Protein AF-A0A139ASV2-F1 (afdb_monomer_lite)

Secondary structure (DSSP, 8-state):
-------PPPEEEEEEEEEEEETTTTEEEEEEE-SSTTTTSEE-B--B--SS--HHHHHHHHHHHHHS-B-S--EEEEEEEEEETT-SEEEEEEEEEES--BS-----SSEEEEEEEGGG--GGGS-TTHHHHHHHHHTT-EEEEEEEESSSS-EEEEEEEEESS--SS----PPP------------GGGHHHHHHHHHHHHHHHHHHHHHHHHHHHHHHHHHHHHHHHHHHHHHHHHHHHHHHHHHHHHHHHHHHHHHHHHHHHHHHHHHHHHHHHHHHHHHHHHHHHHHHHHHHHHHHHHHHHHHHHHHHHHHHHHHHHHHHHHHHHHHHHHHHHHHHHHHHHHHHHHHHHHHHHHHHHHHHHHHHHHHHHHHHHHHHHHHHHHHHHHHHHHHHHHHHHHHHHHHHHHHHHHHHHHHHHHHHHHHHHHHHHHHHHHHHHHHHHHHHHHHTTTGGG-------------------------------------SSSTTTTTTHHHHHHHHHHHHHHHHHHHHHHHHHHHHHHHHHHHHHHHHHHHHHHHHHHHHHHHHHHHHHHHHHHHHHHHHHHHHHHHHHHHHHHHHHHHHHHHHHHHHHHHHHHHHHHHHHHHHHHHHHHHHHHHHHHHHHHHHHHHHHHHHTS--S---HHHHHHHHHHHHHHHHHHHHHHHHHHHHHHHHHHHHHHHHHHHHHHHHHHHHHHHHHHHHHHHHHHHHHHHHHHHHHHHHHHHHHHHHHHHHHHHHHHHHHHHHHHHHHHHHHHHHHHHHHHHHHHHHHHHHHHHHHHHHHHHHHHHHHHHHHHHHHHHHHHHHHHHHHHHHHHHHHHHHHHHHHHHHHHHHHHHHHHHHHHHHHHHHHHHHHHTT-SS------------------------------------------------SHHHHHHHHHHHHHHHHHHHHHHHHHHHHHHHHHHHHHHHHHHHHHHHHHHHHHHHHHHHHHHHHHHHHHHHHHHHHHHHHHHHHHHH-TT-----S---------TTHHHHHHHTS-----------------------------

Organism: Gonapodya prolifera (strain JEL478) (NCBI:txid1344416)

InterPro domains:
  IPR000086 NUDIX hydrolase domain [PF00293] (16-132)
  IPR000086 NUDIX hydrolase domain [PS51462] (11-141)
  IPR003563 Oxidized purine nucleoside triphosphate [PR01403] (31-47)
  IPR003563 Oxidized purine nucleoside triphosphate [PR01403] (92-111)
  IPR003563 Oxidized purine nucleoside triphosphate [PR01403] (112-130)
  IPR003563 Oxidized purine nucleoside triphosphate [PR01403] (131-149)
  IPR003563 Oxidized purine nucleoside triphosphate [PR01403] (149-164)
  IPR015797 NUDIX hydrolase-like domain superfamily [SSF55811] (12-143)
  IPR020084 NUDIX hydrolase, conserved site [PS00893] (47-68)

Sequence (1069 aa):
MLSTSETASIVKRVLTLVFVLNESSNEVLLGLKKRGFGASYHNGFGGKVERGETILEGAHRELKEECGLSSSHLQKVGINYFTFQNSRVHLEVHVFLTTHWEGDIIETEEMKPKWCKVEEIPYESMWVDDHLWFPHLFNRQKWVARFDFGDLTTVLDYHIELASYVPDRFSGFLRSSLLDSGLSPAEIDNHVVMVQQSLMAAVDRQVAAIEGKFRDTQYELVRTREDKKDLGVALYRTGKEVEKLNDVLANMHSRLQREQTEKKLLQNQSDSIGREVETINEENKALQGSLESLRHLLNTTSTKLHQMTIVTTAYNSEVKIQKRIGAKLVREAEAAAERQQQAELEAEGLKTRIGKMLAETKNMEQLLETQKHETIIAQGAIRNMDSEISQLTATKAVLSKRWDDAVAAMSRRDATLQLVSDNHERDRTRLAEAEMELRQYKVQHAKLERKAREKEIENEDLQFKLQSTVTLLTTTSTNYRDLERLVQTLQTTGTTAEHELERTKHARDRAQEEALQKQQTVSEMRRKLEMAREEIDEKCKQAAMLGAAQREDEIRAEAQQQAEATNRELETFNVALRHGKAEAELKVRELLTEKASLKKENGILRRSNELLQSQLNELGEEHRRVDYAYQRRDHDLNLLRSKYEEVMHSLDATGSYKNEIQRLKKELADGRAEIARCQQVWQEYQKESIKAKQTIDKLTQDNAYLKTQLSITDTVQQRTGAEIEEARKEVLEQRLEASKWYMEVKKYKQLVTELKERNISLEAQLVDARLKTEEATATADTSVSMLKTEIRSLYSERKETKRKRMKEVRSNEVIDRKYLLTKEMLEKVTGSRAELERENFRLQSELLECERRCQHMKNEYVRFTEMSLANVQSTLVARNSSANIERSAMPAGSDPGKRGYPLGSTGASTGNPGNTPDLFTLDAESIRLKVESLTAEREFSRNENQLLKRKFDELSNEAQSLRSSLRKFQTKLQAAERELKDHNQFVRLKQMRYSRAEKVAAFLEYKLKEAKPNIRIDYSQISTEIECSTQLLAALHDVAGVIPTTAAFPLKPVIRISKTSSQPDTLTT

Radius of gyration: 101.35 Å; chains: 1; bounding box: 217×138×334 Å

Structure (mmCIF, N/CA/C/O backbone):
data_AF-A0A139ASV2-F1
#
_entry.id   AF-A0A139ASV2-F1
#
loop_
_atom_site.group_PDB
_atom_site.id
_atom_site.type_symbol
_atom_site.label_atom_id
_atom_site.label_alt_id
_atom_site.label_comp_id
_atom_site.label_asym_id
_atom_site.label_entity_id
_atom_site.label_seq_id
_atom_site.pdbx_PDB_ins_code
_atom_site.Cartn_x
_atom_site.Cartn_y
_atom_site.Cartn_z
_atom_site.occupancy
_atom_site.B_iso_or_equiv
_atom_site.auth_seq_id
_atom_site.auth_comp_id
_atom_site.auth_asym_id
_atom_site.auth_atom_id
_atom_site.pdbx_PDB_model_num
ATOM 1 N N . MET A 1 1 ? -42.023 -66.619 64.572 1.00 42.31 1 MET A N 1
ATOM 2 C CA . MET A 1 1 ? -42.660 -65.748 63.563 1.00 42.31 1 MET A CA 1
ATOM 3 C C . MET A 1 1 ? -44.119 -65.587 63.942 1.00 42.31 1 MET A C 1
ATOM 5 O O . MET A 1 1 ? -44.778 -66.606 64.085 1.00 42.31 1 MET A O 1
ATOM 9 N N . LEU A 1 2 ? -44.608 -64.361 64.112 1.00 33.28 2 LEU A N 1
ATOM 10 C CA . LEU A 1 2 ? -46.038 -64.041 64.122 1.00 33.28 2 LEU A CA 1
ATOM 11 C C . LEU A 1 2 ? -46.223 -62.630 63.552 1.00 33.28 2 LEU A C 1
ATOM 13 O O . LEU A 1 2 ? -45.309 -61.812 63.628 1.00 33.28 2 LEU A O 1
ATOM 17 N N . SER A 1 3 ? -47.384 -62.388 62.949 1.00 37.50 3 SER A N 1
ATOM 18 C CA . SER A 1 3 ? -47.751 -61.101 62.356 1.00 37.50 3 SER A CA 1
ATOM 19 C C . SER A 1 3 ? -48.350 -60.169 63.409 1.00 37.50 3 SER A C 1
ATOM 21 O O . SER A 1 3 ? -49.246 -60.579 64.146 1.00 37.50 3 SER A O 1
ATOM 23 N N . THR A 1 4 ? -47.922 -58.907 63.420 1.00 35.19 4 THR A N 1
ATOM 24 C CA . THR A 1 4 ? -48.666 -57.798 64.031 1.00 35.19 4 THR A CA 1
ATOM 25 C C . THR A 1 4 ? -48.735 -56.648 63.034 1.00 35.19 4 THR A C 1
ATOM 27 O O . THR A 1 4 ? -47.729 -56.014 62.728 1.00 35.19 4 THR A O 1
ATOM 30 N N . SER A 1 5 ? -49.936 -56.415 62.507 1.00 33.62 5 SER A N 1
ATOM 31 C CA . SER A 1 5 ? -50.251 -55.377 61.523 1.00 33.62 5 SER A CA 1
ATOM 32 C C . SER A 1 5 ? -50.053 -53.964 62.088 1.00 33.62 5 SER A C 1
ATOM 34 O O . SER A 1 5 ? -50.868 -53.511 62.892 1.00 33.62 5 SER A O 1
ATOM 36 N N . GLU A 1 6 ? -49.057 -53.223 61.599 1.00 37.50 6 GLU A N 1
ATOM 37 C CA . GLU A 1 6 ? -48.995 -51.768 61.785 1.00 37.50 6 GLU A CA 1
ATOM 38 C C . GLU A 1 6 ? -49.922 -51.052 60.791 1.00 37.50 6 GLU A C 1
ATOM 40 O O . GLU A 1 6 ? -49.668 -51.006 59.584 1.00 37.50 6 GLU A O 1
ATOM 45 N N . THR A 1 7 ? -50.993 -50.440 61.297 1.00 40.03 7 THR A N 1
ATOM 46 C CA . THR A 1 7 ? -51.912 -49.609 60.506 1.00 40.03 7 THR A CA 1
ATOM 47 C C . THR A 1 7 ? -51.302 -48.232 60.222 1.00 40.03 7 THR A C 1
ATOM 49 O O . THR A 1 7 ? -51.652 -47.235 60.858 1.00 40.03 7 THR A O 1
ATOM 52 N N . ALA A 1 8 ? -50.365 -48.170 59.275 1.00 42.31 8 ALA A N 1
ATOM 53 C CA . ALA A 1 8 ? -49.768 -46.916 58.816 1.00 42.31 8 ALA A CA 1
ATOM 54 C C . ALA A 1 8 ? -50.812 -46.009 58.130 1.00 42.31 8 ALA A C 1
ATOM 56 O O . ALA A 1 8 ? -51.591 -46.467 57.294 1.00 42.31 8 ALA A O 1
ATOM 57 N N . SER A 1 9 ? -50.827 -44.717 58.471 1.00 48.25 9 SER A N 1
ATOM 58 C CA . SER A 1 9 ? -51.886 -43.785 58.063 1.00 48.25 9 SER A CA 1
ATOM 59 C C . SER A 1 9 ? -51.789 -43.303 56.606 1.00 48.25 9 SER A C 1
ATOM 61 O O . SER A 1 9 ? -50.713 -43.201 56.013 1.00 48.25 9 SER A O 1
ATOM 63 N N . ILE A 1 10 ? -52.955 -42.977 56.035 1.00 68.31 10 ILE A N 1
ATOM 64 C CA . ILE A 1 10 ? -53.112 -42.388 54.697 1.00 68.31 10 ILE A CA 1
ATOM 65 C C . ILE A 1 10 ? -52.833 -40.880 54.762 1.00 68.31 10 ILE A C 1
ATOM 67 O O . ILE A 1 10 ? -53.321 -40.189 55.659 1.00 68.31 10 ILE A O 1
ATOM 71 N N . VAL A 1 11 ? -52.084 -40.345 53.793 1.00 77.69 11 VAL A N 1
ATOM 72 C CA . VAL A 1 11 ? -51.698 -38.926 53.744 1.00 77.69 11 VAL A CA 1
ATOM 73 C C . VAL A 1 11 ? -52.547 -38.180 52.715 1.00 77.69 11 VAL A C 1
ATOM 75 O O . VAL A 1 11 ? -52.272 -38.196 51.516 1.00 77.69 11 VAL A O 1
ATOM 78 N N . LYS A 1 12 ? -53.581 -37.485 53.194 1.00 83.38 12 LYS A N 1
ATOM 79 C CA . LYS A 1 12 ? -54.450 -36.626 52.379 1.00 83.38 12 LYS A CA 1
ATOM 80 C C . LYS A 1 12 ? -53.792 -35.260 52.134 1.00 83.38 12 LYS A C 1
ATOM 82 O O . LYS A 1 12 ? -53.427 -34.574 53.088 1.00 83.38 12 LYS A O 1
ATOM 87 N N . ARG A 1 13 ? -53.654 -34.853 50.870 1.00 89.19 13 ARG A N 1
ATOM 88 C CA . ARG A 1 13 ? -53.232 -33.502 50.452 1.00 89.19 13 ARG A CA 1
ATOM 89 C C . ARG A 1 13 ? -54.430 -32.746 49.887 1.00 89.19 13 ARG A C 1
ATOM 91 O O . ARG A 1 13 ? -55.268 -33.349 49.227 1.00 89.19 13 ARG A O 1
ATOM 98 N N . VAL A 1 14 ? -54.491 -31.442 50.141 1.00 91.56 14 VAL A N 1
ATOM 99 C CA . VAL A 1 14 ? -55.554 -30.557 49.645 1.00 91.56 14 VAL A CA 1
ATOM 100 C C . VAL A 1 14 ? -54.950 -29.556 48.667 1.00 91.56 14 VAL A C 1
ATOM 102 O O . VAL A 1 14 ? -53.902 -28.970 48.953 1.00 91.56 14 VAL A O 1
ATOM 105 N N . LEU A 1 15 ? -55.598 -29.397 47.518 1.00 93.75 15 LEU A N 1
ATOM 106 C CA . LEU A 1 15 ? -55.174 -28.549 46.413 1.00 93.75 15 LEU A CA 1
ATOM 107 C C . LEU A 1 15 ? -56.344 -27.709 45.891 1.00 93.75 15 LEU A C 1
ATOM 109 O O . LEU A 1 15 ? -57.515 -28.020 46.124 1.00 93.75 15 LEU A O 1
ATOM 113 N N . THR A 1 16 ? -56.009 -26.653 45.166 1.00 94.50 16 THR A N 1
ATOM 114 C CA . THR A 1 16 ? -56.942 -25.760 44.476 1.00 94.50 16 THR A CA 1
ATOM 115 C C . THR A 1 16 ? -56.728 -25.849 42.972 1.00 94.50 16 THR A C 1
ATOM 117 O O . THR A 1 16 ? -55.648 -26.221 42.516 1.00 94.50 16 THR A O 1
ATOM 120 N N . LEU A 1 17 ? -57.760 -25.520 42.199 1.00 94.56 17 LEU A N 1
ATOM 121 C CA . LEU A 1 17 ? -57.666 -25.361 40.753 1.00 94.56 17 LEU A CA 1
ATOM 122 C C . LEU A 1 17 ? -58.691 -24.325 40.290 1.00 94.56 17 LEU A C 1
ATOM 124 O O . LEU A 1 17 ? -59.869 -24.452 40.613 1.00 94.56 17 LEU A O 1
ATOM 128 N N . VAL A 1 18 ? -58.255 -23.293 39.573 1.00 95.94 18 VAL A N 1
ATOM 129 C CA . VAL A 1 18 ? -59.073 -22.143 39.173 1.00 95.94 18 VAL A CA 1
ATOM 130 C C . VAL A 1 18 ? -59.076 -22.009 37.657 1.00 95.94 18 VAL A C 1
ATOM 132 O O . VAL A 1 18 ? -58.023 -21.904 37.028 1.00 95.94 18 VAL A O 1
ATOM 135 N N . PHE A 1 19 ? -60.273 -21.951 37.079 1.00 95.44 19 PHE A N 1
ATOM 136 C CA . PHE A 1 19 ? -60.481 -21.639 35.669 1.00 95.44 19 PHE A CA 1
ATOM 137 C C . PHE A 1 19 ? -61.114 -20.257 35.519 1.00 95.44 19 PHE A C 1
ATOM 139 O O . PHE A 1 19 ? -62.079 -19.923 36.212 1.00 95.44 19 PHE A O 1
ATOM 146 N N . VAL A 1 20 ? -60.575 -19.466 34.592 1.00 94.50 20 VAL A N 1
ATOM 147 C CA . VAL A 1 20 ? -61.124 -18.164 34.201 1.00 94.50 20 VAL A CA 1
ATOM 148 C C . VAL A 1 20 ? -61.818 -18.339 32.854 1.00 94.50 20 VAL A C 1
ATOM 150 O O . VAL A 1 20 ? -61.179 -18.758 31.891 1.00 94.50 20 VAL A O 1
ATOM 153 N N . LEU A 1 21 ? -63.118 -18.059 32.792 1.00 93.38 21 LEU A N 1
ATOM 154 C CA . LEU A 1 21 ? -63.958 -18.228 31.605 1.00 93.38 21 LEU A CA 1
ATOM 155 C C . LEU A 1 21 ? -64.414 -16.860 31.088 1.00 93.38 21 LEU A C 1
ATOM 157 O O . LEU A 1 21 ? -65.159 -16.145 31.760 1.00 93.38 21 LEU A O 1
ATOM 161 N N . ASN A 1 22 ? -64.003 -16.514 29.872 1.00 92.38 22 ASN A N 1
ATOM 162 C CA . ASN A 1 22 ? -64.490 -15.348 29.156 1.00 92.38 22 ASN A CA 1
ATOM 163 C C . ASN A 1 22 ? -65.815 -15.680 28.454 1.00 92.38 22 ASN A C 1
ATOM 165 O O . ASN A 1 22 ? -65.842 -16.192 27.334 1.00 92.38 22 ASN A O 1
ATOM 169 N N . GLU A 1 23 ? -66.928 -15.343 29.107 1.00 87.94 23 GLU A N 1
ATOM 170 C CA . GLU A 1 23 ? -68.282 -15.547 28.572 1.00 87.94 23 GLU A CA 1
ATOM 171 C C . GLU A 1 23 ? -68.547 -14.780 27.263 1.00 87.94 23 GLU A C 1
ATOM 173 O O . GLU A 1 23 ? -69.459 -15.144 26.526 1.00 87.94 23 GLU A O 1
ATOM 178 N N . SER A 1 24 ? -67.763 -13.737 26.953 1.00 87.44 24 SER A N 1
ATOM 179 C CA . SER A 1 24 ? -67.954 -12.914 25.747 1.00 87.44 24 SER A CA 1
ATOM 180 C C . SER A 1 24 ? -67.298 -13.481 24.482 1.00 87.44 24 SER A C 1
ATOM 182 O O . SER A 1 24 ? -67.748 -13.163 23.382 1.00 87.44 24 SER A O 1
ATOM 184 N N . SER A 1 25 ? -66.271 -14.329 24.621 1.00 87.81 25 SER A N 1
ATOM 185 C CA . SER A 1 25 ? -65.583 -14.996 23.499 1.00 87.81 25 SER A CA 1
ATOM 186 C C . SER A 1 25 ? -65.732 -16.524 23.487 1.00 87.81 25 SER A C 1
ATOM 188 O O . SER A 1 25 ? -65.294 -17.163 22.534 1.00 87.81 25 SER A O 1
ATOM 190 N N . ASN A 1 26 ? -66.368 -17.101 24.513 1.00 91.12 26 ASN A N 1
ATOM 191 C CA . ASN A 1 26 ? -66.424 -18.542 24.786 1.00 91.12 26 ASN A CA 1
ATOM 192 C C . ASN A 1 26 ? -65.029 -19.188 24.908 1.00 91.12 26 ASN A C 1
ATOM 194 O O . ASN A 1 26 ? -64.754 -20.253 24.353 1.00 91.12 26 ASN A O 1
ATOM 198 N N . GLU A 1 27 ? -64.133 -18.528 25.646 1.00 93.81 27 GLU A N 1
ATOM 199 C CA . GLU A 1 27 ? -62.757 -18.981 25.875 1.00 93.81 27 GLU A CA 1
ATOM 200 C C . GLU A 1 27 ? -62.477 -19.221 27.360 1.00 93.81 27 GLU A C 1
ATOM 202 O O . GLU A 1 27 ? -62.882 -18.441 28.220 1.00 93.81 27 GLU A O 1
ATOM 207 N N . VAL A 1 28 ? -61.723 -20.274 27.664 1.00 94.31 28 VAL A N 1
ATOM 208 C CA . VAL A 1 28 ? -61.159 -20.552 28.987 1.00 94.31 28 VAL A CA 1
ATOM 209 C C . VAL A 1 28 ? -59.659 -20.264 28.984 1.00 94.31 28 VAL A C 1
ATOM 211 O O . VAL A 1 28 ? -58.949 -20.577 28.025 1.00 94.31 28 VAL A O 1
ATOM 214 N N . LEU A 1 29 ? -59.161 -19.648 30.054 1.00 94.69 29 LEU A N 1
ATOM 215 C CA . LEU A 1 29 ? -57.734 -19.431 30.250 1.00 94.69 29 LEU A CA 1
ATOM 216 C C . LEU A 1 29 ? -57.109 -20.712 30.816 1.00 94.69 29 LEU A C 1
ATOM 218 O O . LEU A 1 29 ? -57.449 -21.130 31.923 1.00 94.69 29 LEU A O 1
ATOM 222 N N . LEU A 1 30 ? -56.190 -21.314 30.060 1.00 94.44 30 LEU A N 1
ATOM 223 C CA . LEU A 1 30 ? -55.417 -22.490 30.465 1.00 94.44 30 LEU A CA 1
ATOM 224 C C . LEU A 1 30 ? -53.938 -22.128 30.590 1.00 94.44 30 LEU A C 1
ATOM 226 O O . LEU A 1 30 ? -53.406 -21.356 29.794 1.00 94.44 30 LEU A O 1
ATOM 230 N N . GLY A 1 31 ? -53.257 -22.699 31.575 1.00 92.44 31 GLY A N 1
ATOM 231 C CA . GLY A 1 31 ? -51.814 -22.603 31.739 1.00 92.44 31 GLY A CA 1
ATOM 232 C C . GLY A 1 31 ? -51.112 -23.852 31.216 1.00 92.44 31 GLY A C 1
ATOM 233 O O . GLY A 1 31 ? -51.376 -24.944 31.708 1.00 92.44 31 GLY A O 1
ATOM 234 N N . LEU A 1 32 ? -50.189 -23.706 30.261 1.00 92.50 32 LEU A N 1
ATOM 235 C CA . LEU A 1 32 ? -49.214 -24.758 29.958 1.00 92.50 32 LEU A CA 1
ATOM 236 C C . LEU A 1 32 ? -48.142 -24.758 31.053 1.00 92.50 32 LEU A C 1
ATOM 238 O O . LEU A 1 32 ? -47.430 -23.760 31.224 1.00 92.50 32 LEU A O 1
ATOM 242 N N . LYS A 1 33 ? -48.019 -25.861 31.794 1.00 89.69 33 LYS A N 1
ATOM 243 C CA . LYS A 1 33 ? -47.154 -25.931 32.974 1.00 89.69 33 LYS A CA 1
ATOM 244 C C . LYS A 1 33 ? -45.694 -26.172 32.591 1.00 89.69 33 LYS A C 1
ATOM 246 O O . LYS A 1 33 ? -45.353 -27.169 31.958 1.00 89.69 33 LYS A O 1
ATOM 251 N N . LYS A 1 34 ? -44.815 -25.245 32.978 1.00 88.25 34 LYS A N 1
ATOM 252 C CA . LYS A 1 34 ? -43.396 -25.199 32.577 1.00 88.25 34 LYS A CA 1
ATOM 253 C C . LYS A 1 34 ? -42.483 -25.989 33.515 1.00 88.25 34 LYS A C 1
ATOM 255 O O . LYS A 1 34 ? -41.420 -26.433 33.087 1.00 88.25 34 LYS A O 1
ATOM 260 N N . ARG A 1 35 ? -42.876 -26.169 34.782 1.00 78.81 35 ARG A N 1
ATOM 261 C CA . ARG A 1 35 ? -42.125 -26.948 35.782 1.00 78.81 35 ARG A CA 1
ATOM 262 C C . ARG A 1 35 ? -43.033 -27.601 36.827 1.00 78.81 35 ARG A C 1
ATOM 264 O O . ARG A 1 35 ? -44.200 -27.253 36.963 1.00 78.81 35 ARG A O 1
ATOM 271 N N . GLY A 1 36 ? -42.471 -28.542 37.585 1.00 77.88 36 GLY A N 1
ATOM 272 C CA . GLY A 1 36 ? -43.165 -29.232 38.675 1.00 77.88 36 GLY A CA 1
ATOM 273 C C . GLY A 1 36 ? -43.999 -30.439 38.227 1.00 77.88 36 GLY A C 1
ATOM 274 O O . GLY A 1 36 ? -43.804 -30.995 37.148 1.00 77.88 36 GLY A O 1
ATOM 275 N N . PHE A 1 37 ? -44.905 -30.883 39.099 1.00 74.06 37 PHE A N 1
ATOM 276 C CA . PHE A 1 37 ? -45.812 -31.998 38.813 1.00 74.06 37 PHE A CA 1
ATOM 277 C C . PHE A 1 37 ? -46.850 -31.570 37.764 1.00 74.06 37 PHE A C 1
ATOM 279 O O . PHE A 1 37 ? -47.486 -30.530 37.927 1.00 74.06 37 PHE A O 1
ATOM 286 N N . GLY A 1 38 ? -46.997 -32.355 36.693 1.00 71.94 38 GLY A N 1
ATOM 287 C CA . GLY A 1 38 ? -47.814 -31.988 35.530 1.00 71.94 38 GLY A CA 1
ATOM 288 C C . GLY A 1 38 ? -47.123 -31.073 34.512 1.00 71.94 38 GLY A C 1
ATOM 289 O O . GLY A 1 38 ? -47.810 -30.474 33.693 1.00 71.94 38 GLY A O 1
ATOM 290 N N . ALA A 1 39 ? -45.791 -30.933 34.539 1.00 83.56 39 ALA A N 1
ATOM 291 C CA . ALA A 1 39 ? -45.071 -30.210 33.487 1.00 83.56 39 ALA A CA 1
ATOM 292 C C . ALA A 1 39 ? -45.386 -30.770 32.081 1.00 83.56 39 ALA A C 1
ATOM 294 O O . ALA A 1 39 ? -45.571 -31.975 31.914 1.00 83.56 39 ALA A O 1
ATOM 295 N N . SER A 1 40 ? -45.430 -29.879 31.088 1.00 85.69 40 SER A N 1
ATOM 296 C CA . SER A 1 40 ? -45.879 -30.108 29.702 1.00 85.69 40 SER A CA 1
ATOM 297 C C . SER A 1 40 ? -47.377 -30.382 29.497 1.00 85.69 40 SER A C 1
ATOM 299 O O . SER A 1 40 ? -47.796 -30.456 28.344 1.00 85.69 40 SER A O 1
ATOM 301 N N . TYR A 1 41 ? -48.193 -30.456 30.555 1.00 89.00 41 TYR A N 1
ATOM 302 C CA . TYR A 1 41 ? -49.656 -30.478 30.438 1.00 89.00 41 TYR A CA 1
ATOM 303 C C . TYR A 1 41 ? -50.256 -29.065 30.535 1.00 89.00 41 TYR A C 1
ATOM 305 O O . TYR A 1 41 ? -49.716 -28.183 31.213 1.00 89.00 41 TYR A O 1
ATOM 313 N N . HIS A 1 42 ? -51.392 -28.855 29.869 1.00 90.38 42 HIS A N 1
ATOM 314 C CA . HIS A 1 42 ? -52.278 -27.714 30.089 1.00 90.38 42 HIS A CA 1
ATOM 315 C C . HIS A 1 42 ? -53.184 -27.984 31.297 1.00 90.38 42 HIS A C 1
ATOM 317 O O . HIS A 1 42 ? -53.701 -29.088 31.449 1.00 90.38 42 HIS A O 1
ATOM 323 N N . ASN A 1 43 ? -53.396 -26.982 32.151 1.00 91.56 43 ASN A N 1
ATOM 324 C CA . ASN A 1 43 ? -54.280 -27.084 33.313 1.00 91.56 43 ASN A CA 1
ATOM 325 C C . ASN A 1 43 ? -54.888 -25.714 33.682 1.00 91.56 43 ASN A C 1
ATOM 327 O O . ASN A 1 43 ? -54.514 -24.686 33.115 1.00 91.56 43 ASN A O 1
ATOM 331 N N . GLY A 1 44 ? -55.809 -25.685 34.646 1.00 90.88 44 GLY A N 1
ATOM 332 C CA . GLY A 1 44 ? -56.175 -24.462 35.368 1.00 90.88 44 GLY A CA 1
ATOM 333 C C . GLY A 1 44 ? -55.052 -23.979 36.296 1.00 90.88 44 GLY A C 1
ATOM 334 O O . GLY A 1 44 ? -54.030 -24.649 36.458 1.00 90.88 44 GLY A O 1
ATOM 335 N N . PHE A 1 45 ? -55.252 -22.822 36.927 1.00 94.19 45 PHE A N 1
ATOM 336 C CA . PHE A 1 45 ? -54.272 -22.205 37.829 1.00 94.19 45 PHE A CA 1
ATOM 337 C C . PHE A 1 45 ? -54.523 -22.650 39.266 1.00 94.19 45 PHE A C 1
ATOM 339 O O . PHE A 1 45 ? -55.634 -22.495 39.774 1.00 94.19 45 PHE A O 1
ATOM 346 N N . GLY A 1 46 ? -53.538 -23.242 39.929 1.00 90.69 46 GLY A N 1
ATOM 347 C CA . GLY A 1 46 ? -53.775 -23.877 41.218 1.00 90.69 46 GLY A CA 1
ATOM 348 C C . GLY A 1 46 ? -52.645 -24.757 41.728 1.00 90.69 46 GLY A C 1
ATOM 349 O O . GLY A 1 46 ? -51.929 -25.427 40.979 1.00 90.69 46 GLY A O 1
ATOM 350 N N . GLY A 1 47 ? -52.534 -24.787 43.052 1.00 89.25 47 GLY A N 1
ATOM 351 C CA . GLY A 1 47 ? -51.465 -25.469 43.761 1.00 89.25 47 GLY A CA 1
ATOM 352 C C . GLY A 1 47 ? -51.948 -26.070 45.070 1.00 89.25 47 GLY A C 1
ATOM 353 O O . GLY A 1 47 ? -53.045 -26.623 45.163 1.00 89.25 47 GLY A O 1
ATOM 354 N N . LYS A 1 48 ? -51.095 -26.041 46.090 1.00 91.31 48 LYS A N 1
ATOM 355 C CA . LYS A 1 48 ? -51.313 -26.765 47.346 1.00 91.31 48 LYS A CA 1
ATOM 356 C C . LYS A 1 48 ? -51.684 -25.777 48.445 1.00 91.31 48 LYS A C 1
ATOM 358 O O . LYS A 1 48 ? -50.923 -24.859 48.716 1.00 91.31 48 LYS A O 1
ATOM 363 N N . VAL A 1 49 ? -52.770 -26.063 49.163 1.00 91.00 49 VAL A N 1
ATOM 364 C CA . VAL A 1 49 ? -53.185 -25.259 50.321 1.00 91.00 49 VAL A CA 1
ATOM 365 C C . VAL A 1 49 ? -52.092 -25.287 51.407 1.00 91.00 49 VAL A C 1
ATOM 367 O O . VAL A 1 49 ? -51.669 -26.355 51.876 1.00 91.00 49 VAL A O 1
ATOM 370 N N . GLU A 1 50 ? -51.602 -24.104 51.770 1.00 88.88 50 GLU A N 1
ATOM 371 C CA . GLU A 1 50 ? -50.552 -23.865 52.766 1.00 88.88 50 GLU A CA 1
ATOM 372 C C . GLU A 1 50 ? -51.062 -24.021 54.215 1.00 88.88 50 GLU A C 1
ATOM 374 O O . GLU A 1 50 ? -52.253 -24.176 54.496 1.00 88.88 50 GLU A O 1
ATOM 379 N N . ARG A 1 51 ? -50.146 -24.005 55.196 1.00 83.25 51 ARG A N 1
ATOM 380 C CA . ARG A 1 51 ? -50.506 -24.151 56.617 1.00 83.25 51 ARG A CA 1
ATOM 381 C C . ARG A 1 51 ? -50.927 -22.808 57.224 1.00 83.25 51 ARG A C 1
ATOM 383 O O . ARG A 1 51 ? -50.138 -22.171 57.918 1.00 83.25 51 ARG A O 1
ATOM 390 N N . GLY A 1 52 ? -52.191 -22.444 57.041 1.00 84.56 52 GLY A N 1
ATOM 391 C CA . GLY A 1 52 ? -52.810 -21.295 57.714 1.00 84.56 52 GLY A CA 1
ATOM 392 C C . GLY A 1 52 ? -53.840 -20.560 56.864 1.00 84.56 52 GLY A C 1
ATOM 393 O O . GLY A 1 52 ? -54.699 -19.892 57.426 1.00 84.56 52 GLY A O 1
ATOM 394 N N . GLU A 1 53 ? -53.782 -20.729 55.543 1.00 88.25 53 GLU A N 1
ATOM 395 C CA . GLU A 1 53 ? -54.799 -20.249 54.607 1.00 88.25 53 GLU A CA 1
ATOM 396 C C . GLU A 1 53 ? -55.998 -21.211 54.531 1.00 88.25 53 GLU A C 1
ATOM 398 O O . GLU A 1 53 ? -55.887 -22.424 54.749 1.00 88.25 53 GLU A O 1
ATOM 403 N N . THR A 1 54 ? -57.167 -20.667 54.205 1.00 91.19 54 THR A N 1
ATOM 404 C CA . THR A 1 54 ? -58.323 -21.444 53.755 1.00 91.19 54 THR A CA 1
ATOM 405 C C . THR A 1 54 ? -58.140 -21.910 52.307 1.00 91.19 54 THR A C 1
ATOM 407 O O . THR A 1 54 ? -57.321 -21.392 51.550 1.00 91.19 54 THR A O 1
ATOM 410 N N . ILE A 1 55 ? -58.964 -22.875 51.886 1.00 92.44 55 ILE A N 1
ATOM 411 C CA . ILE A 1 55 ? -58.994 -23.372 50.500 1.00 92.44 55 ILE A CA 1
ATOM 412 C C . ILE A 1 55 ? -59.279 -22.229 49.504 1.00 92.44 55 ILE A C 1
ATOM 414 O O . ILE A 1 55 ? -58.737 -22.226 48.403 1.00 92.44 55 ILE A O 1
ATOM 418 N N . LEU A 1 56 ? -60.111 -21.253 49.885 1.00 92.56 56 LEU A N 1
ATOM 419 C CA . LEU A 1 56 ? -60.448 -20.112 49.032 1.00 92.56 56 LEU A CA 1
ATOM 420 C C . LEU A 1 56 ? -59.285 -19.112 48.934 1.00 92.56 56 LEU A C 1
ATOM 422 O O . LEU A 1 56 ? -58.949 -18.681 47.836 1.00 92.56 56 LEU A O 1
ATOM 426 N N . GLU A 1 57 ? -58.630 -18.784 50.050 1.00 92.50 57 GLU A N 1
ATOM 427 C CA . GLU A 1 57 ? -57.448 -17.905 50.054 1.00 92.50 57 GLU A CA 1
ATOM 428 C C . GLU A 1 57 ? -56.301 -18.496 49.226 1.00 92.50 57 GLU A C 1
ATOM 430 O O . GLU A 1 57 ? -55.731 -17.787 48.397 1.00 92.50 57 GLU A O 1
ATOM 435 N N . GLY A 1 58 ? -56.044 -19.804 49.352 1.00 92.06 58 GLY A N 1
ATOM 436 C CA . GLY A 1 58 ? -55.092 -20.509 48.491 1.00 92.06 58 GLY A CA 1
ATOM 437 C C . GLY A 1 58 ? -55.466 -20.424 47.007 1.00 92.06 58 GLY A C 1
ATOM 438 O O . GLY A 1 58 ? -54.604 -20.194 46.169 1.00 92.06 58 GLY A O 1
ATOM 439 N N . ALA A 1 59 ? -56.752 -20.521 46.651 1.00 93.56 59 ALA A N 1
ATOM 440 C CA . ALA A 1 59 ? -57.199 -20.368 45.262 1.00 93.56 59 ALA A CA 1
ATOM 441 C C . ALA A 1 59 ? -56.961 -18.943 44.715 1.00 93.56 59 ALA A C 1
ATOM 443 O O . ALA A 1 59 ? -56.508 -18.791 43.581 1.00 93.56 59 ALA A O 1
ATOM 444 N N . HIS A 1 60 ? -57.200 -17.898 45.519 1.00 94.44 60 HIS A N 1
ATOM 445 C CA . HIS A 1 60 ? -56.883 -16.514 45.138 1.00 94.44 60 HIS A CA 1
ATOM 446 C C . HIS A 1 60 ? -55.369 -16.253 45.040 1.00 94.44 60 HIS A C 1
ATOM 448 O O . HIS A 1 60 ? -54.945 -15.483 44.176 1.00 94.44 60 HIS A O 1
ATOM 454 N N . ARG A 1 61 ? -54.559 -16.877 45.907 1.00 94.62 61 ARG A N 1
ATOM 455 C CA . ARG A 1 61 ? -53.094 -16.771 45.890 1.00 94.62 61 ARG A CA 1
ATOM 456 C C . ARG A 1 61 ? -52.506 -17.413 44.631 1.00 94.62 61 ARG A C 1
ATOM 458 O O . ARG A 1 61 ? -51.837 -16.724 43.869 1.00 94.62 61 ARG A O 1
ATOM 465 N N . GLU A 1 62 ? -52.804 -18.689 44.384 1.00 94.44 62 GLU A N 1
ATOM 466 C CA . GLU A 1 62 ? -52.243 -19.459 43.260 1.00 94.44 62 GLU A CA 1
ATOM 467 C C . GLU A 1 62 ? -52.618 -18.838 41.900 1.00 94.44 62 GLU A C 1
ATOM 469 O O . GLU A 1 62 ? -51.756 -18.698 41.035 1.00 94.44 62 GLU A O 1
ATOM 474 N N . LEU A 1 63 ? -53.862 -18.358 41.724 1.00 94.50 63 LEU A N 1
ATOM 475 C CA . LEU A 1 63 ? -54.279 -17.638 40.508 1.00 94.50 63 LEU A CA 1
ATOM 476 C C . LEU A 1 63 ? -53.363 -16.435 40.217 1.00 94.50 63 LEU A C 1
ATOM 478 O O . LEU A 1 63 ? -52.925 -16.231 39.082 1.00 94.50 63 LEU A O 1
ATOM 482 N N . LYS A 1 64 ? -53.038 -15.661 41.255 1.00 93.00 64 LYS A N 1
ATOM 483 C CA . LYS A 1 64 ? -52.197 -14.467 41.149 1.00 93.00 64 LYS A CA 1
ATOM 484 C C . L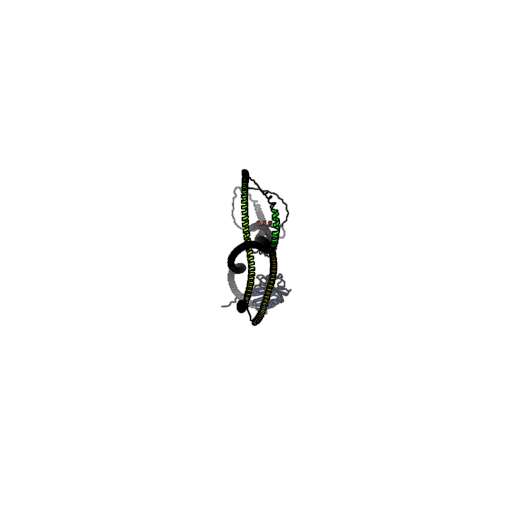YS A 1 64 ? -50.720 -14.796 40.953 1.00 93.00 64 LYS A C 1
ATOM 486 O O . LYS A 1 64 ? -50.037 -14.082 40.222 1.00 93.00 64 LYS A O 1
ATOM 491 N N . GLU A 1 65 ? -50.236 -15.858 41.589 1.00 92.81 65 GLU A N 1
ATOM 492 C CA . GLU A 1 65 ? -48.841 -16.300 41.516 1.00 92.81 65 GLU A CA 1
ATOM 493 C C . GLU A 1 65 ? -48.516 -17.011 40.189 1.00 92.81 65 GLU A C 1
ATOM 495 O O . GLU A 1 65 ? -47.430 -16.797 39.652 1.00 92.81 65 GLU A O 1
ATOM 500 N N . GLU A 1 66 ? -49.445 -17.785 39.609 1.00 93.25 66 GLU A N 1
ATOM 501 C CA . GLU A 1 66 ? -49.211 -18.513 38.351 1.00 93.25 66 GLU A CA 1
ATOM 502 C C . GLU A 1 66 ? -49.524 -17.702 37.075 1.00 93.25 66 GLU A C 1
ATOM 504 O O . GLU A 1 66 ? -48.849 -17.929 36.067 1.00 93.25 66 GLU A O 1
ATOM 509 N N . CYS A 1 67 ? -50.493 -16.768 37.075 1.00 92.50 67 CYS A N 1
ATOM 510 C CA . CYS A 1 67 ? -50.881 -16.017 35.859 1.00 92.50 67 CYS A CA 1
ATOM 511 C C . CYS A 1 67 ? -51.015 -14.487 35.995 1.00 92.50 67 CYS A C 1
ATOM 513 O O . CYS A 1 67 ? -51.305 -13.814 35.004 1.00 92.50 67 CYS A O 1
ATOM 515 N N . GLY A 1 68 ? -50.809 -13.922 37.190 1.00 91.12 68 GLY A N 1
ATOM 516 C CA . GLY A 1 68 ? -50.901 -12.478 37.460 1.00 91.12 68 GLY A CA 1
ATOM 517 C C . GLY A 1 68 ? -52.314 -11.947 37.748 1.00 91.12 68 GLY A C 1
ATOM 518 O O . GLY A 1 68 ? -52.448 -10.889 38.368 1.00 91.12 68 GLY A O 1
ATOM 519 N N . LEU A 1 69 ? -53.361 -12.686 37.368 1.00 93.56 69 LEU A N 1
ATOM 520 C CA . LEU A 1 69 ? -54.752 -12.265 37.545 1.00 93.56 69 LEU A CA 1
ATOM 521 C C . LEU A 1 69 ? -55.201 -12.277 39.011 1.00 93.56 69 LEU A C 1
ATOM 523 O O . LEU A 1 69 ? -54.735 -13.047 39.845 1.00 93.56 69 LEU A O 1
ATOM 527 N N . SER A 1 70 ? -56.169 -11.427 39.333 1.00 92.25 70 SER A N 1
ATOM 528 C CA . SER A 1 70 ? -56.923 -11.466 40.588 1.00 92.25 70 SER A CA 1
ATOM 529 C C . SER A 1 70 ? -58.420 -11.534 40.278 1.00 92.25 70 SER A C 1
ATOM 531 O O . SER A 1 70 ? -58.865 -11.069 39.235 1.00 92.25 70 SER A O 1
ATOM 533 N N . SER A 1 71 ? -59.217 -12.117 41.171 1.00 92.12 71 SER A N 1
ATOM 534 C CA . SER A 1 71 ? -60.680 -12.148 41.046 1.00 92.12 71 SER A CA 1
ATOM 535 C C . SER A 1 71 ? -61.319 -11.819 42.387 1.00 92.12 71 SER A C 1
ATOM 537 O O . SER A 1 71 ? -60.841 -12.271 43.428 1.00 92.12 71 SER A O 1
ATOM 539 N N . SER A 1 72 ? -62.408 -11.055 42.349 1.00 86.81 72 SER A N 1
ATOM 540 C CA . SER A 1 72 ? -63.259 -10.743 43.500 1.00 86.81 72 SER A CA 1
ATOM 541 C C . SER A 1 72 ? -64.308 -11.828 43.786 1.00 86.81 72 SER A C 1
ATOM 543 O O . SER A 1 72 ? -64.944 -11.791 44.839 1.00 86.81 72 SER A O 1
ATOM 545 N N . HIS A 1 73 ? -64.486 -12.809 42.890 1.00 90.69 73 HIS A N 1
ATOM 546 C CA . HIS A 1 73 ? -65.467 -13.882 43.050 1.00 90.69 73 HIS A CA 1
ATOM 547 C C . HIS A 1 73 ? -65.002 -15.198 42.404 1.00 90.69 73 HIS A C 1
ATOM 549 O O . HIS A 1 73 ? -65.062 -15.356 41.184 1.00 90.69 73 HIS A O 1
ATOM 555 N N . LEU A 1 74 ? -64.583 -16.167 43.226 1.00 93.62 74 LEU A N 1
ATOM 556 C CA . LEU A 1 74 ? -64.310 -17.545 42.803 1.00 93.62 74 LEU A CA 1
ATOM 557 C C . LEU A 1 74 ? -65.462 -18.463 43.243 1.00 93.62 74 LEU A C 1
ATOM 559 O O . LEU A 1 74 ? -65.645 -18.718 44.434 1.00 93.62 74 LEU A O 1
ATOM 563 N N . GLN A 1 75 ? -66.227 -18.996 42.290 1.00 92.88 75 GLN A N 1
ATOM 564 C CA . GLN A 1 75 ? -67.302 -19.947 42.566 1.00 92.88 75 GLN A CA 1
ATOM 565 C C . GLN A 1 75 ? -66.737 -21.371 42.638 1.00 92.88 75 GLN A C 1
ATOM 567 O O . GLN A 1 75 ? -66.199 -21.876 41.656 1.00 92.88 75 GLN A O 1
ATOM 572 N N . LYS A 1 76 ? -66.915 -22.071 43.765 1.00 93.50 76 LYS A N 1
ATOM 573 C CA . LYS A 1 76 ? -66.592 -23.505 43.867 1.00 93.50 76 LYS A CA 1
ATOM 574 C C . LYS A 1 76 ? -67.564 -24.318 42.998 1.00 93.50 76 LYS A C 1
ATOM 576 O O . LYS A 1 76 ? -68.777 -24.265 43.220 1.00 93.50 76 LYS A O 1
ATOM 581 N N . VAL A 1 77 ? -67.041 -25.055 42.018 1.00 93.69 77 VAL A N 1
ATOM 582 C CA . VAL A 1 77 ? -67.830 -25.846 41.052 1.00 93.69 77 VAL A CA 1
ATOM 583 C C . VAL A 1 77 ? -67.628 -27.352 41.187 1.00 93.69 77 VAL A C 1
ATOM 585 O O . VAL A 1 77 ? -68.571 -28.094 40.934 1.00 93.69 77 VAL A O 1
ATOM 588 N N . GLY A 1 78 ? -66.479 -27.819 41.683 1.00 92.94 78 GLY A N 1
ATOM 589 C CA . GLY A 1 78 ? -66.243 -29.256 41.819 1.00 92.94 78 GLY A CA 1
ATOM 590 C C . GLY A 1 78 ? -65.276 -29.664 42.923 1.00 92.94 78 GLY A C 1
ATOM 591 O O . GLY A 1 78 ? -64.542 -28.844 43.484 1.00 92.94 78 GLY A O 1
ATOM 592 N N . ILE A 1 79 ? -65.270 -30.963 43.219 1.00 93.69 79 ILE A N 1
ATOM 593 C CA . ILE A 1 79 ? -64.189 -31.644 43.939 1.00 93.69 79 ILE A CA 1
ATOM 594 C C . ILE A 1 79 ? -63.803 -32.893 43.159 1.00 93.69 79 ILE A C 1
ATOM 596 O O . ILE A 1 79 ? -64.666 -33.729 42.901 1.00 93.69 79 ILE A O 1
ATOM 600 N N . ASN A 1 80 ? -62.510 -33.050 42.885 1.00 93.06 80 ASN A N 1
ATOM 601 C CA . ASN A 1 80 ? -61.937 -34.289 42.369 1.00 93.06 80 ASN A CA 1
ATOM 602 C C . ASN A 1 80 ? -61.086 -34.938 43.466 1.00 93.06 80 ASN A C 1
ATOM 604 O O . ASN A 1 80 ? -60.212 -34.293 44.053 1.00 93.06 80 ASN A O 1
ATOM 608 N N . TYR A 1 81 ? -61.354 -36.207 43.759 1.00 91.62 81 TYR A N 1
ATOM 609 C CA . TYR A 1 81 ? -60.653 -36.986 44.772 1.00 91.62 81 TYR A CA 1
ATOM 610 C C . TYR A 1 81 ? -59.849 -38.114 44.121 1.00 91.62 81 TYR A C 1
ATOM 612 O O . TYR A 1 81 ? -60.412 -39.088 43.622 1.00 91.62 81 TYR A O 1
ATOM 620 N N . PHE A 1 82 ? -58.527 -37.979 44.136 1.00 90.31 82 PHE A N 1
ATOM 621 C CA . PHE A 1 82 ? -57.605 -38.877 43.450 1.00 90.31 82 PHE A CA 1
ATOM 622 C C . PHE A 1 82 ? -56.953 -39.865 44.411 1.00 90.31 82 PHE A C 1
ATOM 624 O O . PHE A 1 82 ? -56.368 -39.468 45.429 1.00 90.31 82 PHE A O 1
ATOM 631 N N . THR A 1 83 ? -56.990 -41.144 44.046 1.00 88.50 83 THR A N 1
ATOM 632 C CA . THR A 1 83 ? -56.189 -42.202 44.672 1.00 88.50 83 THR A CA 1
ATOM 633 C C . THR A 1 83 ? -55.278 -42.847 43.625 1.00 88.50 83 THR A C 1
ATOM 635 O O . THR A 1 83 ? -55.555 -42.768 42.431 1.00 88.50 83 THR A O 1
ATOM 638 N N . PHE A 1 84 ? -54.169 -43.455 44.053 1.00 85.44 84 PHE A N 1
ATOM 639 C CA . PHE A 1 84 ? -53.233 -44.133 43.151 1.00 85.44 84 PHE A CA 1
ATOM 640 C C . PHE A 1 84 ? -52.854 -45.489 43.744 1.00 85.44 84 PHE A C 1
ATOM 642 O O . PHE A 1 84 ? -52.432 -45.548 44.900 1.00 85.44 84 PHE A O 1
ATOM 649 N N . GLN A 1 85 ? -52.951 -46.562 42.959 1.00 78.94 85 GLN A N 1
ATOM 650 C CA . GLN A 1 85 ? -52.875 -47.955 43.425 1.00 78.94 85 GLN A CA 1
ATOM 651 C C . GLN A 1 85 ? -51.622 -48.279 44.264 1.00 78.94 85 GLN A C 1
ATOM 653 O O . GLN A 1 85 ? -51.685 -49.091 45.185 1.00 78.94 85 GLN A O 1
ATOM 658 N N . ASN A 1 86 ? -50.496 -47.617 43.976 1.00 75.81 86 ASN A N 1
ATOM 659 C CA . ASN A 1 86 ? -49.210 -47.811 44.656 1.00 75.81 86 ASN A CA 1
ATOM 660 C C . ASN A 1 86 ? -48.779 -46.621 45.548 1.00 75.81 86 ASN A C 1
ATOM 662 O O . ASN A 1 86 ? -47.621 -46.550 45.960 1.00 75.81 86 ASN A O 1
ATOM 666 N N . SER A 1 87 ? -49.678 -45.679 45.866 1.00 75.44 87 SER A N 1
ATOM 667 C CA . SER A 1 87 ? -49.375 -44.495 46.688 1.00 75.44 87 SER A CA 1
ATOM 668 C C . SER A 1 87 ? -50.251 -44.400 47.933 1.00 75.44 87 SER A C 1
ATOM 670 O O . SER A 1 87 ? -51.465 -44.552 47.877 1.00 75.44 87 SER A O 1
ATOM 672 N N . ARG A 1 88 ? -49.647 -44.024 49.067 1.00 78.38 88 ARG A N 1
ATOM 673 C CA . ARG A 1 88 ? -50.379 -43.643 50.294 1.00 78.38 88 ARG A CA 1
ATOM 674 C C . ARG A 1 88 ? -50.782 -42.161 50.314 1.00 78.38 88 ARG A C 1
ATOM 676 O O . ARG A 1 88 ? -51.269 -41.672 51.334 1.00 78.38 88 ARG A O 1
ATOM 683 N N . VAL A 1 89 ? -50.533 -41.434 49.221 1.00 81.12 89 VAL A N 1
ATOM 684 C CA . VAL A 1 89 ? -50.886 -40.020 49.056 1.00 81.12 89 VAL A CA 1
ATOM 685 C C . VAL A 1 89 ? -52.173 -39.913 48.248 1.00 81.12 89 VAL A C 1
ATOM 687 O O . VAL A 1 89 ? -52.195 -40.277 47.077 1.00 81.12 89 VAL A O 1
ATOM 690 N N . HIS A 1 90 ? -53.220 -39.383 48.875 1.00 87.69 90 HIS A N 1
ATOM 691 C CA . HIS A 1 90 ? -54.502 -39.090 48.231 1.00 87.69 90 HIS A CA 1
ATOM 692 C C . HIS A 1 90 ? -54.601 -37.578 48.002 1.00 87.69 90 HIS A C 1
ATOM 694 O O . HIS A 1 90 ? -54.206 -36.805 48.884 1.00 87.69 90 HIS A O 1
ATOM 700 N N . LEU A 1 91 ? -55.130 -37.145 46.858 1.00 90.75 91 LEU A N 1
ATOM 701 C CA . LEU A 1 91 ? -55.272 -35.723 46.523 1.00 90.75 91 LEU A CA 1
ATOM 702 C C . LEU A 1 91 ? -56.752 -35.330 46.526 1.00 90.75 91 LEU A C 1
ATOM 704 O O . LEU A 1 91 ? -57.562 -35.973 45.873 1.00 90.75 91 LEU A O 1
ATOM 708 N N . GLU A 1 92 ? -57.101 -34.265 47.238 1.00 92.69 92 GLU A N 1
ATOM 709 C CA . GLU A 1 92 ? -58.403 -33.603 47.139 1.00 92.69 92 GLU A CA 1
ATOM 710 C C . GLU A 1 92 ? -58.202 -32.259 46.441 1.00 92.69 92 GLU A C 1
ATOM 712 O O . GLU A 1 92 ? -57.598 -31.352 47.014 1.00 92.69 92 GLU A O 1
ATOM 717 N N . VAL A 1 93 ? -58.664 -32.155 45.195 1.00 94.00 93 VAL A N 1
ATOM 718 C CA . VAL A 1 93 ? -58.562 -30.947 44.371 1.00 94.00 93 VAL A CA 1
ATOM 719 C C . VAL A 1 93 ? -59.914 -30.246 44.372 1.00 94.00 93 VAL A C 1
ATOM 721 O O . VAL A 1 93 ? -60.918 -30.813 43.938 1.00 94.00 93 VAL A O 1
ATOM 724 N N . HIS A 1 94 ? -59.952 -29.011 44.864 1.00 94.62 94 HIS A N 1
ATOM 725 C CA . HIS A 1 94 ? -61.143 -28.167 44.835 1.00 94.62 94 HIS A CA 1
ATOM 726 C C . HIS A 1 94 ? -61.131 -27.298 43.577 1.00 94.62 94 HIS A C 1
ATOM 728 O O . HIS A 1 94 ? -60.254 -26.446 43.426 1.00 94.62 94 HIS A O 1
ATOM 734 N N . VAL A 1 95 ? -62.112 -27.504 42.698 1.00 94.62 95 VAL A N 1
ATOM 735 C CA . VAL A 1 95 ? -62.218 -26.800 41.417 1.00 94.62 95 VAL A CA 1
ATOM 736 C C . VAL A 1 95 ? -63.110 -25.570 41.564 1.00 94.62 95 VAL A C 1
ATOM 738 O O . VAL A 1 95 ? -64.250 -25.655 42.035 1.00 94.62 95 VAL A O 1
ATOM 741 N N . PHE A 1 96 ? -62.587 -24.428 41.133 1.00 94.94 96 PHE A N 1
ATOM 742 C CA . PHE A 1 96 ? -63.226 -23.122 41.128 1.00 94.94 96 PHE A CA 1
ATOM 743 C C . PHE A 1 96 ? -63.337 -22.577 39.701 1.00 94.94 96 PHE A C 1
ATOM 745 O O . PHE A 1 96 ? -62.470 -22.797 38.856 1.00 94.94 96 PHE A O 1
ATOM 752 N N . LEU A 1 97 ? -64.400 -21.818 39.463 1.00 94.12 97 LEU A N 1
ATOM 753 C CA . LEU A 1 97 ? -64.674 -21.101 38.227 1.00 94.12 97 LEU A CA 1
ATOM 754 C C . LEU A 1 97 ? -64.845 -19.614 38.541 1.00 94.12 97 LEU A C 1
ATOM 756 O O . LEU A 1 97 ? -65.459 -19.252 39.547 1.00 94.12 97 LEU A O 1
ATOM 760 N N . THR A 1 98 ? -64.353 -18.749 37.663 1.00 94.00 98 THR A N 1
ATOM 761 C CA . THR A 1 98 ? -64.724 -17.334 37.656 1.00 94.00 98 THR A CA 1
ATOM 762 C C . THR A 1 98 ? -64.886 -16.809 36.239 1.00 94.00 98 THR A C 1
ATOM 764 O O . THR A 1 98 ? -64.236 -17.276 35.308 1.00 94.00 98 THR A O 1
ATOM 767 N N . THR A 1 99 ? -65.761 -15.821 36.091 1.00 92.38 99 THR A N 1
ATOM 768 C CA . THR A 1 99 ? -65.990 -15.073 34.847 1.00 92.38 99 THR A CA 1
ATOM 769 C C . THR A 1 99 ? -65.680 -13.586 35.028 1.00 92.38 99 THR A C 1
ATOM 771 O O . THR A 1 99 ? -66.002 -12.774 34.170 1.00 92.38 99 THR A O 1
ATOM 774 N N . HIS A 1 100 ? -65.102 -13.209 36.175 1.00 90.06 100 HIS A N 1
ATOM 775 C CA . HIS A 1 100 ? -64.811 -11.831 36.571 1.00 90.06 100 HIS A CA 1
ATOM 776 C C . HIS A 1 100 ? -63.365 -11.769 37.084 1.00 90.06 100 HIS A C 1
ATOM 778 O O . HIS A 1 100 ? -63.046 -12.369 38.114 1.00 90.06 100 HIS A O 1
ATOM 784 N N . TRP A 1 101 ? -62.482 -11.059 36.382 1.00 93.25 101 TRP A N 1
ATOM 785 C CA . TRP A 1 101 ? -61.063 -10.950 36.735 1.00 93.25 101 TRP A CA 1
ATOM 786 C C . TRP A 1 101 ? -60.518 -9.534 36.511 1.00 93.25 101 TRP A C 1
ATOM 788 O O . TRP A 1 101 ? -61.057 -8.750 35.734 1.00 93.25 101 TRP A O 1
ATOM 798 N N . GLU A 1 102 ? -59.427 -9.230 37.207 1.00 90.12 102 GLU A N 1
ATOM 799 C CA . GLU A 1 102 ? -58.698 -7.965 37.185 1.00 90.12 102 GLU A CA 1
ATOM 800 C C . GLU A 1 102 ? -57.194 -8.235 37.018 1.00 90.12 102 GLU A C 1
ATOM 802 O O . GLU A 1 102 ? -56.669 -9.231 37.529 1.00 90.12 102 GLU A O 1
ATOM 807 N N . GLY A 1 103 ? -56.493 -7.319 36.346 1.00 89.25 103 GLY A N 1
ATOM 808 C CA . GLY A 1 103 ? -55.063 -7.426 36.040 1.00 89.25 103 GLY A CA 1
ATOM 809 C C . GLY A 1 103 ? -54.766 -7.975 34.641 1.00 89.25 103 GLY A C 1
ATOM 810 O O . GLY A 1 103 ? -55.650 -8.474 33.945 1.00 89.25 103 GLY A O 1
ATOM 811 N N . ASP A 1 104 ? -53.502 -7.856 34.237 1.00 89.75 104 ASP A N 1
ATOM 812 C CA . ASP A 1 104 ? -52.990 -8.360 32.962 1.00 89.75 104 ASP A CA 1
ATOM 813 C C . ASP A 1 104 ? -52.512 -9.814 33.088 1.00 89.75 104 ASP A C 1
ATOM 815 O O . ASP A 1 104 ? -52.000 -10.233 34.128 1.00 89.75 104 ASP A O 1
ATOM 819 N N . ILE A 1 105 ? -52.640 -10.579 32.002 1.00 92.31 105 ILE A N 1
ATOM 820 C CA . ILE A 1 105 ? -52.184 -11.973 31.927 1.00 92.31 105 ILE A CA 1
ATOM 821 C C . ILE A 1 105 ? -50.667 -12.001 31.713 1.00 92.31 105 ILE A C 1
ATOM 823 O O . ILE A 1 105 ? -50.165 -11.461 30.725 1.00 92.31 105 ILE A O 1
ATOM 827 N N . ILE A 1 106 ? -49.938 -12.665 32.612 1.00 91.00 106 ILE A N 1
ATOM 828 C CA . ILE A 1 106 ? -48.469 -12.702 32.620 1.00 91.00 106 ILE A CA 1
ATOM 829 C C . ILE A 1 106 ? -47.975 -14.155 32.551 1.00 91.00 106 ILE A C 1
ATOM 831 O O . ILE A 1 106 ? -48.427 -15.013 33.305 1.00 91.00 106 ILE A O 1
ATOM 835 N N . GLU A 1 107 ? -47.012 -14.437 31.666 1.00 93.75 107 GLU A N 1
ATOM 836 C CA . GLU A 1 107 ? -46.261 -15.700 31.692 1.00 93.75 107 GLU A CA 1
ATOM 837 C C . GLU A 1 107 ? -45.244 -15.687 32.840 1.00 93.75 107 GLU A C 1
ATOM 839 O O . GLU A 1 107 ? -44.421 -14.777 32.949 1.00 93.75 107 GLU A O 1
ATOM 844 N N . THR A 1 108 ? -45.278 -16.723 33.676 1.00 90.31 108 THR A N 1
ATOM 845 C CA . THR A 1 108 ? -44.463 -16.842 34.891 1.00 90.31 108 THR A CA 1
ATOM 846 C C . THR A 1 108 ? -43.360 -17.890 34.719 1.00 90.31 108 THR A C 1
ATOM 848 O O . THR A 1 108 ? -43.196 -18.488 33.651 1.00 90.31 108 THR A O 1
ATOM 851 N N . GLU A 1 109 ? -42.550 -18.129 35.755 1.00 87.19 109 GLU A N 1
ATOM 852 C CA . GLU A 1 109 ? -41.610 -19.259 35.747 1.00 87.19 109 GLU A CA 1
ATOM 853 C C . GLU A 1 109 ? -42.327 -20.622 35.821 1.00 87.19 109 GLU A C 1
ATOM 855 O O . GLU A 1 109 ? -41.826 -21.604 35.273 1.00 87.19 109 GLU A O 1
ATOM 860 N N . GLU A 1 110 ? -43.489 -20.672 36.485 1.00 85.62 110 GLU A N 1
ATOM 861 C CA . GLU A 1 110 ? -44.306 -21.877 36.690 1.00 85.62 110 GLU A CA 1
ATOM 862 C C . GLU A 1 110 ? -45.132 -22.235 35.447 1.00 85.62 110 GLU A C 1
ATOM 864 O O . GLU A 1 110 ? -45.207 -23.402 35.057 1.00 85.62 110 GLU A O 1
ATOM 869 N N . MET A 1 111 ? -45.755 -21.229 34.823 1.00 90.44 111 MET A N 1
ATOM 870 C CA . MET A 1 111 ? -46.923 -21.418 33.963 1.00 90.44 111 MET A CA 1
ATOM 871 C C . MET A 1 111 ? -46.918 -20.452 32.767 1.00 90.44 111 MET A C 1
ATOM 873 O O . MET A 1 111 ? -46.491 -19.301 32.878 1.00 90.44 111 MET A O 1
ATOM 877 N N . LYS A 1 112 ? -47.421 -20.904 31.613 1.00 92.75 112 LYS A N 1
ATOM 878 C CA . LYS A 1 112 ? -47.663 -20.076 30.419 1.00 92.75 112 LYS A CA 1
ATOM 879 C C . LYS A 1 112 ? -49.166 -20.005 30.124 1.00 92.75 112 LYS A C 1
ATOM 881 O O . LYS A 1 112 ? -49.688 -20.934 29.507 1.00 92.75 112 LYS A O 1
ATOM 886 N N . PRO A 1 113 ? -49.868 -18.944 30.557 1.00 93.31 113 PRO A N 1
ATOM 887 C CA . PRO A 1 113 ? -51.287 -18.767 30.267 1.00 93.31 113 PRO A CA 1
ATOM 888 C C . PRO A 1 113 ? -51.561 -18.575 28.769 1.00 93.31 113 PRO A C 1
ATOM 890 O O . PRO A 1 113 ? -50.801 -17.905 28.066 1.00 93.31 113 PRO A O 1
ATOM 893 N N . LYS A 1 114 ? -52.679 -19.124 28.292 1.00 93.50 114 LYS A N 1
ATOM 894 C CA . LYS A 1 114 ? -53.200 -18.974 26.930 1.00 93.50 114 LYS A CA 1
ATOM 895 C C . LYS A 1 114 ? -54.727 -19.121 26.948 1.00 93.50 114 LYS A C 1
ATOM 897 O O . LYS A 1 114 ? -55.247 -20.053 27.558 1.00 93.50 114 LYS A O 1
ATOM 902 N N . TRP A 1 115 ? -55.446 -18.242 26.252 1.00 94.44 115 TRP A N 1
ATOM 903 C CA . TRP A 1 115 ? -56.870 -18.451 25.976 1.00 94.44 115 TRP A CA 1
ATOM 904 C C . TRP A 1 115 ? -57.056 -19.609 24.984 1.00 94.44 115 TRP A C 1
ATOM 906 O O . TRP A 1 115 ? -56.351 -19.699 23.974 1.00 94.44 115 TRP A O 1
ATOM 916 N N . CYS A 1 116 ? -57.988 -20.507 25.292 1.00 91.50 116 CYS A N 1
ATOM 917 C CA . CYS A 1 116 ? -58.434 -21.592 24.422 1.00 91.50 116 CYS A CA 1
ATOM 918 C C . CYS A 1 116 ? -59.961 -21.547 24.334 1.00 91.50 116 CYS A C 1
ATOM 920 O O . CYS A 1 116 ? -60.625 -21.453 25.366 1.00 91.50 116 CYS A O 1
ATOM 922 N N . LYS A 1 117 ? -60.527 -21.629 23.127 1.00 92.19 117 LYS A N 1
ATOM 923 C CA . LYS A 1 117 ? -61.983 -21.751 22.963 1.00 92.19 117 LYS A CA 1
ATOM 924 C C . LYS A 1 117 ? -62.472 -23.066 23.560 1.00 92.19 117 LYS A C 1
ATOM 926 O O . LYS A 1 117 ? -61.736 -24.053 23.539 1.00 92.19 117 LYS A O 1
ATOM 931 N N . VAL A 1 118 ? -63.712 -23.098 24.039 1.00 88.06 118 VAL A N 1
ATOM 932 C CA . VAL A 1 118 ? -64.316 -24.310 24.625 1.00 88.06 118 VAL A CA 1
ATOM 933 C C . VAL A 1 118 ? -64.393 -25.465 23.609 1.00 88.06 118 VAL A C 1
ATOM 935 O O . VAL A 1 118 ? -64.303 -26.631 23.985 1.00 88.06 118 VAL A O 1
ATOM 938 N N . GLU A 1 119 ? -64.480 -25.158 22.315 1.00 87.38 119 GLU A N 1
ATOM 939 C CA . GLU A 1 119 ? -64.491 -26.128 21.214 1.00 87.38 119 GLU A CA 1
ATOM 940 C C . GLU A 1 119 ? -63.082 -26.589 20.780 1.00 87.38 119 GLU A C 1
ATOM 942 O O . GLU A 1 119 ? -62.955 -27.572 20.054 1.00 87.38 119 GLU A O 1
ATOM 947 N N . GLU A 1 120 ? -62.022 -25.894 21.213 1.00 89.75 120 GLU A N 1
ATOM 948 C CA . GLU A 1 120 ? -60.618 -26.110 20.810 1.00 89.75 120 GLU A CA 1
ATOM 949 C C . GLU A 1 120 ? -59.724 -26.511 22.007 1.00 89.75 120 GLU A C 1
ATOM 951 O O . GLU A 1 120 ? -58.512 -26.273 22.012 1.00 89.75 120 GLU A O 1
ATOM 956 N N . ILE A 1 121 ? -60.315 -27.102 23.053 1.00 90.31 121 ILE A N 1
ATOM 957 C CA . ILE A 1 121 ? -59.601 -27.551 24.259 1.00 90.31 121 ILE A CA 1
ATOM 958 C C . ILE A 1 121 ? -58.617 -28.683 23.895 1.00 90.31 121 ILE A C 1
ATOM 960 O O . ILE A 1 121 ? -59.038 -29.706 23.347 1.00 90.31 121 ILE A O 1
ATOM 964 N N . PRO A 1 122 ? -57.314 -28.559 24.218 1.00 90.56 122 PRO A N 1
ATOM 965 C CA . PRO A 1 122 ? -56.288 -29.495 23.765 1.00 90.56 122 PRO A CA 1
ATOM 966 C C . PRO A 1 122 ? -56.181 -30.715 24.700 1.00 90.56 122 PRO A C 1
ATOM 968 O O . PRO A 1 122 ? -55.126 -30.951 25.292 1.00 90.56 122 PRO A O 1
ATOM 971 N N . TYR A 1 123 ? -57.272 -31.478 24.837 1.00 89.50 123 TYR A N 1
ATOM 972 C CA . TYR A 1 123 ? -57.423 -32.594 25.786 1.00 89.50 123 TYR A CA 1
ATOM 973 C C . TYR A 1 123 ? -56.301 -33.652 25.717 1.00 89.50 123 TYR A C 1
ATOM 975 O O . TYR A 1 123 ? -55.898 -34.177 26.750 1.00 89.50 123 TYR A O 1
ATOM 983 N N . GLU A 1 124 ? -55.723 -33.906 24.536 1.00 86.81 124 GLU A N 1
ATOM 984 C CA . GLU A 1 124 ? -54.551 -34.791 24.341 1.00 86.81 124 GLU A CA 1
ATOM 985 C C . GLU A 1 124 ? -53.294 -34.340 25.119 1.00 86.81 124 GLU A C 1
ATOM 987 O O . GLU A 1 124 ? -52.353 -35.107 25.303 1.00 86.81 124 GLU A O 1
ATOM 992 N N . SER A 1 125 ? -53.279 -33.083 25.570 1.00 86.50 125 SER A N 1
ATOM 993 C CA . SER A 1 125 ? -52.236 -32.457 26.391 1.00 86.50 125 SER A CA 1
ATOM 994 C C . SER A 1 125 ? -52.763 -31.987 27.755 1.00 86.50 125 SER A C 1
ATOM 996 O O . SER A 1 125 ? -52.180 -31.099 28.375 1.00 86.50 125 SER A O 1
ATOM 998 N N . MET A 1 126 ? -53.870 -32.568 28.218 1.00 90.94 126 MET A N 1
ATOM 999 C CA . MET A 1 126 ? -54.445 -32.412 29.560 1.00 90.94 126 MET A CA 1
ATOM 1000 C C . MET A 1 126 ? -54.409 -33.766 30.295 1.00 90.94 126 MET A C 1
ATOM 1002 O O . MET A 1 126 ? -53.929 -34.755 29.735 1.00 90.94 126 MET A O 1
ATOM 1006 N N . TRP A 1 127 ? -54.856 -33.840 31.551 1.00 88.75 127 TRP A N 1
ATOM 1007 C CA . TRP A 1 127 ? -54.893 -35.122 32.259 1.00 88.75 127 TRP A CA 1
ATOM 1008 C C . TRP A 1 127 ? -55.987 -36.038 31.691 1.00 88.75 127 TRP A C 1
ATOM 1010 O O . TRP A 1 127 ? -56.979 -35.605 31.098 1.00 88.75 127 TRP A O 1
ATOM 1020 N N . VAL A 1 128 ? -55.810 -37.348 31.861 1.00 89.19 128 VAL A N 1
ATOM 1021 C CA . VAL A 1 128 ? -56.712 -38.350 31.271 1.00 89.19 128 VAL A CA 1
ATOM 1022 C C . VAL A 1 128 ? -58.109 -38.300 31.906 1.00 89.19 128 VAL A C 1
ATOM 1024 O O . VAL A 1 128 ? -59.099 -38.548 31.222 1.00 89.19 128 VAL A O 1
ATOM 1027 N N . ASP A 1 129 ? -58.220 -37.893 33.173 1.00 89.69 129 ASP A N 1
ATOM 1028 C CA . ASP A 1 129 ? -59.500 -37.639 33.839 1.00 89.69 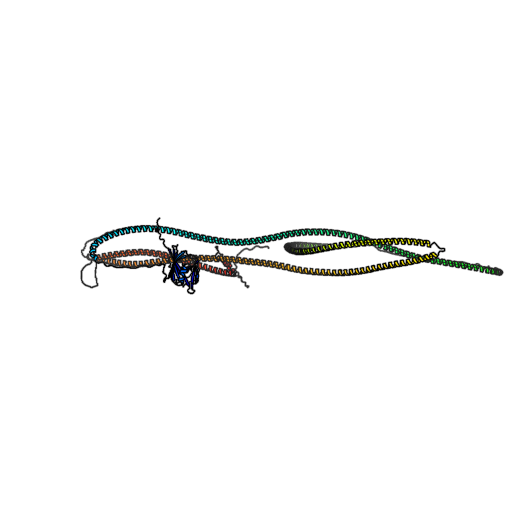129 ASP A CA 1
ATOM 1029 C C . ASP A 1 129 ? -60.167 -36.316 33.423 1.00 89.69 129 ASP A C 1
ATOM 1031 O O . ASP A 1 129 ? -61.392 -36.219 33.515 1.00 89.69 129 ASP A O 1
ATOM 1035 N N . ASP A 1 130 ? -59.424 -35.329 32.903 1.00 89.94 130 ASP A N 1
ATOM 1036 C CA . ASP A 1 130 ? -59.994 -34.041 32.472 1.00 89.94 130 ASP A CA 1
ATOM 1037 C C . ASP A 1 130 ? -61.036 -34.245 31.359 1.00 89.94 130 ASP A C 1
ATOM 1039 O O . ASP A 1 130 ? -62.075 -33.588 31.348 1.00 89.94 130 ASP A O 1
ATOM 1043 N N . HIS A 1 131 ? -60.842 -35.244 30.490 1.00 88.50 131 HIS A N 1
ATOM 1044 C CA . HIS A 1 131 ? -61.833 -35.680 29.496 1.00 88.50 131 HIS A CA 1
ATOM 1045 C C . HIS A 1 131 ? -63.199 -36.053 30.112 1.00 88.50 131 HIS A C 1
ATOM 1047 O O . HIS A 1 131 ? -64.226 -35.964 29.438 1.00 88.50 131 HIS A O 1
ATOM 1053 N N . LEU A 1 132 ? -63.216 -36.502 31.372 1.00 89.25 132 LEU A N 1
ATOM 1054 C CA . LEU A 1 132 ? -64.391 -37.036 32.064 1.00 89.25 132 LEU A CA 1
ATOM 1055 C C . LEU A 1 132 ? -65.112 -35.971 32.900 1.00 89.25 132 LEU A C 1
ATOM 1057 O O . LEU A 1 132 ? -66.340 -35.977 32.940 1.00 89.25 132 LEU A O 1
ATOM 1061 N N . TRP A 1 133 ? -64.385 -35.062 33.566 1.00 91.38 133 TRP A N 1
ATOM 1062 C CA . TRP A 1 133 ? -65.002 -34.045 34.434 1.00 91.38 133 TRP A CA 1
ATOM 1063 C C . TRP A 1 133 ? -65.024 -32.627 33.849 1.00 91.38 133 TRP A C 1
ATOM 1065 O O . TRP A 1 133 ? -65.955 -31.874 34.142 1.00 91.38 133 TRP A O 1
ATOM 1075 N N . PHE A 1 134 ? -64.056 -32.241 33.013 1.00 91.00 134 PHE A N 1
ATOM 1076 C CA . PHE A 1 134 ? -63.945 -30.869 32.505 1.00 91.00 134 PHE A CA 1
ATOM 1077 C C . PHE A 1 134 ? -65.158 -30.426 31.654 1.00 91.00 134 PHE A C 1
ATOM 1079 O O . PHE A 1 134 ? -65.595 -29.283 31.817 1.00 91.00 134 PHE A O 1
ATOM 1086 N N . PRO A 1 135 ? -65.828 -31.297 30.865 1.00 90.31 135 PRO A N 1
ATOM 1087 C CA . PRO A 1 135 ? -67.090 -30.949 30.205 1.00 90.31 135 PRO A CA 1
ATOM 1088 C C . PRO A 1 135 ? -68.210 -30.475 31.152 1.00 90.31 135 PRO A C 1
ATOM 1090 O O . PRO A 1 135 ? -69.056 -29.675 30.745 1.00 90.31 135 PRO A O 1
ATOM 1093 N N . HIS A 1 136 ? -68.237 -30.909 32.418 1.00 89.44 136 HIS A N 1
ATOM 1094 C CA . HIS A 1 136 ? -69.260 -30.471 33.379 1.00 89.44 136 HIS A CA 1
ATOM 1095 C C . HIS A 1 136 ? -69.085 -29.003 33.808 1.00 89.44 136 HIS A C 1
ATOM 1097 O O . HIS A 1 136 ? -70.083 -28.330 34.080 1.00 89.44 136 HIS A O 1
ATOM 1103 N N . LEU A 1 137 ? -67.851 -28.480 33.782 1.00 88.88 137 LEU A N 1
ATOM 1104 C CA . LEU A 1 137 ? -67.532 -27.082 34.093 1.00 88.88 137 LEU A CA 1
ATOM 1105 C C . LEU A 1 137 ? -68.206 -26.118 33.105 1.00 88.88 137 LEU A C 1
ATOM 1107 O O . LEU A 1 137 ? -68.863 -25.166 33.527 1.00 88.88 137 LEU A O 1
ATOM 1111 N N . PHE A 1 138 ? -68.119 -26.396 31.802 1.00 87.75 138 PHE A N 1
ATOM 1112 C CA . PHE A 1 138 ? -68.739 -25.569 30.755 1.00 87.75 138 PHE A CA 1
ATOM 1113 C C . PHE A 1 138 ? -70.266 -25.674 30.751 1.00 87.75 138 PHE A C 1
ATOM 1115 O O . PHE A 1 138 ? -70.960 -24.674 30.579 1.00 87.75 138 PHE A O 1
ATOM 1122 N N . ASN A 1 139 ? -70.796 -26.861 31.062 1.00 86.75 139 ASN A N 1
ATOM 1123 C CA . ASN A 1 139 ? -72.227 -27.077 31.288 1.00 86.75 139 ASN A CA 1
ATOM 1124 C C . ASN A 1 139 ? -72.749 -26.448 32.603 1.00 86.75 139 ASN A C 1
ATOM 1126 O O . ASN A 1 139 ? -73.931 -26.589 32.919 1.00 86.75 139 ASN A O 1
ATOM 1130 N N . ARG A 1 140 ? -71.888 -25.768 33.382 1.00 86.06 140 ARG A N 1
ATOM 1131 C CA . ARG A 1 140 ? -72.171 -25.151 34.698 1.00 86.06 140 ARG A CA 1
ATOM 1132 C C . ARG A 1 140 ? -72.780 -26.113 35.721 1.00 86.06 140 ARG A C 1
ATOM 1134 O O . ARG A 1 140 ? -73.429 -25.693 36.682 1.00 86.06 140 ARG A O 1
ATOM 1141 N N . GLN A 1 141 ? -72.553 -27.406 35.526 1.00 89.94 141 GLN A N 1
ATOM 1142 C CA . GLN A 1 141 ? -72.921 -28.440 36.476 1.00 89.94 141 GLN A CA 1
ATOM 1143 C C . GLN A 1 141 ? -71.902 -28.435 37.618 1.00 89.94 141 GLN A C 1
ATOM 1145 O O . GLN A 1 141 ? -70.737 -28.089 37.425 1.00 89.94 141 GLN A O 1
ATOM 1150 N N . LYS A 1 142 ? -72.342 -28.801 38.823 1.00 91.81 142 LYS A N 1
ATOM 1151 C CA . LYS A 1 142 ? -71.445 -29.022 39.961 1.00 91.81 142 LYS A CA 1
ATOM 1152 C C . LYS A 1 142 ? -71.273 -30.516 40.170 1.00 91.81 142 LYS A C 1
ATOM 1154 O O . LYS A 1 142 ? -72.232 -31.265 39.988 1.00 91.81 142 LYS A O 1
ATOM 1159 N N . TRP A 1 143 ? -70.089 -30.945 40.589 1.00 94.44 143 TRP A N 1
ATOM 1160 C CA . TRP A 1 143 ? -69.794 -32.371 40.731 1.00 94.44 143 TRP A CA 1
ATOM 1161 C C . TRP A 1 143 ? -68.937 -32.702 41.954 1.00 94.44 143 TRP A C 1
ATOM 1163 O O . TRP A 1 143 ? -68.189 -31.874 42.482 1.00 94.44 143 TRP A O 1
ATOM 1173 N N . VAL A 1 144 ? -69.027 -33.959 42.375 1.00 91.94 144 VAL A N 1
ATOM 1174 C CA . VAL A 1 144 ? -68.074 -34.607 43.273 1.00 91.94 144 VAL A CA 1
ATOM 1175 C C . VAL A 1 144 ? -67.593 -35.877 42.581 1.00 91.94 144 VAL A C 1
ATOM 1177 O O . VAL A 1 144 ? -68.363 -36.814 42.376 1.00 91.94 144 VAL A O 1
ATOM 1180 N N . ALA A 1 145 ? -66.320 -35.895 42.200 1.00 90.50 145 ALA A N 1
ATOM 1181 C CA . ALA A 1 145 ? -65.692 -36.986 41.473 1.00 90.50 145 ALA A CA 1
ATOM 1182 C C . ALA A 1 145 ? -64.656 -37.724 42.328 1.00 90.50 145 ALA A C 1
ATOM 1184 O O . ALA A 1 145 ? -63.936 -37.119 43.125 1.00 90.50 145 ALA A O 1
ATOM 1185 N N . ARG A 1 146 ? -64.537 -39.032 42.105 1.00 91.25 146 ARG A N 1
ATOM 1186 C CA . ARG A 1 146 ? -63.399 -39.861 42.508 1.00 91.25 146 ARG A CA 1
ATOM 1187 C C . ARG A 1 146 ? -62.782 -40.492 41.265 1.00 91.25 146 ARG A C 1
ATOM 1189 O O . ARG A 1 146 ? -63.524 -41.014 40.437 1.00 91.25 146 ARG A O 1
ATOM 1196 N N . PHE A 1 147 ? -61.455 -40.498 41.196 1.00 90.94 147 PHE A N 1
ATOM 1197 C CA . PHE A 1 147 ? -60.680 -41.200 40.175 1.00 90.94 147 PHE A CA 1
ATOM 1198 C C . PHE A 1 147 ? -59.589 -42.029 40.859 1.00 90.94 147 PHE A C 1
ATOM 1200 O O . PHE A 1 147 ? -58.785 -41.497 41.629 1.00 90.94 147 PHE A O 1
ATOM 1207 N N . ASP A 1 148 ? -59.564 -43.327 40.576 1.00 88.81 148 ASP A N 1
ATOM 1208 C CA . ASP A 1 148 ? -58.560 -44.254 41.088 1.00 88.81 148 ASP A CA 1
ATOM 1209 C C . ASP A 1 148 ? -57.601 -44.620 39.952 1.00 88.81 148 ASP A C 1
ATOM 1211 O O . ASP A 1 148 ? -57.978 -45.275 38.982 1.00 88.81 148 ASP A O 1
ATOM 1215 N N . PHE A 1 149 ? -56.352 -44.176 40.061 1.00 86.00 149 PHE A N 1
ATOM 1216 C CA . PHE A 1 149 ? -55.323 -44.323 39.033 1.00 86.00 149 PHE A CA 1
ATOM 1217 C C . PHE A 1 149 ? -54.403 -45.528 39.290 1.00 86.00 149 PHE A C 1
ATOM 1219 O O . PHE A 1 149 ? -54.039 -45.825 40.431 1.00 86.00 149 PHE A O 1
ATOM 1226 N N . GLY A 1 150 ? -53.966 -46.200 38.223 1.00 82.44 150 GLY A N 1
ATOM 1227 C CA . GLY A 1 150 ? -52.926 -47.237 38.281 1.00 82.44 150 GLY A CA 1
ATOM 1228 C C . GLY A 1 150 ? -51.522 -46.638 38.179 1.00 82.44 150 GLY A C 1
ATOM 1229 O O . GLY A 1 150 ? -50.665 -46.867 39.035 1.00 82.44 150 GLY A O 1
ATOM 1230 N N . ASP A 1 151 ? -51.336 -45.801 37.161 1.00 78.31 151 ASP A N 1
ATOM 1231 C CA . ASP A 1 151 ? -50.181 -44.931 36.926 1.00 78.31 151 ASP A CA 1
ATOM 1232 C C . ASP A 1 151 ? -50.667 -43.502 36.604 1.00 78.31 151 ASP A C 1
ATOM 1234 O O . ASP A 1 151 ? -51.846 -43.206 36.757 1.00 78.31 151 ASP A O 1
ATOM 1238 N N . LEU A 1 152 ? -49.786 -42.587 36.186 1.00 73.44 152 LEU A N 1
ATOM 1239 C CA . LEU A 1 152 ? -50.161 -41.191 35.885 1.00 73.44 152 LEU A CA 1
ATOM 1240 C C . LEU A 1 152 ? -50.924 -41.003 34.555 1.00 73.44 152 LEU A C 1
ATOM 1242 O O . LEU A 1 152 ? -51.247 -39.875 34.196 1.00 73.44 152 LEU A O 1
ATOM 1246 N N . THR A 1 153 ? -51.190 -42.087 33.828 1.00 78.62 153 THR A N 1
ATOM 1247 C CA . THR A 1 153 ? -51.801 -42.107 32.487 1.00 78.62 153 THR A CA 1
ATOM 1248 C C . THR A 1 153 ? -53.026 -43.022 32.390 1.00 78.62 153 THR A C 1
ATOM 1250 O O . THR A 1 153 ? -53.743 -42.972 31.395 1.00 78.62 153 THR A O 1
ATOM 1253 N N . THR A 1 154 ? -53.302 -43.831 33.416 1.00 83.44 154 THR A N 1
ATOM 1254 C CA . THR A 1 154 ? -54.331 -44.879 33.382 1.00 83.44 154 THR A CA 1
ATOM 1255 C C . THR A 1 154 ? -55.283 -44.768 34.572 1.00 83.44 154 THR A C 1
ATOM 1257 O O . THR A 1 154 ? -54.935 -45.144 35.696 1.00 83.44 154 THR A O 1
ATOM 1260 N N . VAL A 1 155 ? -56.508 -44.298 34.320 1.00 86.94 155 VAL A N 1
ATOM 1261 C CA . VAL A 1 155 ? -57.637 -44.405 35.262 1.00 86.94 155 VAL A CA 1
ATOM 1262 C C . VAL A 1 155 ? -58.116 -45.862 35.283 1.00 86.94 155 VAL A C 1
ATOM 1264 O O . VAL A 1 155 ? -58.382 -46.435 34.229 1.00 86.94 155 VAL A O 1
ATOM 1267 N N . LEU A 1 156 ? -58.211 -46.468 36.469 1.00 87.50 156 LEU A N 1
ATOM 1268 C CA . LEU A 1 156 ? -58.690 -47.843 36.670 1.00 87.50 156 LEU A CA 1
ATOM 1269 C C . LEU A 1 156 ? -60.188 -47.898 36.994 1.00 87.50 156 LEU A C 1
ATOM 1271 O O . LEU A 1 156 ? -60.882 -48.794 36.524 1.00 87.50 156 LEU A O 1
ATOM 1275 N N . ASP A 1 157 ? -60.667 -46.955 37.807 1.00 88.00 157 ASP A N 1
ATOM 1276 C CA . ASP A 1 157 ? -62.072 -46.806 38.198 1.00 88.00 157 ASP A CA 1
ATOM 1277 C C . ASP A 1 157 ? -62.387 -45.322 38.444 1.00 88.00 157 ASP A C 1
ATOM 1279 O O . ASP A 1 157 ? -61.504 -44.545 38.829 1.00 88.00 157 ASP A O 1
ATOM 1283 N N . TYR A 1 158 ? -63.635 -44.911 38.218 1.00 89.56 158 TYR A N 1
ATOM 1284 C CA . TYR A 1 158 ? -64.079 -43.546 38.486 1.00 89.56 158 TYR A CA 1
ATOM 1285 C C . TYR A 1 158 ? -65.573 -43.446 38.804 1.00 89.56 158 TYR A C 1
ATOM 1287 O O . TYR A 1 158 ? -66.407 -44.191 38.296 1.00 89.56 158 TYR A O 1
ATOM 1295 N N . HIS A 1 159 ? -65.922 -42.463 39.633 1.00 89.44 159 HIS A N 1
ATOM 1296 C CA . HIS A 1 159 ? -67.299 -42.176 40.028 1.00 89.44 159 HIS A CA 1
ATOM 1297 C C . HIS A 1 159 ? -67.518 -40.665 40.089 1.00 89.44 159 HIS A C 1
ATOM 1299 O O . HIS A 1 159 ? -66.930 -39.996 40.939 1.00 89.44 159 HIS A O 1
ATOM 1305 N N . ILE A 1 160 ? -68.374 -40.133 39.214 1.00 89.88 160 ILE A N 1
ATOM 1306 C CA . ILE A 1 160 ? -68.748 -38.713 39.169 1.00 89.88 160 ILE A CA 1
ATOM 1307 C C . ILE A 1 160 ? -70.216 -38.593 39.580 1.00 89.88 160 ILE A C 1
ATOM 1309 O O . ILE A 1 160 ? -71.097 -39.105 38.893 1.00 89.88 160 ILE A O 1
ATOM 1313 N N . GLU A 1 161 ? -70.484 -37.901 40.686 1.00 89.12 161 GLU A N 1
ATOM 1314 C CA . GLU A 1 161 ? -71.840 -37.539 41.105 1.00 89.12 161 GLU A CA 1
ATOM 1315 C C . GLU A 1 161 ? -72.100 -36.062 40.787 1.00 89.12 161 GLU A C 1
ATOM 1317 O O . GLU A 1 161 ? -71.344 -35.188 41.220 1.00 89.12 161 GLU A O 1
ATOM 1322 N N . LEU A 1 162 ? -73.167 -35.770 40.036 1.00 88.56 162 LEU A N 1
ATOM 1323 C CA . LEU A 1 162 ? -73.619 -34.396 39.804 1.00 88.56 162 LEU A CA 1
ATOM 1324 C C . LEU A 1 162 ? -74.459 -33.923 40.993 1.00 88.56 162 LEU A C 1
ATOM 1326 O O . LEU A 1 162 ? -75.486 -34.516 41.315 1.00 88.56 162 LEU A O 1
ATOM 1330 N N . ALA A 1 163 ? -74.033 -32.833 41.626 1.00 80.31 163 ALA A N 1
ATOM 1331 C CA . ALA A 1 163 ? -74.599 -32.334 42.874 1.00 80.31 163 ALA A CA 1
ATOM 1332 C C . ALA A 1 163 ? -75.240 -30.948 42.698 1.00 80.31 163 ALA A C 1
ATOM 1334 O O . ALA A 1 163 ? -74.835 -30.151 41.858 1.00 80.31 163 ALA A O 1
ATOM 1335 N N . SER A 1 164 ? -76.213 -30.597 43.541 1.00 80.38 164 SER A N 1
ATOM 1336 C CA . SER A 1 164 ? -76.751 -29.224 43.608 1.00 80.38 164 SER A CA 1
ATOM 1337 C C . SER A 1 164 ? -75.817 -28.258 44.362 1.00 80.38 164 SER A C 1
ATOM 1339 O O . SER A 1 164 ? -75.807 -27.042 44.120 1.00 80.38 164 SER A O 1
ATOM 1341 N N . TYR A 1 165 ? -74.986 -28.803 45.252 1.00 81.56 165 TYR A N 1
ATOM 1342 C CA . TYR A 1 165 ? -74.044 -28.099 46.117 1.00 81.56 165 TYR A CA 1
ATOM 1343 C C . TYR A 1 165 ? -72.736 -28.896 46.237 1.00 81.56 165 TYR A C 1
ATOM 1345 O O . TYR A 1 165 ? -72.763 -30.119 46.333 1.00 81.56 165 TYR A O 1
ATOM 1353 N N . VAL A 1 166 ? -71.596 -28.200 46.240 1.00 84.25 166 VAL A N 1
ATOM 1354 C CA . VAL A 1 166 ? -70.270 -28.814 46.413 1.00 84.25 166 VAL A CA 1
ATOM 1355 C C . VAL A 1 166 ? -69.903 -28.743 47.898 1.00 84.25 166 VAL A C 1
ATOM 1357 O O . VAL A 1 166 ? -69.779 -27.627 48.407 1.00 84.25 166 VAL A O 1
ATOM 1360 N N . PRO A 1 167 ? -69.706 -29.873 48.603 1.00 82.00 167 PRO A N 1
ATOM 1361 C CA . PRO A 1 167 ? -69.364 -29.863 50.024 1.00 82.00 167 PRO A CA 1
ATOM 1362 C C . PRO A 1 167 ? -67.999 -29.210 50.276 1.00 82.00 167 PRO A C 1
ATOM 1364 O O . PRO A 1 167 ? -67.164 -29.094 49.375 1.00 82.00 167 PRO A O 1
ATOM 1367 N N . ASP A 1 168 ? -67.725 -28.796 51.515 1.00 77.81 168 ASP A N 1
ATOM 1368 C CA . ASP A 1 168 ? -66.444 -28.160 51.843 1.00 77.81 168 ASP A CA 1
ATOM 1369 C C . ASP A 1 168 ? -65.245 -29.098 51.658 1.00 77.81 168 ASP A C 1
ATOM 1371 O O . ASP A 1 168 ? -64.215 -28.669 51.132 1.00 77.81 168 ASP A O 1
ATOM 1375 N N . ARG A 1 169 ? -65.407 -30.380 52.007 1.00 76.81 169 ARG A N 1
ATOM 1376 C CA . ARG A 1 169 ? -64.407 -31.449 51.862 1.00 76.81 169 ARG A CA 1
ATOM 1377 C C . ARG A 1 169 ? -65.049 -32.736 51.345 1.00 76.81 169 ARG A C 1
ATOM 1379 O O . ARG A 1 169 ? -66.242 -32.944 51.556 1.00 76.81 169 ARG A O 1
ATOM 1386 N N . PHE A 1 170 ? -64.264 -33.637 50.751 1.00 74.81 170 PHE A N 1
ATOM 1387 C CA . PHE A 1 170 ? -64.751 -34.978 50.399 1.00 74.81 170 PHE A CA 1
ATOM 1388 C C . PHE A 1 170 ? -64.956 -35.831 51.662 1.00 74.81 170 PHE A C 1
ATOM 1390 O O . PHE A 1 170 ? -63.999 -36.105 52.398 1.00 74.81 170 PHE A O 1
ATOM 1397 N N . SER A 1 171 ? -66.203 -36.256 51.893 1.00 64.00 171 SER A N 1
ATOM 1398 C CA . SER A 1 171 ? -66.640 -37.095 53.022 1.00 64.00 171 SER A CA 1
ATOM 1399 C C . SER A 1 171 ? -66.836 -38.577 52.671 1.00 64.00 171 SER A C 1
ATOM 1401 O O . SER A 1 171 ? -67.077 -39.380 53.568 1.00 64.00 171 SER A O 1
ATOM 1403 N N . GLY A 1 172 ? -66.727 -38.943 51.389 1.00 62.81 172 GLY A N 1
ATOM 1404 C CA . GLY A 1 172 ? -67.055 -40.278 50.882 1.00 62.81 172 GLY A CA 1
ATOM 1405 C C . GLY A 1 172 ? -68.553 -40.491 50.628 1.00 62.81 172 GLY A C 1
ATOM 1406 O O . GLY A 1 172 ? -69.404 -39.806 51.195 1.00 62.81 172 GLY A O 1
ATOM 1407 N N . PHE A 1 173 ? -68.861 -41.458 49.760 1.00 51.19 173 PHE A N 1
ATOM 1408 C CA . PHE A 1 173 ? -70.224 -41.845 49.387 1.00 51.19 173 PHE A CA 1
ATOM 1409 C C . PHE A 1 173 ? -70.749 -42.914 50.365 1.00 51.19 173 PHE A C 1
ATOM 1411 O O . PHE A 1 173 ? -70.209 -44.021 50.424 1.00 51.19 173 PHE A O 1
ATOM 1418 N N . LEU A 1 174 ? -71.781 -42.593 51.153 1.00 39.41 174 LEU A N 1
ATOM 1419 C CA . LEU A 1 174 ? -72.343 -43.485 52.179 1.00 39.41 174 LEU A CA 1
ATOM 1420 C C . LEU A 1 174 ? -73.639 -44.161 51.705 1.00 39.41 174 LEU A C 1
ATOM 1422 O O . LEU A 1 174 ? -74.562 -43.496 51.242 1.00 39.41 174 LEU A O 1
ATOM 1426 N N . ARG A 1 175 ? -73.736 -45.485 51.888 1.00 31.16 175 ARG A N 1
ATOM 1427 C CA . ARG A 1 175 ? -74.992 -46.243 51.737 1.00 31.16 175 ARG A CA 1
ATOM 1428 C C . ARG A 1 175 ? -75.803 -46.192 53.036 1.00 31.16 175 ARG A C 1
ATOM 1430 O O . ARG A 1 175 ? -75.231 -46.315 54.116 1.00 31.16 175 ARG A O 1
ATOM 1437 N N . SER A 1 176 ? -77.124 -46.074 52.930 1.00 26.86 176 SER A N 1
ATOM 1438 C CA . SER A 1 176 ? -78.059 -46.123 54.062 1.00 26.86 176 SER A CA 1
ATOM 1439 C C . SER A 1 176 ? -78.550 -47.547 54.358 1.00 26.86 176 SER A C 1
ATOM 1441 O O . SER A 1 176 ? -78.654 -48.374 53.452 1.00 26.86 176 SER A O 1
ATOM 1443 N N . SER A 1 177 ? -78.877 -47.829 55.626 1.00 26.89 177 SER A N 1
ATOM 1444 C CA . SER A 1 177 ? -79.731 -48.955 56.042 1.00 26.89 177 SER A CA 1
ATOM 1445 C C . SER A 1 177 ? -80.176 -48.823 57.512 1.00 26.89 177 SER A C 1
ATOM 1447 O O . SER A 1 177 ? -79.512 -48.138 58.287 1.00 26.89 177 SER A O 1
ATOM 1449 N N . LEU A 1 178 ? -81.230 -49.574 57.867 1.00 26.25 178 LEU A N 1
ATOM 1450 C CA . LEU A 1 178 ? -81.757 -49.918 59.205 1.00 26.25 178 LEU A CA 1
ATOM 1451 C C . LEU A 1 178 ? -82.599 -48.896 60.002 1.00 26.25 178 LEU A C 1
ATOM 1453 O O . LEU A 1 178 ? -82.152 -47.811 60.363 1.00 26.25 178 LEU A O 1
ATOM 1457 N N . LEU A 1 179 ? -83.796 -49.366 60.382 1.00 28.67 179 LEU A N 1
ATOM 1458 C CA . LEU A 1 179 ? -84.654 -48.919 61.487 1.00 28.67 179 LEU A CA 1
ATOM 1459 C C . LEU A 1 179 ? -85.629 -50.060 61.879 1.00 28.67 179 LEU A C 1
ATOM 1461 O O . LEU A 1 179 ? -86.047 -50.807 60.995 1.00 28.67 179 LEU A O 1
ATOM 1465 N N . ASP A 1 180 ? -86.005 -50.114 63.170 1.00 29.61 180 ASP A N 1
ATOM 1466 C CA . ASP A 1 180 ? -87.381 -50.288 63.720 1.00 29.61 180 ASP A CA 1
ATOM 1467 C C . ASP A 1 180 ? -87.637 -51.378 64.816 1.00 29.61 180 ASP A C 1
ATOM 1469 O O . ASP A 1 180 ? -86.990 -52.423 64.853 1.00 29.61 180 ASP A O 1
ATOM 1473 N N . SER A 1 181 ? -88.651 -51.119 65.671 1.00 28.62 181 SER A N 1
ATOM 1474 C CA . SER A 1 181 ? -89.305 -51.932 66.742 1.00 28.62 181 SER A CA 1
ATOM 1475 C C . SER A 1 181 ? -88.554 -52.212 68.076 1.00 28.62 181 SER A C 1
ATOM 1477 O O . SER A 1 181 ? -87.341 -52.386 68.082 1.00 28.62 181 SER A O 1
ATOM 1479 N N . GLY A 1 182 ? -89.195 -52.303 69.269 1.00 32.59 182 GLY A N 1
ATOM 1480 C CA . GLY A 1 182 ? -90.540 -51.841 69.704 1.00 32.59 182 GLY A CA 1
ATOM 1481 C C . GLY A 1 182 ? -91.149 -52.526 70.974 1.00 32.59 182 GLY A C 1
ATOM 1482 O O . GLY A 1 182 ? -91.176 -53.748 71.019 1.00 32.59 182 GLY A O 1
ATOM 1483 N N . LEU A 1 183 ? -91.756 -51.743 71.906 1.00 29.33 183 LEU A N 1
ATOM 1484 C CA . LEU A 1 183 ? -92.778 -52.122 72.951 1.00 29.33 183 LEU A CA 1
ATOM 1485 C C . LEU A 1 183 ? -92.341 -53.031 74.154 1.00 29.33 183 LEU A C 1
ATOM 1487 O O . LEU A 1 183 ? -91.321 -53.696 74.056 1.00 29.33 183 LEU A O 1
ATOM 1491 N N . SER A 1 184 ? -93.037 -53.178 75.313 1.00 29.72 184 SER A N 1
ATOM 1492 C CA . SER A 1 184 ? -93.998 -52.364 76.134 1.00 29.72 184 SER A CA 1
ATOM 1493 C C . SER A 1 184 ? -94.233 -53.037 77.542 1.00 29.72 184 SER A C 1
ATOM 1495 O O . SER A 1 184 ? -94.038 -54.249 77.616 1.00 29.72 184 SER A O 1
ATOM 1497 N N . PRO A 1 185 ? -94.629 -52.351 78.656 1.00 45.53 185 PRO A N 1
ATOM 1498 C CA . PRO A 1 185 ? -94.649 -52.918 80.036 1.00 45.53 185 PRO A CA 1
ATOM 1499 C C . PRO A 1 185 ? -96.041 -53.096 80.719 1.00 45.53 185 PRO A C 1
ATOM 1501 O O . PRO A 1 185 ? -96.958 -52.334 80.420 1.00 45.53 185 PRO A O 1
ATOM 1504 N N . ALA A 1 186 ? -96.195 -54.032 81.691 1.00 34.97 186 ALA A N 1
ATOM 1505 C CA . ALA A 1 186 ? -97.497 -54.276 82.373 1.00 34.97 186 ALA A CA 1
ATOM 1506 C C . ALA A 1 186 ? -97.554 -54.935 83.801 1.00 34.97 186 ALA A C 1
ATOM 1508 O O . ALA A 1 186 ? -98.661 -55.208 84.257 1.00 34.97 186 ALA A O 1
ATOM 1509 N N . GLU A 1 187 ? -96.460 -55.217 84.536 1.00 39.03 187 GLU A N 1
ATOM 1510 C CA . GLU A 1 187 ? -96.491 -56.205 85.665 1.00 39.03 187 GLU A CA 1
ATOM 1511 C C . GLU A 1 187 ? -96.118 -55.705 87.094 1.00 39.03 187 GLU A C 1
ATOM 1513 O O . GLU A 1 187 ? -95.613 -56.471 87.917 1.00 39.03 187 GLU A O 1
ATOM 1518 N N . ILE A 1 188 ? -96.323 -54.427 87.433 1.00 44.94 188 ILE A N 1
ATOM 1519 C CA . ILE A 1 188 ? -95.646 -53.808 88.601 1.00 44.94 188 ILE A CA 1
ATOM 1520 C C . ILE A 1 188 ? -96.280 -54.095 89.987 1.00 44.94 188 ILE A C 1
ATOM 1522 O O . ILE A 1 188 ? -95.549 -54.389 90.937 1.00 44.94 188 ILE A O 1
ATOM 1526 N N . ASP A 1 189 ? -97.605 -54.031 90.150 1.00 40.00 189 ASP A N 1
ATOM 1527 C CA . ASP A 1 189 ? -98.190 -53.785 91.489 1.00 40.00 189 ASP A CA 1
ATOM 1528 C C . ASP A 1 189 ? -98.228 -54.983 92.463 1.00 40.00 189 ASP A C 1
ATOM 1530 O O . ASP A 1 189 ? -98.241 -54.789 93.680 1.00 40.00 189 ASP A O 1
ATOM 1534 N N . ASN A 1 190 ? -98.172 -56.232 91.985 1.00 46.16 190 ASN A N 1
ATOM 1535 C CA . ASN A 1 190 ? -98.245 -57.416 92.865 1.00 46.16 190 ASN A CA 1
ATOM 1536 C C . ASN A 1 190 ? -96.941 -57.727 93.634 1.00 46.16 190 ASN A C 1
ATOM 1538 O O . ASN A 1 190 ? -96.924 -58.619 94.483 1.00 46.16 190 ASN A O 1
ATOM 1542 N N . HIS A 1 191 ? -95.837 -57.020 93.370 1.00 47.72 191 HIS A N 1
ATOM 1543 C CA . HIS A 1 191 ? -94.536 -57.330 93.981 1.00 47.72 191 HIS A CA 1
ATOM 1544 C C . HIS A 1 191 ? -94.358 -56.803 95.420 1.00 47.72 191 HIS A C 1
ATOM 1546 O O . HIS A 1 191 ? -93.577 -57.370 96.186 1.00 47.72 191 HIS A O 1
ATOM 1552 N N . VAL A 1 192 ? -95.058 -55.731 95.808 1.00 49.66 192 VAL A N 1
ATOM 1553 C CA . VAL A 1 192 ? -94.655 -54.842 96.923 1.00 49.66 192 VAL A CA 1
ATOM 1554 C C . VAL A 1 192 ? -94.519 -55.538 98.291 1.00 49.66 192 VAL A C 1
ATOM 1556 O O . VAL A 1 192 ? -93.627 -55.191 99.067 1.00 49.66 192 VAL A O 1
ATOM 1559 N N . VAL A 1 193 ? -95.343 -56.547 98.594 1.00 51.53 193 VAL A N 1
ATOM 1560 C CA . VAL A 1 193 ? -95.339 -57.205 99.919 1.00 51.53 193 VAL A CA 1
ATOM 1561 C C . VAL A 1 193 ? -94.281 -58.312 100.029 1.00 51.53 193 VAL A C 1
ATOM 1563 O O . VAL A 1 193 ? -93.593 -58.383 101.046 1.00 51.53 193 VAL A O 1
ATOM 1566 N N . MET A 1 194 ? -94.052 -59.117 98.979 1.00 48.31 194 MET A N 1
ATOM 1567 C CA . MET A 1 194 ? -92.878 -60.012 98.946 1.00 48.31 194 MET A CA 1
ATOM 1568 C C . MET A 1 194 ? -91.569 -59.221 98.868 1.00 48.31 194 MET A C 1
ATOM 1570 O O . MET A 1 194 ? -90.553 -59.655 99.418 1.00 48.31 194 MET A O 1
ATOM 1574 N N . VAL A 1 195 ? -91.593 -58.048 98.221 1.00 52.31 195 VAL A N 1
ATOM 1575 C CA . VAL A 1 195 ? -90.434 -57.159 98.150 1.00 52.31 195 VAL A CA 1
ATOM 1576 C C . VAL A 1 195 ? -89.914 -56.838 99.544 1.00 52.31 195 VAL A C 1
ATOM 1578 O O . VAL A 1 195 ? -88.724 -57.000 99.726 1.00 52.31 195 VAL A O 1
ATOM 1581 N N . GLN A 1 196 ? -90.718 -56.489 100.554 1.00 50.47 196 GLN A N 1
ATOM 1582 C CA . GLN A 1 196 ? -90.159 -56.037 101.845 1.00 50.47 196 GLN A CA 1
ATOM 1583 C C . GLN A 1 196 ? -89.247 -57.059 102.557 1.00 50.47 196 GLN A C 1
ATOM 1585 O O . GLN A 1 196 ? -88.190 -56.673 103.058 1.00 50.47 196 GLN A O 1
ATOM 1590 N N . GLN A 1 197 ? -89.589 -58.352 102.565 1.00 50.53 197 GLN A N 1
ATOM 1591 C CA . GLN A 1 197 ? -88.729 -59.386 103.171 1.00 50.53 197 GLN A CA 1
ATOM 1592 C C . GLN A 1 197 ? -87.598 -59.838 102.235 1.00 50.53 197 GLN A C 1
ATOM 1594 O O . GLN A 1 197 ? -86.486 -60.102 102.693 1.00 50.53 197 GLN A O 1
ATOM 1599 N N . SER A 1 198 ? -87.838 -59.844 100.919 1.00 55.84 198 SER A N 1
ATOM 1600 C CA . SER A 1 198 ? -86.772 -60.025 99.927 1.00 55.84 198 SER A CA 1
ATOM 1601 C C . SER A 1 198 ? -85.752 -58.877 99.975 1.00 55.84 198 SER A C 1
ATOM 1603 O O . SER A 1 198 ? -84.563 -59.103 99.781 1.00 55.84 198 SER A O 1
ATOM 1605 N N . LEU A 1 199 ? -86.193 -57.654 100.295 1.00 52.91 199 LEU A N 1
ATOM 1606 C CA . LEU A 1 199 ? -85.426 -56.416 100.200 1.00 52.91 199 LEU A CA 1
ATOM 1607 C C . LEU A 1 199 ? -84.334 -56.326 101.256 1.00 52.91 199 LEU A C 1
ATOM 1609 O O . LEU A 1 199 ? -83.248 -55.912 100.892 1.00 52.91 199 LEU A O 1
ATOM 1613 N N . MET A 1 200 ? -84.535 -56.759 102.506 1.00 57.38 200 MET A N 1
ATOM 1614 C CA . MET A 1 200 ? -83.411 -56.827 103.461 1.00 57.38 200 MET A CA 1
ATOM 1615 C C . MET A 1 200 ? -82.353 -57.838 102.998 1.00 57.38 200 MET A C 1
ATOM 1617 O O . MET A 1 200 ? -81.191 -57.481 102.824 1.00 57.38 200 MET A O 1
ATOM 1621 N N . ALA A 1 201 ? -82.768 -59.059 102.648 1.00 58.81 201 ALA A N 1
ATOM 1622 C CA . ALA A 1 201 ? -81.855 -60.076 102.124 1.00 58.81 201 ALA A CA 1
ATOM 1623 C C . ALA A 1 201 ? -81.252 -59.715 100.747 1.00 58.81 201 ALA A C 1
ATOM 1625 O O . ALA A 1 201 ? -80.270 -60.329 100.325 1.00 58.81 201 ALA A O 1
ATOM 1626 N N . ALA A 1 202 ? -81.837 -58.769 100.009 1.00 60.50 202 ALA A N 1
ATOM 1627 C CA . ALA A 1 202 ? -81.288 -58.205 98.780 1.00 60.50 202 ALA A CA 1
ATOM 1628 C C . ALA A 1 202 ? -80.373 -57.009 99.064 1.00 60.50 202 ALA A C 1
ATOM 1630 O O . ALA A 1 202 ? -79.359 -56.893 98.391 1.00 60.50 202 ALA A O 1
ATOM 1631 N N . VAL A 1 203 ? -80.671 -56.175 100.063 1.00 71.12 203 VAL A N 1
ATOM 1632 C CA . VAL A 1 203 ? -79.832 -55.060 100.521 1.00 71.12 203 VAL A CA 1
ATOM 1633 C C . VAL A 1 203 ? -78.525 -55.593 101.085 1.00 71.12 203 VAL A C 1
ATOM 1635 O O . VAL A 1 203 ? -77.485 -55.140 100.633 1.00 71.12 203 VAL A O 1
ATOM 1638 N N . ASP A 1 204 ? -78.527 -56.618 101.940 1.00 69.19 204 ASP A N 1
ATOM 1639 C CA . ASP A 1 204 ? -77.276 -57.201 102.454 1.00 69.19 204 ASP A CA 1
ATOM 1640 C C . ASP A 1 204 ? -76.421 -57.807 101.325 1.00 69.19 204 ASP A C 1
ATOM 1642 O O . ASP A 1 204 ? -75.204 -57.616 101.270 1.00 69.19 204 ASP A O 1
ATOM 1646 N N . ARG A 1 205 ? -77.059 -58.472 100.348 1.00 71.62 205 ARG A N 1
ATOM 1647 C CA . ARG A 1 205 ? -76.376 -58.974 99.141 1.00 71.62 205 ARG A CA 1
ATOM 1648 C C . ARG A 1 205 ? -75.915 -57.851 98.207 1.00 71.62 205 ARG A C 1
ATOM 1650 O O . ARG A 1 205 ? -74.873 -57.998 97.573 1.00 71.62 205 ARG A O 1
ATOM 1657 N N . GLN A 1 206 ? -76.638 -56.735 98.126 1.00 72.25 206 GLN A N 1
ATOM 1658 C CA . GLN A 1 206 ? -76.232 -55.550 97.370 1.00 72.25 206 GLN A CA 1
ATOM 1659 C C . GLN A 1 206 ? -75.089 -54.813 98.065 1.00 72.25 206 GLN A C 1
ATOM 1661 O O . GLN A 1 206 ? -74.158 -54.429 97.375 1.00 72.25 206 GLN A O 1
ATOM 1666 N N . VAL A 1 207 ? -75.092 -54.681 99.393 1.00 75.38 207 VAL A N 1
ATOM 1667 C CA . VAL A 1 207 ? -73.983 -54.120 100.178 1.00 75.38 207 VAL A CA 1
ATOM 1668 C C . VAL A 1 207 ? -72.739 -54.982 99.992 1.00 75.38 207 VAL A C 1
ATOM 1670 O O . VAL A 1 207 ? -71.719 -54.455 99.565 1.00 75.38 207 VAL A O 1
ATOM 1673 N N . ALA A 1 208 ? -72.827 -56.306 100.154 1.00 75.12 208 ALA A N 1
ATOM 1674 C CA . ALA A 1 208 ? -71.702 -57.206 99.886 1.00 75.12 208 ALA A CA 1
ATOM 1675 C C . ALA A 1 208 ? -71.197 -57.115 98.428 1.00 75.12 208 ALA A C 1
ATOM 1677 O O . ALA A 1 208 ? -69.989 -57.093 98.187 1.00 75.12 208 ALA A O 1
ATOM 1678 N N . ALA A 1 209 ? -72.098 -56.998 97.444 1.00 76.00 209 ALA A N 1
ATOM 1679 C CA . ALA A 1 209 ? -71.731 -56.801 96.039 1.00 76.00 209 ALA A CA 1
ATOM 1680 C C . ALA A 1 209 ? -71.158 -55.399 95.745 1.00 76.00 209 ALA A C 1
ATOM 1682 O O . ALA A 1 209 ? -70.327 -55.257 94.849 1.00 76.00 209 ALA A O 1
ATOM 1683 N N . ILE A 1 210 ? -71.572 -54.368 96.486 1.00 77.62 210 ILE A N 1
ATOM 1684 C CA . ILE A 1 210 ? -71.035 -53.004 96.417 1.00 77.62 210 ILE A CA 1
ATOM 1685 C C . ILE A 1 210 ? -69.654 -52.957 97.068 1.00 77.62 210 ILE A C 1
ATOM 1687 O O . ILE A 1 210 ? -68.754 -52.375 96.482 1.00 77.62 210 ILE A O 1
ATOM 1691 N N . GLU A 1 211 ? -69.429 -53.621 98.203 1.00 76.19 211 GLU A N 1
ATOM 1692 C CA . GLU A 1 211 ? -68.095 -53.747 98.797 1.00 76.19 211 GLU A CA 1
ATOM 1693 C C . GLU A 1 211 ? -67.148 -54.611 97.952 1.00 76.19 211 GLU A C 1
ATOM 1695 O O . GLU A 1 211 ? -65.936 -54.397 97.973 1.00 76.19 211 GLU A O 1
ATOM 1700 N N . GLY A 1 212 ? -67.670 -55.612 97.234 1.00 81.19 212 GLY A N 1
ATOM 1701 C CA . GLY A 1 212 ? -66.927 -56.333 96.197 1.00 81.19 212 GLY A CA 1
ATOM 1702 C C . GLY A 1 212 ? -66.468 -55.358 95.116 1.00 81.19 212 GLY A C 1
ATOM 1703 O O . GLY A 1 212 ? -65.282 -55.057 95.021 1.00 81.19 212 GLY A O 1
ATOM 1704 N N . LYS A 1 213 ? -67.426 -54.725 94.427 1.00 80.69 213 LYS A N 1
ATOM 1705 C CA . LYS A 1 213 ? -67.163 -53.714 93.389 1.00 80.69 213 LYS A CA 1
ATOM 1706 C C . LYS A 1 213 ? -66.309 -52.538 93.869 1.00 80.69 213 LYS A C 1
ATOM 1708 O O . LYS A 1 213 ? -65.573 -51.969 93.073 1.00 80.69 213 LYS A O 1
ATOM 1713 N N . PHE A 1 214 ? -66.383 -52.145 95.139 1.00 80.56 214 PHE A N 1
ATOM 1714 C CA . PHE A 1 214 ? -65.554 -51.081 95.707 1.00 80.56 214 PHE A CA 1
ATOM 1715 C C . PHE A 1 214 ? -64.107 -51.540 95.910 1.00 80.56 214 PHE A C 1
ATOM 1717 O O . PHE A 1 214 ? -63.189 -50.771 95.646 1.00 80.56 214 PHE A O 1
ATOM 1724 N N . ARG A 1 215 ? -63.881 -52.800 96.308 1.00 81.06 215 ARG A N 1
ATOM 1725 C CA . ARG A 1 215 ? -62.537 -53.401 96.338 1.00 81.06 215 ARG A CA 1
ATOM 1726 C C . ARG A 1 215 ? -61.976 -53.574 94.927 1.00 81.06 215 ARG A C 1
ATOM 1728 O O . ARG A 1 215 ? -60.837 -53.179 94.695 1.00 81.06 215 ARG A O 1
ATOM 1735 N N . ASP A 1 216 ? -62.787 -54.056 93.987 1.00 82.50 216 ASP A N 1
ATOM 1736 C CA . ASP A 1 216 ? -62.395 -54.218 92.583 1.00 82.50 216 ASP A CA 1
ATOM 1737 C C . ASP A 1 216 ? -62.037 -52.862 91.949 1.00 82.50 216 ASP A C 1
ATOM 1739 O O . ASP A 1 216 ? -60.943 -52.692 91.415 1.00 82.50 216 ASP A O 1
ATOM 1743 N N . THR A 1 217 ? -62.895 -51.845 92.099 1.00 82.75 217 THR A N 1
ATOM 1744 C CA . THR A 1 217 ? -62.627 -50.496 91.568 1.00 82.75 217 THR A CA 1
ATOM 1745 C C . THR A 1 217 ? -61.521 -49.757 92.320 1.00 82.75 217 THR A C 1
ATOM 1747 O O . THR A 1 217 ? -60.827 -48.953 91.702 1.00 82.75 217 THR A O 1
ATOM 1750 N N . GLN A 1 218 ? -61.270 -50.028 93.610 1.00 81.44 218 GLN A N 1
ATOM 1751 C CA . GLN A 1 218 ? -60.057 -49.537 94.279 1.00 81.44 218 GLN A CA 1
ATOM 1752 C C . GLN A 1 218 ? -58.790 -50.201 93.732 1.00 81.44 218 GLN A C 1
ATOM 1754 O O . GLN A 1 218 ? -57.794 -49.509 93.528 1.00 81.44 218 GLN A O 1
ATOM 1759 N N . TYR A 1 219 ? -58.820 -51.505 93.452 1.00 86.12 219 TYR A N 1
ATOM 1760 C CA . TYR A 1 219 ? -57.702 -52.211 92.827 1.00 86.12 219 TYR A CA 1
ATOM 1761 C C . TYR A 1 219 ? -57.432 -51.683 91.407 1.00 86.12 219 TYR A C 1
ATOM 1763 O O . TYR A 1 219 ? -56.289 -51.364 91.078 1.00 86.12 219 TYR A O 1
ATOM 1771 N N . GLU A 1 220 ? -58.476 -51.470 90.600 1.00 85.38 220 GLU A N 1
ATOM 1772 C CA . GLU A 1 220 ? -58.366 -50.810 89.293 1.00 85.38 220 GLU A CA 1
ATOM 1773 C C . GLU A 1 220 ? -57.894 -49.350 89.403 1.00 85.38 220 GLU A C 1
ATOM 1775 O O . GLU A 1 220 ? -57.087 -48.914 88.585 1.00 85.38 220 GLU A O 1
ATOM 1780 N N . LEU A 1 221 ? -58.314 -48.587 90.419 1.00 85.25 221 LEU A N 1
ATOM 1781 C CA . LEU A 1 221 ? -57.839 -47.214 90.654 1.00 85.25 221 LEU A CA 1
ATOM 1782 C C . LEU A 1 221 ? -56.368 -47.151 91.080 1.00 85.25 221 LEU A C 1
ATOM 1784 O O . LEU A 1 221 ? -55.674 -46.208 90.703 1.00 85.25 221 LEU A O 1
ATOM 1788 N N . VAL A 1 222 ? -55.877 -48.122 91.853 1.00 88.00 222 VAL A N 1
ATOM 1789 C CA . VAL A 1 222 ? -54.446 -48.233 92.176 1.00 88.00 222 VAL A CA 1
ATOM 1790 C C . VAL A 1 222 ? -53.670 -48.609 90.917 1.00 88.00 222 VAL A C 1
ATOM 1792 O O . VAL A 1 222 ? -52.769 -47.869 90.522 1.00 88.00 222 VAL A O 1
ATOM 1795 N N . ARG A 1 223 ? -54.092 -49.670 90.220 1.00 88.25 223 ARG A N 1
ATOM 1796 C CA . ARG A 1 223 ? -53.459 -50.140 88.985 1.00 88.25 223 ARG A CA 1
ATOM 1797 C C . ARG A 1 223 ? -53.402 -49.054 87.910 1.00 88.25 223 ARG A C 1
ATOM 1799 O O . ARG A 1 223 ? -52.324 -48.739 87.429 1.00 88.25 223 ARG A O 1
ATOM 1806 N N . THR A 1 224 ? -54.519 -48.399 87.593 1.00 85.88 224 THR A N 1
ATOM 1807 C CA . THR A 1 224 ? -54.553 -47.316 86.588 1.00 85.88 224 THR A CA 1
ATOM 1808 C C . THR A 1 224 ? -53.763 -46.076 87.014 1.00 85.88 224 THR A C 1
ATOM 1810 O O . THR A 1 224 ? -53.297 -45.319 86.160 1.00 85.88 224 THR A O 1
ATOM 1813 N N . ARG A 1 225 ? -53.558 -45.851 88.319 1.00 86.12 225 ARG A N 1
ATOM 1814 C CA . ARG A 1 225 ? -52.675 -44.794 88.837 1.00 86.12 225 ARG A CA 1
ATOM 1815 C C . ARG A 1 225 ? -51.196 -45.152 88.685 1.00 86.12 225 ARG A C 1
ATOM 1817 O O . ARG A 1 225 ? -50.390 -44.244 88.479 1.00 86.12 225 ARG A O 1
ATOM 1824 N N . GLU A 1 226 ? -50.850 -46.434 88.744 1.00 87.38 226 GLU A N 1
ATOM 1825 C CA . GLU A 1 226 ? -49.510 -46.950 88.452 1.00 87.38 226 GLU A CA 1
ATOM 1826 C C . GLU A 1 226 ? -49.254 -47.003 86.937 1.00 87.38 226 GLU A C 1
ATOM 1828 O O . GLU A 1 226 ? -48.288 -46.394 86.486 1.00 87.38 226 GLU A O 1
ATOM 1833 N N . ASP A 1 227 ? -50.186 -47.526 86.132 1.00 86.38 227 ASP A N 1
ATOM 1834 C CA . ASP A 1 227 ? -50.151 -47.454 84.661 1.00 86.38 227 ASP A CA 1
ATOM 1835 C C . ASP A 1 227 ? -49.994 -45.995 84.179 1.00 86.38 227 ASP A C 1
ATOM 1837 O O . ASP A 1 227 ? -49.192 -45.699 83.295 1.00 86.38 227 ASP A O 1
ATOM 1841 N N . LYS A 1 228 ? -50.703 -45.037 84.800 1.00 86.19 228 LYS A N 1
ATOM 1842 C CA . LYS A 1 228 ? -50.572 -43.595 84.509 1.00 86.19 228 LYS A CA 1
ATOM 1843 C C . LYS A 1 228 ? -49.217 -43.015 84.925 1.00 86.19 228 LYS A C 1
ATOM 1845 O O . LYS A 1 228 ? -48.724 -42.096 84.269 1.00 86.19 228 LYS A O 1
ATOM 1850 N N . LYS A 1 229 ? -48.621 -43.505 86.013 1.00 88.56 229 LYS A N 1
ATOM 1851 C CA . LYS A 1 229 ? -47.288 -43.092 86.478 1.00 88.56 229 LYS A CA 1
ATOM 1852 C C . LYS A 1 229 ? -46.215 -43.602 85.517 1.00 88.56 229 LYS A C 1
ATOM 1854 O O . LYS A 1 229 ? -45.358 -42.819 85.111 1.00 88.56 229 LYS A O 1
ATOM 1859 N N . ASP A 1 230 ? -46.311 -44.857 85.096 1.00 87.75 230 ASP A N 1
ATOM 1860 C CA . ASP A 1 230 ? -45.364 -45.479 84.172 1.00 87.75 230 ASP A CA 1
ATOM 1861 C C . ASP A 1 230 ? -45.521 -44.934 82.747 1.00 87.75 230 ASP A C 1
ATOM 1863 O O . ASP A 1 230 ? -44.516 -44.630 82.103 1.00 87.75 230 ASP A O 1
ATOM 1867 N N . LEU A 1 231 ? -46.750 -44.649 82.298 1.00 88.00 231 LEU A N 1
ATOM 1868 C CA . LEU A 1 231 ? -47.008 -43.865 81.086 1.00 88.00 231 LEU A CA 1
ATOM 1869 C C . LEU A 1 231 ? -46.415 -42.450 81.191 1.00 88.00 231 LEU A C 1
ATOM 1871 O O . LEU A 1 231 ? -45.833 -41.961 80.228 1.00 88.00 231 LEU A O 1
ATOM 1875 N N . GLY A 1 232 ? -46.499 -41.798 82.354 1.00 88.62 232 GLY A N 1
ATOM 1876 C CA . GLY A 1 232 ? -45.853 -40.504 82.601 1.00 88.62 232 GLY A CA 1
ATOM 1877 C C . GLY A 1 232 ? -44.323 -40.568 82.502 1.00 88.62 232 GLY A C 1
ATOM 1878 O O . GLY A 1 232 ? -43.704 -39.695 81.893 1.00 88.62 232 GLY A O 1
ATOM 1879 N N . VAL A 1 233 ? -43.706 -41.628 83.036 1.00 90.06 233 VAL A N 1
ATOM 1880 C CA . VAL A 1 233 ? -42.260 -41.886 82.912 1.00 90.06 233 VAL A CA 1
ATOM 1881 C C . VAL A 1 233 ? -41.874 -42.216 81.466 1.00 90.06 233 VAL A C 1
ATOM 1883 O O . VAL A 1 233 ? -40.847 -41.732 80.990 1.00 90.06 233 VAL A O 1
ATOM 1886 N N . ALA A 1 234 ? -42.691 -42.988 80.746 1.00 86.44 234 ALA A N 1
ATOM 1887 C CA . ALA A 1 234 ? -42.490 -43.289 79.332 1.00 86.44 234 ALA A CA 1
ATOM 1888 C C . ALA A 1 234 ? -42.568 -42.017 78.474 1.00 86.44 234 ALA A C 1
ATOM 1890 O O . ALA A 1 234 ? -41.625 -41.730 77.742 1.00 86.44 234 ALA A O 1
ATOM 1891 N N . LEU A 1 235 ? -43.617 -41.204 78.643 1.00 87.00 235 LEU A N 1
ATOM 1892 C CA . LEU A 1 235 ? -43.793 -39.922 77.950 1.00 87.00 235 LEU A CA 1
ATOM 1893 C C . LEU A 1 235 ? -42.657 -38.933 78.251 1.00 87.00 235 LEU A C 1
ATOM 1895 O O . LEU A 1 235 ? -42.228 -38.203 77.358 1.00 87.00 235 LEU A O 1
ATOM 1899 N N . TYR A 1 236 ? -42.122 -38.929 79.476 1.00 89.31 236 TYR A N 1
ATOM 1900 C CA . TYR A 1 236 ? -40.941 -38.131 79.818 1.00 89.31 236 TYR A CA 1
ATOM 1901 C C . TYR A 1 236 ? -39.675 -38.623 79.096 1.00 89.31 236 TYR A C 1
ATOM 1903 O O . TYR A 1 236 ? -38.912 -37.808 78.572 1.00 89.31 236 TYR A O 1
ATOM 1911 N N . ARG A 1 237 ? -39.459 -39.946 79.013 1.00 89.56 237 ARG A N 1
ATOM 1912 C CA . ARG A 1 237 ? -38.338 -40.536 78.255 1.00 89.56 237 ARG A CA 1
ATOM 1913 C C . ARG A 1 237 ? -38.446 -40.219 76.765 1.00 89.56 237 ARG A C 1
ATOM 1915 O O . ARG A 1 237 ? -37.500 -39.660 76.216 1.00 89.56 237 ARG A O 1
ATOM 1922 N N . THR A 1 238 ? -39.601 -40.466 76.143 1.00 88.19 238 THR A N 1
ATOM 1923 C CA . THR A 1 238 ? -39.820 -40.143 74.724 1.00 88.19 238 THR A CA 1
ATOM 1924 C C . THR A 1 238 ? -39.735 -38.639 74.470 1.00 88.19 238 THR A C 1
ATOM 1926 O O . THR A 1 238 ? -39.210 -38.228 73.444 1.00 88.19 238 THR A O 1
ATOM 1929 N N . GLY A 1 239 ? -40.169 -37.797 75.415 1.00 90.94 239 GLY A N 1
ATOM 1930 C CA . GLY A 1 239 ? -39.976 -36.345 75.353 1.00 90.94 239 GLY A CA 1
ATOM 1931 C C . GLY A 1 239 ? -38.494 -35.956 75.309 1.00 90.94 239 GLY A C 1
ATOM 1932 O O . GLY A 1 239 ? -38.088 -35.196 74.433 1.00 90.94 239 GLY A O 1
ATOM 1933 N N . LYS A 1 240 ? -37.664 -36.544 76.182 1.00 90.56 240 LYS A N 1
ATOM 1934 C CA . LYS A 1 240 ? -36.202 -36.350 76.176 1.00 90.56 240 LYS A CA 1
ATOM 1935 C C . LYS A 1 240 ? -35.500 -36.965 74.960 1.00 90.56 240 LYS A C 1
ATOM 1937 O O . LYS A 1 240 ? -34.408 -36.522 74.611 1.00 90.56 240 LYS A O 1
ATOM 1942 N N . GLU A 1 241 ? -36.084 -37.967 74.312 1.00 90.62 241 GLU A N 1
ATOM 1943 C CA . GLU A 1 241 ? -35.586 -38.513 73.042 1.00 90.62 241 GLU A CA 1
ATOM 1944 C C . GLU A 1 241 ? -35.961 -37.623 71.853 1.00 90.62 241 GLU A C 1
ATOM 1946 O O . GLU A 1 241 ? -35.099 -37.334 71.027 1.00 90.62 241 GLU A O 1
ATOM 1951 N N . VAL A 1 242 ? -37.188 -37.095 71.812 1.00 89.00 242 VAL A N 1
ATOM 1952 C CA . VAL A 1 242 ? -37.620 -36.085 70.832 1.00 89.00 242 VAL A CA 1
ATOM 1953 C C . VAL A 1 242 ? -36.782 -34.810 70.947 1.00 89.00 242 VAL A C 1
ATOM 1955 O O . VAL A 1 242 ? -36.370 -34.272 69.927 1.00 89.00 242 VAL A O 1
ATOM 1958 N N . GLU A 1 243 ? -36.458 -34.359 72.161 1.00 89.25 243 GLU A N 1
ATOM 1959 C CA . GLU A 1 243 ? -35.568 -33.215 72.406 1.00 89.25 243 GLU A CA 1
ATOM 1960 C C . GLU A 1 243 ? -34.168 -33.449 71.804 1.00 89.25 243 GLU A C 1
ATOM 1962 O O . GLU A 1 243 ? -33.718 -32.657 70.978 1.00 89.25 243 GLU A O 1
ATOM 1967 N N . LYS A 1 244 ? -33.538 -34.601 72.090 1.00 91.69 244 LYS A N 1
ATOM 1968 C CA . LYS A 1 244 ? -32.252 -35.001 71.480 1.00 91.69 244 LYS A CA 1
ATOM 1969 C C . LYS A 1 244 ? -32.325 -35.108 69.953 1.00 91.69 244 LYS A C 1
ATOM 1971 O O . LYS A 1 244 ? -31.392 -34.702 69.264 1.00 91.69 244 LYS A O 1
ATOM 1976 N N . LEU A 1 245 ? -33.405 -35.674 69.411 1.00 91.50 245 LEU A N 1
ATOM 1977 C CA . LEU A 1 245 ? -33.614 -35.780 67.964 1.00 91.50 245 LEU A CA 1
ATOM 1978 C C . LEU A 1 245 ? -33.784 -34.398 67.321 1.00 91.50 245 LEU A C 1
ATOM 1980 O O . LEU A 1 245 ? -33.301 -34.185 66.210 1.00 91.50 245 LEU A O 1
ATOM 1984 N N . ASN A 1 246 ? -34.411 -33.453 68.023 1.00 91.19 246 ASN A N 1
ATOM 1985 C CA . ASN A 1 246 ? -34.579 -32.077 67.572 1.00 91.19 246 ASN A CA 1
ATOM 1986 C C . ASN A 1 246 ? -33.249 -31.299 67.601 1.00 91.19 246 ASN A C 1
ATOM 1988 O O . ASN A 1 246 ? -32.953 -30.584 66.647 1.00 91.19 246 ASN A O 1
ATOM 1992 N N . ASP A 1 247 ? -32.400 -31.507 68.614 1.00 90.88 247 ASP A N 1
ATOM 1993 C CA . ASP A 1 247 ? -31.027 -30.973 68.652 1.00 90.88 247 ASP A CA 1
ATOM 1994 C C . ASP A 1 247 ? -30.170 -31.524 67.497 1.00 90.88 247 ASP A C 1
ATOM 1996 O O . ASP A 1 247 ? -29.465 -30.777 66.809 1.00 90.88 247 ASP A O 1
ATOM 2000 N N . VAL A 1 248 ? -30.262 -32.833 67.230 1.00 92.50 248 VAL A N 1
ATOM 2001 C CA . VAL A 1 248 ? -29.596 -33.472 66.083 1.00 92.50 248 VAL A CA 1
ATOM 2002 C C . VAL A 1 248 ? -30.128 -32.910 64.761 1.00 92.50 248 VAL A C 1
ATOM 2004 O O . VAL A 1 248 ? -29.327 -32.602 63.879 1.00 92.50 248 VAL A O 1
ATOM 2007 N N . LEU A 1 249 ? -31.442 -32.701 64.624 1.00 90.81 249 LEU A N 1
ATOM 2008 C CA . LEU A 1 249 ? -32.053 -32.067 63.450 1.00 90.81 249 LEU A CA 1
ATOM 2009 C C . LEU A 1 249 ? -31.597 -30.617 63.262 1.00 90.81 249 LEU A C 1
ATOM 2011 O O . LEU A 1 249 ? -31.257 -30.239 62.144 1.00 90.81 249 LEU A O 1
ATOM 2015 N N . ALA A 1 250 ? -31.524 -29.817 64.327 1.00 89.56 250 ALA A N 1
ATOM 2016 C CA . ALA A 1 250 ? -31.033 -28.441 64.269 1.00 89.56 250 ALA A CA 1
ATOM 2017 C C . ALA A 1 250 ? -29.556 -28.383 63.839 1.00 89.56 250 ALA A C 1
ATOM 2019 O O . ALA A 1 250 ? -29.167 -27.539 63.024 1.00 89.56 250 ALA A O 1
ATOM 2020 N N . ASN A 1 251 ? -28.732 -29.319 64.320 1.00 92.50 251 ASN A N 1
ATOM 2021 C CA . ASN A 1 251 ? -27.326 -29.427 63.936 1.00 92.50 251 ASN A CA 1
ATOM 2022 C C . ASN A 1 251 ? -27.167 -29.935 62.485 1.00 92.50 251 ASN A C 1
ATOM 2024 O O . ASN A 1 251 ? -26.389 -29.372 61.715 1.00 92.50 251 ASN A O 1
ATOM 2028 N N . MET A 1 252 ? -27.971 -30.916 62.057 1.00 89.12 252 MET A N 1
ATOM 2029 C CA . MET A 1 252 ? -28.034 -31.373 60.660 1.00 89.12 252 MET A CA 1
ATOM 2030 C C . MET A 1 252 ? -28.511 -30.267 59.711 1.00 89.12 252 MET A C 1
ATOM 2032 O O . MET A 1 252 ? -27.915 -30.082 58.654 1.00 89.12 252 MET A O 1
ATOM 2036 N N . HIS A 1 253 ? -29.517 -29.477 60.091 1.00 91.19 253 HIS A N 1
ATOM 2037 C CA . HIS A 1 253 ? -29.974 -28.324 59.314 1.00 91.19 253 HIS A CA 1
ATOM 2038 C C . HIS A 1 253 ? -28.887 -27.239 59.232 1.00 91.19 253 HIS A C 1
ATOM 2040 O O . HIS A 1 253 ? -28.644 -26.681 58.165 1.00 91.19 253 HIS A O 1
ATOM 2046 N N . SER A 1 254 ? -28.161 -27.002 60.330 1.00 90.00 254 SER A N 1
ATOM 2047 C CA . SER A 1 254 ? -27.009 -26.088 60.361 1.00 90.00 254 SER A CA 1
ATOM 2048 C C . SER A 1 254 ? -25.854 -26.564 59.472 1.00 90.00 254 SER A C 1
ATOM 2050 O O . SER A 1 254 ? -25.170 -25.743 58.864 1.00 90.00 254 SER A O 1
ATOM 2052 N N . ARG A 1 255 ? -25.628 -27.882 59.358 1.00 92.81 255 ARG A N 1
ATOM 2053 C CA . ARG A 1 255 ? -24.692 -28.457 58.376 1.00 92.81 255 ARG A CA 1
ATOM 2054 C C . ARG A 1 255 ? -25.216 -28.283 56.953 1.00 92.81 255 ARG A C 1
ATOM 2056 O O . ARG A 1 255 ? -24.494 -27.740 56.130 1.00 92.81 255 ARG A O 1
ATOM 2063 N N . LEU A 1 256 ? -26.473 -28.635 56.685 1.00 91.88 256 LEU A N 1
ATOM 2064 C CA . LEU A 1 256 ? -27.094 -28.500 55.365 1.00 91.88 256 LEU A CA 1
ATOM 2065 C C . LEU A 1 256 ? -27.057 -27.055 54.842 1.00 91.88 256 LEU A 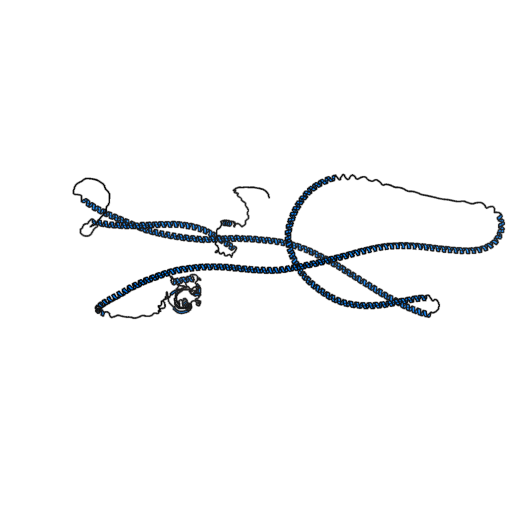C 1
ATOM 2067 O O . LEU A 1 256 ? -26.790 -26.850 53.662 1.00 91.88 256 LEU A O 1
ATOM 2071 N N . GLN A 1 257 ? -27.258 -26.048 55.699 1.00 91.12 257 GLN A N 1
ATOM 2072 C CA . GLN A 1 257 ? -27.096 -24.646 55.297 1.00 91.12 257 GLN A CA 1
ATOM 2073 C C . GLN A 1 257 ? -25.643 -24.298 54.937 1.00 91.12 257 GLN A C 1
ATOM 2075 O O . GLN A 1 257 ? -25.435 -23.597 53.948 1.00 91.12 257 GLN A O 1
ATOM 2080 N N . ARG A 1 258 ? -24.639 -24.812 55.669 1.00 91.31 258 ARG A N 1
ATOM 2081 C CA . ARG A 1 258 ? -23.216 -24.625 55.315 1.00 91.31 258 ARG A CA 1
ATOM 2082 C C . ARG A 1 258 ? -22.902 -25.246 53.954 1.00 91.31 258 ARG A C 1
ATOM 2084 O O . ARG A 1 258 ? -22.440 -24.527 53.075 1.00 91.31 258 ARG A O 1
ATOM 2091 N N . GLU A 1 259 ? -23.270 -26.511 53.752 1.00 90.50 259 GLU A N 1
ATOM 2092 C CA . GLU A 1 259 ? -23.135 -27.237 52.477 1.00 90.50 259 GLU A CA 1
ATOM 2093 C C . GLU A 1 259 ? -23.824 -26.482 51.320 1.00 90.50 259 GLU A C 1
ATOM 2095 O O . GLU A 1 259 ? -23.281 -26.362 50.225 1.00 90.50 259 GLU A O 1
ATOM 2100 N N . GLN A 1 260 ? -25.004 -25.893 51.555 1.00 90.25 260 GLN A N 1
ATOM 2101 C CA . GLN A 1 260 ? -25.697 -25.063 50.562 1.00 90.25 260 GLN A CA 1
ATOM 2102 C C . GLN A 1 260 ? -24.990 -23.728 50.281 1.00 90.25 260 GLN A C 1
ATOM 2104 O O . GLN A 1 260 ? -24.998 -23.275 49.134 1.00 90.25 260 GLN A O 1
ATOM 2109 N N . THR A 1 261 ? -24.381 -23.081 51.281 1.00 91.81 261 THR A N 1
ATOM 2110 C CA . THR A 1 261 ? -23.565 -21.873 51.054 1.00 91.81 261 THR A CA 1
ATOM 2111 C C . THR A 1 261 ? -22.247 -22.185 50.351 1.00 91.81 261 THR A C 1
ATOM 2113 O O . THR A 1 261 ? -21.842 -21.426 49.475 1.00 91.81 261 THR A O 1
ATOM 2116 N N . GLU A 1 262 ? -21.624 -23.320 50.661 1.00 92.69 262 GLU A N 1
ATOM 2117 C CA . GLU A 1 262 ? -20.388 -23.788 50.036 1.00 92.69 262 GLU A CA 1
ATOM 2118 C C . GLU A 1 262 ? -20.636 -24.216 48.587 1.00 92.69 262 GLU A C 1
ATOM 2120 O O . GLU A 1 262 ? -19.950 -23.740 47.687 1.00 92.69 262 GLU A O 1
ATOM 2125 N N . LYS A 1 263 ? -21.717 -24.960 48.312 1.00 92.44 263 LYS A N 1
ATOM 2126 C CA . LYS A 1 263 ? -22.162 -25.244 46.939 1.00 92.44 263 LYS A CA 1
ATOM 2127 C C . LYS A 1 263 ? -22.434 -23.965 46.139 1.00 92.44 263 LYS A C 1
ATOM 2129 O O . LYS A 1 263 ? -22.092 -23.913 44.963 1.00 92.44 263 LYS A O 1
ATOM 2134 N N . LYS A 1 264 ? -23.021 -22.924 46.745 1.00 91.38 264 LYS A N 1
ATOM 2135 C CA . LYS A 1 264 ? -23.210 -21.619 46.078 1.00 91.38 264 LYS A CA 1
ATOM 2136 C C . LYS A 1 264 ? -21.887 -20.892 45.825 1.00 91.38 264 LYS A C 1
ATOM 2138 O O . LYS A 1 264 ? -21.754 -20.253 44.788 1.00 91.38 264 LYS A O 1
ATOM 2143 N N . LEU A 1 265 ? -20.911 -20.994 46.728 1.00 92.38 265 LEU A N 1
ATOM 2144 C CA . LEU A 1 265 ? -19.572 -20.438 46.520 1.00 92.38 265 LEU A CA 1
ATOM 2145 C C . LEU A 1 265 ? -18.840 -21.156 45.377 1.00 92.38 265 LEU A C 1
ATOM 2147 O O . LEU A 1 265 ? -18.332 -20.490 44.480 1.00 92.38 265 LEU A O 1
ATOM 2151 N N . LEU A 1 266 ? -18.863 -22.491 45.372 1.00 91.44 266 LEU A N 1
ATOM 2152 C CA . LEU A 1 266 ? -18.286 -23.330 44.318 1.00 91.44 266 LEU A CA 1
ATOM 2153 C C . LEU A 1 266 ? -18.969 -23.100 42.962 1.00 91.44 266 LEU A C 1
ATOM 2155 O O . LEU A 1 266 ? -18.283 -23.028 41.948 1.00 91.44 266 LEU A O 1
ATOM 2159 N N . GLN A 1 267 ? -20.295 -22.910 42.937 1.00 91.44 267 GLN A N 1
ATOM 2160 C CA . GLN A 1 267 ? -21.017 -22.517 41.723 1.00 91.44 267 GLN A CA 1
ATOM 2161 C C . GLN A 1 267 ? -20.530 -21.152 41.222 1.00 91.44 267 GLN A C 1
ATOM 2163 O O . GLN A 1 267 ? -20.069 -21.060 40.094 1.00 91.44 267 GLN A O 1
ATOM 2168 N N . ASN A 1 268 ? -20.507 -20.120 42.075 1.00 91.38 268 ASN A N 1
ATOM 2169 C CA . ASN A 1 268 ? -20.014 -18.789 41.696 1.00 91.38 268 ASN A CA 1
ATOM 2170 C C . ASN A 1 268 ? -18.550 -18.808 41.200 1.00 91.38 268 ASN A C 1
ATOM 2172 O O . ASN A 1 268 ? -18.186 -18.008 40.339 1.00 91.38 268 ASN A O 1
ATOM 2176 N N . GLN A 1 269 ? -17.708 -19.697 41.741 1.00 93.19 269 GLN A N 1
ATOM 2177 C CA . GLN A 1 269 ? -16.335 -19.915 41.273 1.00 93.19 269 GLN A CA 1
ATOM 2178 C C . GLN A 1 269 ? -16.307 -20.615 39.908 1.00 93.19 269 GLN A C 1
ATOM 2180 O O . GLN A 1 269 ? -15.621 -20.137 39.009 1.00 93.19 269 GLN A O 1
ATOM 2185 N N . SER A 1 270 ? -17.096 -21.676 39.715 1.00 90.94 270 SER A N 1
ATOM 2186 C CA . SER A 1 270 ? -17.275 -22.342 38.416 1.00 90.94 270 SER A CA 1
ATOM 2187 C C . SER A 1 270 ? -17.790 -21.373 37.347 1.00 90.94 270 SER A C 1
ATOM 2189 O O . SER A 1 270 ? -17.306 -21.385 36.220 1.00 90.94 270 SER A O 1
ATOM 2191 N N . ASP A 1 271 ? -18.714 -20.485 37.711 1.00 91.06 271 ASP A N 1
ATOM 2192 C CA . ASP A 1 271 ? -19.285 -19.462 36.833 1.00 91.06 271 ASP A CA 1
ATOM 2193 C C . ASP A 1 271 ? -18.306 -18.292 36.589 1.00 91.06 271 ASP A C 1
ATOM 2195 O O . ASP A 1 271 ? -18.509 -17.500 35.671 1.00 91.06 271 ASP A O 1
ATOM 2199 N N . SER A 1 272 ? -17.252 -18.124 37.402 1.00 92.50 272 SER A N 1
ATOM 2200 C CA . SER A 1 272 ? -16.129 -17.206 37.119 1.00 92.50 272 SER A CA 1
ATOM 2201 C C . SER A 1 272 ? -15.141 -17.854 36.156 1.00 92.50 272 SER A C 1
ATOM 2203 O O . SER A 1 272 ? -14.886 -17.309 35.085 1.00 92.50 272 SER A O 1
ATOM 2205 N N . ILE A 1 273 ? -14.693 -19.070 36.484 1.00 93.44 273 ILE A N 1
ATOM 2206 C CA . ILE A 1 273 ? -13.773 -19.871 35.669 1.00 93.44 273 ILE A CA 1
ATOM 2207 C C . ILE A 1 273 ? -14.361 -20.113 34.273 1.00 93.44 273 ILE A C 1
ATOM 2209 O O . ILE A 1 273 ? -13.637 -20.021 33.290 1.00 93.44 273 ILE A O 1
ATOM 2213 N N . GLY A 1 274 ? -15.673 -20.344 34.154 1.00 91.75 274 GLY A N 1
ATOM 2214 C CA . GLY A 1 274 ? -16.356 -20.461 32.864 1.00 91.75 274 GLY A CA 1
ATOM 2215 C C . GLY A 1 274 ? -16.186 -19.220 31.981 1.00 91.75 274 GLY A C 1
ATOM 2216 O O . GLY A 1 274 ? -15.810 -19.352 30.822 1.00 91.75 274 GLY A O 1
ATOM 2217 N N . ARG A 1 275 ? -16.360 -18.014 32.542 1.00 91.50 275 ARG A N 1
ATOM 2218 C CA . ARG A 1 275 ? -16.176 -16.742 31.816 1.00 91.50 275 ARG A CA 1
ATOM 2219 C C . ARG A 1 275 ? -14.708 -16.432 31.521 1.00 91.50 275 ARG A C 1
ATOM 2221 O O . ARG A 1 275 ? -14.404 -15.864 30.476 1.00 91.50 275 ARG A O 1
ATOM 2228 N N . GLU A 1 276 ? -13.791 -16.820 32.404 1.00 92.50 276 GLU A N 1
ATOM 2229 C CA . GLU A 1 276 ? -12.346 -16.747 32.147 1.00 92.50 276 GLU A CA 1
ATOM 2230 C C . GLU A 1 276 ? -11.952 -17.681 30.988 1.00 92.50 276 GLU A C 1
ATOM 2232 O O . GLU A 1 276 ? -11.239 -17.264 30.078 1.00 92.50 276 GLU A O 1
ATOM 2237 N N . VAL A 1 277 ? -12.493 -18.904 30.948 1.00 92.06 277 VAL A N 1
ATOM 2238 C CA . VAL A 1 277 ? -12.308 -19.862 29.845 1.00 92.06 277 VAL A CA 1
ATOM 2239 C C . VAL A 1 277 ? -12.943 -19.363 28.543 1.00 92.06 277 VAL A C 1
ATOM 2241 O O . VAL A 1 277 ? -12.312 -19.488 27.498 1.00 92.06 277 VAL A O 1
ATOM 2244 N N . GLU A 1 278 ? -14.138 -18.764 28.574 1.00 92.56 278 GLU A N 1
ATOM 2245 C CA . GLU A 1 278 ? -14.744 -18.120 27.397 1.00 92.56 278 GLU A CA 1
ATOM 2246 C C . GLU A 1 278 ? -13.858 -16.986 26.863 1.00 92.56 278 GLU A C 1
ATOM 2248 O O . GLU A 1 278 ? -13.545 -16.975 25.674 1.00 92.56 278 GLU A O 1
ATOM 2253 N N . THR A 1 279 ? -13.366 -16.105 27.741 1.00 93.44 279 THR A N 1
ATOM 2254 C CA . THR A 1 279 ? -12.461 -14.998 27.374 1.00 93.44 279 THR A CA 1
ATOM 2255 C C . THR A 1 279 ? -11.175 -15.525 26.730 1.00 93.44 279 THR A C 1
ATOM 2257 O O . THR A 1 279 ? -10.803 -15.101 25.637 1.00 93.44 279 THR A O 1
ATOM 2260 N N . ILE A 1 280 ? -10.536 -16.525 27.348 1.00 92.81 280 ILE A N 1
ATOM 2261 C CA . ILE A 1 280 ? -9.337 -17.190 26.812 1.00 92.81 280 ILE A CA 1
ATOM 2262 C C . ILE A 1 280 ? -9.634 -17.876 25.466 1.00 92.81 280 ILE A C 1
ATOM 2264 O O . ILE A 1 280 ? -8.768 -17.936 24.594 1.00 92.81 280 ILE A O 1
ATOM 2268 N N . ASN A 1 281 ? -10.843 -18.397 25.253 1.00 92.50 281 ASN A N 1
ATOM 2269 C CA . ASN A 1 281 ? -11.232 -19.029 23.991 1.00 92.50 281 ASN A CA 1
ATOM 2270 C C . ASN A 1 281 ? -11.467 -17.991 22.874 1.00 92.50 281 ASN A C 1
ATOM 2272 O O . ASN A 1 281 ? -11.096 -18.229 21.723 1.00 92.50 281 ASN A O 1
ATOM 2276 N N . GLU A 1 282 ? -12.008 -16.812 23.201 1.00 92.06 282 GLU A N 1
ATOM 2277 C CA . GLU A 1 282 ? -12.092 -15.675 22.274 1.00 92.06 282 GLU A CA 1
ATOM 2278 C C . GLU A 1 282 ? -10.703 -15.126 21.911 1.00 92.06 282 GLU A C 1
ATOM 2280 O O . GLU A 1 282 ? -10.419 -14.919 20.727 1.00 92.06 282 GLU A O 1
ATOM 2285 N N . GLU A 1 283 ? -9.799 -14.984 22.886 1.00 93.62 283 GLU A N 1
ATOM 2286 C CA . GLU A 1 283 ? -8.398 -14.609 22.650 1.00 93.62 283 GLU A CA 1
ATOM 2287 C C . GLU A 1 283 ? -7.679 -15.628 21.754 1.00 93.62 283 GLU A C 1
ATOM 2289 O O . GLU A 1 283 ? -7.064 -15.249 20.756 1.00 93.62 283 GLU A O 1
ATOM 2294 N N . ASN A 1 284 ? -7.809 -16.930 22.033 1.00 91.06 284 ASN A N 1
ATOM 2295 C CA . ASN A 1 284 ? -7.238 -17.988 21.192 1.00 91.06 284 ASN A CA 1
ATOM 2296 C C . ASN A 1 284 ? -7.797 -17.962 19.762 1.00 91.06 284 ASN A C 1
ATOM 2298 O O . ASN A 1 284 ? -7.049 -18.167 18.806 1.00 91.06 284 ASN A O 1
ATOM 2302 N N . LYS A 1 285 ? -9.086 -17.654 19.585 1.00 93.12 285 LYS A N 1
ATOM 2303 C CA . LYS A 1 285 ? -9.717 -17.507 18.266 1.00 93.12 285 LYS A CA 1
ATOM 2304 C C . LYS A 1 285 ? -9.189 -16.282 17.504 1.00 93.12 285 LYS A C 1
ATOM 2306 O O . LYS A 1 285 ? -8.940 -16.372 16.300 1.00 93.12 285 LYS A O 1
ATOM 2311 N N . ALA A 1 286 ? -8.954 -15.163 18.191 1.00 90.19 286 ALA A N 1
ATOM 2312 C CA . ALA A 1 286 ? -8.323 -13.974 17.613 1.00 90.19 286 ALA A CA 1
ATOM 2313 C C . ALA A 1 286 ? -6.844 -14.219 17.249 1.00 90.19 286 ALA A C 1
ATOM 2315 O O . ALA A 1 286 ? -6.388 -13.824 16.169 1.00 90.19 286 ALA A O 1
ATOM 2316 N N . LEU A 1 287 ? -6.104 -14.936 18.101 1.00 92.62 287 LEU A N 1
ATOM 2317 C CA . LEU A 1 287 ? -4.738 -15.385 17.828 1.00 92.62 287 LEU A CA 1
ATOM 2318 C C . LEU A 1 287 ? -4.689 -16.358 16.644 1.00 92.62 287 LEU A C 1
ATOM 2320 O O . LEU A 1 287 ? -3.813 -16.218 15.792 1.00 92.62 287 LEU A O 1
ATOM 2324 N N . GLN A 1 288 ? -5.645 -17.285 16.522 1.00 93.00 288 GLN A N 1
ATOM 2325 C CA . GLN A 1 288 ? -5.734 -18.195 15.378 1.00 93.00 288 GLN A CA 1
ATOM 2326 C C . GLN A 1 288 ? -5.959 -17.428 14.067 1.00 93.00 288 GLN A C 1
ATOM 2328 O O . GLN A 1 288 ? -5.203 -17.636 13.119 1.00 93.00 288 GLN A O 1
ATOM 2333 N N . GLY A 1 289 ? -6.916 -16.494 14.016 1.00 92.38 289 GLY A N 1
ATOM 2334 C CA . GLY A 1 289 ? -7.139 -15.657 12.826 1.00 92.38 289 GLY A CA 1
ATOM 2335 C C . GLY A 1 289 ? -5.925 -14.783 12.470 1.00 92.38 289 GLY A C 1
ATOM 2336 O O . GLY A 1 289 ? -5.590 -14.606 11.294 1.00 92.38 289 GLY A O 1
ATOM 2337 N N . SER A 1 290 ? -5.198 -14.304 13.482 1.00 92.25 290 SER A N 1
ATOM 2338 C CA . SER A 1 290 ? -3.929 -13.582 13.303 1.00 92.25 290 SER A CA 1
ATOM 2339 C C . SER A 1 290 ? -2.832 -14.491 12.732 1.00 92.25 290 SER A C 1
ATOM 2341 O O . SER A 1 290 ? -2.104 -14.101 11.821 1.00 92.25 290 SER A O 1
ATOM 2343 N N . LEU A 1 291 ? -2.739 -15.731 13.213 1.00 93.69 291 LEU A N 1
ATOM 2344 C CA . LEU A 1 291 ? -1.762 -16.729 12.778 1.00 93.69 291 LEU A CA 1
ATOM 2345 C C . LEU A 1 291 ? -2.070 -17.259 11.366 1.00 93.69 291 LEU A C 1
ATOM 2347 O O . LEU A 1 291 ? -1.153 -17.486 10.579 1.00 93.69 291 LEU A O 1
ATOM 2351 N N . GLU A 1 292 ? -3.344 -17.391 10.999 1.00 92.56 292 GLU A N 1
ATOM 2352 C CA . GLU A 1 292 ? -3.790 -17.679 9.629 1.00 92.56 292 GLU A CA 1
ATOM 2353 C C . GLU A 1 292 ? -3.473 -16.517 8.675 1.00 92.56 292 GLU A C 1
ATOM 2355 O O . GLU A 1 292 ? -2.946 -16.747 7.583 1.00 92.56 292 GLU A O 1
ATOM 2360 N N . SER A 1 293 ? -3.660 -15.270 9.118 1.00 92.81 293 SER A N 1
ATOM 2361 C CA . SER A 1 293 ? -3.251 -14.073 8.366 1.00 92.81 293 SER A CA 1
ATOM 2362 C C . SER A 1 293 ? -1.730 -14.018 8.155 1.00 92.81 293 SER A C 1
ATOM 2364 O O . SER A 1 293 ? -1.263 -13.757 7.044 1.00 92.81 293 SER A O 1
ATOM 2366 N N . LEU A 1 294 ? -0.940 -14.346 9.184 1.00 92.56 294 LEU A N 1
ATOM 2367 C CA . LEU A 1 294 ? 0.521 -14.455 9.088 1.00 92.56 294 LEU A CA 1
ATOM 2368 C C . LEU A 1 294 ? 0.965 -15.612 8.179 1.00 92.56 294 LEU A C 1
ATOM 2370 O O . LEU A 1 294 ? 1.912 -15.443 7.414 1.00 92.56 294 LEU A O 1
ATOM 2374 N N . ARG A 1 295 ? 0.271 -16.760 8.187 1.00 94.25 295 ARG A N 1
ATOM 2375 C CA . ARG A 1 295 ? 0.507 -17.865 7.235 1.00 94.25 295 ARG A CA 1
ATOM 2376 C C . ARG A 1 295 ? 0.214 -17.446 5.793 1.00 94.25 295 ARG A C 1
ATOM 2378 O O . ARG A 1 295 ? 1.000 -17.762 4.903 1.00 94.25 295 ARG A O 1
ATOM 2385 N N . HIS A 1 296 ? -0.871 -16.708 5.551 1.00 93.12 296 HIS A N 1
ATOM 2386 C CA . HIS A 1 296 ? -1.172 -16.166 4.225 1.00 93.12 296 HIS A CA 1
ATOM 2387 C C . HIS A 1 296 ? -0.088 -15.179 3.763 1.00 93.12 296 HIS A C 1
ATOM 2389 O O . HIS A 1 296 ? 0.389 -15.263 2.626 1.00 93.12 296 HIS A O 1
ATOM 2395 N N . LEU A 1 297 ? 0.351 -14.279 4.651 1.00 94.69 297 LEU A N 1
ATOM 2396 C CA . LEU A 1 297 ? 1.440 -13.342 4.374 1.00 94.69 297 LEU A CA 1
ATOM 2397 C C . LEU A 1 297 ? 2.761 -14.073 4.081 1.00 94.69 297 LEU A C 1
ATOM 2399 O O . LEU A 1 297 ? 3.432 -13.744 3.108 1.00 94.69 297 LEU A O 1
ATOM 2403 N N . LEU A 1 298 ? 3.099 -15.109 4.854 1.00 93.56 298 LEU A N 1
ATOM 2404 C CA . LEU A 1 298 ? 4.287 -15.942 4.642 1.00 93.56 298 LEU A CA 1
ATOM 2405 C C . LEU A 1 298 ? 4.244 -16.686 3.297 1.00 93.56 298 LEU A C 1
ATOM 2407 O O . LEU A 1 298 ? 5.249 -16.758 2.595 1.00 93.56 298 LEU A O 1
ATOM 2411 N N . ASN A 1 299 ? 3.077 -17.189 2.888 1.00 92.56 299 ASN A N 1
ATOM 2412 C CA . ASN A 1 299 ? 2.909 -17.800 1.569 1.00 92.56 299 ASN A CA 1
ATOM 2413 C C . ASN A 1 299 ? 3.027 -16.766 0.433 1.00 92.56 299 ASN A C 1
ATOM 2415 O O . ASN A 1 299 ? 3.611 -17.068 -0.610 1.00 92.56 299 ASN A O 1
ATOM 2419 N N . THR A 1 300 ? 2.543 -15.532 0.626 1.00 93.31 300 THR A N 1
ATOM 2420 C CA . THR A 1 300 ? 2.695 -14.453 -0.372 1.00 93.31 300 THR A CA 1
ATOM 2421 C C . THR A 1 300 ? 4.105 -13.856 -0.423 1.00 93.31 300 THR A C 1
ATOM 2423 O O . THR A 1 300 ? 4.539 -13.447 -1.498 1.00 93.31 300 THR A O 1
ATOM 2426 N N . THR A 1 301 ? 4.873 -13.846 0.671 1.00 91.12 301 THR A N 1
ATOM 2427 C CA . THR A 1 301 ? 6.302 -13.481 0.630 1.00 91.12 301 THR A CA 1
ATOM 2428 C C . THR A 1 301 ? 7.163 -14.612 0.069 1.00 91.12 301 THR A C 1
ATOM 2430 O O . THR A 1 301 ? 8.045 -14.337 -0.737 1.00 91.12 301 THR A O 1
ATOM 2433 N N . SER A 1 302 ? 6.870 -15.875 0.395 1.00 94.06 302 SER A N 1
ATOM 2434 C CA . SER A 1 302 ? 7.553 -17.056 -0.157 1.00 94.06 302 SER A CA 1
ATOM 2435 C C . SER A 1 302 ? 7.378 -17.172 -1.678 1.00 94.06 302 SER A C 1
ATOM 2437 O O . SER A 1 302 ? 8.355 -17.316 -2.414 1.00 94.06 302 SER A O 1
ATOM 2439 N N . THR A 1 303 ? 6.153 -17.003 -2.187 1.00 93.19 303 THR A N 1
ATOM 2440 C CA . THR A 1 303 ? 5.893 -16.992 -3.641 1.00 93.19 303 THR A CA 1
ATOM 2441 C C . THR A 1 303 ? 6.561 -15.811 -4.348 1.00 93.19 303 THR A C 1
ATOM 2443 O O . THR A 1 303 ? 7.178 -16.013 -5.395 1.00 93.19 303 THR A O 1
ATOM 2446 N N . LYS A 1 304 ? 6.546 -14.605 -3.759 1.00 93.06 304 LYS A N 1
ATOM 2447 C CA . LYS A 1 304 ? 7.318 -13.456 -4.272 1.00 93.06 304 LYS A CA 1
ATOM 2448 C C . LYS A 1 304 ? 8.828 -13.710 -4.261 1.00 93.06 304 LYS A C 1
ATOM 2450 O O . LYS A 1 304 ? 9.500 -13.356 -5.222 1.00 93.06 304 LYS A O 1
ATOM 2455 N N . LEU A 1 305 ? 9.369 -14.349 -3.223 1.00 92.56 305 LEU A N 1
ATOM 2456 C CA . LEU A 1 305 ? 10.786 -14.718 -3.141 1.00 92.56 305 LEU A CA 1
ATOM 2457 C C . LEU A 1 305 ? 11.158 -15.748 -4.220 1.00 92.56 305 LEU A C 1
ATOM 2459 O O . LEU A 1 305 ? 12.207 -15.628 -4.851 1.00 92.56 305 LEU A O 1
ATOM 2463 N N . HIS A 1 306 ? 10.283 -16.719 -4.494 1.00 92.81 306 HIS A N 1
ATOM 2464 C CA . HIS A 1 306 ? 10.469 -17.681 -5.581 1.00 92.81 306 HIS A CA 1
ATOM 2465 C C . HIS A 1 306 ? 10.456 -16.998 -6.961 1.00 92.81 306 HIS A C 1
ATOM 2467 O O . HIS A 1 306 ? 11.361 -17.225 -7.763 1.00 92.81 306 HIS A O 1
ATOM 2473 N N . GLN A 1 307 ? 9.511 -16.083 -7.209 1.00 92.94 307 GLN A N 1
ATOM 2474 C CA . GLN A 1 307 ? 9.483 -15.249 -8.421 1.00 92.94 307 GLN A CA 1
ATOM 2475 C C . GLN A 1 307 ? 10.753 -14.392 -8.556 1.00 92.94 307 GLN A C 1
ATOM 2477 O O . GLN A 1 307 ? 11.395 -14.409 -9.605 1.00 92.94 307 GLN A O 1
ATOM 2482 N N . MET A 1 308 ? 11.173 -13.716 -7.480 1.00 91.62 308 MET A N 1
ATOM 2483 C CA . MET A 1 308 ? 12.428 -12.955 -7.418 1.00 91.62 308 MET A CA 1
ATOM 2484 C C . MET A 1 308 ? 13.636 -13.843 -7.741 1.00 91.62 308 MET A C 1
ATOM 2486 O O . MET A 1 308 ? 14.538 -13.420 -8.458 1.00 91.62 308 MET A O 1
ATOM 2490 N N . THR A 1 309 ? 13.644 -15.091 -7.266 1.00 92.44 309 THR A N 1
ATOM 2491 C CA . THR A 1 309 ? 14.710 -16.064 -7.548 1.00 92.44 309 THR A CA 1
ATOM 2492 C C . THR A 1 309 ? 14.743 -16.448 -9.027 1.00 92.44 309 THR A C 1
ATOM 2494 O O . THR A 1 309 ? 15.825 -16.481 -9.606 1.00 92.44 309 THR A O 1
ATOM 2497 N N . ILE A 1 310 ? 13.588 -16.673 -9.665 1.00 93.19 310 ILE A N 1
ATOM 2498 C CA . ILE A 1 310 ? 13.489 -16.948 -11.112 1.00 93.19 310 ILE A CA 1
ATOM 2499 C C . ILE A 1 310 ? 13.986 -15.750 -11.934 1.00 93.19 310 ILE A C 1
ATOM 2501 O O . ILE A 1 310 ? 14.819 -15.917 -12.822 1.00 93.19 310 ILE A O 1
ATOM 2505 N N . VAL A 1 311 ? 13.542 -14.530 -11.613 1.00 91.75 311 VAL A N 1
ATOM 2506 C CA . VAL A 1 311 ? 14.010 -13.303 -12.286 1.00 91.75 311 VAL A CA 1
ATOM 2507 C C . VAL A 1 311 ? 15.520 -13.117 -12.089 1.00 91.75 311 VAL A C 1
ATOM 2509 O O . VAL A 1 311 ? 16.241 -12.826 -13.041 1.00 91.75 311 VAL A O 1
ATOM 2512 N N . THR A 1 312 ? 16.028 -13.362 -10.879 1.00 91.88 312 THR A N 1
ATOM 2513 C CA . THR A 1 312 ? 17.457 -13.242 -10.556 1.00 91.88 312 THR A CA 1
ATOM 2514 C C . THR A 1 312 ? 18.307 -14.280 -11.291 1.00 91.88 312 THR A C 1
ATOM 2516 O O . THR A 1 312 ? 19.402 -13.952 -11.751 1.00 91.88 312 THR A O 1
ATOM 2519 N N . THR A 1 313 ? 17.850 -15.528 -11.436 1.00 91.62 313 THR A N 1
ATOM 2520 C CA . THR A 1 313 ? 18.592 -16.553 -12.191 1.00 91.62 313 THR A CA 1
ATOM 2521 C C . THR A 1 313 ? 18.538 -16.306 -13.697 1.00 91.62 313 THR A C 1
ATOM 2523 O O . THR A 1 313 ? 19.573 -16.448 -14.352 1.00 91.62 313 THR A O 1
ATOM 2526 N N . ALA A 1 314 ? 17.400 -15.845 -14.229 1.00 89.50 314 ALA A N 1
ATOM 2527 C CA . ALA A 1 314 ? 17.269 -15.399 -15.615 1.00 89.50 314 ALA A CA 1
ATOM 2528 C C . ALA A 1 314 ? 18.225 -14.231 -15.918 1.00 89.50 314 ALA A C 1
ATOM 2530 O O . ALA A 1 314 ? 19.084 -14.363 -16.789 1.00 89.50 314 ALA A O 1
ATOM 2531 N N . TYR A 1 315 ? 18.187 -13.152 -15.129 1.00 90.75 315 TYR A N 1
ATOM 2532 C CA . TYR A 1 315 ? 19.087 -11.999 -15.261 1.00 90.75 315 TYR A CA 1
ATOM 2533 C C . TYR A 1 315 ? 20.572 -12.392 -15.166 1.00 90.75 315 TYR A C 1
ATOM 2535 O O . TYR A 1 315 ? 21.389 -11.983 -15.988 1.00 90.75 315 TYR A O 1
ATOM 2543 N N . ASN A 1 316 ? 20.937 -13.269 -14.224 1.00 90.19 316 ASN A N 1
ATOM 2544 C CA . ASN A 1 316 ? 22.305 -13.791 -14.127 1.00 90.19 316 ASN A CA 1
ATOM 2545 C C . ASN A 1 316 ? 22.712 -14.697 -15.304 1.00 90.19 316 ASN A C 1
ATOM 2547 O O . ASN A 1 316 ? 23.909 -14.912 -15.514 1.00 90.19 316 ASN A O 1
ATOM 2551 N N . SER A 1 317 ? 21.760 -15.253 -16.059 1.00 90.12 317 SER A N 1
ATOM 2552 C CA . SER A 1 317 ? 22.035 -15.938 -17.326 1.00 90.12 317 SER A CA 1
ATOM 2553 C C . SER A 1 317 ? 22.191 -14.938 -18.478 1.00 90.12 317 SER A C 1
ATOM 2555 O O . SER A 1 317 ? 23.150 -15.053 -19.241 1.00 90.12 317 SER A O 1
ATOM 2557 N N . GLU A 1 318 ? 21.367 -13.889 -18.507 1.00 87.75 318 GLU A N 1
ATOM 2558 C CA . GLU A 1 318 ? 21.413 -12.806 -19.492 1.00 87.75 318 GLU A CA 1
ATOM 2559 C C . GLU A 1 318 ? 22.748 -12.055 -19.432 1.00 87.75 318 GLU A C 1
ATOM 2561 O O . GLU A 1 318 ? 23.470 -11.972 -20.420 1.00 87.75 318 GLU A O 1
ATOM 2566 N N . VAL A 1 319 ? 23.189 -11.649 -18.236 1.00 88.44 319 VAL A N 1
ATOM 2567 C CA . VAL A 1 319 ? 24.504 -11.016 -18.020 1.00 88.44 319 VAL A CA 1
ATOM 2568 C C . VAL A 1 319 ? 25.663 -11.933 -18.449 1.00 88.44 319 VAL A C 1
ATOM 2570 O O . VAL A 1 319 ? 26.697 -11.452 -18.920 1.00 88.44 319 VAL A O 1
ATOM 2573 N N . LYS A 1 320 ? 25.522 -13.264 -18.343 1.00 90.50 320 LYS A N 1
ATOM 2574 C CA . LYS A 1 320 ? 26.525 -14.220 -18.857 1.00 90.50 320 LYS A CA 1
ATOM 2575 C C . LYS A 1 320 ? 26.493 -14.320 -20.385 1.00 90.50 320 LYS A C 1
ATOM 2577 O O . LYS A 1 320 ? 27.553 -14.491 -20.985 1.00 90.50 320 LYS A O 1
ATOM 2582 N N . ILE A 1 321 ? 25.324 -14.207 -21.013 1.00 89.94 321 ILE A N 1
ATOM 2583 C CA . ILE A 1 321 ? 25.163 -14.168 -22.473 1.00 89.94 321 ILE A CA 1
ATOM 2584 C C . ILE A 1 321 ? 25.730 -12.854 -23.022 1.00 89.94 321 ILE A C 1
ATOM 2586 O O . ILE A 1 321 ? 26.621 -12.894 -23.869 1.00 89.94 321 ILE A O 1
ATOM 2590 N N . GLN A 1 322 ? 25.338 -11.708 -22.465 1.00 84.75 322 GLN A N 1
ATOM 2591 C CA . GLN A 1 322 ? 25.864 -10.385 -22.813 1.00 84.75 322 GLN A CA 1
ATOM 2592 C C . GLN A 1 322 ? 27.392 -10.317 -22.681 1.00 84.75 322 GLN A C 1
ATOM 2594 O O . GLN A 1 322 ? 28.059 -9.861 -23.606 1.00 84.75 322 GLN A O 1
ATOM 2599 N N . LYS A 1 323 ? 27.986 -10.858 -21.604 1.00 87.06 323 LYS A N 1
ATOM 2600 C CA . LYS A 1 323 ? 29.456 -10.931 -21.467 1.00 87.06 323 LYS A CA 1
ATOM 2601 C C . LYS A 1 323 ? 30.124 -11.797 -22.544 1.00 87.06 323 LYS A C 1
ATOM 2603 O O . LYS A 1 323 ? 31.214 -11.451 -22.994 1.00 87.06 323 LYS A O 1
ATOM 2608 N N . ARG A 1 324 ? 29.487 -12.880 -23.013 1.00 89.31 324 ARG A N 1
ATOM 2609 C CA . ARG A 1 324 ? 29.983 -13.674 -24.160 1.00 89.31 324 ARG A CA 1
ATOM 2610 C C . ARG A 1 324 ? 29.842 -12.924 -25.485 1.00 89.31 324 ARG A C 1
ATOM 2612 O O . ARG A 1 324 ? 30.744 -13.022 -26.312 1.00 89.31 324 ARG A O 1
ATOM 2619 N N . ILE A 1 325 ? 28.743 -12.193 -25.682 1.00 87.25 325 ILE A N 1
ATOM 2620 C CA . ILE A 1 325 ? 28.504 -11.370 -26.877 1.00 87.25 325 ILE A CA 1
ATOM 2621 C C . ILE A 1 325 ? 29.524 -10.231 -26.931 1.00 87.25 325 ILE A C 1
ATOM 2623 O O . ILE A 1 325 ? 30.224 -10.114 -27.929 1.00 87.25 325 ILE A O 1
ATOM 2627 N N . GLY A 1 326 ? 29.710 -9.474 -25.846 1.00 86.50 326 GLY A N 1
ATOM 2628 C CA . GLY A 1 326 ? 30.746 -8.442 -25.743 1.00 86.50 326 GLY A CA 1
ATOM 2629 C C . GLY A 1 326 ? 32.146 -9.001 -26.009 1.00 86.50 326 GLY A C 1
ATOM 2630 O O . GLY A 1 326 ? 32.854 -8.500 -26.875 1.00 86.50 326 GLY A O 1
ATOM 2631 N N . ALA A 1 327 ? 32.511 -10.122 -25.377 1.00 86.56 327 ALA A N 1
ATOM 2632 C CA . ALA A 1 327 ? 33.788 -10.790 -25.633 1.00 86.56 327 ALA A CA 1
ATOM 2633 C C . ALA A 1 327 ? 33.924 -11.383 -27.052 1.00 86.56 327 ALA A C 1
ATOM 2635 O O . ALA A 1 327 ? 35.025 -11.790 -27.424 1.00 86.56 327 ALA A O 1
ATOM 2636 N N . LYS A 1 328 ? 32.842 -11.497 -27.834 1.00 90.81 328 LYS A N 1
ATOM 2637 C CA . LYS A 1 328 ? 32.872 -11.862 -29.261 1.00 90.81 328 LYS A CA 1
ATOM 2638 C C . LYS A 1 328 ? 32.991 -10.614 -30.140 1.00 90.81 328 LYS A C 1
ATOM 2640 O O . LYS A 1 328 ? 33.833 -10.608 -31.025 1.00 90.81 328 LYS A O 1
ATOM 2645 N N . LEU A 1 329 ? 32.225 -9.562 -29.845 1.00 87.31 329 LEU A N 1
ATOM 2646 C CA . LEU A 1 329 ? 32.283 -8.271 -30.537 1.00 87.31 329 LEU A CA 1
ATOM 2647 C C . LEU A 1 329 ? 33.661 -7.612 -30.411 1.00 87.31 329 LEU A C 1
ATOM 2649 O O . LEU A 1 329 ? 34.158 -7.095 -31.402 1.00 87.31 329 LEU A O 1
ATOM 2653 N N . VAL A 1 330 ? 34.311 -7.698 -29.243 1.00 91.50 330 VAL A N 1
ATOM 2654 C CA . VAL A 1 330 ? 35.703 -7.245 -29.059 1.00 91.50 330 VAL A CA 1
ATOM 2655 C C . VAL A 1 330 ? 36.642 -7.978 -30.021 1.00 91.50 330 VAL A C 1
ATOM 2657 O O . VAL A 1 330 ? 37.330 -7.321 -30.788 1.00 91.50 330 VAL A O 1
ATOM 2660 N N . ARG A 1 331 ? 36.582 -9.315 -30.096 1.00 89.12 331 ARG A N 1
ATOM 2661 C CA . ARG A 1 331 ? 37.404 -10.103 -31.038 1.00 89.12 331 ARG A CA 1
ATOM 2662 C C . ARG A 1 331 ? 37.067 -9.874 -32.510 1.00 89.12 331 ARG A C 1
ATOM 2664 O O . ARG A 1 331 ? 37.941 -9.980 -33.362 1.00 89.12 331 ARG A O 1
ATOM 2671 N N . GLU A 1 332 ? 35.814 -9.564 -32.830 1.00 85.75 332 GLU A N 1
ATOM 2672 C CA . GLU A 1 332 ? 35.412 -9.200 -34.192 1.00 85.75 332 GLU A CA 1
ATOM 2673 C C . GLU A 1 332 ? 35.853 -7.775 -34.565 1.00 85.75 332 GLU A C 1
ATOM 2675 O O . GLU A 1 332 ? 36.153 -7.538 -35.733 1.00 85.75 332 GLU A O 1
ATOM 2680 N N . ALA A 1 333 ? 35.972 -6.866 -33.591 1.00 84.81 333 ALA A N 1
ATOM 2681 C CA . ALA A 1 333 ? 36.555 -5.536 -33.762 1.00 84.81 333 ALA A CA 1
ATOM 2682 C C . ALA A 1 333 ? 38.092 -5.578 -33.845 1.00 84.81 333 ALA A C 1
ATOM 2684 O O . ALA A 1 333 ? 38.658 -4.935 -34.723 1.00 84.81 333 ALA A O 1
ATOM 2685 N N . GLU A 1 334 ? 38.764 -6.382 -33.015 1.00 89.12 334 GLU A N 1
ATOM 2686 C CA . GLU A 1 334 ? 40.209 -6.655 -33.091 1.00 89.12 334 GLU A CA 1
ATOM 2687 C C . GLU A 1 334 ? 40.570 -7.208 -34.481 1.00 89.12 334 GLU A C 1
ATOM 2689 O O . GLU A 1 334 ? 41.356 -6.603 -35.207 1.00 89.12 334 GLU A O 1
ATOM 2694 N N . ALA A 1 335 ? 39.884 -8.266 -34.930 1.00 87.62 335 ALA A N 1
ATOM 2695 C CA . ALA A 1 335 ? 40.079 -8.844 -36.263 1.00 87.62 335 ALA A CA 1
ATOM 2696 C C . ALA A 1 335 ? 39.615 -7.936 -37.426 1.00 87.62 335 ALA A C 1
ATOM 2698 O O . ALA A 1 335 ? 39.918 -8.219 -38.588 1.00 87.62 335 ALA A O 1
ATOM 2699 N N . ALA A 1 336 ? 38.852 -6.870 -37.161 1.00 84.81 336 ALA A N 1
ATOM 2700 C CA . ALA A 1 336 ? 38.550 -5.831 -38.147 1.00 84.81 336 ALA A CA 1
ATOM 2701 C C . ALA A 1 336 ? 39.657 -4.765 -38.196 1.00 84.81 336 ALA A C 1
ATOM 2703 O O . ALA A 1 336 ? 40.050 -4.362 -39.289 1.00 84.81 336 ALA A O 1
ATOM 2704 N N . ALA A 1 337 ? 40.204 -4.373 -37.043 1.00 86.69 337 ALA A N 1
ATOM 2705 C CA . ALA A 1 337 ? 41.332 -3.453 -36.936 1.00 86.69 337 ALA A CA 1
ATOM 2706 C C . ALA A 1 337 ? 42.611 -4.041 -37.558 1.00 86.69 337 ALA A C 1
ATOM 2708 O O . ALA A 1 337 ? 43.284 -3.346 -38.311 1.00 86.69 337 ALA A O 1
ATOM 2709 N N . GLU A 1 338 ? 42.896 -5.332 -37.349 1.00 89.69 338 GLU A N 1
ATOM 2710 C CA . GLU A 1 338 ? 43.996 -6.043 -38.025 1.00 89.69 338 GLU A CA 1
ATOM 2711 C C . GLU A 1 338 ? 43.862 -5.978 -39.558 1.00 89.69 338 GLU A C 1
ATOM 2713 O O . GLU A 1 338 ? 44.820 -5.665 -40.265 1.00 89.69 338 GLU A O 1
ATOM 2718 N N . ARG A 1 339 ? 42.651 -6.209 -40.090 1.00 89.12 339 ARG A N 1
ATOM 2719 C CA . ARG A 1 339 ? 42.375 -6.108 -41.536 1.00 89.12 339 ARG A CA 1
ATOM 2720 C C . ARG A 1 339 ? 42.498 -4.679 -42.051 1.00 89.12 339 ARG A C 1
ATOM 2722 O O . ARG A 1 339 ? 43.000 -4.492 -43.156 1.00 89.12 339 ARG A O 1
ATOM 2729 N N . GLN A 1 340 ? 42.050 -3.687 -41.281 1.00 86.50 340 GLN A N 1
ATOM 2730 C CA . GLN A 1 340 ? 42.215 -2.279 -41.635 1.00 86.50 340 GLN A CA 1
ATOM 2731 C C . GLN A 1 340 ? 43.702 -1.911 -41.686 1.00 86.50 340 GLN A C 1
ATOM 2733 O O . GLN A 1 340 ? 44.152 -1.380 -42.695 1.00 86.50 340 GLN A O 1
ATOM 2738 N N . GLN A 1 341 ? 44.480 -2.268 -40.661 1.00 89.44 341 GLN A N 1
ATOM 2739 C CA . GLN A 1 341 ? 45.921 -2.021 -40.616 1.00 89.44 341 GLN A CA 1
ATOM 2740 C C . GLN A 1 341 ? 46.649 -2.696 -41.789 1.00 89.44 341 GLN A C 1
ATOM 2742 O O . GLN A 1 341 ? 47.529 -2.092 -42.404 1.00 89.44 341 GLN A O 1
ATOM 2747 N N . GLN A 1 342 ? 46.268 -3.926 -42.148 1.00 88.12 342 GLN A N 1
ATOM 2748 C CA . GLN A 1 342 ? 46.834 -4.602 -43.314 1.00 88.12 342 GLN A CA 1
ATOM 2749 C C . GLN A 1 342 ? 46.442 -3.912 -44.634 1.00 88.12 342 GLN A C 1
ATOM 2751 O O . GLN A 1 342 ? 47.301 -3.724 -45.495 1.00 88.12 342 GLN A O 1
ATOM 2756 N N . ALA A 1 343 ? 45.192 -3.461 -44.782 1.00 85.69 343 ALA A N 1
ATOM 2757 C CA . ALA A 1 343 ? 44.753 -2.695 -45.950 1.00 85.69 343 ALA A CA 1
ATOM 2758 C C . ALA A 1 343 ? 45.446 -1.320 -46.056 1.00 85.69 343 ALA A C 1
ATOM 2760 O O . ALA A 1 343 ? 45.764 -0.878 -47.159 1.00 85.69 343 ALA A O 1
ATOM 2761 N N . GLU A 1 344 ? 45.735 -0.658 -44.933 1.00 89.44 344 GLU A N 1
ATOM 2762 C CA . GLU A 1 344 ? 46.507 0.591 -44.879 1.00 89.44 344 GLU A CA 1
ATOM 2763 C C . GLU A 1 344 ? 47.973 0.372 -45.291 1.00 89.44 344 GLU A C 1
ATOM 2765 O O . GLU A 1 344 ? 48.517 1.150 -46.079 1.00 89.44 344 GLU A O 1
ATOM 2770 N N . LEU A 1 345 ? 48.599 -0.726 -44.847 1.00 91.25 345 LEU A N 1
ATOM 2771 C CA . LEU A 1 345 ? 49.939 -1.131 -45.291 1.00 91.25 345 LEU A CA 1
ATOM 2772 C C . LEU A 1 345 ? 49.976 -1.462 -46.793 1.00 91.25 345 LEU A C 1
ATOM 2774 O O . LEU A 1 345 ? 50.911 -1.063 -47.492 1.00 91.25 345 LEU A O 1
ATOM 2778 N N . GLU A 1 346 ? 48.956 -2.146 -47.316 1.00 89.50 346 GLU A N 1
ATOM 2779 C CA . GLU A 1 346 ? 48.819 -2.410 -48.753 1.00 89.50 346 GLU A CA 1
ATOM 2780 C C . GLU A 1 346 ? 48.593 -1.114 -49.552 1.00 89.50 346 GLU A C 1
ATOM 2782 O O . GLU A 1 346 ? 49.214 -0.932 -50.603 1.00 89.50 346 GLU A O 1
ATOM 2787 N N . ALA A 1 347 ? 47.791 -0.176 -49.038 1.00 85.75 347 ALA A N 1
ATOM 2788 C CA . ALA A 1 347 ? 47.547 1.127 -49.655 1.00 85.75 347 ALA A CA 1
ATOM 2789 C C . ALA A 1 347 ? 48.812 2.001 -49.704 1.00 85.75 347 ALA A C 1
ATOM 2791 O O . ALA A 1 347 ? 49.128 2.557 -50.758 1.00 85.75 347 ALA A O 1
ATOM 2792 N N . GLU A 1 348 ? 49.596 2.075 -48.625 1.00 88.75 348 GLU A N 1
ATOM 2793 C CA . GLU A 1 348 ? 50.887 2.779 -48.629 1.00 88.75 348 GLU A CA 1
ATOM 2794 C C . GLU A 1 348 ? 51.904 2.060 -49.545 1.00 88.75 348 GLU A C 1
ATOM 2796 O O . GLU A 1 348 ? 52.658 2.691 -50.294 1.00 88.75 348 GLU A O 1
ATOM 2801 N N . GLY A 1 349 ? 51.849 0.724 -49.596 1.00 89.69 349 GLY A N 1
ATOM 2802 C CA . GLY A 1 349 ? 52.586 -0.115 -50.545 1.00 89.69 349 GLY A CA 1
ATOM 2803 C C . GLY A 1 349 ? 52.163 0.047 -52.014 1.00 89.69 349 GLY A C 1
ATOM 2804 O O . GLY A 1 349 ? 52.924 -0.325 -52.912 1.00 89.69 349 GLY A O 1
ATOM 2805 N N . LEU A 1 350 ? 50.978 0.593 -52.299 1.00 89.62 350 LEU A N 1
ATOM 2806 C CA . LEU A 1 350 ? 50.532 0.993 -53.642 1.00 89.62 350 LEU A CA 1
ATOM 2807 C C . LEU A 1 350 ? 50.907 2.449 -53.937 1.00 89.62 350 LEU A C 1
ATOM 2809 O O . LEU A 1 350 ? 51.462 2.731 -54.996 1.00 89.62 350 LEU A O 1
ATOM 2813 N N . LYS A 1 351 ? 50.697 3.360 -52.985 1.00 87.94 351 LYS A N 1
ATOM 2814 C CA . LYS A 1 351 ? 51.067 4.783 -53.055 1.00 87.94 351 LYS A CA 1
ATOM 2815 C C . LYS A 1 351 ? 52.564 4.985 -53.307 1.00 87.94 351 LYS A C 1
ATOM 2817 O O . LYS A 1 351 ? 52.938 5.793 -54.152 1.00 87.94 351 LYS A O 1
ATOM 2822 N N . THR A 1 352 ? 53.424 4.193 -52.668 1.00 90.69 352 THR A N 1
ATOM 2823 C CA . THR A 1 352 ? 54.877 4.179 -52.935 1.00 90.69 352 THR A CA 1
ATOM 2824 C C . THR A 1 352 ? 55.231 3.649 -54.330 1.00 90.69 352 THR A C 1
ATOM 2826 O O . THR A 1 352 ? 56.159 4.163 -54.953 1.00 90.69 352 THR A O 1
ATOM 2829 N N . ARG A 1 353 ? 54.483 2.674 -54.872 1.00 90.75 353 ARG A N 1
ATOM 2830 C CA . ARG A 1 353 ? 54.628 2.216 -56.271 1.00 90.75 353 ARG A CA 1
ATOM 2831 C C . ARG A 1 353 ? 54.165 3.276 -57.273 1.00 90.75 353 ARG A C 1
ATOM 2833 O O . ARG A 1 353 ? 54.886 3.547 -58.226 1.00 90.75 353 ARG A O 1
ATOM 2840 N N . ILE A 1 354 ? 53.029 3.927 -57.025 1.00 88.62 354 ILE A N 1
ATOM 2841 C CA . ILE A 1 354 ? 52.531 5.051 -57.833 1.00 88.62 354 ILE A CA 1
ATOM 2842 C C . ILE A 1 354 ? 53.537 6.210 -57.811 1.00 88.62 354 ILE A C 1
ATOM 2844 O O . ILE A 1 354 ? 53.864 6.745 -58.864 1.00 88.62 354 ILE A O 1
ATOM 2848 N N . GLY A 1 355 ? 54.106 6.543 -56.648 1.00 89.06 355 GLY A N 1
ATOM 2849 C CA . GLY A 1 355 ? 55.154 7.561 -56.523 1.00 89.06 355 GLY A CA 1
ATOM 2850 C C . GLY A 1 355 ? 56.417 7.249 -57.335 1.00 89.06 355 GLY A C 1
ATOM 2851 O O . GLY A 1 355 ? 56.982 8.157 -57.941 1.00 89.06 355 GLY A O 1
ATOM 2852 N N . LYS A 1 356 ? 56.829 5.973 -57.414 1.00 90.12 356 LYS A N 1
ATOM 2853 C CA . LYS A 1 356 ? 57.923 5.539 -58.302 1.00 90.12 356 LYS A CA 1
ATOM 2854 C C . LYS A 1 356 ? 57.558 5.698 -59.775 1.00 90.12 356 LYS A C 1
ATOM 2856 O O . LYS A 1 356 ? 58.302 6.358 -60.491 1.00 90.12 356 LYS A O 1
ATOM 2861 N N . MET A 1 357 ? 56.393 5.201 -60.200 1.00 87.88 357 MET A N 1
ATOM 2862 C CA . MET A 1 357 ? 55.946 5.358 -61.591 1.00 87.88 357 MET A CA 1
ATOM 2863 C C . MET A 1 357 ? 55.820 6.834 -61.994 1.00 87.88 357 MET A C 1
ATOM 2865 O O . MET A 1 357 ? 56.214 7.183 -63.095 1.00 87.88 357 MET A O 1
ATOM 2869 N N . LEU A 1 358 ? 55.348 7.718 -61.106 1.00 89.12 358 LEU A N 1
ATOM 2870 C CA . LEU A 1 358 ? 55.273 9.163 -61.368 1.00 89.12 358 LEU A CA 1
ATOM 2871 C C . LEU A 1 358 ? 56.656 9.829 -61.483 1.00 89.12 358 LEU A C 1
ATOM 2873 O O . LEU A 1 358 ? 56.826 10.770 -62.259 1.00 89.12 358 LEU A O 1
ATOM 2877 N N . ALA A 1 359 ? 57.654 9.356 -60.731 1.00 89.00 359 ALA A N 1
ATOM 2878 C CA . ALA A 1 359 ? 59.036 9.803 -60.894 1.00 89.00 359 ALA A CA 1
ATOM 2879 C C . ALA A 1 359 ? 59.641 9.286 -62.213 1.00 89.00 359 ALA A C 1
ATOM 2881 O O . ALA A 1 359 ? 60.314 10.034 -62.919 1.00 89.00 359 ALA A O 1
ATOM 2882 N N . GLU A 1 360 ? 59.357 8.035 -62.578 1.00 90.12 360 GLU A N 1
ATOM 2883 C CA . GLU A 1 360 ? 59.776 7.421 -63.841 1.00 90.12 360 GLU A CA 1
ATOM 2884 C C . GLU A 1 360 ? 59.139 8.123 -65.053 1.00 90.12 360 GLU A C 1
ATOM 2886 O O . GLU A 1 360 ? 59.865 8.502 -65.972 1.00 90.12 360 GLU A O 1
ATOM 2891 N N . THR A 1 361 ? 57.828 8.403 -65.043 1.00 89.06 361 THR A N 1
ATOM 2892 C CA . THR A 1 361 ? 57.171 9.160 -66.124 1.00 89.06 361 THR A CA 1
ATOM 2893 C C . THR A 1 361 ? 57.724 10.573 -66.230 1.00 89.06 361 THR A C 1
ATOM 2895 O O . THR A 1 361 ? 58.026 11.003 -67.336 1.00 89.06 361 THR A O 1
ATOM 2898 N N . LYS A 1 362 ? 57.955 11.270 -65.110 1.00 91.06 362 LYS A N 1
ATOM 2899 C CA . LYS A 1 362 ? 58.559 12.611 -65.123 1.00 91.06 362 LYS A CA 1
ATOM 2900 C C . LYS A 1 362 ? 59.981 12.611 -65.698 1.00 91.06 362 LYS A C 1
ATOM 2902 O O . LYS A 1 362 ? 60.340 13.523 -66.440 1.00 91.06 362 LYS A O 1
ATOM 2907 N N . ASN A 1 363 ? 60.786 11.591 -65.397 1.00 91.12 363 ASN A N 1
ATOM 2908 C CA . ASN A 1 363 ? 62.117 11.439 -65.990 1.00 91.12 363 ASN A CA 1
ATOM 2909 C C . ASN A 1 363 ? 62.028 11.169 -67.505 1.00 91.12 363 ASN A C 1
ATOM 2911 O O . ASN A 1 363 ? 62.813 11.722 -68.274 1.00 91.12 363 ASN A O 1
ATOM 2915 N N . MET A 1 364 ? 61.051 10.369 -67.948 1.00 87.81 364 MET A N 1
ATOM 2916 C CA . MET A 1 364 ? 60.796 10.116 -69.372 1.00 87.81 364 MET A CA 1
ATOM 2917 C C . MET A 1 364 ? 60.256 11.353 -70.109 1.00 87.81 364 MET A C 1
ATOM 2919 O O . MET A 1 364 ? 60.641 11.588 -71.250 1.00 87.81 364 MET A O 1
ATOM 2923 N N . GLU A 1 365 ? 59.422 12.177 -69.468 1.00 90.19 365 GLU A N 1
ATOM 2924 C CA . GLU A 1 365 ? 58.976 13.477 -69.990 1.00 90.19 365 GLU A CA 1
ATOM 2925 C C . GLU A 1 365 ? 60.153 14.446 -70.153 1.00 90.19 365 GLU A C 1
ATOM 2927 O O . GLU A 1 365 ? 60.285 15.081 -71.198 1.00 90.19 365 GLU A O 1
ATOM 2932 N N . GLN A 1 366 ? 61.052 14.520 -69.164 1.00 89.88 366 GLN A N 1
ATOM 2933 C CA . GLN A 1 366 ? 62.269 15.331 -69.260 1.00 89.88 366 GLN A CA 1
ATOM 2934 C C . GLN A 1 366 ? 63.186 14.858 -70.396 1.00 89.88 366 GLN A C 1
ATOM 2936 O O . GLN A 1 366 ? 63.655 15.689 -71.172 1.00 89.88 366 GLN A O 1
ATOM 2941 N N . LEU A 1 367 ? 63.387 13.543 -70.543 1.00 91.69 367 LEU A N 1
ATOM 2942 C CA . LEU A 1 367 ? 64.161 12.965 -71.648 1.00 91.69 367 LEU A CA 1
ATOM 2943 C C . LEU A 1 367 ? 63.515 13.246 -73.018 1.00 91.69 367 LEU A C 1
ATOM 2945 O O . LEU A 1 367 ? 64.211 13.534 -73.993 1.00 91.69 367 LEU A O 1
ATOM 2949 N N . LEU A 1 368 ? 62.183 13.194 -73.097 1.00 90.62 368 LEU A N 1
ATOM 2950 C CA . LEU A 1 368 ? 61.435 13.516 -74.309 1.00 90.62 368 LEU A CA 1
ATOM 2951 C C . LEU A 1 368 ? 61.568 15.001 -74.680 1.00 90.62 368 LEU A C 1
ATOM 2953 O O . LEU A 1 368 ? 61.736 15.313 -75.857 1.00 90.62 368 LEU A O 1
ATOM 2957 N N . GLU A 1 369 ? 61.535 15.921 -73.711 1.00 89.69 369 GLU A N 1
ATOM 2958 C CA . GLU A 1 369 ? 61.781 17.346 -73.977 1.00 89.69 369 GLU A CA 1
ATOM 2959 C C . GLU A 1 369 ? 63.236 17.633 -74.373 1.00 89.69 369 GLU A C 1
ATOM 2961 O O . GLU A 1 369 ? 63.456 18.437 -75.280 1.00 89.69 369 GLU A O 1
ATOM 2966 N N . THR A 1 370 ? 64.236 16.941 -73.809 1.00 91.50 370 THR A N 1
ATOM 2967 C CA . THR A 1 370 ? 65.618 17.075 -74.307 1.00 91.50 370 THR A CA 1
ATOM 2968 C C . THR A 1 370 ? 65.748 16.562 -75.743 1.00 91.50 370 THR A C 1
ATOM 2970 O O . THR A 1 370 ? 66.313 17.265 -76.577 1.00 91.50 370 THR A O 1
ATOM 2973 N N . GLN A 1 371 ? 65.132 15.425 -76.089 1.00 91.50 371 GLN A N 1
ATOM 2974 C CA . GLN A 1 371 ? 65.129 14.905 -77.467 1.00 91.50 371 GLN A CA 1
ATOM 2975 C C . GLN A 1 371 ? 64.362 15.807 -78.451 1.00 91.50 371 GLN A C 1
ATOM 2977 O O . GLN A 1 371 ? 64.781 15.977 -79.601 1.00 91.50 371 GLN A O 1
ATOM 2982 N N . LYS A 1 372 ? 63.260 16.440 -78.023 1.00 91.12 372 LYS A N 1
ATOM 2983 C CA . LYS A 1 372 ? 62.575 17.488 -78.802 1.00 91.12 372 LYS A CA 1
ATOM 2984 C C . LYS A 1 372 ? 63.485 18.694 -79.024 1.00 91.12 372 LYS A C 1
ATOM 2986 O O . LYS A 1 372 ? 63.552 19.205 -80.137 1.00 91.12 372 LYS A O 1
ATOM 2991 N N . HIS A 1 373 ? 64.208 19.141 -77.999 1.00 89.75 373 HIS A N 1
ATOM 2992 C CA . HIS A 1 373 ? 65.125 20.273 -78.121 1.00 89.75 373 HIS A CA 1
ATOM 2993 C C . HIS A 1 373 ? 66.298 19.959 -79.066 1.00 89.75 373 HIS A C 1
ATOM 2995 O O . HIS A 1 373 ? 66.580 20.739 -79.974 1.00 89.75 373 HIS A O 1
ATOM 3001 N N . GLU A 1 374 ? 66.912 18.781 -78.934 1.00 90.19 374 GLU A N 1
ATOM 3002 C CA . GLU A 1 374 ? 67.956 18.277 -79.835 1.00 90.19 374 GLU A CA 1
ATOM 3003 C C . GLU A 1 374 ? 67.466 18.166 -81.286 1.00 90.19 374 GLU A C 1
ATOM 3005 O O . GLU A 1 374 ? 68.148 18.621 -82.205 1.00 90.19 374 GLU A O 1
ATOM 3010 N N . THR A 1 375 ? 66.261 17.634 -81.518 1.00 89.06 375 THR A N 1
ATOM 3011 C CA . THR A 1 375 ? 65.690 17.558 -82.875 1.00 89.06 375 THR A CA 1
ATOM 3012 C C . THR A 1 375 ? 65.289 18.925 -83.435 1.00 89.06 375 THR A C 1
ATOM 3014 O O . THR A 1 375 ? 65.439 19.140 -84.636 1.00 89.06 375 THR A O 1
ATOM 3017 N N . ILE A 1 376 ? 64.873 19.889 -82.606 1.00 89.81 376 ILE A N 1
ATOM 3018 C CA . ILE A 1 376 ? 64.667 21.287 -83.026 1.00 89.81 376 ILE A CA 1
ATOM 3019 C C . ILE A 1 376 ? 65.999 21.938 -83.433 1.00 89.81 376 ILE A C 1
ATOM 3021 O O . ILE A 1 376 ? 66.052 22.601 -84.472 1.00 89.81 376 ILE A O 1
ATOM 3025 N N . ILE A 1 377 ? 67.081 21.714 -82.677 1.00 89.31 377 ILE A N 1
ATOM 3026 C CA . ILE A 1 377 ? 68.435 22.179 -83.027 1.00 89.31 377 ILE A CA 1
ATOM 3027 C C . ILE A 1 377 ? 68.897 21.536 -84.342 1.00 89.31 377 ILE A C 1
ATOM 3029 O O . ILE A 1 377 ? 69.336 22.247 -85.247 1.00 89.31 377 ILE A O 1
ATOM 3033 N N . ALA A 1 378 ? 68.736 20.218 -84.494 1.00 87.12 378 ALA A N 1
ATOM 3034 C CA . ALA A 1 378 ? 69.099 19.496 -85.712 1.00 87.12 378 ALA A CA 1
ATOM 3035 C C . ALA A 1 378 ? 68.302 19.985 -86.936 1.00 87.12 378 ALA A C 1
ATOM 3037 O O . ALA A 1 378 ? 68.883 20.224 -87.991 1.00 87.12 378 ALA A O 1
ATOM 3038 N N . GLN A 1 379 ? 66.994 20.226 -86.799 1.00 89.00 379 GLN A N 1
ATOM 3039 C CA . GLN A 1 379 ? 66.185 20.841 -87.858 1.00 89.00 379 GLN A CA 1
ATOM 3040 C C . GLN A 1 379 ? 66.610 22.283 -88.172 1.00 89.00 379 GLN A C 1
ATOM 3042 O O . GLN A 1 379 ? 66.504 22.706 -89.321 1.00 89.00 379 GLN A O 1
ATOM 3047 N N . GLY A 1 380 ? 67.073 23.047 -87.178 1.00 89.56 380 GLY A N 1
ATOM 3048 C CA . GLY A 1 380 ? 67.659 24.372 -87.386 1.00 89.56 380 GLY A CA 1
ATOM 3049 C C . GLY A 1 380 ? 68.951 24.302 -88.203 1.00 89.56 380 GLY A C 1
ATOM 3050 O O . GLY A 1 380 ? 69.103 25.039 -89.175 1.00 89.56 380 GLY A O 1
ATOM 3051 N N . ALA A 1 381 ? 69.839 23.362 -87.870 1.00 88.69 381 ALA A N 1
ATOM 3052 C CA . ALA A 1 381 ? 71.056 23.099 -88.634 1.00 88.69 381 ALA A CA 1
ATOM 3053 C C . ALA A 1 381 ? 70.749 22.644 -90.072 1.00 88.69 381 ALA A C 1
ATOM 3055 O O . ALA A 1 381 ? 71.349 23.164 -91.008 1.00 88.69 381 ALA A O 1
ATOM 3056 N N . ILE A 1 382 ? 69.771 21.749 -90.264 1.00 89.75 382 ILE A N 1
ATOM 3057 C CA . ILE A 1 382 ? 69.313 21.312 -91.594 1.00 89.75 382 ILE A CA 1
ATOM 3058 C C . ILE A 1 382 ? 68.788 22.501 -92.407 1.00 89.75 382 ILE A C 1
ATOM 3060 O O . ILE A 1 382 ? 69.271 22.719 -93.510 1.00 89.75 382 ILE A O 1
ATOM 3064 N N . ARG A 1 383 ? 67.909 23.347 -91.849 1.00 89.75 383 ARG A N 1
ATOM 3065 C CA . ARG A 1 383 ? 67.410 24.551 -92.546 1.00 89.75 383 ARG A CA 1
ATOM 3066 C C . ARG A 1 383 ? 68.522 25.538 -92.922 1.00 89.75 383 ARG A C 1
ATOM 3068 O O . ARG A 1 383 ? 68.435 26.184 -93.966 1.00 89.75 383 ARG A O 1
ATOM 3075 N N . ASN A 1 384 ? 69.568 25.653 -92.103 1.00 90.75 384 ASN A N 1
ATOM 3076 C CA . ASN A 1 384 ? 70.740 26.464 -92.435 1.00 90.75 384 ASN A CA 1
ATOM 3077 C C . ASN A 1 384 ? 71.542 25.842 -93.591 1.00 90.75 384 ASN A C 1
ATOM 3079 O O . ASN A 1 384 ? 71.889 26.558 -94.528 1.00 90.75 384 ASN A O 1
ATOM 3083 N N . MET A 1 385 ? 71.764 24.523 -93.574 1.00 87.75 385 MET A N 1
ATOM 3084 C CA . MET A 1 385 ? 72.417 23.801 -94.673 1.00 87.75 385 MET A CA 1
ATOM 3085 C C . MET A 1 385 ? 71.593 23.852 -95.969 1.00 87.75 385 MET A C 1
ATOM 3087 O O . MET A 1 385 ? 72.164 24.090 -97.025 1.00 87.75 385 MET A O 1
ATOM 3091 N N . ASP A 1 386 ? 70.264 23.730 -95.916 1.00 90.62 386 ASP A N 1
ATOM 3092 C CA . ASP A 1 386 ? 69.380 23.875 -97.084 1.00 90.62 386 ASP A CA 1
ATOM 3093 C C . ASP A 1 386 ? 69.443 25.295 -97.677 1.00 90.62 386 ASP A C 1
ATOM 3095 O O . ASP A 1 386 ? 69.438 25.472 -98.899 1.00 90.62 386 ASP A O 1
ATOM 3099 N N . SER A 1 387 ? 69.548 26.320 -96.823 1.00 89.81 387 SER A N 1
ATOM 3100 C CA . SER A 1 387 ? 69.760 27.713 -97.242 1.00 89.81 387 SER A CA 1
ATOM 3101 C C . SER A 1 387 ? 71.127 27.906 -97.907 1.00 89.81 387 SER A C 1
ATOM 3103 O O . SER A 1 387 ? 71.219 28.538 -98.962 1.00 89.81 387 SER A O 1
ATOM 3105 N N . GLU A 1 388 ? 72.187 27.318 -97.349 1.00 92.69 388 GLU A N 1
ATOM 3106 C CA . GLU A 1 388 ? 73.534 27.347 -97.926 1.00 92.69 388 GLU A CA 1
ATOM 3107 C C . GLU A 1 388 ? 73.596 26.583 -99.260 1.00 92.69 388 GLU A C 1
ATOM 3109 O O . GLU A 1 388 ? 74.064 27.126 -100.258 1.00 92.69 388 GLU A O 1
ATOM 3114 N N . ILE A 1 389 ? 73.015 25.381 -99.338 1.00 90.69 389 ILE A N 1
ATOM 3115 C CA . ILE A 1 389 ? 72.857 24.595 -100.574 1.00 90.69 389 ILE A CA 1
ATOM 3116 C C . ILE A 1 389 ? 72.067 25.385 -101.625 1.00 90.69 389 ILE A C 1
ATOM 3118 O O . ILE A 1 389 ? 72.426 25.366 -102.805 1.00 90.69 389 ILE A O 1
ATOM 3122 N N . SER A 1 390 ? 71.035 26.130 -101.224 1.00 90.94 390 SER A N 1
ATOM 3123 C CA . SER A 1 390 ? 70.268 26.997 -102.128 1.00 90.94 390 SER A CA 1
ATOM 3124 C C . SER A 1 390 ? 71.117 28.155 -102.668 1.00 90.94 390 SER A C 1
ATOM 3126 O O . SER A 1 390 ? 71.088 28.431 -103.869 1.00 90.94 390 SER A O 1
ATOM 3128 N N . GLN A 1 391 ? 71.937 28.791 -101.826 1.00 90.56 391 GLN A N 1
ATOM 3129 C CA . GLN A 1 391 ? 72.872 29.851 -102.233 1.00 90.56 391 GLN A CA 1
ATOM 3130 C C . GLN A 1 391 ? 74.001 29.318 -103.135 1.00 90.56 391 GLN A C 1
ATOM 3132 O O . GLN A 1 391 ? 74.332 29.936 -104.152 1.00 90.56 391 GLN A O 1
ATOM 3137 N N . LEU A 1 392 ? 74.550 28.141 -102.827 1.00 91.94 392 LEU A N 1
ATOM 3138 C CA . LEU A 1 392 ? 75.534 27.435 -103.655 1.00 91.94 392 LEU A CA 1
ATOM 3139 C C . LEU A 1 392 ? 74.937 26.998 -105.003 1.00 91.94 392 LEU A C 1
ATOM 3141 O O . LEU A 1 392 ? 75.596 27.087 -106.038 1.00 91.94 392 LEU A O 1
ATOM 3145 N N . THR A 1 393 ? 73.663 26.602 -105.033 1.00 92.25 393 THR A N 1
ATOM 3146 C CA . THR A 1 393 ? 72.951 26.259 -106.274 1.00 92.25 393 THR A CA 1
ATOM 3147 C C . THR A 1 393 ? 72.679 27.501 -107.126 1.00 92.25 393 THR A C 1
ATOM 3149 O O . THR A 1 393 ? 72.910 27.477 -108.336 1.00 92.25 393 THR A O 1
ATOM 3152 N N . ALA A 1 394 ? 72.269 28.616 -106.513 1.00 89.50 394 ALA A N 1
ATOM 3153 C CA . ALA A 1 394 ? 72.069 29.888 -107.208 1.00 89.50 394 ALA A CA 1
ATOM 3154 C C . ALA A 1 394 ? 73.384 30.449 -107.783 1.00 89.50 394 ALA A C 1
ATOM 3156 O O . ALA A 1 394 ? 73.437 30.848 -108.948 1.00 89.50 394 ALA A O 1
ATOM 3157 N N . THR A 1 395 ? 74.474 30.426 -107.009 1.00 91.62 395 THR A N 1
ATOM 3158 C CA . THR A 1 395 ? 75.798 30.854 -107.492 1.00 91.62 395 THR A CA 1
ATOM 3159 C C . THR A 1 395 ? 76.342 29.922 -108.575 1.00 91.62 395 THR A C 1
ATOM 3161 O O . THR A 1 395 ? 76.843 30.417 -109.585 1.00 91.62 395 THR A O 1
ATOM 3164 N N . LYS A 1 396 ? 76.154 28.598 -108.459 1.00 93.00 396 LYS A N 1
ATOM 3165 C CA . LYS A 1 396 ? 76.447 27.637 -109.538 1.00 93.00 396 LYS A CA 1
ATOM 3166 C C . LYS A 1 396 ? 75.677 27.962 -110.823 1.00 93.00 396 LYS A C 1
ATOM 3168 O O . LYS A 1 396 ? 76.276 27.933 -111.893 1.00 93.00 396 LYS A O 1
ATOM 3173 N N . ALA A 1 397 ? 74.391 28.305 -110.741 1.00 89.88 397 ALA A N 1
ATOM 3174 C CA . ALA A 1 397 ? 73.594 28.681 -111.912 1.00 89.88 397 ALA A CA 1
ATOM 3175 C C . ALA A 1 397 ? 74.108 29.974 -112.578 1.00 89.88 397 ALA A C 1
ATOM 3177 O O . ALA A 1 397 ? 74.231 30.033 -113.802 1.00 89.88 397 ALA A O 1
ATOM 3178 N N . VAL A 1 398 ? 74.487 30.986 -111.786 1.00 90.06 398 VAL A N 1
ATOM 3179 C CA . VAL A 1 398 ? 75.109 32.226 -112.294 1.00 90.06 398 VAL A CA 1
ATOM 3180 C C . VAL A 1 398 ? 76.475 31.955 -112.938 1.00 90.06 398 VAL A C 1
ATOM 3182 O O . VAL A 1 398 ? 76.784 32.539 -113.976 1.00 90.06 398 VAL A O 1
ATOM 3185 N N . LEU A 1 399 ? 77.288 31.067 -112.358 1.00 90.19 399 LEU A N 1
ATOM 3186 C CA . LEU A 1 399 ? 78.584 30.673 -112.920 1.00 90.19 399 LEU A CA 1
ATOM 3187 C C . LEU A 1 399 ? 78.435 29.851 -114.206 1.00 90.19 399 LEU A C 1
ATOM 3189 O O . LEU A 1 399 ? 79.163 30.121 -115.157 1.00 90.19 399 LEU A O 1
ATOM 3193 N N . SER A 1 400 ? 77.470 28.926 -114.269 1.00 90.75 400 SER A N 1
ATOM 3194 C CA . SER A 1 400 ? 77.137 28.189 -115.497 1.00 90.75 400 SER A CA 1
ATOM 3195 C C . SER A 1 400 ? 76.755 29.161 -116.604 1.00 90.75 400 SER A C 1
ATOM 3197 O O . SER A 1 400 ? 77.420 29.186 -117.631 1.00 90.75 400 SER A O 1
ATOM 3199 N N . LYS A 1 401 ? 75.800 30.069 -116.349 1.00 91.56 401 LYS A N 1
ATOM 3200 C CA . LYS A 1 401 ? 75.397 31.068 -117.345 1.00 91.56 401 LYS A CA 1
ATOM 3201 C C . LYS A 1 401 ? 76.575 31.929 -117.820 1.00 91.56 401 LYS A C 1
ATOM 3203 O O . LYS A 1 401 ? 76.692 32.186 -119.011 1.00 91.56 401 LYS A O 1
ATOM 3208 N N . ARG A 1 402 ? 77.471 32.354 -116.919 1.00 89.19 402 ARG A N 1
ATOM 3209 C CA . ARG A 1 402 ? 78.691 33.094 -117.300 1.00 89.19 402 ARG A CA 1
ATOM 3210 C C . ARG A 1 402 ? 79.637 32.270 -118.177 1.00 89.19 402 ARG A C 1
ATOM 3212 O O . ARG A 1 402 ? 80.307 32.846 -119.029 1.00 89.19 402 ARG A O 1
ATOM 3219 N N . TRP A 1 403 ? 79.709 30.958 -117.964 1.00 88.50 403 TRP A N 1
ATOM 3220 C CA . TRP A 1 403 ? 80.472 30.043 -118.810 1.00 88.50 403 TRP A CA 1
ATOM 3221 C C . TRP A 1 403 ? 79.801 29.869 -120.179 1.00 88.50 403 TRP A C 1
ATOM 3223 O O . TRP A 1 403 ? 80.476 30.019 -121.192 1.00 88.50 403 TRP A O 1
ATOM 3233 N N . ASP A 1 404 ? 78.479 29.694 -120.225 1.00 91.81 404 ASP A N 1
ATOM 3234 C CA . ASP A 1 404 ? 77.690 29.621 -121.463 1.00 91.81 404 ASP A CA 1
ATOM 3235 C C . ASP A 1 404 ? 77.820 30.917 -122.297 1.00 91.81 404 ASP A C 1
ATOM 3237 O O . ASP A 1 404 ? 78.105 30.873 -123.496 1.00 91.81 404 ASP A O 1
ATOM 3241 N N . ASP A 1 405 ? 77.705 32.088 -121.654 1.00 89.56 405 ASP A N 1
ATOM 3242 C CA . ASP A 1 405 ? 77.906 33.411 -122.265 1.00 89.56 405 ASP A CA 1
ATOM 3243 C C . ASP A 1 405 ? 79.340 33.573 -122.823 1.00 89.56 405 ASP A C 1
ATOM 3245 O O . ASP A 1 405 ? 79.531 34.162 -123.896 1.00 89.56 405 ASP A O 1
ATOM 3249 N N . ALA A 1 406 ? 80.349 33.025 -122.130 1.00 88.50 406 ALA A N 1
ATOM 3250 C CA . ALA A 1 406 ? 81.751 33.041 -122.553 1.00 88.50 406 ALA A CA 1
ATOM 3251 C C . ALA A 1 406 ? 82.034 32.070 -123.714 1.00 88.50 406 ALA A C 1
ATOM 3253 O O . ALA A 1 406 ? 82.708 32.455 -124.670 1.00 88.50 406 ALA A O 1
ATOM 3254 N N . VAL A 1 407 ? 81.473 30.858 -123.693 1.00 89.31 407 VAL A N 1
ATOM 3255 C CA . VAL A 1 407 ? 81.543 29.902 -124.812 1.00 89.31 407 VAL A CA 1
ATOM 3256 C C . VAL A 1 407 ? 80.864 30.497 -126.047 1.00 89.31 407 VAL A C 1
ATOM 3258 O O . VAL A 1 407 ? 81.456 30.512 -127.123 1.00 89.31 407 VAL A O 1
ATOM 3261 N N . ALA A 1 408 ? 79.691 31.120 -125.897 1.00 87.94 408 ALA A N 1
ATOM 3262 C CA . ALA A 1 408 ? 79.036 31.843 -126.985 1.00 87.94 408 ALA A CA 1
ATOM 3263 C C . ALA A 1 408 ? 79.861 33.050 -127.481 1.00 87.94 408 ALA A C 1
ATOM 3265 O O . ALA A 1 408 ? 79.815 33.400 -128.662 1.00 87.94 408 ALA A O 1
ATOM 3266 N N . ALA A 1 409 ? 80.624 33.725 -126.612 1.00 86.94 409 ALA A N 1
ATOM 3267 C CA . ALA A 1 409 ? 81.571 34.766 -127.024 1.00 86.94 409 ALA A CA 1
ATOM 3268 C C . ALA A 1 409 ? 82.760 34.190 -127.817 1.00 86.94 409 ALA A C 1
ATOM 3270 O O . ALA A 1 409 ? 83.131 34.773 -128.836 1.00 86.94 409 ALA A O 1
ATOM 3271 N N . MET A 1 410 ? 83.292 33.026 -127.426 1.00 84.44 410 MET A N 1
ATOM 3272 C CA . MET A 1 410 ? 84.311 32.301 -128.195 1.00 84.44 410 MET A CA 1
ATOM 3273 C C . MET A 1 410 ? 83.781 31.879 -129.569 1.00 84.44 410 MET A C 1
ATOM 3275 O O . MET A 1 410 ? 84.391 32.232 -130.571 1.00 84.44 410 MET A O 1
ATOM 3279 N N . SER A 1 411 ? 82.603 31.251 -129.656 1.00 88.56 411 SER A N 1
ATOM 3280 C CA . SER A 1 411 ? 82.005 30.867 -130.946 1.00 88.56 411 SER A CA 1
ATOM 3281 C C . SER A 1 411 ? 81.767 32.068 -131.871 1.00 88.56 411 SER A C 1
ATOM 3283 O O . SER A 1 411 ? 81.994 31.970 -133.075 1.00 88.56 411 SER A O 1
ATOM 3285 N N . ARG A 1 412 ? 81.366 33.228 -131.325 1.00 88.44 412 ARG A N 1
ATOM 3286 C CA . ARG A 1 412 ? 81.255 34.483 -132.093 1.00 88.44 412 ARG A CA 1
ATOM 3287 C C . ARG A 1 412 ? 82.617 34.987 -132.577 1.00 88.44 412 ARG A C 1
ATOM 3289 O O . ARG A 1 412 ? 82.731 35.361 -133.741 1.00 88.44 412 ARG A O 1
ATOM 3296 N N . ARG A 1 413 ? 83.648 34.966 -131.724 1.00 88.44 413 ARG A N 1
ATOM 3297 C CA . ARG A 1 413 ? 85.027 35.322 -132.104 1.00 88.44 413 ARG A CA 1
ATOM 3298 C C . ARG A 1 413 ? 85.534 34.414 -133.224 1.00 88.44 413 ARG A C 1
ATOM 3300 O O . ARG A 1 413 ? 86.071 34.906 -134.211 1.00 88.44 413 ARG A O 1
ATOM 3307 N N . ASP A 1 414 ? 85.329 33.112 -133.099 1.00 88.62 414 ASP A N 1
ATOM 3308 C CA . ASP A 1 414 ? 85.854 32.129 -134.044 1.00 88.62 414 ASP A CA 1
ATOM 3309 C C . ASP A 1 414 ? 85.121 32.223 -135.394 1.00 88.62 414 ASP A C 1
ATOM 3311 O O . ASP A 1 414 ? 85.765 32.199 -136.441 1.00 88.62 414 ASP A O 1
ATOM 3315 N N . ALA A 1 415 ? 83.815 32.522 -135.392 1.00 85.75 415 ALA A N 1
ATOM 3316 C CA . ALA A 1 415 ? 83.080 32.904 -136.600 1.00 85.75 415 ALA A CA 1
ATOM 3317 C C . ALA A 1 415 ? 83.596 34.214 -137.239 1.00 85.75 415 ALA A C 1
ATOM 3319 O O . ALA A 1 415 ? 83.653 34.316 -138.464 1.00 85.75 415 ALA A O 1
ATOM 3320 N N . THR A 1 416 ? 84.020 35.215 -136.453 1.00 86.62 416 THR A N 1
ATOM 3321 C CA . THR A 1 416 ? 84.669 36.415 -137.022 1.00 86.62 416 THR A CA 1
ATOM 3322 C C . THR A 1 416 ? 86.075 36.139 -137.558 1.00 86.62 416 THR A C 1
ATOM 3324 O O . THR A 1 416 ? 86.453 36.740 -138.559 1.00 86.62 416 THR A O 1
ATOM 3327 N N . LEU A 1 417 ? 86.831 35.207 -136.965 1.00 86.56 417 LEU A N 1
ATOM 3328 C CA . LEU A 1 417 ? 88.129 34.767 -137.491 1.00 86.56 417 LEU A CA 1
ATOM 3329 C C . LEU A 1 417 ? 87.963 34.016 -138.820 1.00 86.56 417 LEU A C 1
ATOM 3331 O O . LEU A 1 417 ? 88.716 34.279 -139.755 1.00 86.56 417 LEU A O 1
ATOM 3335 N N . GLN A 1 418 ? 86.933 33.171 -138.938 1.00 86.94 418 GLN A N 1
ATOM 3336 C CA . GLN A 1 418 ? 86.527 32.545 -140.200 1.00 86.94 418 GLN A CA 1
ATOM 3337 C C . GLN A 1 418 ? 86.250 33.613 -141.274 1.00 86.94 418 GLN A C 1
ATOM 3339 O O . GLN A 1 418 ? 86.855 33.590 -142.338 1.00 86.94 418 GLN A O 1
ATOM 3344 N N . LEU A 1 419 ? 85.424 34.618 -140.962 1.00 86.50 419 LEU A N 1
ATOM 3345 C CA . LEU A 1 419 ? 85.058 35.694 -141.894 1.00 86.50 419 LEU A CA 1
ATOM 3346 C C . LEU A 1 419 ? 86.267 36.570 -142.296 1.00 86.50 419 LEU A C 1
ATOM 3348 O O . LEU A 1 419 ? 86.363 37.016 -143.440 1.00 86.50 419 LEU A O 1
ATOM 3352 N N . VAL A 1 420 ? 87.228 36.781 -141.389 1.00 85.50 420 VAL A N 1
ATOM 3353 C CA . VAL A 1 420 ? 88.516 37.428 -141.703 1.00 85.50 420 VAL A CA 1
ATOM 3354 C C . VAL A 1 420 ? 89.373 36.554 -142.626 1.00 85.50 420 VAL A C 1
ATOM 3356 O O . VAL A 1 420 ? 89.998 37.094 -143.536 1.00 85.50 420 VAL A O 1
ATOM 3359 N N . SER A 1 421 ? 89.364 35.228 -142.455 1.00 86.50 421 SER A N 1
ATOM 3360 C CA . SER A 1 421 ? 90.036 34.291 -143.365 1.00 86.50 421 SER A CA 1
ATOM 3361 C C . SER A 1 421 ? 89.410 34.318 -144.764 1.00 86.50 421 SER A C 1
ATOM 3363 O O . SER A 1 421 ? 90.129 34.494 -145.745 1.00 86.50 421 SER A O 1
ATOM 3365 N N . ASP A 1 422 ? 88.079 34.249 -144.860 1.00 84.75 422 ASP A N 1
ATOM 3366 C CA . ASP A 1 422 ? 87.342 34.343 -146.128 1.00 84.75 422 ASP A CA 1
ATOM 3367 C C . ASP A 1 422 ? 87.642 35.669 -146.856 1.00 84.75 422 ASP A C 1
ATOM 3369 O O . ASP A 1 422 ? 87.800 35.710 -148.077 1.00 84.75 422 ASP A O 1
ATOM 3373 N N . ASN A 1 423 ? 87.738 36.779 -146.113 1.00 84.00 423 ASN A N 1
ATOM 3374 C CA . ASN A 1 423 ? 88.129 38.074 -146.671 1.00 84.00 423 ASN A CA 1
ATOM 3375 C C . ASN A 1 423 ? 89.601 38.106 -147.100 1.00 84.00 423 ASN A C 1
ATOM 3377 O O . ASN A 1 423 ? 89.897 38.666 -148.152 1.00 84.00 423 ASN A O 1
ATOM 3381 N N . HIS A 1 424 ? 90.511 37.472 -146.356 1.00 87.06 424 HIS A N 1
ATOM 3382 C CA . HIS A 1 424 ? 91.910 37.360 -146.765 1.00 87.06 424 HIS A CA 1
ATOM 3383 C C . HIS A 1 424 ? 92.061 36.569 -148.074 1.00 87.06 424 HIS A C 1
ATOM 3385 O O . HIS A 1 424 ? 92.844 36.973 -148.932 1.00 87.06 424 HIS A O 1
ATOM 3391 N N . GLU A 1 425 ? 91.283 35.502 -148.287 1.00 83.19 425 GLU A N 1
ATOM 3392 C CA . GLU A 1 425 ? 91.269 34.794 -149.574 1.00 83.19 425 GLU A CA 1
ATOM 3393 C C . GLU A 1 425 ? 90.689 35.650 -150.711 1.00 83.19 425 GLU A C 1
ATOM 3395 O O . GLU A 1 425 ? 91.288 35.704 -151.786 1.00 83.19 425 GLU A O 1
ATOM 3400 N N . ARG A 1 426 ? 89.598 36.395 -150.474 1.00 83.75 426 ARG A N 1
ATOM 3401 C CA . ARG A 1 426 ? 89.034 37.347 -151.458 1.00 83.75 426 ARG A CA 1
ATOM 3402 C C . ARG A 1 426 ? 90.021 38.450 -151.843 1.00 83.75 426 ARG A C 1
ATOM 3404 O O . ARG A 1 426 ? 90.162 38.781 -153.020 1.00 83.75 426 ARG A O 1
ATOM 3411 N N . ASP A 1 427 ? 90.712 39.029 -150.868 1.00 82.56 427 ASP A N 1
ATOM 3412 C CA . ASP A 1 427 ? 91.699 40.076 -151.131 1.00 82.56 427 ASP A CA 1
ATOM 3413 C C . ASP A 1 427 ? 92.978 39.501 -151.758 1.00 82.56 427 ASP A C 1
ATOM 3415 O O . ASP A 1 427 ? 93.603 40.163 -152.583 1.00 82.56 427 ASP A O 1
ATOM 3419 N N . ARG A 1 428 ? 93.311 38.229 -151.498 1.00 85.81 428 ARG A N 1
ATOM 3420 C CA . ARG A 1 428 ? 94.359 37.492 -152.220 1.00 85.81 428 ARG A CA 1
ATOM 3421 C C . ARG A 1 428 ? 93.987 37.219 -153.682 1.00 85.81 428 ARG A C 1
ATOM 3423 O O . ARG A 1 428 ? 94.867 37.320 -154.536 1.00 85.81 428 ARG A O 1
ATOM 3430 N N . THR A 1 429 ? 92.722 36.926 -154.006 1.00 81.69 429 THR A N 1
ATOM 3431 C CA . THR A 1 429 ? 92.286 36.821 -155.414 1.00 81.69 429 THR A CA 1
ATOM 3432 C C . THR A 1 429 ? 92.305 38.181 -156.111 1.00 81.69 429 THR A C 1
ATOM 3434 O O . THR A 1 429 ? 92.864 38.283 -157.200 1.00 81.69 429 THR A O 1
ATOM 3437 N N . ARG A 1 430 ? 91.834 39.248 -155.449 1.00 81.62 430 ARG A N 1
ATOM 3438 C CA . ARG A 1 430 ? 91.936 40.631 -155.961 1.00 81.62 430 ARG A CA 1
ATOM 3439 C C . ARG A 1 430 ? 93.380 41.075 -156.182 1.00 81.62 430 ARG A C 1
ATOM 3441 O O . ARG A 1 430 ? 93.665 41.772 -157.149 1.00 81.62 430 ARG A O 1
ATOM 3448 N N . LEU A 1 431 ? 94.306 40.668 -155.310 1.00 79.31 431 LEU A N 1
ATOM 3449 C CA . LEU A 1 431 ? 95.732 40.948 -155.477 1.00 79.31 431 LEU A CA 1
ATOM 3450 C C . LEU A 1 431 ? 96.286 40.279 -156.743 1.00 79.31 431 LEU A C 1
ATOM 3452 O O . LEU A 1 431 ? 97.054 40.904 -157.465 1.00 79.31 431 LEU A O 1
ATOM 3456 N N . ALA A 1 432 ? 95.868 39.046 -157.052 1.00 78.31 432 ALA A N 1
ATOM 3457 C CA . ALA A 1 432 ? 96.272 38.354 -158.277 1.00 78.31 432 ALA A CA 1
ATOM 3458 C C . ALA A 1 432 ? 95.705 39.018 -159.550 1.00 78.31 432 ALA A C 1
ATOM 3460 O O . ALA A 1 432 ? 96.407 39.106 -160.559 1.00 78.31 432 ALA A O 1
ATOM 3461 N N . GLU A 1 433 ? 94.472 39.532 -159.497 1.00 78.12 433 GLU A N 1
ATOM 3462 C CA . GLU A 1 433 ? 93.868 40.338 -160.570 1.00 78.12 433 GLU A CA 1
ATOM 3463 C C . GLU A 1 433 ? 94.640 41.657 -160.765 1.00 78.12 433 GLU A C 1
ATOM 3465 O O . GLU A 1 433 ? 95.136 41.937 -161.860 1.00 78.12 433 GLU A O 1
ATOM 3470 N N . ALA A 1 434 ? 94.855 42.411 -159.682 1.00 76.62 434 ALA A N 1
ATOM 3471 C CA . ALA A 1 434 ? 95.615 43.661 -159.687 1.00 76.62 434 ALA A CA 1
ATOM 3472 C C . ALA A 1 434 ? 97.089 43.468 -160.097 1.00 76.62 434 ALA A C 1
ATOM 3474 O O . ALA A 1 434 ? 97.681 44.351 -160.716 1.00 76.62 434 ALA A O 1
ATOM 3475 N N . GLU A 1 435 ? 97.701 42.313 -159.820 1.00 80.25 435 GLU A N 1
ATOM 3476 C CA . GLU A 1 435 ? 99.035 41.973 -160.326 1.00 80.25 435 GLU A CA 1
ATOM 3477 C C . GLU A 1 435 ? 99.067 41.792 -161.849 1.00 80.25 435 GLU A C 1
ATOM 3479 O O . GLU A 1 435 ? 100.080 42.127 -162.473 1.00 80.25 435 GLU A O 1
ATOM 3484 N N . MET A 1 436 ? 97.994 41.291 -162.473 1.00 72.94 436 MET A N 1
ATOM 3485 C CA . MET A 1 436 ? 97.901 41.242 -163.936 1.00 72.94 436 MET A CA 1
ATOM 3486 C C . MET A 1 436 ? 97.757 42.645 -164.528 1.00 72.94 436 MET A C 1
ATOM 3488 O O . MET A 1 436 ? 98.476 42.979 -165.473 1.00 72.94 436 MET A O 1
ATOM 3492 N N . GLU A 1 437 ? 96.903 43.491 -163.949 1.00 77.69 437 GLU A N 1
ATOM 3493 C CA . GLU A 1 437 ? 96.765 44.893 -164.367 1.00 77.69 437 GLU A CA 1
ATOM 3494 C C . GLU A 1 437 ? 98.083 45.660 -164.191 1.00 77.69 437 GLU A C 1
ATOM 3496 O O . GLU A 1 437 ? 98.550 46.332 -165.113 1.00 77.69 437 GLU A O 1
ATOM 3501 N N . LEU A 1 438 ? 98.772 45.485 -163.060 1.00 76.38 438 LEU A N 1
ATOM 3502 C CA . LEU A 1 438 ? 100.071 46.105 -162.794 1.00 76.38 438 LEU A CA 1
ATOM 3503 C C . LEU A 1 438 ? 101.156 45.645 -163.783 1.00 76.38 438 LEU A C 1
ATOM 3505 O O . LEU A 1 438 ? 102.044 46.430 -164.120 1.00 76.38 438 LEU A O 1
ATOM 3509 N N . ARG A 1 439 ? 101.097 44.406 -164.293 1.00 76.75 439 ARG A N 1
ATOM 3510 C CA . ARG A 1 439 ? 101.985 43.948 -165.381 1.00 76.75 439 ARG A CA 1
ATOM 3511 C C . ARG A 1 439 ? 101.690 44.679 -166.694 1.00 76.75 439 ARG A C 1
ATOM 3513 O O . ARG A 1 439 ? 102.639 45.055 -167.378 1.00 76.75 439 ARG A O 1
ATOM 3520 N N . GLN A 1 440 ? 100.423 44.960 -167.014 1.00 67.75 440 GLN A N 1
ATOM 3521 C CA . GLN A 1 440 ? 100.066 45.797 -168.169 1.00 67.75 440 GLN A CA 1
ATOM 3522 C C . GLN A 1 440 ? 100.532 47.252 -167.977 1.00 67.75 440 GLN A C 1
ATOM 3524 O O . GLN A 1 440 ? 101.185 47.816 -168.858 1.00 67.75 440 GLN A O 1
ATOM 3529 N N . TYR A 1 441 ? 100.286 47.846 -166.805 1.00 74.06 441 TYR A N 1
ATOM 3530 C CA . TYR A 1 441 ? 100.696 49.221 -166.507 1.00 74.06 441 TYR A CA 1
ATOM 3531 C C . TYR A 1 441 ? 102.217 49.406 -166.452 1.00 74.06 441 TYR A C 1
ATOM 3533 O O . TYR A 1 441 ? 102.705 50.430 -166.924 1.00 74.06 441 TYR A O 1
ATOM 3541 N N . LYS A 1 442 ? 103.004 48.427 -165.985 1.00 73.69 442 LYS A N 1
ATOM 3542 C CA . LYS A 1 442 ? 104.481 48.513 -166.007 1.00 73.69 442 LYS A CA 1
ATOM 3543 C C . LYS A 1 442 ? 105.057 48.627 -167.426 1.00 73.69 442 LYS A C 1
ATOM 3545 O O . LYS A 1 442 ? 106.025 49.360 -167.628 1.00 73.69 442 LYS A O 1
ATOM 3550 N N . VAL A 1 443 ? 104.425 48.002 -168.426 1.00 68.50 443 VAL A N 1
ATOM 3551 C CA . VAL A 1 443 ? 104.795 48.165 -169.850 1.00 68.50 443 VAL A CA 1
ATOM 3552 C C . VAL A 1 443 ? 104.495 49.585 -170.361 1.00 68.50 443 VAL A C 1
ATOM 3554 O O . VAL A 1 443 ? 105.196 50.086 -171.242 1.00 68.50 443 VAL A O 1
ATOM 3557 N N . GLN A 1 444 ? 103.496 50.268 -169.792 1.00 66.44 444 GLN A N 1
ATOM 3558 C CA . GLN A 1 444 ? 103.211 51.677 -170.088 1.00 66.44 444 GLN A CA 1
ATOM 3559 C C . GLN A 1 444 ? 104.151 52.627 -169.323 1.00 66.44 444 GLN A C 1
ATOM 3561 O O . GLN A 1 444 ? 104.685 53.565 -169.914 1.00 66.44 444 GLN A O 1
ATOM 3566 N N . HIS A 1 445 ? 104.422 52.356 -168.042 1.00 66.69 445 HIS A N 1
ATOM 3567 C CA . HIS A 1 445 ? 105.266 53.182 -167.170 1.00 66.69 445 HIS A CA 1
ATOM 3568 C C . HIS A 1 445 ? 106.703 53.319 -167.698 1.00 66.69 445 HIS A C 1
ATOM 3570 O O . HIS A 1 445 ? 107.242 54.423 -167.754 1.00 66.69 445 HIS A O 1
ATOM 3576 N N . ALA A 1 446 ? 107.276 52.233 -168.229 1.00 72.25 446 ALA A N 1
ATOM 3577 C CA . ALA A 1 446 ? 108.605 52.240 -168.847 1.00 72.25 446 ALA A CA 1
ATOM 3578 C C . ALA A 1 446 ? 108.726 53.165 -170.085 1.00 72.25 446 ALA A C 1
ATOM 3580 O O . ALA A 1 446 ? 109.834 53.554 -170.460 1.00 72.25 446 ALA A O 1
ATOM 3581 N N . LYS A 1 447 ? 107.608 53.558 -170.723 1.00 58.62 447 LYS A N 1
ATOM 3582 C CA . LYS A 1 447 ? 107.593 54.602 -171.771 1.00 58.62 447 LYS A CA 1
ATOM 3583 C C . LYS A 1 447 ? 107.555 56.028 -171.204 1.00 58.62 447 LYS A C 1
ATOM 3585 O O . LYS A 1 447 ? 107.912 56.957 -171.925 1.00 58.62 447 LYS A O 1
ATOM 3590 N N . LEU A 1 448 ? 107.116 56.207 -169.957 1.00 65.75 448 LEU A N 1
ATOM 3591 C CA . LEU A 1 448 ? 106.939 57.507 -169.300 1.00 65.75 448 LEU A CA 1
ATOM 3592 C C . LEU A 1 448 ? 108.150 57.905 -168.445 1.00 65.75 448 LEU A C 1
ATOM 3594 O O . LEU A 1 448 ? 108.592 59.046 -168.543 1.00 65.75 448 LEU A O 1
ATOM 3598 N N . GLU A 1 449 ? 108.767 56.974 -167.707 1.00 59.41 449 GLU A N 1
ATOM 3599 C CA . GLU A 1 449 ? 110.004 57.242 -166.939 1.00 59.41 449 GLU A CA 1
ATOM 3600 C C . GLU A 1 449 ? 111.132 57.812 -167.806 1.00 59.41 449 GLU A C 1
ATOM 3602 O O . GLU A 1 449 ? 111.920 58.642 -167.356 1.00 59.41 449 GLU A O 1
ATOM 3607 N N . ARG A 1 450 ? 111.174 57.413 -169.083 1.00 60.69 450 ARG A N 1
ATOM 3608 C CA . ARG A 1 450 ? 112.147 57.904 -170.065 1.00 60.69 450 ARG A CA 1
ATOM 3609 C C . ARG A 1 450 ? 112.008 59.401 -170.380 1.00 60.69 450 ARG A C 1
ATOM 3611 O O . ARG A 1 450 ? 112.942 59.957 -170.936 1.00 60.69 450 ARG A O 1
ATOM 3618 N N . LYS A 1 451 ? 110.873 60.024 -170.033 1.00 60.28 451 LYS A N 1
ATOM 3619 C CA . LYS A 1 451 ? 110.643 61.480 -170.069 1.00 60.28 451 LYS A CA 1
ATOM 3620 C C . LYS A 1 451 ? 110.788 62.144 -168.693 1.00 60.28 451 LYS A C 1
ATOM 3622 O O . LYS A 1 451 ? 111.080 63.329 -168.622 1.00 60.28 451 LYS A O 1
ATOM 3627 N N . ALA A 1 452 ? 110.565 61.409 -167.601 1.00 58.53 452 ALA A N 1
ATOM 3628 C CA . ALA A 1 452 ? 110.637 61.957 -166.242 1.00 58.53 452 ALA A CA 1
ATOM 3629 C C . ALA A 1 452 ? 112.082 62.256 -165.803 1.00 58.53 452 ALA A C 1
ATOM 3631 O O . ALA A 1 452 ? 112.349 63.308 -165.225 1.00 58.53 452 ALA A O 1
ATOM 3632 N N . ARG A 1 453 ? 113.038 61.388 -166.167 1.00 63.50 453 ARG A N 1
ATOM 3633 C CA . ARG A 1 453 ? 114.462 61.546 -165.800 1.00 63.50 453 ARG A CA 1
ATOM 3634 C C . ARG A 1 453 ? 115.159 62.754 -166.442 1.00 63.50 453 ARG A C 1
ATOM 3636 O O . ARG A 1 453 ? 116.266 63.090 -166.044 1.00 63.50 453 ARG A O 1
ATOM 3643 N N . GLU A 1 454 ? 114.514 63.429 -167.395 1.00 55.47 454 GLU A N 1
ATOM 3644 C CA . GLU A 1 454 ? 114.968 64.714 -167.952 1.00 55.47 454 GLU A CA 1
ATOM 3645 C C . GLU A 1 454 ? 114.587 65.919 -167.060 1.00 55.47 454 GLU A C 1
ATOM 3647 O O . GLU A 1 454 ? 114.991 67.043 -167.351 1.00 55.47 454 GLU A O 1
ATOM 3652 N N . LYS A 1 455 ? 113.805 65.710 -165.985 1.00 58.06 455 LYS A N 1
ATOM 3653 C CA . LYS A 1 455 ? 113.271 66.772 -165.109 1.00 58.06 455 LYS A CA 1
ATOM 3654 C C . LYS A 1 455 ? 113.702 66.701 -163.642 1.00 58.06 455 LYS A C 1
ATOM 3656 O O . LYS A 1 455 ? 113.754 67.738 -162.992 1.00 58.06 455 LYS A O 1
ATOM 3661 N N . GLU A 1 456 ? 114.036 65.527 -163.110 1.00 58.41 456 GLU A N 1
ATOM 3662 C CA . GLU A 1 456 ? 114.362 65.381 -161.675 1.00 58.41 456 GLU A CA 1
ATOM 3663 C C . GLU A 1 456 ? 115.741 65.953 -161.284 1.00 58.41 456 GLU A C 1
ATOM 3665 O O . GLU A 1 456 ? 115.965 66.265 -160.119 1.00 58.41 456 GLU A O 1
ATOM 3670 N N . ILE A 1 457 ? 116.627 66.201 -162.258 1.00 62.62 457 ILE A N 1
ATOM 3671 C CA . ILE A 1 457 ? 117.966 66.797 -162.054 1.00 62.62 457 ILE A CA 1
ATOM 3672 C C . ILE A 1 457 ? 117.900 68.261 -161.545 1.00 62.62 457 ILE A C 1
ATOM 3674 O O . ILE A 1 457 ? 118.899 68.798 -161.076 1.00 62.62 457 ILE A O 1
ATOM 3678 N N . GLU A 1 458 ? 116.740 68.925 -161.601 1.00 53.25 458 GLU A N 1
ATOM 3679 C CA . GLU A 1 458 ? 116.597 70.348 -161.243 1.00 53.25 458 GLU A CA 1
ATOM 3680 C C . GLU A 1 458 ? 116.317 70.647 -159.749 1.00 53.25 458 GLU A C 1
ATOM 3682 O O . GLU A 1 458 ? 116.255 71.828 -159.412 1.00 53.25 458 GLU A O 1
ATOM 3687 N N . ASN A 1 459 ? 116.083 69.663 -158.855 1.00 52.34 459 ASN A N 1
ATOM 3688 C CA . ASN A 1 459 ? 115.325 69.953 -157.610 1.00 52.34 459 ASN A CA 1
ATOM 3689 C C . ASN A 1 459 ? 115.719 69.247 -156.282 1.00 52.34 459 ASN A C 1
ATOM 3691 O O . ASN A 1 459 ? 114.911 69.226 -155.354 1.00 52.34 459 ASN A O 1
ATOM 3695 N N . GLU A 1 460 ? 116.929 68.698 -156.124 1.00 58.94 460 GLU A N 1
ATOM 3696 C CA . GLU A 1 460 ? 117.341 68.024 -154.863 1.00 58.94 460 GLU A CA 1
ATOM 3697 C C . GLU A 1 460 ? 117.716 68.977 -153.688 1.00 58.94 460 GLU A C 1
ATOM 3699 O O . GLU A 1 460 ? 118.012 68.520 -152.586 1.00 58.94 460 GLU A O 1
ATOM 3704 N N . ASP A 1 461 ? 117.680 70.303 -153.871 1.00 49.41 461 ASP A N 1
ATOM 3705 C CA . ASP A 1 461 ? 118.412 71.284 -153.034 1.00 49.41 461 ASP A CA 1
ATOM 3706 C C . ASP A 1 461 ? 117.690 71.798 -151.751 1.00 49.41 461 ASP A C 1
ATOM 3708 O O . ASP A 1 461 ? 118.188 72.689 -151.064 1.00 49.41 461 ASP A O 1
ATOM 3712 N N . LEU A 1 462 ? 116.494 71.293 -151.396 1.00 52.94 462 LEU A N 1
ATOM 3713 C CA . LEU A 1 462 ? 115.574 71.982 -150.452 1.00 52.94 462 LEU A CA 1
ATOM 3714 C C . LEU A 1 462 ? 115.223 71.270 -149.116 1.00 52.94 462 LEU A C 1
ATOM 3716 O O . LEU A 1 462 ? 114.312 71.713 -148.410 1.00 52.94 462 LEU A O 1
ATOM 3720 N N . GLN A 1 463 ? 115.914 70.200 -148.702 1.00 46.06 463 GLN A N 1
ATOM 3721 C CA . GLN A 1 463 ? 115.452 69.307 -147.612 1.00 46.06 463 GLN A CA 1
ATOM 3722 C C . GLN A 1 463 ? 116.348 69.294 -146.340 1.00 46.06 463 GLN A C 1
ATOM 3724 O O . GLN A 1 463 ? 117.363 68.604 -146.342 1.00 46.06 463 GLN A O 1
ATOM 3729 N N . PHE A 1 464 ? 115.992 69.976 -145.216 1.00 44.78 464 PHE A N 1
ATOM 3730 C CA . PHE A 1 464 ? 116.859 69.917 -143.994 1.00 44.78 464 PHE A CA 1
ATOM 3731 C C . PHE A 1 464 ? 116.334 70.108 -142.518 1.00 44.78 464 PHE A C 1
ATOM 3733 O O . PHE A 1 464 ? 117.077 69.725 -141.621 1.00 44.78 464 PHE A O 1
ATOM 3740 N N . LYS A 1 465 ? 115.178 70.718 -142.145 1.00 42.41 465 LYS A N 1
ATOM 3741 C CA . LYS A 1 465 ? 115.251 71.737 -141.034 1.00 42.41 465 LYS A CA 1
ATOM 3742 C C . LYS A 1 465 ? 114.396 71.795 -139.707 1.00 42.41 465 LYS A C 1
ATOM 3744 O O . LYS A 1 465 ? 114.460 72.873 -139.115 1.00 42.41 465 LYS A O 1
ATOM 3749 N N . LEU A 1 466 ? 113.650 70.804 -139.150 1.00 37.41 466 LEU A N 1
ATOM 3750 C CA . LEU A 1 466 ? 112.912 71.019 -137.842 1.00 37.41 466 LEU A CA 1
ATOM 3751 C C . LEU A 1 466 ? 112.509 69.772 -136.977 1.00 37.41 466 LEU A C 1
ATOM 3753 O O . LEU A 1 466 ? 112.174 68.740 -137.550 1.00 37.41 466 LEU A O 1
ATOM 3757 N N . GLN A 1 467 ? 112.484 69.862 -135.616 1.00 43.28 467 GLN A N 1
ATOM 3758 C CA . GLN A 1 467 ? 112.149 68.753 -134.650 1.00 43.28 467 GLN A CA 1
ATOM 3759 C C . GLN A 1 467 ? 111.941 69.190 -133.126 1.00 43.28 467 GLN A C 1
ATOM 3761 O O . GLN A 1 467 ? 112.616 70.142 -132.745 1.00 43.28 467 GLN A O 1
ATOM 3766 N N . SER A 1 468 ? 111.142 68.476 -132.245 1.00 38.09 468 SER A N 1
ATOM 3767 C CA . SER A 1 468 ? 111.169 68.306 -130.696 1.00 38.09 468 SER A CA 1
ATOM 3768 C C . SER A 1 468 ? 110.153 68.943 -129.601 1.00 38.09 468 SER A C 1
ATOM 3770 O O . SER A 1 468 ? 109.625 70.012 -129.884 1.00 38.09 468 SER A O 1
ATOM 3772 N N . THR A 1 469 ? 109.934 68.332 -128.348 1.00 39.12 469 THR A N 1
ATOM 3773 C CA . THR A 1 469 ? 109.537 68.832 -126.892 1.00 39.12 469 THR A CA 1
ATOM 3774 C C . THR A 1 469 ? 108.337 68.241 -125.918 1.00 39.12 469 THR A C 1
ATOM 3776 O O . THR A 1 469 ? 107.527 67.505 -126.473 1.00 39.12 469 THR A O 1
ATOM 3779 N N . VAL A 1 470 ? 108.239 68.438 -124.506 1.00 43.91 470 VAL A N 1
ATOM 3780 C CA . VAL A 1 470 ? 107.505 67.656 -123.308 1.00 43.91 470 VAL A CA 1
ATOM 3781 C C . VAL A 1 470 ? 107.325 68.359 -121.805 1.00 43.91 470 VAL A C 1
ATOM 3783 O O . VAL A 1 470 ? 107.969 69.399 -121.737 1.00 43.91 470 VAL A O 1
ATOM 3786 N N . THR A 1 471 ? 106.760 68.012 -120.528 1.00 44.09 471 THR A N 1
ATOM 3787 C CA . THR A 1 471 ? 105.500 67.497 -119.676 1.00 44.09 471 THR A CA 1
ATOM 3788 C C . THR A 1 471 ? 105.503 67.655 -118.011 1.00 44.09 471 THR A C 1
ATOM 3790 O O . THR A 1 471 ? 106.572 68.063 -117.574 1.00 44.09 471 THR A O 1
ATOM 3793 N N . LEU A 1 472 ? 104.438 67.367 -117.090 1.00 44.25 472 LEU A N 1
ATOM 3794 C CA . LEU A 1 472 ? 104.283 67.064 -115.504 1.00 44.25 472 LEU A CA 1
ATOM 3795 C C . LEU A 1 472 ? 103.134 67.764 -114.528 1.00 44.25 472 LEU A C 1
ATOM 3797 O O . LEU A 1 472 ? 102.544 68.673 -115.098 1.00 44.25 472 LEU A O 1
ATOM 3801 N N . LEU A 1 473 ? 102.672 67.606 -113.178 1.00 45.62 473 LEU A N 1
ATOM 3802 C CA . LEU A 1 473 ? 102.548 66.680 -111.892 1.00 45.62 473 LEU A CA 1
ATOM 3803 C C . LEU A 1 473 ? 101.452 67.004 -110.654 1.00 45.62 473 LEU A C 1
ATOM 3805 O O . LEU A 1 473 ? 100.384 67.476 -111.026 1.00 45.62 473 LEU A O 1
ATOM 3809 N N . THR A 1 474 ? 101.573 66.723 -109.264 1.00 46.09 474 THR A N 1
ATOM 3810 C CA . THR A 1 474 ? 100.517 66.589 -108.059 1.00 46.09 474 THR A CA 1
ATOM 3811 C C . THR A 1 474 ? 100.795 67.213 -106.558 1.00 46.09 474 THR A C 1
ATOM 3813 O O . THR A 1 474 ? 101.734 67.999 -106.561 1.00 46.09 474 THR A O 1
ATOM 3816 N N . THR A 1 475 ? 100.249 67.102 -105.239 1.00 46.78 475 THR A N 1
ATOM 3817 C CA . THR A 1 475 ? 99.259 66.423 -104.178 1.00 46.78 475 THR A CA 1
ATOM 3818 C C . THR A 1 475 ? 99.167 67.201 -102.709 1.00 46.78 475 THR A C 1
ATOM 3820 O O . THR A 1 475 ? 99.766 68.266 -102.766 1.00 46.78 475 THR A O 1
ATOM 3823 N N . THR A 1 476 ? 98.647 67.036 -101.385 1.00 46.69 476 THR A N 1
ATOM 3824 C CA . THR A 1 476 ? 97.848 66.247 -100.240 1.00 46.69 476 THR A CA 1
ATOM 3825 C C . THR A 1 476 ? 97.726 67.057 -98.796 1.00 46.69 476 THR A C 1
ATOM 3827 O O . THR A 1 476 ? 98.278 68.146 -98.878 1.00 46.69 476 THR A O 1
ATOM 3830 N N . SER A 1 477 ? 97.246 66.861 -97.462 1.00 48.34 477 SER A N 1
ATOM 3831 C CA . SER A 1 477 ? 96.379 66.089 -96.370 1.00 48.34 477 SER A CA 1
ATOM 3832 C C . SER A 1 477 ? 96.470 66.726 -94.833 1.00 48.34 477 SER A C 1
ATOM 3834 O O . SER A 1 477 ? 97.287 67.637 -94.795 1.00 48.34 477 SER A O 1
ATOM 3836 N N . THR A 1 478 ? 95.962 66.498 -93.517 1.00 47.53 478 THR A N 1
ATOM 3837 C CA . THR A 1 478 ? 94.819 65.956 -92.548 1.00 47.53 478 THR A CA 1
ATOM 3838 C C . THR A 1 478 ? 94.995 66.103 -90.899 1.00 47.53 478 THR A C 1
ATOM 3840 O O . THR A 1 478 ? 96.160 66.184 -90.530 1.00 47.53 478 THR A O 1
ATOM 3843 N N . ASN A 1 479 ? 93.994 66.101 -89.887 1.00 46.78 479 ASN A N 1
ATOM 3844 C CA . ASN A 1 479 ? 94.095 66.092 -88.292 1.00 46.78 479 ASN A CA 1
ATOM 3845 C C . ASN A 1 479 ? 92.739 65.965 -87.347 1.00 46.78 479 ASN A C 1
ATOM 3847 O O . ASN A 1 479 ? 91.730 65.896 -88.040 1.00 46.78 479 ASN A O 1
ATOM 3851 N N . TYR A 1 480 ? 92.416 65.959 -85.955 1.00 46.03 480 TYR A N 1
ATOM 3852 C CA . TYR A 1 480 ? 92.913 65.895 -84.454 1.00 46.03 480 TYR A CA 1
ATOM 3853 C C . TYR A 1 480 ? 91.837 65.552 -83.221 1.00 46.03 480 TYR A C 1
ATOM 3855 O O . TYR A 1 480 ? 90.770 65.069 -83.586 1.00 46.03 480 TYR A O 1
ATOM 3863 N N . ARG A 1 481 ? 92.031 65.709 -81.819 1.00 46.12 481 ARG A N 1
ATOM 3864 C CA . ARG A 1 481 ? 91.251 65.135 -80.552 1.00 46.12 481 ARG A CA 1
ATOM 3865 C C . ARG A 1 481 ? 91.377 65.744 -79.023 1.00 46.12 481 ARG A C 1
ATOM 3867 O O . ARG A 1 481 ? 92.417 66.352 -78.829 1.00 46.12 481 ARG A O 1
ATOM 3874 N N . ASP A 1 482 ? 90.506 65.531 -77.926 1.00 42.66 482 ASP A N 1
ATOM 3875 C CA . ASP A 1 482 ? 90.691 65.657 -76.339 1.00 42.66 482 ASP A CA 1
ATOM 3876 C C . ASP A 1 482 ? 89.475 65.174 -75.342 1.00 42.66 482 ASP A C 1
ATOM 3878 O O . ASP A 1 482 ? 88.550 64.683 -75.984 1.00 42.66 482 ASP A O 1
ATOM 3882 N N . LEU A 1 483 ? 89.219 65.148 -73.942 1.00 41.59 483 LEU A N 1
ATOM 3883 C CA . LEU A 1 483 ? 89.715 65.495 -72.489 1.00 41.59 483 LEU A CA 1
ATOM 3884 C C . LEU A 1 483 ? 88.962 64.780 -71.186 1.00 41.59 483 LEU A C 1
ATOM 3886 O O . LEU A 1 483 ? 88.197 63.862 -71.460 1.00 41.59 483 LEU A O 1
ATOM 3890 N N . GLU A 1 484 ? 89.110 65.106 -69.819 1.00 43.78 484 GLU A N 1
ATOM 3891 C CA . GLU A 1 484 ? 88.677 64.326 -68.510 1.00 43.78 484 GLU A CA 1
ATOM 3892 C C . GLU A 1 484 ? 88.549 65.010 -67.009 1.00 43.78 484 GLU A C 1
ATOM 3894 O O . GLU A 1 484 ? 89.203 66.040 -66.852 1.00 43.78 484 GLU A O 1
ATOM 3899 N N . ARG A 1 485 ? 87.786 64.497 -65.919 1.00 42.81 485 ARG A N 1
ATOM 3900 C CA . ARG A 1 485 ? 87.987 64.496 -64.341 1.00 42.81 485 ARG A CA 1
ATOM 3901 C C . ARG A 1 485 ? 86.842 64.410 -63.203 1.00 42.81 485 ARG A C 1
ATOM 3903 O O . ARG A 1 485 ? 85.871 65.152 -63.299 1.00 42.81 485 ARG A O 1
ATOM 3910 N N . LEU A 1 486 ? 87.062 63.689 -62.036 1.00 40.53 486 LEU A N 1
ATOM 3911 C CA . LEU A 1 486 ? 86.815 64.000 -60.538 1.00 40.53 486 LEU A CA 1
ATOM 3912 C C . LEU A 1 486 ? 86.346 62.845 -59.547 1.00 40.53 486 LEU A C 1
ATOM 3914 O O . LEU A 1 486 ? 85.174 62.483 -59.565 1.00 40.53 486 LEU A O 1
ATOM 3918 N N . VAL A 1 487 ? 87.168 62.402 -58.552 1.00 42.25 487 VAL A N 1
ATOM 3919 C CA . VAL A 1 487 ? 86.781 61.595 -57.330 1.00 42.25 487 VAL A CA 1
ATOM 3920 C C . VAL A 1 487 ? 87.774 61.780 -56.144 1.00 42.25 487 VAL A C 1
ATOM 3922 O O . VAL A 1 487 ? 88.947 61.494 -56.352 1.00 42.25 487 VAL A O 1
ATOM 3925 N N . GLN A 1 488 ? 87.328 62.167 -54.921 1.00 36.66 488 GLN A N 1
ATOM 3926 C CA . GLN A 1 488 ? 87.890 61.881 -53.553 1.00 36.66 488 GLN A CA 1
ATOM 3927 C C . GLN A 1 488 ? 87.298 62.824 -52.456 1.00 36.66 488 GLN A C 1
ATOM 3929 O O . GLN A 1 488 ? 86.741 63.860 -52.795 1.00 36.66 488 GLN A O 1
ATOM 3934 N N . THR A 1 489 ? 87.450 62.482 -51.156 1.00 41.31 489 THR A N 1
ATOM 3935 C CA . THR A 1 489 ? 86.811 63.070 -49.928 1.00 41.31 489 THR A CA 1
ATOM 3936 C C . THR A 1 489 ? 85.301 62.781 -49.800 1.00 41.31 489 THR A C 1
ATOM 3938 O O . THR A 1 489 ? 84.523 63.246 -50.620 1.00 41.31 489 THR A O 1
ATOM 3941 N N . LEU A 1 490 ? 84.751 61.943 -48.904 1.00 36.38 490 LEU A N 1
ATOM 3942 C CA . LEU A 1 490 ? 85.101 61.312 -47.605 1.00 36.38 490 LEU A CA 1
ATOM 3943 C C . LEU A 1 490 ? 84.903 62.140 -46.312 1.00 36.38 490 LEU A C 1
ATOM 3945 O O . LEU A 1 490 ? 85.648 63.066 -46.028 1.00 36.38 490 LEU A O 1
ATOM 3949 N N . GLN A 1 491 ? 83.973 61.628 -45.489 1.00 40.31 491 GLN A N 1
ATOM 3950 C CA . GLN A 1 491 ? 84.029 61.469 -44.021 1.00 40.31 491 GLN A CA 1
ATOM 3951 C C . GLN A 1 491 ? 84.165 62.712 -43.113 1.00 40.31 491 GLN A C 1
ATOM 3953 O O . GLN A 1 491 ? 85.267 63.125 -42.769 1.00 40.31 491 GLN A O 1
ATOM 3958 N N . THR A 1 492 ? 83.038 63.170 -42.545 1.00 39.91 492 THR A N 1
ATOM 3959 C CA . THR A 1 492 ? 82.918 63.578 -41.117 1.00 39.91 492 THR A CA 1
ATOM 3960 C C . THR A 1 492 ? 81.464 63.889 -40.729 1.00 39.91 492 THR A C 1
ATOM 3962 O O . THR A 1 492 ? 80.874 64.802 -41.291 1.00 39.91 492 THR A O 1
ATOM 3965 N N . THR A 1 493 ? 80.890 63.146 -39.768 1.00 41.50 493 THR A N 1
ATOM 3966 C CA . THR A 1 493 ? 79.831 63.531 -38.786 1.00 41.50 493 THR A CA 1
ATOM 3967 C C . THR A 1 493 ? 79.254 62.260 -38.145 1.00 41.50 493 THR A C 1
ATOM 3969 O O . THR A 1 493 ? 78.848 61.348 -38.857 1.00 41.50 493 THR A O 1
ATOM 3972 N N . GLY A 1 494 ? 79.229 62.165 -36.809 1.00 47.22 494 GLY A N 1
ATOM 3973 C CA . GLY A 1 494 ? 78.768 60.936 -36.136 1.00 47.22 494 GLY A CA 1
ATOM 3974 C C . GLY A 1 494 ? 78.899 60.915 -34.610 1.00 47.22 494 GLY A C 1
ATOM 3975 O O . GLY A 1 494 ? 79.155 59.861 -34.045 1.00 47.22 494 GLY A O 1
ATOM 3976 N N . THR A 1 495 ? 78.786 62.069 -33.945 1.00 49.81 495 THR A N 1
ATOM 3977 C CA . THR A 1 495 ? 79.142 62.249 -32.518 1.00 49.81 495 THR A CA 1
ATOM 3978 C C . THR A 1 495 ? 78.147 63.136 -31.751 1.00 49.81 495 THR A C 1
ATOM 3980 O O . THR A 1 495 ? 78.515 63.829 -30.807 1.00 49.81 495 THR A O 1
ATOM 3983 N N . THR A 1 496 ? 76.873 63.149 -32.159 1.00 51.97 496 THR A N 1
ATOM 3984 C CA . THR A 1 496 ? 75.829 64.028 -31.582 1.00 51.97 496 THR A CA 1
ATOM 3985 C C . THR A 1 496 ? 74.564 63.304 -31.102 1.00 51.97 496 THR A C 1
ATOM 3987 O O . THR A 1 496 ? 73.655 63.958 -30.603 1.00 51.97 496 THR A O 1
ATOM 3990 N N . ALA A 1 497 ? 74.494 61.971 -31.201 1.00 53.84 497 ALA A N 1
ATOM 3991 C CA . ALA A 1 497 ? 73.292 61.194 -30.858 1.00 53.84 497 ALA A CA 1
ATOM 3992 C C . ALA A 1 497 ? 73.238 60.680 -29.400 1.00 53.84 497 ALA A C 1
ATOM 3994 O O . ALA A 1 497 ? 72.184 60.255 -28.935 1.00 53.84 497 ALA A O 1
ATOM 3995 N N . GLU A 1 498 ? 74.354 60.689 -28.664 1.00 51.56 498 GLU A N 1
ATOM 3996 C CA . GLU A 1 498 ? 74.459 59.945 -27.396 1.00 51.56 498 GLU A CA 1
ATOM 3997 C C . GLU A 1 498 ? 73.930 60.712 -26.167 1.00 51.56 498 GLU A C 1
ATOM 3999 O O . GLU A 1 498 ? 73.494 60.097 -25.195 1.00 51.56 498 GLU A O 1
ATOM 4004 N N . HIS A 1 499 ? 73.892 62.050 -26.198 1.00 51.81 499 HIS A N 1
ATOM 4005 C CA . HIS A 1 499 ? 73.513 62.854 -25.024 1.00 51.81 499 HIS A CA 1
ATOM 4006 C C . HIS A 1 499 ? 72.003 62.947 -24.737 1.00 51.81 499 HIS A C 1
ATOM 4008 O O . HIS A 1 499 ? 71.622 63.324 -23.626 1.00 51.81 499 HIS A O 1
ATOM 4014 N N . GLU A 1 500 ? 71.128 62.569 -25.672 1.00 55.53 500 GLU A N 1
ATOM 4015 C CA . GLU A 1 500 ? 69.673 62.554 -25.429 1.00 55.53 500 GLU A CA 1
ATOM 4016 C C . GLU A 1 500 ? 69.198 61.264 -24.732 1.00 55.53 500 GLU A C 1
ATOM 4018 O O . GLU A 1 500 ? 68.155 61.248 -24.072 1.00 55.53 500 GLU A O 1
ATOM 4023 N N . LEU A 1 501 ? 69.996 60.191 -24.795 1.00 51.00 501 LEU A N 1
ATOM 4024 C CA . LEU A 1 501 ? 69.633 58.871 -24.272 1.00 51.00 501 LEU A CA 1
ATOM 4025 C C . LEU A 1 501 ? 69.642 58.800 -22.733 1.00 51.00 501 LEU A C 1
ATOM 4027 O O . LEU A 1 501 ? 68.913 58.001 -22.146 1.00 51.00 501 LEU A O 1
ATOM 4031 N N . GLU A 1 502 ? 70.427 59.645 -22.061 1.00 55.06 502 GLU A N 1
ATOM 4032 C CA . GLU A 1 502 ? 70.611 59.604 -20.603 1.00 55.06 502 GLU A CA 1
ATOM 4033 C C . GLU A 1 502 ? 69.399 60.167 -19.837 1.00 55.06 502 GLU A C 1
ATOM 4035 O O . GLU A 1 502 ? 68.924 59.570 -18.869 1.00 55.06 502 GLU A O 1
ATOM 4040 N N . ARG A 1 503 ? 68.816 61.279 -20.314 1.00 57.19 503 ARG A N 1
ATOM 4041 C CA . ARG A 1 503 ? 67.687 61.958 -19.641 1.00 57.19 503 ARG A CA 1
ATOM 4042 C C . ARG A 1 503 ? 66.400 61.128 -19.604 1.00 57.19 503 ARG A C 1
ATOM 4044 O O . ARG A 1 503 ? 65.564 61.346 -18.731 1.00 57.19 503 ARG A O 1
ATOM 4051 N N . THR A 1 504 ? 66.239 60.170 -20.517 1.00 58.12 504 THR A N 1
ATOM 4052 C CA . THR A 1 504 ? 65.045 59.307 -20.578 1.00 58.12 504 THR A CA 1
ATOM 4053 C C . THR A 1 504 ? 65.079 58.137 -19.585 1.00 58.12 504 THR A C 1
ATOM 4055 O O . THR A 1 504 ? 64.041 57.516 -19.349 1.00 58.12 504 THR A O 1
ATOM 4058 N N . LYS A 1 505 ? 66.229 57.849 -18.953 1.00 58.44 505 LYS A N 1
ATOM 4059 C CA . LYS A 1 505 ? 66.377 56.755 -17.974 1.00 58.44 505 LYS A CA 1
ATOM 4060 C C . LYS A 1 505 ? 65.722 57.113 -16.629 1.00 58.44 505 LYS A C 1
ATOM 4062 O O . LYS A 1 505 ? 64.736 56.487 -16.260 1.00 58.44 505 LYS A O 1
ATOM 4067 N N . HIS A 1 506 ? 66.100 58.232 -16.003 1.00 57.72 506 HIS A N 1
ATOM 4068 C CA . HIS A 1 506 ? 65.549 58.682 -14.703 1.00 57.72 506 HIS A CA 1
ATOM 4069 C C . HIS A 1 506 ? 64.066 59.122 -14.695 1.00 57.72 506 HIS A C 1
ATOM 4071 O O . HIS A 1 506 ? 63.531 59.522 -13.650 1.00 57.72 506 HIS A O 1
ATOM 4077 N N . ALA A 1 507 ? 63.393 59.076 -15.847 1.00 59.00 507 ALA A N 1
ATOM 4078 C CA . ALA A 1 507 ? 61.935 59.155 -15.954 1.00 59.00 507 ALA A CA 1
ATOM 4079 C C . ALA A 1 507 ? 61.277 57.759 -15.938 1.00 59.00 507 ALA A C 1
ATOM 4081 O O . ALA A 1 507 ? 60.202 57.598 -15.363 1.00 59.00 507 ALA A O 1
ATOM 4082 N N . ARG A 1 508 ? 61.941 56.746 -16.513 1.00 63.66 508 ARG A N 1
ATOM 4083 C CA . ARG A 1 508 ? 61.525 55.336 -16.485 1.00 63.66 508 ARG A CA 1
ATOM 4084 C C . ARG A 1 508 ? 61.621 54.764 -15.071 1.00 63.66 508 ARG A C 1
ATOM 4086 O O . ARG A 1 508 ? 60.650 54.190 -14.593 1.00 63.66 508 ARG A O 1
ATOM 4093 N N . ASP A 1 509 ? 62.744 54.995 -14.391 1.00 65.31 509 ASP A N 1
ATOM 4094 C CA . ASP A 1 509 ? 63.059 54.378 -13.093 1.00 65.31 509 ASP A CA 1
ATOM 4095 C C . ASP A 1 509 ? 61.981 54.679 -12.023 1.00 65.31 509 ASP A C 1
ATOM 4097 O O . ASP A 1 509 ? 61.459 53.772 -11.378 1.00 65.31 509 ASP A O 1
ATOM 4101 N N . ARG A 1 510 ? 61.544 55.944 -11.909 1.00 68.50 510 ARG A N 1
ATOM 4102 C CA . ARG A 1 510 ? 60.490 56.361 -10.959 1.00 68.50 510 ARG A CA 1
ATOM 4103 C C . ARG A 1 510 ? 59.091 55.851 -11.318 1.00 68.50 510 ARG A C 1
ATOM 4105 O O . ARG A 1 510 ? 58.306 55.547 -10.424 1.00 68.50 510 ARG A O 1
ATOM 4112 N N . ALA A 1 511 ? 58.778 55.712 -12.607 1.00 62.44 511 ALA A N 1
ATOM 4113 C CA . ALA A 1 511 ? 57.536 55.065 -13.033 1.00 62.44 511 ALA A CA 1
ATOM 4114 C C . ALA A 1 511 ? 57.535 53.559 -12.698 1.00 62.44 511 ALA A C 1
ATOM 4116 O O . ALA A 1 511 ? 56.476 52.969 -12.482 1.00 62.44 511 ALA A O 1
ATOM 4117 N N . GLN A 1 512 ? 58.719 52.945 -12.621 1.00 64.56 512 GLN A N 1
ATOM 4118 C CA . GLN A 1 512 ? 58.906 51.527 -12.332 1.00 64.56 512 GLN A CA 1
ATOM 4119 C C . GLN A 1 512 ? 58.723 51.200 -10.836 1.00 64.56 512 GLN A C 1
ATOM 4121 O O . GLN A 1 512 ? 58.145 50.161 -10.517 1.00 64.56 512 GLN A O 1
ATOM 4126 N N . GLU A 1 513 ? 59.104 52.098 -9.917 1.00 70.62 513 GLU A N 1
ATOM 4127 C CA . GLU A 1 513 ? 58.809 51.952 -8.477 1.00 70.62 513 GLU A CA 1
ATOM 4128 C C . GLU A 1 513 ? 57.312 52.103 -8.153 1.00 70.62 513 GLU A C 1
ATOM 4130 O O . GLU A 1 513 ? 56.749 51.268 -7.439 1.00 70.62 513 GLU A O 1
ATOM 4135 N N . GLU A 1 514 ? 56.629 53.109 -8.719 1.00 69.81 514 GLU A N 1
ATOM 4136 C CA . GLU A 1 514 ? 55.171 53.239 -8.559 1.00 69.81 514 GLU A CA 1
ATOM 4137 C C . GLU A 1 514 ? 54.420 52.025 -9.124 1.00 69.81 514 GLU A C 1
ATOM 4139 O O . GLU A 1 514 ? 53.451 51.552 -8.519 1.00 69.81 514 GLU A O 1
ATOM 4144 N N . ALA A 1 515 ? 54.866 51.503 -10.272 1.00 66.25 515 ALA A N 1
ATOM 4145 C CA . ALA A 1 515 ? 54.312 50.286 -10.850 1.00 66.25 515 ALA A CA 1
ATOM 4146 C C . ALA A 1 515 ? 54.483 49.087 -9.904 1.00 66.25 515 ALA A C 1
ATOM 4148 O O . ALA A 1 515 ? 53.540 48.314 -9.744 1.00 66.25 515 ALA A O 1
ATOM 4149 N N . LEU A 1 516 ? 55.627 48.961 -9.222 1.00 72.38 516 LEU A N 1
ATOM 4150 C CA . LEU A 1 516 ? 55.908 47.856 -8.303 1.00 72.38 516 LEU A CA 1
ATOM 4151 C C . LEU A 1 516 ? 55.013 47.884 -7.048 1.00 72.38 516 LEU A C 1
ATOM 4153 O O . LEU A 1 516 ? 54.464 46.850 -6.667 1.00 72.38 516 LEU A O 1
ATOM 4157 N N . GLN A 1 517 ? 54.784 49.054 -6.439 1.00 72.62 517 GLN A N 1
ATOM 4158 C CA . GLN A 1 517 ? 53.869 49.179 -5.288 1.00 72.62 517 GLN A CA 1
ATOM 4159 C C . GLN A 1 517 ? 52.403 48.904 -5.676 1.00 72.62 517 GLN A C 1
ATOM 4161 O O . GLN A 1 517 ? 51.661 48.226 -4.953 1.00 72.62 517 GLN A O 1
ATOM 4166 N N . LYS A 1 518 ? 51.984 49.368 -6.861 1.00 74.00 518 LYS A N 1
ATOM 4167 C CA . LYS A 1 518 ? 50.659 49.067 -7.430 1.00 74.00 518 LYS A CA 1
ATOM 4168 C C . LYS A 1 518 ? 50.534 47.580 -7.799 1.00 74.00 518 LYS A C 1
ATOM 4170 O O . LYS A 1 518 ? 49.482 46.983 -7.593 1.00 74.00 518 LYS A O 1
ATOM 4175 N N . GLN A 1 519 ? 51.613 46.940 -8.248 1.00 70.38 519 GLN A N 1
ATOM 4176 C CA . GLN A 1 519 ? 51.664 45.501 -8.522 1.00 70.38 519 GLN A CA 1
ATOM 4177 C C . GLN A 1 519 ? 51.569 44.660 -7.240 1.00 70.38 519 GLN A C 1
ATOM 4179 O O . GLN A 1 519 ? 50.856 43.658 -7.235 1.00 70.38 519 GLN A O 1
ATOM 4184 N N . GLN A 1 520 ? 52.215 45.072 -6.143 1.00 73.44 520 GLN A N 1
ATOM 4185 C CA . GLN A 1 520 ? 52.122 44.383 -4.850 1.00 73.44 520 GLN A CA 1
ATOM 4186 C C . GLN A 1 520 ? 50.698 44.431 -4.278 1.00 73.44 520 GLN A C 1
ATOM 4188 O O . GLN A 1 520 ? 50.128 43.381 -3.976 1.00 73.44 520 GLN A O 1
ATOM 4193 N N . THR A 1 521 ? 50.075 45.611 -4.222 1.00 73.56 521 THR A N 1
ATOM 4194 C CA . THR A 1 521 ? 48.684 45.762 -3.745 1.00 73.56 521 THR A CA 1
ATOM 4195 C C . THR A 1 521 ? 47.673 45.020 -4.630 1.00 73.56 521 THR A C 1
ATOM 4197 O O . THR A 1 521 ? 46.781 44.343 -4.113 1.00 73.56 521 THR A O 1
ATOM 4200 N N . VAL A 1 522 ? 47.852 45.035 -5.957 1.00 71.88 522 VAL A N 1
ATOM 4201 C CA . VAL A 1 522 ? 47.064 44.201 -6.883 1.00 71.88 522 VAL A CA 1
ATOM 4202 C C . VAL A 1 522 ? 47.311 42.706 -6.656 1.00 71.88 522 VAL A C 1
ATOM 4204 O O . VAL A 1 522 ? 46.360 41.933 -6.726 1.00 71.88 522 VAL A O 1
ATOM 4207 N N . SER A 1 523 ? 48.539 42.271 -6.354 1.00 74.62 523 SER A N 1
ATOM 4208 C CA . SER A 1 523 ? 48.831 40.856 -6.075 1.00 74.62 523 SER A CA 1
ATOM 4209 C C . SER A 1 523 ? 48.165 40.359 -4.788 1.00 74.62 523 SER A C 1
ATOM 4211 O O . SER A 1 523 ? 47.637 39.249 -4.763 1.00 74.62 523 SER A O 1
ATOM 4213 N N . GLU A 1 524 ? 48.091 41.192 -3.746 1.00 73.75 524 GLU A N 1
ATOM 4214 C CA . GLU A 1 524 ? 47.440 40.815 -2.492 1.00 73.75 524 GLU A CA 1
ATOM 4215 C C . GLU A 1 524 ? 45.908 40.807 -2.616 1.00 73.75 524 GLU A C 1
ATOM 4217 O O . GLU A 1 524 ? 45.256 39.891 -2.108 1.00 73.75 524 GLU A O 1
ATOM 4222 N N . MET A 1 525 ? 45.321 41.761 -3.350 1.00 71.12 525 MET A N 1
ATOM 4223 C CA . MET A 1 525 ? 43.891 41.707 -3.679 1.00 71.12 525 MET A CA 1
ATOM 4224 C C . MET A 1 525 ? 43.556 40.532 -4.603 1.00 71.12 525 MET A C 1
ATOM 4226 O O . MET A 1 525 ? 42.541 39.877 -4.381 1.00 71.12 525 MET A O 1
ATOM 4230 N N . ARG A 1 526 ? 44.425 40.188 -5.567 1.00 72.69 526 ARG A N 1
ATOM 4231 C CA . ARG A 1 526 ? 44.296 38.949 -6.355 1.00 72.69 526 ARG A CA 1
ATOM 4232 C C . ARG A 1 526 ? 44.357 37.712 -5.468 1.00 72.69 526 ARG A C 1
ATOM 4234 O O . ARG A 1 526 ? 43.513 36.850 -5.635 1.00 72.69 526 ARG A O 1
ATOM 4241 N N . ARG A 1 527 ? 45.264 37.634 -4.487 1.00 75.19 527 ARG A N 1
ATOM 4242 C CA . ARG A 1 527 ? 45.331 36.491 -3.557 1.00 75.19 527 ARG A CA 1
ATOM 4243 C C . ARG A 1 527 ? 44.063 36.353 -2.705 1.00 75.19 527 ARG A C 1
ATOM 4245 O O . ARG A 1 527 ? 43.615 35.238 -2.472 1.00 75.19 527 ARG A O 1
ATOM 4252 N N . LYS A 1 528 ? 43.471 37.467 -2.257 1.00 75.62 528 LYS A N 1
ATOM 4253 C CA . LYS A 1 528 ? 42.196 37.467 -1.511 1.00 75.62 528 LYS A CA 1
ATOM 4254 C C . LYS A 1 528 ? 41.008 37.087 -2.404 1.00 75.62 528 LYS A C 1
ATOM 4256 O O . LYS A 1 528 ? 40.144 36.341 -1.956 1.00 75.62 528 LYS A O 1
ATOM 4261 N N . LEU A 1 529 ? 40.993 37.544 -3.659 1.00 71.06 529 LEU A N 1
ATOM 4262 C CA . LEU A 1 529 ? 40.013 37.115 -4.661 1.00 71.06 529 LEU A CA 1
ATOM 4263 C C . LEU A 1 529 ? 40.158 35.633 -5.009 1.00 71.06 529 LEU A C 1
ATOM 4265 O O . LEU A 1 529 ? 39.146 34.949 -5.037 1.00 71.06 529 LEU A O 1
ATOM 4269 N N . GLU A 1 530 ? 41.375 35.129 -5.225 1.00 72.94 530 GLU A N 1
ATOM 4270 C CA . GLU A 1 530 ? 41.589 33.722 -5.568 1.00 72.94 530 GLU A CA 1
ATOM 4271 C C . GLU A 1 530 ? 41.214 32.816 -4.394 1.00 72.94 530 GLU A C 1
ATOM 4273 O O . GLU A 1 530 ? 40.471 31.879 -4.614 1.00 72.94 530 GLU A O 1
ATOM 4278 N N . MET A 1 531 ? 41.561 33.149 -3.142 1.00 74.75 531 MET A N 1
ATOM 4279 C CA . MET A 1 531 ? 41.083 32.384 -1.975 1.00 74.75 531 MET A CA 1
ATOM 4280 C C . MET A 1 531 ? 39.550 32.375 -1.852 1.00 74.75 531 MET A C 1
ATOM 4282 O O . MET A 1 531 ? 38.958 31.331 -1.592 1.00 74.75 531 MET A O 1
ATOM 4286 N N . ALA A 1 532 ? 38.886 33.520 -2.047 1.00 71.06 532 ALA A N 1
ATOM 4287 C CA . ALA A 1 532 ? 37.422 33.584 -2.017 1.00 71.06 532 ALA A CA 1
ATOM 4288 C C . ALA A 1 532 ? 36.787 32.817 -3.191 1.00 71.06 532 ALA A C 1
ATOM 4290 O O . ALA A 1 532 ? 35.707 32.245 -3.058 1.00 71.06 532 ALA A O 1
ATOM 4291 N N . ARG A 1 533 ? 37.468 32.788 -4.339 1.00 72.81 533 ARG A N 1
ATOM 4292 C CA . ARG A 1 533 ? 37.064 32.059 -5.539 1.00 72.81 533 ARG A CA 1
ATOM 4293 C C . ARG A 1 533 ? 37.299 30.561 -5.403 1.00 72.81 533 ARG A C 1
ATOM 4295 O O . ARG A 1 533 ? 36.419 29.814 -5.785 1.00 72.81 533 ARG A O 1
ATOM 4302 N N . GLU A 1 534 ? 38.399 30.129 -4.796 1.00 73.75 534 GLU A N 1
ATOM 4303 C CA . GLU A 1 534 ? 38.662 28.745 -4.399 1.00 73.75 534 GLU A CA 1
ATOM 4304 C C . GLU A 1 534 ? 37.610 28.270 -3.391 1.00 73.75 534 GLU A C 1
ATOM 4306 O O . GLU A 1 534 ? 37.061 27.189 -3.561 1.00 73.75 534 GLU A O 1
ATOM 4311 N N . GLU A 1 535 ? 37.255 29.077 -2.385 1.00 72.50 535 GLU A N 1
ATOM 4312 C CA . GLU A 1 535 ? 36.228 28.709 -1.401 1.00 72.50 535 GLU A CA 1
ATOM 4313 C C . GLU A 1 535 ? 34.819 28.625 -2.024 1.00 72.50 535 GLU A C 1
ATOM 4315 O O . GLU A 1 535 ? 34.035 27.737 -1.676 1.00 72.50 535 GLU A O 1
ATOM 4320 N N . ILE A 1 536 ? 34.493 29.516 -2.969 1.00 71.62 536 ILE A N 1
ATOM 4321 C CA . ILE A 1 536 ? 33.248 29.455 -3.749 1.00 71.62 536 ILE A CA 1
ATOM 4322 C C . ILE A 1 536 ? 33.272 28.269 -4.717 1.00 71.62 536 ILE A C 1
ATOM 4324 O O . ILE A 1 536 ? 32.314 27.504 -4.729 1.00 71.62 536 ILE A O 1
ATOM 4328 N N . ASP A 1 537 ? 34.350 28.060 -5.471 1.00 67.81 537 ASP A N 1
ATOM 4329 C CA . ASP A 1 537 ? 34.496 26.951 -6.416 1.00 67.81 537 ASP A CA 1
ATOM 4330 C C . ASP A 1 537 ? 34.501 25.601 -5.691 1.00 67.81 537 ASP A C 1
ATOM 4332 O O . ASP A 1 537 ? 33.972 24.638 -6.231 1.00 67.81 537 ASP A O 1
ATOM 4336 N N . GLU A 1 538 ? 35.032 25.494 -4.471 1.00 73.81 538 GLU A N 1
ATOM 4337 C CA . GLU A 1 538 ? 34.994 24.254 -3.687 1.00 73.81 538 GLU A CA 1
ATOM 4338 C C . GLU A 1 538 ? 33.593 23.985 -3.118 1.00 73.81 538 GLU A C 1
ATOM 4340 O O . GLU A 1 538 ? 33.110 22.855 -3.186 1.00 73.81 538 GLU A O 1
ATOM 4345 N N . LYS A 1 539 ? 32.872 25.018 -2.658 1.00 71.12 539 LYS A N 1
ATOM 4346 C CA . LYS A 1 539 ? 31.450 24.895 -2.279 1.00 71.12 539 LYS A CA 1
ATOM 4347 C C . LYS A 1 539 ? 30.566 24.576 -3.488 1.00 71.12 539 LYS A C 1
ATOM 4349 O O . LYS A 1 539 ? 29.672 23.736 -3.391 1.00 71.12 539 LYS A O 1
ATOM 4354 N N . CYS A 1 540 ? 30.847 25.174 -4.644 1.00 65.56 540 CYS A N 1
ATOM 4355 C CA . CYS A 1 540 ? 30.194 24.862 -5.909 1.00 65.56 540 CYS A CA 1
ATOM 4356 C C . CYS A 1 540 ? 30.552 23.457 -6.404 1.00 65.56 540 CYS A C 1
ATOM 4358 O O . CYS A 1 540 ? 29.650 22.771 -6.866 1.00 65.56 540 CYS A O 1
ATOM 4360 N N . LYS A 1 541 ? 31.793 22.974 -6.249 1.00 69.00 541 LYS A N 1
ATOM 4361 C CA . LYS A 1 541 ? 32.180 21.576 -6.515 1.00 69.00 541 LYS A CA 1
ATOM 4362 C C . LYS A 1 541 ? 31.460 20.612 -5.582 1.00 69.00 541 LYS A C 1
ATOM 4364 O O . LYS A 1 541 ? 30.961 19.605 -6.057 1.00 69.00 541 LYS A O 1
ATOM 4369 N N . GLN A 1 542 ? 31.353 20.903 -4.287 1.00 70.06 542 GLN A N 1
ATOM 4370 C CA . GLN A 1 542 ? 30.639 20.042 -3.337 1.00 70.06 542 GLN A CA 1
ATOM 4371 C C . GLN A 1 542 ? 29.139 19.971 -3.661 1.00 70.06 542 GLN A C 1
ATOM 4373 O O . GLN A 1 542 ? 28.592 18.875 -3.778 1.00 70.06 542 GLN A O 1
ATOM 4378 N N . ALA A 1 543 ? 28.490 21.114 -3.909 1.00 65.88 543 ALA A N 1
ATOM 4379 C CA . ALA A 1 543 ? 27.095 21.161 -4.350 1.00 65.88 543 ALA A CA 1
ATOM 4380 C C . ALA A 1 543 ? 26.891 20.501 -5.729 1.00 65.88 543 ALA A C 1
ATOM 4382 O O . ALA A 1 543 ? 25.919 19.773 -5.930 1.00 65.88 543 ALA A O 1
ATOM 4383 N N . ALA A 1 544 ? 27.822 20.704 -6.666 1.00 61.91 544 ALA A N 1
ATOM 4384 C CA . ALA A 1 544 ? 27.785 20.088 -7.987 1.00 61.91 544 ALA A CA 1
ATOM 4385 C C . ALA A 1 544 ? 28.058 18.584 -7.934 1.00 61.91 544 ALA A C 1
ATOM 4387 O O . ALA A 1 544 ? 27.423 17.874 -8.692 1.00 61.91 544 ALA A O 1
ATOM 4388 N N . MET A 1 545 ? 28.917 18.072 -7.048 1.00 66.75 545 MET A N 1
ATOM 4389 C CA . MET A 1 545 ? 29.137 16.631 -6.867 1.00 66.75 545 MET A CA 1
ATOM 4390 C C . MET A 1 545 ? 27.924 15.953 -6.229 1.00 66.75 545 MET A C 1
ATOM 4392 O O . MET A 1 545 ? 27.544 14.877 -6.672 1.00 66.75 545 MET A O 1
ATOM 4396 N N . LEU A 1 546 ? 27.269 16.582 -5.248 1.00 68.50 546 LEU A N 1
ATOM 4397 C CA . LEU A 1 546 ? 26.027 16.056 -4.666 1.00 68.50 546 LEU A CA 1
ATOM 4398 C C . LEU A 1 546 ? 24.884 16.050 -5.695 1.00 68.50 546 LEU A C 1
ATOM 4400 O O . LEU A 1 546 ? 24.225 15.028 -5.886 1.00 68.50 546 LEU A O 1
ATOM 4404 N N . GLY A 1 547 ? 24.710 17.157 -6.425 1.00 67.06 547 GLY A N 1
ATOM 4405 C CA . GLY A 1 547 ? 23.733 17.260 -7.510 1.00 67.06 547 GLY A CA 1
ATOM 4406 C C . GLY A 1 547 ? 24.079 16.423 -8.748 1.00 67.06 547 GLY A C 1
ATOM 4407 O O . GLY A 1 547 ? 23.172 16.013 -9.467 1.00 67.06 547 GLY A O 1
ATOM 4408 N N . ALA A 1 548 ? 25.360 16.143 -9.006 1.00 61.41 548 ALA A N 1
ATOM 4409 C CA . ALA A 1 548 ? 25.811 15.256 -10.076 1.00 61.41 548 ALA A CA 1
ATOM 4410 C C . ALA A 1 548 ? 25.701 13.788 -9.677 1.00 61.41 548 ALA A C 1
ATOM 4412 O O . ALA A 1 548 ? 25.348 13.005 -10.535 1.00 61.41 548 ALA A O 1
ATOM 4413 N N . ALA A 1 549 ? 25.904 13.405 -8.414 1.00 65.69 549 ALA A N 1
ATOM 4414 C CA . ALA A 1 549 ? 25.635 12.043 -7.956 1.00 65.69 549 ALA A CA 1
ATOM 4415 C C . ALA A 1 549 ? 24.137 11.717 -8.073 1.00 65.69 549 ALA A C 1
ATOM 4417 O O . ALA A 1 549 ? 23.769 10.716 -8.679 1.00 65.69 549 ALA A O 1
ATOM 4418 N N . GLN A 1 550 ? 23.270 12.618 -7.595 1.00 66.88 550 GLN A N 1
ATOM 4419 C CA . GLN A 1 550 ? 21.817 12.475 -7.737 1.00 66.88 550 GLN A CA 1
ATOM 4420 C C . GLN A 1 550 ? 21.388 12.448 -9.211 1.00 66.88 550 GLN A C 1
ATOM 4422 O O . GLN A 1 550 ? 20.642 11.557 -9.610 1.00 66.88 550 GLN A O 1
ATOM 4427 N N . ARG A 1 551 ? 21.913 13.355 -10.049 1.00 66.94 551 ARG A N 1
ATOM 4428 C CA . ARG A 1 551 ? 21.643 13.328 -11.495 1.00 66.94 551 ARG A CA 1
ATOM 4429 C C . ARG A 1 551 ? 22.291 12.158 -12.216 1.00 66.94 551 ARG A C 1
ATOM 4431 O O . ARG A 1 551 ? 21.743 11.739 -13.220 1.00 66.94 551 ARG A O 1
ATOM 4438 N N . GLU A 1 552 ? 23.417 11.622 -11.761 1.00 65.44 552 GLU A N 1
ATOM 4439 C CA . GLU A 1 552 ? 23.998 10.407 -12.325 1.00 65.44 552 GLU A CA 1
ATOM 4440 C C . GLU A 1 552 ? 23.116 9.211 -12.006 1.00 65.44 552 GLU A C 1
ATOM 4442 O O . GLU A 1 552 ? 22.903 8.410 -12.899 1.00 65.44 552 GLU A O 1
ATOM 4447 N N . ASP A 1 553 ? 22.544 9.098 -10.808 1.00 69.44 553 ASP A N 1
ATOM 4448 C CA . ASP A 1 553 ? 21.609 8.013 -10.499 1.00 69.44 553 ASP A CA 1
ATOM 4449 C C . ASP A 1 553 ? 20.259 8.176 -11.224 1.00 69.44 553 ASP A C 1
ATOM 4451 O O . ASP A 1 553 ? 19.727 7.189 -11.737 1.00 69.44 553 ASP A O 1
ATOM 4455 N N . GLU A 1 554 ? 19.754 9.403 -11.405 1.00 68.88 554 GLU A N 1
ATOM 4456 C CA . GLU A 1 554 ? 18.612 9.674 -12.297 1.00 68.88 554 GLU A CA 1
ATOM 4457 C C . GLU A 1 554 ? 18.933 9.361 -13.769 1.00 68.88 554 GLU A C 1
ATOM 4459 O O . GLU A 1 554 ? 18.153 8.689 -14.438 1.00 68.88 554 GLU A O 1
ATOM 4464 N N . ILE A 1 555 ? 20.090 9.791 -14.283 1.00 70.12 555 ILE A N 1
ATOM 4465 C CA . ILE A 1 555 ? 20.524 9.540 -15.667 1.00 70.12 555 ILE A CA 1
ATOM 4466 C C . ILE A 1 555 ? 20.870 8.063 -15.870 1.00 70.12 555 ILE A C 1
ATOM 4468 O O . ILE A 1 555 ? 20.616 7.546 -16.949 1.00 70.12 555 ILE A O 1
ATOM 4472 N N . ARG A 1 556 ? 21.381 7.342 -14.866 1.00 69.69 556 ARG A N 1
ATOM 4473 C CA . ARG A 1 556 ? 21.558 5.880 -14.902 1.00 69.69 556 ARG A CA 1
ATOM 4474 C C . ARG A 1 556 ? 20.205 5.180 -14.940 1.00 69.69 556 ARG A C 1
ATOM 4476 O O . ARG A 1 556 ? 20.063 4.238 -15.709 1.00 69.69 556 ARG A O 1
ATOM 4483 N N . ALA A 1 557 ? 19.209 5.644 -14.182 1.00 70.25 557 ALA A N 1
ATOM 4484 C CA . ALA A 1 557 ? 17.854 5.098 -14.234 1.00 70.25 557 ALA A CA 1
ATOM 4485 C C . ALA A 1 557 ? 17.176 5.364 -15.592 1.00 70.25 557 ALA A C 1
ATOM 4487 O O . ALA A 1 557 ? 16.637 4.437 -16.195 1.00 70.25 557 ALA A O 1
ATOM 4488 N N . GLU A 1 558 ? 17.257 6.589 -16.120 1.00 70.38 558 GLU A N 1
ATOM 4489 C CA . GLU A 1 558 ? 16.726 6.939 -17.445 1.00 70.38 558 GLU A CA 1
ATOM 4490 C C . GLU A 1 558 ? 17.486 6.225 -18.573 1.00 70.38 558 GLU A C 1
ATOM 4492 O O . GLU A 1 558 ? 16.860 5.659 -19.466 1.00 70.38 558 GLU A O 1
ATOM 4497 N N . ALA A 1 559 ? 18.819 6.158 -18.514 1.00 68.31 559 ALA A N 1
ATOM 4498 C CA . ALA A 1 559 ? 19.635 5.437 -19.488 1.00 68.31 559 ALA A CA 1
ATOM 4499 C C . ALA A 1 559 ? 19.455 3.919 -19.393 1.00 68.31 559 ALA A C 1
ATOM 4501 O O . ALA A 1 559 ? 19.498 3.259 -20.425 1.00 68.31 559 ALA A O 1
ATOM 4502 N N . GLN A 1 560 ? 19.201 3.346 -18.211 1.00 73.56 560 GLN A N 1
ATOM 4503 C CA . GLN A 1 560 ? 18.817 1.939 -18.085 1.00 73.56 560 GLN A CA 1
ATOM 4504 C C . GLN A 1 560 ? 17.427 1.709 -18.685 1.00 73.56 560 GLN A C 1
ATOM 4506 O O . GLN A 1 560 ? 17.256 0.782 -19.470 1.00 73.56 560 GLN A O 1
ATOM 4511 N N . GLN A 1 561 ? 16.446 2.565 -18.389 1.00 72.62 561 GLN A N 1
ATOM 4512 C CA . GLN A 1 561 ? 15.099 2.451 -18.952 1.00 72.62 561 GLN A CA 1
ATOM 4513 C C . GLN A 1 561 ? 15.102 2.625 -20.483 1.00 72.62 561 GLN A C 1
ATOM 4515 O O . GLN A 1 561 ? 14.383 1.917 -21.190 1.00 72.62 561 GLN A O 1
ATOM 4520 N N . GLN A 1 562 ? 15.963 3.498 -21.012 1.00 75.06 562 GLN A N 1
ATOM 4521 C CA . GLN A 1 562 ? 16.169 3.686 -22.448 1.00 75.06 562 GLN A CA 1
ATOM 4522 C C . GLN A 1 562 ? 17.033 2.575 -23.074 1.00 75.06 562 GLN A C 1
ATOM 4524 O O . GLN A 1 562 ? 16.791 2.207 -24.222 1.00 75.06 562 GLN A O 1
ATOM 4529 N N . ALA A 1 563 ? 17.971 1.967 -22.340 1.00 68.12 563 ALA A N 1
ATOM 4530 C CA . ALA A 1 563 ? 18.687 0.758 -22.762 1.00 68.12 563 ALA A CA 1
ATOM 4531 C C . ALA A 1 563 ? 17.759 -0.467 -22.794 1.00 68.12 563 ALA A C 1
ATOM 4533 O O . ALA A 1 563 ? 17.868 -1.301 -23.683 1.00 68.12 563 ALA A O 1
ATOM 4534 N N . GLU A 1 564 ? 16.799 -0.572 -21.874 1.00 74.38 564 GLU A N 1
ATOM 4535 C CA . GLU A 1 564 ? 15.741 -1.584 -21.918 1.00 74.38 564 GLU A CA 1
ATOM 4536 C C . GLU A 1 564 ? 14.767 -1.353 -23.082 1.00 74.38 564 GLU A C 1
ATOM 4538 O O . GLU A 1 564 ? 14.374 -2.313 -23.743 1.00 74.38 564 GLU A O 1
ATOM 4543 N N . ALA A 1 565 ? 14.396 -0.100 -23.373 1.00 74.44 565 ALA A N 1
ATOM 4544 C CA . ALA A 1 565 ? 13.580 0.240 -24.540 1.00 74.44 565 ALA A CA 1
ATOM 4545 C C . ALA A 1 565 ? 14.307 -0.097 -25.854 1.00 74.44 565 ALA A C 1
ATOM 4547 O O . ALA A 1 565 ? 13.803 -0.880 -26.657 1.00 74.44 565 ALA A O 1
ATOM 4548 N N . THR A 1 566 ? 15.534 0.400 -26.026 1.00 77.44 566 THR A N 1
ATOM 4549 C CA . THR A 1 566 ? 16.357 0.130 -27.217 1.00 77.44 566 THR A CA 1
ATOM 4550 C C . THR A 1 566 ? 16.787 -1.333 -27.332 1.00 77.44 566 THR A C 1
ATOM 4552 O O . THR A 1 566 ? 16.951 -1.808 -28.449 1.00 77.44 566 THR A O 1
ATOM 4555 N N . ASN A 1 567 ? 16.886 -2.099 -26.236 1.00 74.50 567 ASN A N 1
ATOM 4556 C CA . ASN A 1 567 ? 17.034 -3.558 -26.309 1.00 74.50 567 ASN A CA 1
ATOM 4557 C C . ASN A 1 567 ? 15.765 -4.245 -26.834 1.00 74.50 567 ASN A C 1
ATOM 4559 O O . ASN A 1 567 ? 15.889 -5.153 -27.644 1.00 74.50 567 ASN A O 1
ATOM 4563 N N . ARG A 1 568 ? 14.553 -3.808 -26.460 1.00 75.12 568 ARG A N 1
ATOM 4564 C CA . ARG A 1 568 ? 13.292 -4.352 -27.020 1.00 75.12 568 ARG A CA 1
ATOM 4565 C C . ARG A 1 568 ? 13.136 -4.001 -28.508 1.00 75.12 568 ARG A C 1
ATOM 4567 O O . ARG A 1 568 ? 12.686 -4.826 -29.308 1.00 75.12 568 ARG A O 1
ATOM 4574 N N . GLU A 1 569 ? 13.565 -2.805 -28.903 1.00 75.19 569 GLU A N 1
ATOM 4575 C CA . GLU A 1 569 ? 13.664 -2.394 -30.310 1.00 75.19 569 GLU A CA 1
ATOM 4576 C C . GLU A 1 569 ? 14.735 -3.207 -31.057 1.00 75.19 569 GLU A C 1
ATOM 4578 O O . GLU A 1 569 ? 14.481 -3.704 -32.151 1.00 75.19 569 GLU A O 1
ATOM 4583 N N . LEU A 1 570 ? 15.901 -3.450 -30.449 1.00 74.69 570 LEU A N 1
ATOM 4584 C CA . LEU A 1 570 ? 16.932 -4.328 -31.004 1.00 74.69 570 LEU A CA 1
ATOM 4585 C C . LEU A 1 570 ? 16.485 -5.787 -31.074 1.00 74.69 570 LEU A C 1
ATOM 4587 O O . LEU A 1 570 ? 16.854 -6.461 -32.024 1.00 74.69 570 LEU A O 1
ATOM 4591 N N . GLU A 1 571 ? 15.712 -6.309 -30.127 1.00 75.06 571 GLU A N 1
ATOM 4592 C CA . GLU A 1 571 ? 15.182 -7.676 -30.164 1.00 75.06 571 GLU A CA 1
ATOM 4593 C C . GLU A 1 571 ? 14.181 -7.842 -31.307 1.00 75.06 571 GLU A C 1
ATOM 4595 O O . GLU A 1 571 ? 14.322 -8.762 -32.116 1.00 75.06 571 GLU A O 1
ATOM 4600 N N . THR A 1 572 ? 13.226 -6.919 -31.440 1.00 77.62 572 THR A N 1
ATOM 4601 C CA . THR A 1 572 ? 12.259 -6.923 -32.550 1.00 77.62 572 THR A CA 1
ATOM 4602 C C . THR A 1 572 ? 12.943 -6.702 -33.905 1.00 77.62 572 THR A C 1
ATOM 4604 O O . THR A 1 572 ? 12.671 -7.441 -34.854 1.00 77.62 572 THR A O 1
ATOM 4607 N N . PHE A 1 573 ? 13.922 -5.796 -33.992 1.00 78.69 573 PHE A N 1
ATOM 4608 C CA . PHE A 1 573 ? 14.749 -5.603 -35.186 1.00 78.69 573 PHE A CA 1
ATOM 4609 C C . PHE A 1 573 ? 15.651 -6.812 -35.489 1.00 78.69 573 PHE A C 1
ATOM 4611 O O . PHE A 1 573 ? 15.811 -7.180 -36.650 1.00 78.69 573 PHE A O 1
ATOM 4618 N N . ASN A 1 574 ? 16.189 -7.505 -34.480 1.00 74.94 574 ASN A N 1
ATOM 4619 C CA . ASN A 1 574 ? 16.943 -8.750 -34.666 1.00 74.94 574 ASN A CA 1
ATOM 4620 C C . ASN A 1 574 ? 16.044 -9.909 -35.117 1.00 74.94 574 ASN A C 1
ATOM 4622 O O . ASN A 1 574 ? 16.504 -10.765 -35.871 1.00 74.94 574 ASN A O 1
ATOM 4626 N N . VAL A 1 575 ? 14.776 -9.958 -34.698 1.00 77.75 575 VAL A N 1
ATOM 4627 C CA . VAL A 1 575 ? 13.790 -10.910 -35.236 1.00 77.75 575 VAL A CA 1
ATOM 4628 C C . VAL A 1 575 ? 13.500 -10.598 -36.708 1.00 77.75 575 VAL A C 1
ATOM 4630 O O . VAL A 1 575 ? 13.574 -11.508 -37.535 1.00 77.75 575 VAL A O 1
ATOM 4633 N N . ALA A 1 576 ? 13.289 -9.327 -37.064 1.00 74.06 576 ALA A N 1
ATOM 4634 C CA . ALA A 1 576 ? 13.119 -8.901 -38.456 1.00 74.06 576 ALA A CA 1
ATOM 4635 C C . ALA A 1 576 ? 14.363 -9.201 -39.320 1.00 74.06 576 ALA A C 1
ATOM 4637 O O . ALA A 1 576 ? 14.239 -9.771 -40.403 1.00 74.06 576 ALA A O 1
ATOM 4638 N N . LEU A 1 577 ? 15.574 -8.924 -38.822 1.00 74.50 577 LEU A N 1
ATOM 4639 C CA . LEU A 1 577 ? 16.834 -9.269 -39.491 1.00 74.50 577 LEU A CA 1
ATOM 4640 C C . LEU A 1 577 ? 17.032 -10.781 -39.639 1.00 74.50 577 LEU A C 1
ATOM 4642 O O . LEU A 1 577 ? 17.573 -11.218 -40.650 1.00 74.50 577 LEU A O 1
ATOM 4646 N N . ARG A 1 578 ? 16.601 -11.601 -38.670 1.00 76.00 578 ARG A N 1
ATOM 4647 C CA . ARG A 1 578 ? 16.630 -13.070 -38.801 1.00 76.00 578 ARG A CA 1
ATOM 4648 C C . ARG A 1 578 ? 15.668 -13.554 -39.886 1.00 76.00 578 ARG A C 1
ATOM 4650 O O . ARG A 1 578 ? 16.040 -14.458 -40.629 1.00 76.00 578 ARG A O 1
ATOM 4657 N N . HIS A 1 579 ? 14.491 -12.936 -40.011 1.00 77.31 579 HIS A N 1
ATOM 4658 C CA . HIS A 1 579 ? 13.534 -13.222 -41.082 1.00 77.31 579 HIS A CA 1
ATOM 4659 C C . HIS A 1 579 ? 14.107 -12.837 -42.455 1.00 77.31 579 HIS A C 1
ATOM 4661 O O . HIS A 1 579 ? 14.323 -13.711 -43.292 1.00 77.31 579 HIS A O 1
ATOM 4667 N N . GLY A 1 580 ? 14.502 -11.571 -42.630 1.00 80.44 580 GLY A N 1
ATOM 4668 C CA . GLY A 1 580 ? 15.098 -11.071 -43.874 1.00 80.44 580 GLY A CA 1
ATOM 4669 C C . GLY A 1 580 ? 16.391 -11.794 -44.263 1.00 80.44 580 GLY A C 1
ATOM 4670 O O . GLY A 1 580 ? 16.648 -12.019 -45.443 1.00 80.44 580 GLY A O 1
ATOM 4671 N N . LYS A 1 581 ? 17.189 -12.248 -43.285 1.00 79.19 581 LYS A N 1
ATOM 4672 C CA . LYS A 1 581 ? 18.341 -13.124 -43.536 1.00 79.19 581 LYS A CA 1
ATOM 4673 C C . LYS A 1 581 ? 17.915 -14.512 -44.021 1.00 79.19 581 LYS A C 1
ATOM 4675 O O . LYS A 1 581 ? 18.539 -15.024 -44.944 1.00 79.19 581 LYS A O 1
ATOM 4680 N N . ALA A 1 582 ? 16.888 -15.129 -43.436 1.00 76.62 582 ALA A N 1
ATOM 4681 C CA . ALA A 1 582 ? 16.393 -16.430 -43.891 1.00 76.62 582 ALA A CA 1
ATOM 4682 C C . ALA A 1 582 ? 15.818 -16.357 -45.319 1.00 76.62 582 ALA A C 1
ATOM 4684 O O . ALA A 1 582 ? 16.075 -17.251 -46.128 1.00 76.62 582 ALA A O 1
ATOM 4685 N N . GLU A 1 583 ? 15.118 -15.268 -45.650 1.00 78.88 583 GLU A N 1
ATOM 4686 C CA . GLU A 1 583 ? 14.628 -14.958 -47.000 1.00 78.88 583 GLU A CA 1
ATOM 4687 C C . GLU A 1 583 ? 15.783 -14.714 -47.982 1.00 78.88 583 GLU A C 1
ATOM 4689 O O . GLU A 1 583 ? 15.808 -15.296 -49.067 1.00 78.88 583 GLU A O 1
ATOM 4694 N N . ALA A 1 584 ? 16.796 -13.935 -47.589 1.00 74.81 584 ALA A N 1
ATOM 4695 C CA . ALA A 1 584 ? 17.994 -13.718 -48.398 1.00 74.81 584 ALA A CA 1
ATOM 4696 C C . ALA A 1 584 ? 18.791 -15.016 -48.619 1.00 74.81 584 ALA A C 1
ATOM 4698 O O . ALA A 1 584 ? 19.248 -15.271 -49.730 1.00 74.81 584 ALA A O 1
ATOM 4699 N N . GLU A 1 585 ? 18.932 -15.879 -47.609 1.00 80.62 585 GLU A N 1
ATOM 4700 C CA . GLU A 1 585 ? 19.581 -17.184 -47.764 1.00 80.62 585 GLU A CA 1
ATOM 4701 C C . GLU A 1 585 ? 18.769 -18.153 -48.637 1.00 80.62 585 GLU A C 1
ATOM 4703 O O . GLU A 1 585 ? 19.363 -18.946 -49.370 1.00 80.62 585 GLU A O 1
ATOM 4708 N N . LEU A 1 586 ? 17.431 -18.096 -48.595 1.00 81.69 586 LEU A N 1
ATOM 4709 C CA . LEU A 1 586 ? 16.565 -18.805 -49.543 1.00 81.69 586 LEU A CA 1
ATOM 4710 C C . LEU A 1 586 ? 16.807 -18.302 -50.970 1.00 81.69 586 LEU A C 1
ATOM 4712 O O . LEU A 1 586 ? 17.117 -19.107 -51.847 1.00 81.69 586 LEU A O 1
ATOM 4716 N N . LYS A 1 587 ? 16.785 -16.982 -51.189 1.00 83.00 587 LYS A N 1
ATOM 4717 C CA . LYS A 1 587 ? 17.025 -16.385 -52.510 1.00 83.00 587 LYS A CA 1
ATOM 4718 C C . LYS A 1 587 ? 18.437 -16.666 -53.034 1.00 83.00 587 LYS A C 1
ATOM 4720 O O . LYS A 1 587 ? 18.606 -16.952 -54.215 1.00 83.00 587 LYS A O 1
ATOM 4725 N N . VAL A 1 588 ? 19.451 -16.667 -52.168 1.00 80.44 588 VAL A N 1
ATOM 4726 C CA . VAL A 1 588 ? 20.821 -17.078 -52.522 1.00 80.44 588 VAL A CA 1
ATOM 4727 C C . VAL A 1 588 ? 20.880 -18.566 -52.878 1.00 80.44 588 VAL A C 1
ATOM 4729 O O . VAL A 1 588 ? 21.567 -18.920 -53.833 1.00 80.44 588 VAL A O 1
ATOM 4732 N N . ARG A 1 589 ? 20.146 -19.446 -52.182 1.00 81.94 589 ARG A N 1
ATOM 4733 C CA . ARG A 1 589 ? 20.053 -20.871 -52.550 1.00 81.94 589 ARG A CA 1
ATOM 4734 C C . ARG A 1 589 ? 19.382 -21.068 -53.915 1.00 81.94 589 ARG A C 1
ATOM 4736 O O . ARG A 1 589 ? 19.922 -21.815 -54.726 1.00 81.94 589 ARG A O 1
ATOM 4743 N N . GLU A 1 590 ? 18.300 -20.349 -54.212 1.00 84.75 590 GLU A N 1
ATOM 4744 C CA . GLU A 1 590 ? 17.671 -20.337 -55.545 1.00 84.75 590 GLU A CA 1
ATOM 4745 C C . GLU A 1 590 ? 18.658 -19.879 -56.632 1.00 84.75 590 GLU A C 1
ATOM 4747 O O . GLU A 1 590 ? 18.932 -20.627 -57.574 1.00 84.75 590 GLU A O 1
ATOM 4752 N N . LEU A 1 591 ? 19.283 -18.709 -56.454 1.00 83.62 591 LEU A N 1
ATOM 4753 C CA . LEU A 1 591 ? 20.264 -18.148 -57.392 1.00 83.62 591 LEU A CA 1
ATOM 4754 C C . LEU A 1 591 ? 21.500 -19.049 -57.568 1.00 83.62 591 LEU A C 1
ATOM 4756 O O . LEU A 1 591 ? 22.110 -19.063 -58.636 1.00 83.62 591 LEU A O 1
ATOM 4760 N N . LEU A 1 592 ? 21.881 -19.836 -56.556 1.00 82.31 592 LEU A N 1
ATOM 4761 C CA . LEU A 1 592 ? 22.935 -20.848 -56.681 1.00 82.31 592 LEU A CA 1
ATOM 4762 C C . LEU A 1 592 ? 22.488 -22.059 -57.513 1.00 82.31 592 LEU A C 1
ATOM 4764 O O . LEU A 1 592 ? 23.301 -22.579 -58.281 1.00 82.31 592 LEU A O 1
ATOM 4768 N N . THR A 1 593 ? 21.224 -22.489 -57.422 1.00 85.62 593 THR A N 1
ATOM 4769 C CA . THR A 1 593 ? 20.689 -23.546 -58.303 1.00 85.62 593 THR A CA 1
ATOM 4770 C C . THR A 1 593 ? 20.541 -23.077 -59.752 1.00 85.62 593 THR A C 1
ATOM 4772 O O . THR A 1 593 ? 20.915 -23.810 -60.666 1.00 85.62 593 THR A O 1
ATOM 4775 N N . GLU A 1 594 ? 20.120 -21.830 -59.969 1.00 85.94 594 GLU A N 1
ATOM 4776 C CA . GLU A 1 594 ? 20.060 -21.191 -61.289 1.00 85.94 594 GLU A CA 1
ATOM 4777 C C . GLU A 1 594 ? 21.465 -20.999 -61.888 1.00 85.94 594 GLU A C 1
ATOM 4779 O O . GLU A 1 594 ? 21.744 -21.381 -63.024 1.00 85.94 594 GLU A O 1
ATOM 4784 N N . LYS A 1 595 ? 22.429 -20.526 -61.091 1.00 82.25 595 LYS A N 1
ATOM 4785 C CA . LYS A 1 595 ? 23.841 -20.459 -61.497 1.00 82.25 595 LYS A CA 1
ATOM 4786 C C . LYS A 1 595 ? 24.410 -21.839 -61.848 1.00 82.25 595 LYS A C 1
ATOM 4788 O O . LYS A 1 595 ? 25.285 -21.931 -62.711 1.00 82.25 595 LYS A O 1
ATOM 4793 N N . ALA A 1 596 ? 23.940 -22.912 -61.209 1.00 80.25 596 ALA A N 1
ATOM 4794 C CA . ALA A 1 596 ? 24.352 -24.276 -61.529 1.00 80.25 596 ALA A CA 1
ATOM 4795 C C . ALA A 1 596 ? 23.745 -24.788 -62.850 1.00 80.25 596 ALA A C 1
ATOM 4797 O O . ALA A 1 596 ? 24.466 -25.425 -63.623 1.00 80.25 596 ALA A O 1
ATOM 4798 N N . SER A 1 597 ? 22.475 -24.482 -63.155 1.00 84.19 597 SER A N 1
ATOM 4799 C CA . SER A 1 597 ? 21.868 -24.824 -64.452 1.00 84.19 597 SER A CA 1
ATOM 4800 C C . SER A 1 597 ? 22.508 -24.029 -65.596 1.00 84.19 597 SER A C 1
ATOM 4802 O O . SER A 1 597 ? 22.985 -24.639 -66.554 1.00 84.19 597 SER A O 1
ATOM 4804 N N . LEU A 1 598 ? 22.665 -22.710 -65.446 1.00 82.19 598 LEU A N 1
ATOM 4805 C CA . LEU A 1 598 ? 23.339 -21.847 -66.425 1.00 82.19 598 LEU A CA 1
ATOM 4806 C C . LEU A 1 598 ? 24.804 -22.258 -66.653 1.00 82.19 598 LEU A C 1
ATOM 4808 O O . LEU A 1 598 ? 25.286 -22.250 -67.785 1.00 82.19 598 LEU A O 1
ATOM 4812 N N . LYS A 1 599 ? 25.530 -22.692 -65.610 1.00 81.62 599 LYS A N 1
ATOM 4813 C CA . LYS A 1 599 ? 26.895 -23.232 -65.766 1.00 81.62 599 LYS A CA 1
ATOM 4814 C C . LYS A 1 599 ? 26.913 -24.555 -66.544 1.00 81.62 599 LYS A C 1
ATOM 4816 O O . LYS A 1 599 ? 27.857 -24.795 -67.297 1.00 81.62 599 LYS A O 1
ATOM 4821 N N . LYS A 1 600 ? 25.891 -25.406 -66.389 1.00 81.56 600 LYS A N 1
ATOM 4822 C CA . LYS A 1 600 ? 25.740 -26.655 -67.157 1.00 81.56 600 LYS A CA 1
ATOM 4823 C C . LYS A 1 600 ? 25.445 -26.366 -68.633 1.00 81.56 600 LYS A C 1
ATOM 4825 O O . LYS A 1 600 ? 26.065 -26.984 -69.492 1.00 81.56 600 LYS A O 1
ATOM 4830 N N . GLU A 1 601 ? 24.562 -25.411 -68.913 1.00 83.12 601 GLU A N 1
ATOM 4831 C CA . GLU A 1 601 ? 24.204 -24.963 -70.266 1.00 83.12 601 GLU A CA 1
ATOM 4832 C C . GLU A 1 601 ? 25.375 -24.282 -70.988 1.00 83.12 601 GLU A C 1
ATOM 4834 O O . GLU A 1 601 ? 25.748 -24.683 -72.090 1.00 83.12 601 GLU A O 1
ATOM 4839 N N . ASN A 1 602 ? 26.050 -23.334 -70.335 1.00 78.94 602 ASN A N 1
ATOM 4840 C CA . ASN A 1 602 ? 27.257 -22.695 -70.865 1.00 78.94 602 ASN A CA 1
ATOM 4841 C C . ASN A 1 602 ? 28.375 -23.738 -71.097 1.00 78.94 602 ASN A C 1
ATOM 4843 O O . ASN A 1 602 ? 29.055 -23.724 -72.120 1.00 78.94 602 ASN A O 1
ATOM 4847 N N . GLY A 1 603 ? 28.478 -24.750 -70.227 1.00 81.81 603 GLY A N 1
ATOM 4848 C CA . GLY A 1 603 ? 29.333 -25.927 -70.420 1.00 81.81 603 GLY A CA 1
ATOM 4849 C C . GLY A 1 603 ? 28.913 -26.885 -71.550 1.00 81.81 603 GLY A C 1
ATOM 4850 O O . GLY A 1 603 ? 29.665 -27.814 -71.853 1.00 81.81 603 GLY A O 1
ATOM 4851 N N . ILE A 1 604 ? 27.746 -26.710 -72.176 1.00 85.69 604 ILE A N 1
ATOM 4852 C CA . ILE A 1 604 ? 27.338 -27.386 -73.422 1.00 85.69 604 ILE A CA 1
ATOM 4853 C C . ILE A 1 604 ? 27.662 -26.479 -74.615 1.00 85.69 604 ILE A C 1
ATOM 4855 O O . ILE A 1 604 ? 28.366 -26.912 -75.528 1.00 85.69 604 ILE A O 1
ATOM 4859 N N . LEU A 1 605 ? 27.248 -25.207 -74.563 1.00 79.75 605 LEU A N 1
ATOM 4860 C CA . LEU A 1 605 ? 27.532 -24.200 -75.595 1.00 79.75 605 LEU A CA 1
ATOM 4861 C C . LEU A 1 605 ? 29.034 -24.067 -75.878 1.00 79.75 605 LEU A C 1
ATOM 4863 O O . LEU A 1 605 ? 29.444 -24.043 -77.036 1.00 79.75 605 LEU A O 1
ATOM 4867 N N . ARG A 1 606 ? 29.870 -24.065 -74.834 1.00 81.06 606 ARG A N 1
ATOM 4868 C CA . ARG A 1 606 ? 31.328 -23.991 -74.962 1.00 81.06 606 ARG A CA 1
ATOM 4869 C C . ARG A 1 606 ? 31.908 -25.152 -75.774 1.00 81.06 606 ARG A C 1
ATOM 4871 O O . ARG A 1 606 ? 32.685 -24.899 -76.684 1.00 81.06 606 ARG A O 1
ATOM 4878 N N . ARG A 1 607 ? 31.466 -26.391 -75.521 1.00 81.44 607 ARG A N 1
ATOM 4879 C CA . ARG A 1 607 ? 31.891 -27.578 -76.290 1.00 81.44 607 ARG A CA 1
ATOM 4880 C C . ARG A 1 607 ? 31.408 -27.536 -77.741 1.00 81.44 607 ARG A C 1
ATOM 4882 O O . ARG A 1 607 ? 32.126 -27.975 -78.631 1.00 81.44 607 ARG A O 1
ATOM 4889 N N . SER A 1 608 ? 30.225 -26.969 -77.991 1.00 81.25 608 SER A N 1
ATOM 4890 C CA . SER A 1 608 ? 29.748 -26.720 -79.358 1.00 81.25 608 SER A CA 1
ATOM 4891 C C . SER A 1 608 ? 30.617 -25.689 -80.088 1.00 81.25 608 SER A C 1
ATOM 4893 O O . SER A 1 608 ? 30.888 -25.849 -81.273 1.00 81.25 608 SER A O 1
ATOM 4895 N N . ASN A 1 609 ? 31.071 -24.646 -79.390 1.00 78.50 609 ASN A N 1
ATOM 4896 C CA . ASN A 1 609 ? 31.916 -23.602 -79.968 1.00 78.50 609 ASN A CA 1
ATOM 4897 C C . ASN A 1 609 ? 33.361 -24.092 -80.192 1.00 78.50 609 ASN A C 1
ATOM 4899 O O . ASN A 1 609 ? 33.951 -23.821 -81.230 1.00 78.50 609 ASN A O 1
ATOM 4903 N N . GLU A 1 610 ? 33.900 -24.894 -79.268 1.00 80.19 610 GLU A N 1
ATOM 4904 C CA . GLU A 1 610 ? 35.195 -25.579 -79.409 1.00 80.19 610 GLU A CA 1
ATOM 4905 C C . GLU A 1 610 ? 35.200 -26.530 -80.630 1.00 80.19 610 GLU A C 1
ATOM 4907 O O . GLU A 1 610 ? 36.177 -26.559 -81.379 1.00 80.19 610 GLU A O 1
ATOM 4912 N N . LEU A 1 611 ? 34.086 -27.227 -80.906 1.00 82.12 611 LEU A N 1
ATOM 4913 C CA . LEU A 1 611 ? 33.911 -28.045 -82.117 1.00 82.12 611 LEU A CA 1
ATOM 4914 C C . LEU A 1 611 ? 33.889 -27.199 -83.406 1.00 82.12 611 LEU A C 1
ATOM 4916 O O . LEU A 1 611 ? 34.620 -27.503 -84.349 1.00 82.12 611 LEU A O 1
ATOM 4920 N N . LEU A 1 612 ? 33.096 -26.121 -83.439 1.00 79.50 612 LEU A N 1
ATOM 4921 C CA . LEU A 1 612 ? 33.030 -25.198 -84.584 1.00 79.50 612 LEU A CA 1
ATOM 4922 C C . LEU A 1 612 ? 34.387 -24.537 -84.869 1.00 79.50 612 LEU A C 1
ATOM 4924 O O . LEU A 1 612 ? 34.770 -24.361 -86.025 1.00 79.50 612 LEU A O 1
ATOM 4928 N N . GLN A 1 613 ? 35.144 -24.200 -83.823 1.00 79.31 613 GLN A N 1
ATOM 4929 C CA . GLN A 1 613 ? 36.457 -23.579 -83.969 1.00 79.31 613 GLN A CA 1
ATOM 4930 C C . GLN A 1 613 ? 37.524 -24.569 -84.468 1.00 79.31 613 GLN A C 1
ATOM 4932 O O . GLN A 1 613 ? 38.442 -24.156 -85.175 1.00 79.31 613 GLN A O 1
ATOM 4937 N N . SER A 1 614 ? 37.372 -25.873 -84.202 1.00 78.12 614 SER A N 1
ATOM 4938 C CA . SER A 1 614 ? 38.180 -26.916 -84.853 1.00 78.12 614 SER A CA 1
ATOM 4939 C C . SER A 1 614 ? 37.934 -26.950 -86.366 1.00 78.12 614 SER A C 1
ATOM 4941 O O . SER A 1 614 ? 38.886 -26.892 -87.141 1.00 78.12 614 SER A O 1
ATOM 4943 N N . GLN A 1 615 ? 36.666 -26.952 -86.790 1.00 78.06 615 GLN A N 1
ATOM 4944 C CA . GLN A 1 615 ? 36.283 -26.964 -88.211 1.00 78.06 615 GLN A CA 1
ATOM 4945 C C . GLN A 1 615 ? 36.761 -25.703 -88.956 1.00 78.06 615 GLN A C 1
ATOM 4947 O O . GLN A 1 615 ? 37.204 -25.775 -90.102 1.00 78.06 615 GLN A O 1
ATOM 4952 N N . LEU A 1 616 ? 36.731 -24.541 -88.292 1.00 75.31 616 LEU A N 1
ATOM 4953 C CA . LEU A 1 616 ? 37.264 -23.291 -88.841 1.00 75.31 616 LEU A CA 1
ATOM 4954 C C . LEU A 1 616 ? 38.788 -23.352 -89.062 1.00 75.31 616 LEU A C 1
ATOM 4956 O O . LEU A 1 616 ? 39.287 -22.825 -90.057 1.00 75.31 616 LEU A O 1
ATOM 4960 N N . ASN A 1 617 ? 39.527 -24.005 -88.160 1.00 76.94 617 ASN A N 1
ATOM 4961 C CA . ASN A 1 617 ? 40.980 -24.152 -88.271 1.00 76.94 617 ASN A CA 1
ATOM 4962 C C . ASN A 1 617 ? 41.389 -25.090 -89.420 1.00 76.94 617 ASN A C 1
ATOM 4964 O O . ASN A 1 617 ? 42.376 -24.804 -90.096 1.00 76.94 617 ASN A O 1
ATOM 4968 N N . GLU A 1 618 ? 40.626 -26.159 -89.674 1.00 76.69 618 GLU A N 1
ATOM 4969 C CA . GLU A 1 618 ? 40.846 -27.074 -90.808 1.00 76.69 618 GLU A CA 1
ATOM 4970 C C . GLU A 1 618 ? 40.689 -26.339 -92.152 1.00 76.69 618 GLU A C 1
ATOM 4972 O O . GLU A 1 618 ? 41.615 -26.333 -92.966 1.00 76.69 618 GLU A O 1
ATOM 4977 N N . LEU A 1 619 ? 39.588 -25.600 -92.334 1.00 76.25 619 LEU A N 1
ATOM 4978 C CA . LEU A 1 619 ? 39.380 -24.690 -93.476 1.00 76.25 619 LEU A CA 1
ATOM 4979 C C . LEU A 1 619 ? 40.506 -23.645 -93.607 1.00 76.25 619 LEU A C 1
ATOM 4981 O O . LEU A 1 619 ? 40.982 -23.354 -94.708 1.00 76.25 619 LEU A O 1
ATOM 4985 N N . GLY A 1 620 ? 40.975 -23.111 -92.477 1.00 74.56 620 GLY A N 1
ATOM 4986 C CA . GLY A 1 620 ? 42.108 -22.190 -92.415 1.00 74.56 620 GLY A CA 1
ATOM 4987 C C . GLY A 1 620 ? 43.462 -22.817 -92.774 1.00 74.56 620 GLY A C 1
ATOM 4988 O O . GLY A 1 620 ? 44.401 -22.085 -93.090 1.00 74.56 620 GLY A O 1
ATOM 4989 N N . GLU A 1 621 ? 43.616 -24.143 -92.736 1.00 75.12 621 GLU A N 1
ATOM 4990 C CA . GLU A 1 621 ? 44.778 -24.838 -93.305 1.00 75.12 621 GLU A CA 1
ATOM 4991 C C . GLU A 1 621 ? 44.640 -25.086 -94.803 1.00 75.12 621 GLU A C 1
ATOM 4993 O O . GLU A 1 621 ? 45.614 -24.886 -95.530 1.00 75.12 621 GLU A O 1
ATOM 4998 N N . GLU A 1 622 ? 43.458 -25.476 -95.286 1.00 71.75 622 GLU A N 1
ATOM 4999 C CA . GLU A 1 622 ? 43.235 -25.686 -96.720 1.00 71.75 622 GLU A CA 1
ATOM 5000 C C . GLU A 1 622 ? 43.509 -24.413 -97.528 1.00 71.75 622 GLU A C 1
ATOM 5002 O O . GLU A 1 622 ? 44.243 -24.462 -98.517 1.00 71.75 622 GLU A O 1
ATOM 5007 N N . HIS A 1 623 ? 43.043 -23.253 -97.051 1.00 68.94 623 HIS A N 1
ATOM 5008 C CA . HIS A 1 623 ? 43.331 -21.960 -97.680 1.00 68.94 623 HIS A CA 1
ATOM 5009 C C . HIS A 1 623 ? 44.843 -21.682 -97.791 1.00 68.94 623 HIS A C 1
ATOM 5011 O O . HIS A 1 623 ? 45.327 -21.328 -98.868 1.00 68.94 623 HIS A O 1
ATOM 5017 N N . ARG A 1 624 ? 45.617 -21.926 -96.722 1.00 76.75 624 ARG A N 1
ATOM 5018 C CA . ARG A 1 624 ? 47.082 -21.733 -96.721 1.00 76.75 624 ARG A CA 1
ATOM 5019 C C . ARG A 1 624 ? 47.810 -22.679 -97.684 1.00 76.75 624 ARG A C 1
ATOM 5021 O O . ARG A 1 624 ? 48.841 -22.304 -98.240 1.00 76.75 624 ARG A O 1
ATOM 5028 N N . ARG A 1 625 ? 47.282 -23.889 -97.917 1.00 75.44 625 ARG A N 1
ATOM 5029 C CA . ARG A 1 625 ? 47.825 -24.835 -98.914 1.00 75.44 625 ARG A CA 1
ATOM 5030 C C . ARG A 1 625 ? 47.606 -24.331 -100.349 1.00 75.44 625 ARG A C 1
ATOM 5032 O O . ARG A 1 625 ? 48.479 -24.532 -101.193 1.00 75.44 625 ARG A O 1
ATOM 5039 N N . VAL A 1 626 ? 46.488 -23.648 -100.616 1.00 71.50 626 VAL A N 1
ATOM 5040 C CA . VAL A 1 626 ? 46.196 -23.022 -101.921 1.00 71.50 626 VAL A CA 1
ATOM 5041 C C . VAL A 1 626 ? 47.112 -21.821 -102.181 1.00 71.50 626 VAL A C 1
ATOM 5043 O O . VAL A 1 626 ? 47.736 -21.761 -103.242 1.00 71.50 626 VAL A O 1
ATOM 5046 N N . ASP A 1 627 ? 47.279 -20.921 -101.208 1.00 73.62 627 ASP A N 1
ATOM 5047 C CA . ASP A 1 627 ? 48.142 -19.735 -101.348 1.00 73.62 627 ASP A CA 1
ATOM 5048 C C . ASP A 1 627 ? 49.602 -20.112 -101.648 1.00 73.62 627 ASP A C 1
ATOM 5050 O O . ASP A 1 627 ? 50.246 -19.521 -102.518 1.00 73.62 627 ASP A O 1
ATOM 5054 N N . TYR A 1 628 ? 50.124 -21.148 -100.984 1.00 72.44 628 TYR A N 1
ATOM 5055 C CA . TYR A 1 628 ? 51.493 -21.622 -101.211 1.00 72.44 628 TYR A CA 1
ATOM 5056 C C . TYR A 1 628 ? 51.686 -22.210 -102.624 1.00 72.44 628 TYR A C 1
ATOM 5058 O O . TYR A 1 628 ? 52.748 -22.062 -103.236 1.00 72.44 628 TYR A O 1
ATOM 5066 N N . ALA A 1 629 ? 50.647 -22.841 -103.184 1.00 69.31 629 ALA A N 1
ATOM 5067 C CA . ALA A 1 629 ? 50.652 -23.319 -104.566 1.00 69.31 629 ALA A CA 1
ATOM 5068 C C . ALA A 1 629 ? 50.572 -22.168 -105.589 1.00 69.31 629 ALA A C 1
ATOM 5070 O O . ALA A 1 629 ? 51.174 -22.266 -106.663 1.00 69.31 629 ALA A O 1
ATOM 5071 N N . TYR A 1 630 ? 49.879 -21.074 -105.252 1.00 75.19 630 TYR A N 1
ATOM 5072 C CA . TYR A 1 630 ? 49.825 -19.853 -106.060 1.00 75.19 630 TYR A CA 1
ATOM 5073 C C . TYR A 1 630 ? 51.187 -19.142 -106.107 1.00 75.19 630 TYR A C 1
ATOM 5075 O O . TYR A 1 630 ? 51.726 -18.921 -107.191 1.00 75.19 630 TYR A O 1
ATOM 5083 N N . GLN A 1 631 ? 51.797 -18.868 -104.948 1.00 74.06 631 GLN A N 1
ATOM 5084 C CA . GLN A 1 631 ? 53.090 -18.170 -104.855 1.00 74.06 631 GLN A CA 1
ATOM 5085 C C . GLN A 1 631 ? 54.211 -18.900 -105.613 1.00 74.06 631 GLN A C 1
ATOM 5087 O O . GLN A 1 631 ? 55.019 -18.274 -106.299 1.00 74.06 631 GLN A O 1
ATOM 5092 N N . ARG A 1 632 ? 54.228 -20.240 -105.562 1.00 73.25 632 ARG A N 1
ATOM 5093 C CA . ARG A 1 632 ? 55.179 -21.053 -106.334 1.00 73.25 632 ARG A CA 1
ATOM 5094 C C . ARG A 1 632 ? 55.019 -20.873 -107.851 1.00 73.25 632 ARG A C 1
ATOM 5096 O O . ARG A 1 632 ? 56.018 -20.791 -108.558 1.00 73.25 632 ARG A O 1
ATOM 5103 N N . ARG A 1 633 ? 53.779 -20.802 -108.345 1.00 71.81 633 ARG A N 1
ATOM 5104 C CA . ARG A 1 633 ? 53.470 -20.626 -109.776 1.00 71.81 633 ARG A CA 1
ATOM 5105 C C . ARG A 1 633 ? 53.872 -19.245 -110.295 1.00 71.81 633 ARG A C 1
ATOM 5107 O O . ARG A 1 633 ? 54.324 -19.156 -111.431 1.00 71.81 633 ARG A O 1
ATOM 5114 N N . ASP A 1 634 ? 53.741 -18.200 -109.480 1.00 73.38 634 ASP A N 1
ATOM 5115 C CA . ASP A 1 634 ? 54.172 -16.843 -109.843 1.00 73.38 634 ASP A CA 1
ATOM 5116 C C . ASP A 1 634 ? 55.704 -16.744 -109.990 1.00 73.38 634 ASP A C 1
ATOM 5118 O O . ASP A 1 634 ? 56.215 -16.150 -110.944 1.00 73.38 634 ASP A O 1
ATOM 5122 N N . HIS A 1 635 ? 56.459 -17.426 -109.122 1.00 74.69 635 HIS A N 1
ATOM 5123 C CA . HIS A 1 635 ? 57.916 -17.533 -109.250 1.00 74.69 635 HIS A CA 1
ATOM 5124 C C . HIS A 1 635 ? 58.346 -18.203 -110.571 1.00 74.69 635 HIS A C 1
ATOM 5126 O O . HIS A 1 635 ? 59.180 -17.654 -111.296 1.00 74.69 635 HIS A O 1
ATOM 5132 N N . ASP A 1 636 ? 57.734 -19.342 -110.926 1.00 74.75 636 ASP A N 1
ATOM 5133 C CA . ASP A 1 636 ? 58.001 -20.048 -112.192 1.00 74.75 636 ASP A CA 1
ATOM 5134 C C . ASP A 1 636 ? 57.720 -19.155 -113.425 1.00 74.75 636 ASP A C 1
ATOM 5136 O O . ASP A 1 636 ? 58.439 -19.209 -114.428 1.00 74.75 636 ASP A O 1
ATOM 5140 N N . LEU A 1 637 ? 56.689 -18.303 -113.348 1.00 74.38 637 LEU A N 1
ATOM 5141 C CA . LEU A 1 637 ? 56.267 -17.392 -114.419 1.00 74.38 637 LEU A CA 1
ATOM 5142 C C . LEU A 1 637 ? 57.280 -16.256 -114.643 1.00 74.38 637 LEU A C 1
ATOM 5144 O O . LEU A 1 637 ? 57.656 -15.964 -115.782 1.00 74.38 637 LEU A O 1
ATOM 5148 N N . ASN A 1 638 ? 57.792 -15.666 -113.562 1.00 74.44 638 ASN A N 1
ATOM 5149 C CA . ASN A 1 638 ? 58.846 -14.652 -113.630 1.00 74.44 638 ASN A CA 1
ATOM 5150 C C . ASN A 1 638 ? 60.170 -15.228 -114.177 1.00 74.44 638 ASN A C 1
ATOM 5152 O O . ASN A 1 638 ? 60.854 -14.569 -114.963 1.00 74.44 638 ASN A O 1
ATOM 5156 N N . LEU A 1 639 ? 60.492 -16.490 -113.860 1.00 72.75 639 LEU A N 1
ATOM 5157 C CA . LEU A 1 639 ? 61.668 -17.184 -114.403 1.00 72.75 639 LEU A CA 1
ATOM 5158 C C . LEU A 1 639 ? 61.584 -17.405 -115.929 1.00 72.75 639 LEU A C 1
ATOM 5160 O O . LEU A 1 639 ? 62.603 -17.400 -116.622 1.00 72.75 639 LEU A O 1
ATOM 5164 N N . LEU A 1 640 ? 60.374 -17.597 -116.467 1.00 68.44 640 LEU A N 1
ATOM 5165 C CA . LEU A 1 640 ? 60.125 -17.692 -117.911 1.00 68.44 640 LEU A CA 1
ATOM 5166 C C . LEU A 1 640 ? 60.221 -16.329 -118.611 1.00 68.44 640 LEU A C 1
ATOM 5168 O O . LEU A 1 640 ? 60.692 -16.264 -119.745 1.00 68.44 640 LEU A O 1
ATOM 5172 N N . ARG A 1 641 ? 59.823 -15.246 -117.934 1.00 69.44 641 ARG A N 1
ATOM 5173 C CA . ARG A 1 641 ? 59.897 -13.876 -118.463 1.00 69.44 641 ARG A CA 1
ATOM 5174 C C . ARG A 1 641 ? 61.339 -13.419 -118.699 1.00 69.44 641 ARG A C 1
ATOM 5176 O O . ARG A 1 641 ? 61.646 -12.941 -119.785 1.00 69.44 641 ARG A O 1
ATOM 5183 N N . SER A 1 642 ? 62.237 -13.668 -117.746 1.00 66.50 642 SER A N 1
ATOM 5184 C CA . SER A 1 642 ? 63.672 -13.372 -117.904 1.00 66.50 642 SER A CA 1
ATOM 5185 C C . SER A 1 642 ? 64.283 -14.081 -119.126 1.00 66.50 642 SER A C 1
ATOM 5187 O O . SER A 1 642 ? 64.969 -13.451 -119.926 1.00 66.50 642 SER A O 1
ATOM 5189 N N . LYS A 1 643 ? 63.944 -15.359 -119.351 1.00 64.50 643 LYS A N 1
ATOM 5190 C CA . LYS A 1 643 ? 64.407 -16.131 -120.522 1.00 64.50 643 LYS A CA 1
ATOM 5191 C C . LYS A 1 643 ? 63.829 -15.640 -121.853 1.00 64.50 643 LYS A C 1
ATOM 5193 O O . LYS A 1 643 ? 64.431 -15.854 -122.901 1.00 64.50 643 LYS A O 1
ATOM 5198 N N . TYR A 1 644 ? 62.660 -14.999 -121.835 1.00 61.62 644 TYR A N 1
ATOM 5199 C CA . TYR A 1 644 ? 62.086 -14.353 -123.018 1.00 61.62 644 TYR A CA 1
ATOM 5200 C C . TYR A 1 644 ? 62.899 -13.107 -123.407 1.00 61.62 644 TYR A C 1
ATOM 5202 O O . TYR A 1 644 ? 63.181 -12.885 -124.585 1.00 61.62 644 TYR A O 1
ATOM 5210 N N . GLU A 1 645 ? 63.298 -12.314 -122.411 1.00 63.78 645 GLU A N 1
ATOM 5211 C CA . GLU A 1 645 ? 64.063 -11.075 -122.586 1.00 63.78 645 GLU A CA 1
ATOM 5212 C C . GLU A 1 645 ? 65.505 -11.354 -123.066 1.00 63.78 645 GLU A C 1
ATOM 5214 O O . GLU A 1 645 ? 65.990 -10.648 -123.949 1.00 63.78 645 GLU A O 1
ATOM 5219 N N . GLU A 1 646 ? 66.143 -12.443 -122.611 1.00 55.75 646 GLU A N 1
ATOM 5220 C CA . GLU A 1 646 ? 67.434 -12.917 -123.153 1.00 55.75 646 GLU A CA 1
ATOM 5221 C C . GLU A 1 646 ? 67.363 -13.257 -124.656 1.00 55.75 646 GLU A C 1
ATOM 5223 O O . GLU A 1 646 ? 68.244 -12.876 -125.429 1.00 55.75 646 GLU A O 1
ATOM 5228 N N . VAL A 1 647 ? 66.305 -13.949 -125.098 1.00 55.50 647 VAL A N 1
ATOM 5229 C CA . VAL A 1 647 ? 66.150 -14.366 -126.505 1.00 55.50 647 VAL A CA 1
ATOM 5230 C C . VAL A 1 647 ? 65.889 -13.170 -127.427 1.00 55.50 647 VAL A C 1
ATOM 5232 O O . VAL A 1 647 ? 66.420 -13.129 -128.540 1.00 55.50 647 VAL A O 1
ATOM 5235 N N . MET A 1 648 ? 65.124 -12.172 -126.971 1.00 47.88 648 MET A N 1
ATOM 5236 C CA . MET A 1 648 ? 64.753 -10.990 -127.767 1.00 47.88 648 MET A CA 1
ATOM 5237 C C . MET A 1 648 ? 65.941 -10.157 -128.275 1.00 47.88 648 MET A C 1
ATOM 5239 O O . MET A 1 648 ? 65.799 -9.469 -129.282 1.00 47.88 648 MET A O 1
ATOM 5243 N N . HIS A 1 649 ? 67.108 -10.228 -127.633 1.00 50.53 649 HIS A N 1
ATOM 5244 C CA . HIS A 1 649 ? 68.299 -9.473 -128.042 1.00 50.53 649 HIS A CA 1
ATOM 5245 C C . HIS A 1 649 ? 69.153 -10.145 -129.137 1.00 50.53 649 HIS A C 1
ATOM 5247 O O . HIS A 1 649 ? 70.195 -9.600 -129.498 1.00 50.53 649 HIS A O 1
ATOM 5253 N N . SER A 1 650 ? 68.757 -11.316 -129.660 1.00 46.12 650 SER A N 1
ATOM 5254 C CA . SER A 1 650 ? 69.689 -12.213 -130.374 1.00 46.12 650 SER A CA 1
ATOM 5255 C C . SER A 1 650 ? 69.419 -12.501 -131.862 1.00 46.12 650 SER A C 1
ATOM 5257 O O . SER A 1 650 ? 70.250 -13.164 -132.483 1.00 46.12 650 SER A O 1
ATOM 5259 N N . LEU A 1 651 ? 68.322 -12.021 -132.470 1.00 41.12 651 LEU A N 1
ATOM 5260 C CA . LEU A 1 651 ? 68.036 -12.272 -133.896 1.00 41.12 651 LEU A CA 1
ATOM 5261 C C . LEU A 1 651 ? 67.558 -11.043 -134.675 1.00 41.12 651 LEU A C 1
ATOM 5263 O O . LEU A 1 651 ? 66.380 -10.695 -134.658 1.00 41.12 651 LEU A O 1
ATOM 5267 N N . ASP A 1 652 ? 68.466 -10.516 -135.493 1.00 37.59 652 ASP A N 1
ATOM 5268 C CA . ASP A 1 652 ? 68.160 -9.648 -136.628 1.00 37.59 652 ASP A CA 1
ATOM 5269 C C . ASP A 1 652 ? 68.755 -10.282 -137.906 1.00 37.59 652 ASP A C 1
ATOM 5271 O O . ASP A 1 652 ? 69.881 -9.973 -138.288 1.00 37.59 652 ASP A O 1
ATOM 5275 N N . ALA A 1 653 ? 68.053 -11.265 -138.504 1.00 42.88 653 ALA A N 1
ATOM 5276 C CA . ALA A 1 653 ? 68.215 -11.720 -139.904 1.00 42.88 653 ALA A CA 1
ATOM 5277 C C . ALA A 1 653 ? 67.265 -12.884 -140.300 1.00 42.88 653 ALA A C 1
ATOM 5279 O O . ALA A 1 653 ? 67.336 -13.985 -139.762 1.00 42.88 653 ALA A O 1
ATOM 5280 N N . THR A 1 654 ? 66.462 -12.669 -141.351 1.00 43.44 654 THR A N 1
ATOM 5281 C CA . THR A 1 654 ? 65.877 -13.684 -142.269 1.00 43.44 654 THR A CA 1
ATOM 5282 C C . THR A 1 654 ? 65.112 -14.914 -141.715 1.00 43.44 654 THR A C 1
ATOM 5284 O O . THR A 1 654 ? 65.682 -15.981 -141.515 1.00 43.44 654 THR A O 1
ATOM 5287 N N . GLY A 1 655 ? 63.768 -14.857 -141.780 1.00 54.88 655 GLY A N 1
ATOM 5288 C CA . GLY A 1 655 ? 63.033 -15.847 -142.599 1.00 54.88 655 GLY A CA 1
ATOM 5289 C C . GLY A 1 655 ? 62.159 -16.946 -141.955 1.00 54.88 655 GLY A C 1
ATOM 5290 O O . GLY A 1 655 ? 62.308 -18.101 -142.343 1.00 54.88 655 GLY A O 1
ATOM 5291 N N . SER A 1 656 ? 61.179 -16.642 -141.080 1.00 48.66 656 SER A N 1
ATOM 5292 C CA . SER A 1 656 ? 60.176 -17.659 -140.648 1.00 48.66 656 SER A CA 1
ATOM 5293 C C . SER A 1 656 ? 58.779 -17.127 -140.241 1.00 48.66 656 SER A C 1
ATOM 5295 O O . SER A 1 656 ? 58.225 -17.452 -139.191 1.00 48.66 656 SER A O 1
ATOM 5297 N N . TYR A 1 657 ? 58.141 -16.312 -141.087 1.00 54.97 657 TYR A N 1
ATOM 5298 C CA . TYR A 1 657 ? 56.924 -15.558 -140.718 1.00 54.97 657 TYR A CA 1
ATOM 5299 C C . TYR A 1 657 ? 55.610 -16.354 -140.538 1.00 54.97 657 TYR A C 1
ATOM 5301 O O . TYR A 1 657 ? 54.574 -15.750 -140.259 1.00 54.97 657 TYR A O 1
ATOM 5309 N N . LYS A 1 658 ? 55.595 -17.690 -140.669 1.00 54.69 658 LYS A N 1
ATOM 5310 C CA . LYS A 1 658 ? 54.355 -18.481 -140.498 1.00 54.69 658 LYS A CA 1
ATOM 5311 C C . LYS A 1 658 ? 54.077 -18.868 -139.040 1.00 54.69 658 LYS A C 1
ATOM 5313 O O . LYS A 1 658 ? 52.915 -18.873 -138.633 1.00 54.69 658 LYS A O 1
ATOM 5318 N N . ASN A 1 659 ? 55.124 -19.135 -138.258 1.00 59.78 659 ASN A N 1
ATOM 5319 C CA . ASN A 1 659 ? 54.991 -19.465 -136.836 1.00 59.78 659 ASN A CA 1
ATOM 5320 C C . ASN A 1 659 ? 54.693 -18.206 -136.009 1.00 59.78 659 ASN A C 1
ATOM 5322 O O . ASN A 1 659 ? 53.820 -18.233 -135.144 1.00 59.78 659 ASN A O 1
ATOM 5326 N N . GLU A 1 660 ? 55.321 -17.077 -136.349 1.00 59.66 660 GLU A N 1
ATOM 5327 C CA . GLU A 1 660 ? 55.143 -15.811 -135.628 1.00 59.66 660 GLU A CA 1
ATOM 5328 C C . GLU A 1 660 ? 53.697 -15.293 -135.671 1.00 59.66 660 GLU A C 1
ATOM 5330 O O . GLU A 1 660 ? 53.190 -14.769 -134.687 1.00 59.66 660 GLU A O 1
ATOM 5335 N N . ILE A 1 661 ? 52.965 -15.529 -136.766 1.00 60.16 661 ILE A N 1
ATOM 5336 C CA . ILE A 1 661 ? 51.542 -15.162 -136.865 1.00 60.16 661 ILE A CA 1
ATOM 5337 C C . ILE A 1 661 ? 50.651 -16.055 -135.975 1.00 60.16 661 ILE A C 1
ATOM 5339 O O . ILE A 1 661 ? 49.615 -15.595 -135.490 1.00 60.16 661 ILE A O 1
ATOM 5343 N N . GLN A 1 662 ? 51.030 -17.314 -135.718 1.00 63.06 662 GLN A N 1
ATOM 5344 C CA . GLN A 1 662 ? 50.348 -18.142 -134.712 1.00 63.06 662 GLN A CA 1
ATOM 5345 C C . GLN A 1 662 ? 50.716 -17.716 -133.287 1.00 63.06 662 GLN A C 1
ATOM 5347 O O . GLN A 1 662 ? 49.829 -17.634 -132.437 1.00 63.06 662 GLN A O 1
ATOM 5352 N N . ARG A 1 663 ? 51.991 -17.386 -133.046 1.00 70.00 663 ARG A N 1
ATOM 5353 C CA . ARG A 1 663 ? 52.494 -16.863 -131.771 1.00 70.00 663 ARG A CA 1
ATOM 5354 C C . ARG A 1 663 ? 51.769 -15.576 -131.368 1.00 70.00 663 ARG A C 1
ATOM 5356 O O . ARG A 1 663 ? 51.113 -15.566 -130.333 1.00 70.00 663 ARG A O 1
ATOM 5363 N N . LEU A 1 664 ? 51.747 -14.566 -132.240 1.00 69.31 664 LEU A N 1
ATOM 5364 C CA . LEU A 1 664 ? 51.056 -13.290 -132.013 1.00 69.31 664 LEU A CA 1
ATOM 5365 C C . LEU A 1 664 ? 49.543 -13.463 -131.790 1.00 69.31 664 LEU A C 1
ATOM 5367 O O . LEU A 1 664 ? 48.946 -12.751 -130.986 1.00 69.31 664 LEU A O 1
ATOM 5371 N N . LYS A 1 665 ? 48.896 -14.432 -132.458 1.00 69.06 665 LYS A N 1
ATOM 5372 C CA . LYS A 1 665 ? 47.483 -14.765 -132.189 1.00 69.06 665 LYS A CA 1
ATOM 5373 C C . LYS A 1 665 ? 47.272 -15.396 -130.813 1.00 69.06 665 LYS A C 1
ATOM 5375 O O . LYS A 1 665 ? 46.236 -15.139 -130.202 1.00 69.06 665 LYS A O 1
ATOM 5380 N N . LYS A 1 666 ? 48.224 -16.200 -130.333 1.00 74.75 666 LYS A N 1
ATOM 5381 C CA . LYS A 1 666 ? 48.201 -16.753 -128.976 1.00 74.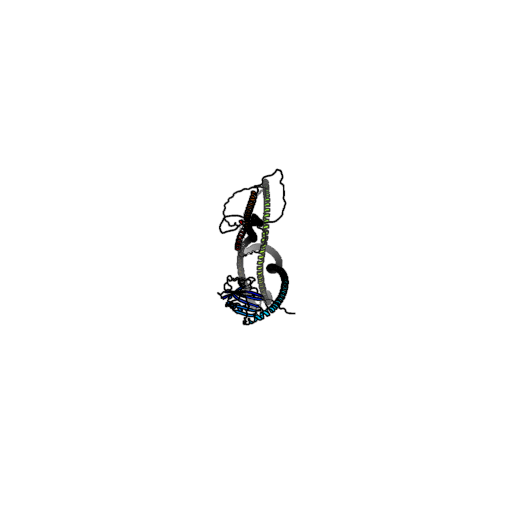75 666 LYS A CA 1
ATOM 5382 C C . LYS A 1 666 ? 48.451 -15.652 -127.942 1.00 74.75 666 LYS A C 1
ATOM 5384 O O . LYS A 1 666 ? 47.637 -15.491 -127.047 1.00 74.75 666 LYS A O 1
ATOM 5389 N N . GLU A 1 667 ? 49.484 -14.834 -128.125 1.00 76.00 667 GLU A N 1
ATOM 5390 C CA . GLU A 1 667 ? 49.828 -13.716 -127.233 1.00 76.00 667 GLU A CA 1
ATOM 5391 C C . GLU A 1 667 ? 48.684 -12.685 -127.129 1.00 76.00 667 GLU A C 1
ATOM 5393 O O . GLU A 1 667 ? 48.398 -12.182 -126.045 1.00 76.00 667 GLU A O 1
ATOM 5398 N N . LEU A 1 668 ? 47.934 -12.441 -128.213 1.00 68.88 668 LEU A N 1
ATOM 5399 C CA . LEU A 1 668 ? 46.732 -11.593 -128.190 1.00 68.88 668 LEU A CA 1
ATOM 5400 C C . LEU A 1 668 ? 45.547 -12.253 -127.453 1.00 68.88 668 LEU A C 1
ATOM 5402 O O . LEU A 1 668 ? 44.742 -11.554 -126.835 1.00 68.88 668 LEU A O 1
ATOM 5406 N N . ALA A 1 669 ? 45.433 -13.585 -127.473 1.00 73.62 669 ALA A N 1
ATOM 5407 C CA . ALA A 1 669 ? 44.451 -14.316 -126.667 1.00 73.62 669 ALA A CA 1
ATOM 5408 C C . ALA A 1 669 ? 44.839 -14.338 -125.176 1.00 73.62 669 ALA A C 1
ATOM 5410 O O . ALA A 1 669 ? 43.994 -14.054 -124.326 1.00 73.62 669 ALA A O 1
ATOM 5411 N N . ASP A 1 670 ? 46.114 -14.582 -124.870 1.00 75.25 670 ASP A N 1
ATOM 5412 C CA . ASP A 1 670 ? 46.671 -14.557 -123.515 1.00 75.25 670 ASP A CA 1
ATOM 5413 C C . ASP A 1 670 ? 46.545 -13.146 -122.901 1.00 75.25 670 ASP A C 1
ATOM 5415 O O . ASP A 1 670 ? 46.094 -13.005 -121.765 1.00 75.25 670 ASP A O 1
ATOM 5419 N N . GLY A 1 671 ? 46.802 -12.085 -123.677 1.00 73.56 671 GLY A N 1
ATOM 5420 C CA . GLY A 1 671 ? 46.584 -10.693 -123.261 1.00 73.56 671 GLY A CA 1
ATOM 5421 C C . GLY A 1 671 ? 45.110 -10.333 -123.021 1.00 73.56 671 GLY A C 1
ATOM 5422 O O . GLY A 1 671 ? 44.802 -9.568 -122.108 1.00 73.56 671 GLY A O 1
ATOM 5423 N N . ARG A 1 672 ? 44.166 -10.921 -123.772 1.00 76.00 672 ARG A N 1
ATOM 5424 C CA . ARG A 1 672 ? 42.722 -10.784 -123.483 1.00 76.00 672 ARG A CA 1
ATOM 5425 C C . ARG A 1 672 ? 42.317 -11.518 -122.204 1.00 76.00 672 ARG A C 1
ATOM 5427 O O . ARG A 1 672 ? 41.487 -11.002 -121.458 1.00 76.00 672 ARG A O 1
ATOM 5434 N N . ALA A 1 673 ? 42.907 -12.683 -121.936 1.00 77.12 673 ALA A N 1
ATOM 5435 C CA . ALA A 1 673 ? 42.713 -13.393 -120.674 1.00 77.12 673 ALA A CA 1
ATOM 5436 C C . ALA A 1 673 ? 43.299 -12.610 -119.484 1.00 77.12 673 ALA A C 1
ATOM 5438 O O . ALA A 1 673 ? 42.695 -12.597 -118.414 1.00 77.12 673 ALA A O 1
ATOM 5439 N N . GLU A 1 674 ? 44.420 -11.908 -119.674 1.00 76.12 674 GLU A N 1
ATOM 5440 C CA . GLU A 1 674 ? 45.003 -11.045 -118.643 1.00 76.12 674 GLU A CA 1
ATOM 5441 C C . GLU A 1 674 ? 44.129 -9.820 -118.348 1.00 76.12 674 GLU A C 1
ATOM 5443 O O . GLU A 1 674 ? 43.827 -9.557 -117.190 1.00 76.12 674 GLU A O 1
ATOM 5448 N N . ILE A 1 675 ? 43.610 -9.132 -119.373 1.00 74.81 675 ILE A N 1
ATOM 5449 C CA . ILE A 1 675 ? 42.657 -8.023 -119.176 1.00 74.81 675 ILE A CA 1
ATOM 5450 C C . ILE A 1 675 ? 41.424 -8.491 -118.381 1.00 74.81 675 ILE A C 1
ATOM 5452 O O . ILE A 1 675 ? 40.973 -7.782 -117.481 1.00 74.81 675 ILE A O 1
ATOM 5456 N N . ALA A 1 676 ? 40.915 -9.699 -118.650 1.00 78.00 676 ALA A N 1
ATOM 5457 C CA . ALA A 1 676 ? 39.819 -10.285 -117.877 1.00 78.00 676 ALA A CA 1
ATOM 5458 C C . ALA A 1 676 ? 40.211 -10.577 -116.411 1.00 78.00 676 ALA A C 1
ATOM 5460 O O . ALA A 1 676 ? 39.420 -10.293 -115.510 1.00 78.00 676 ALA A O 1
ATOM 5461 N N . ARG A 1 677 ? 41.435 -11.068 -116.149 1.00 78.19 677 ARG A N 1
ATOM 5462 C CA . ARG A 1 677 ? 41.971 -11.241 -114.783 1.00 78.19 677 ARG A CA 1
ATOM 5463 C C . ARG A 1 677 ? 42.096 -9.907 -114.047 1.00 78.19 677 ARG A C 1
ATOM 5465 O O . ARG A 1 677 ? 41.562 -9.777 -112.948 1.00 78.19 677 ARG A O 1
ATOM 5472 N N . CYS A 1 678 ? 42.706 -8.890 -114.658 1.00 75.38 678 CYS A N 1
ATOM 5473 C CA . CYS A 1 678 ? 42.798 -7.550 -114.072 1.00 75.38 678 CYS A CA 1
ATOM 5474 C C . CYS A 1 678 ? 41.409 -6.957 -113.775 1.00 75.38 678 CYS A C 1
ATOM 5476 O O . CYS A 1 678 ? 41.210 -6.331 -112.734 1.00 75.38 678 CYS A O 1
ATOM 5478 N N . GLN A 1 679 ? 40.429 -7.182 -114.657 1.00 81.38 679 GLN A N 1
ATOM 5479 C CA . GLN A 1 679 ? 39.053 -6.726 -114.457 1.00 81.38 679 GLN A CA 1
ATOM 5480 C C . GLN A 1 679 ? 38.349 -7.466 -113.305 1.00 81.38 679 GLN A C 1
ATOM 5482 O O . GLN A 1 679 ? 37.589 -6.835 -112.569 1.00 81.38 679 GLN A O 1
ATOM 5487 N N . GLN A 1 680 ? 38.623 -8.760 -113.097 1.00 82.06 680 GLN A N 1
ATOM 5488 C CA . GLN A 1 680 ? 38.142 -9.503 -111.927 1.00 82.06 680 GLN A CA 1
ATOM 5489 C C . GLN A 1 680 ? 38.768 -8.973 -110.626 1.00 82.06 680 GLN A C 1
ATOM 5491 O O . GLN A 1 680 ? 38.029 -8.644 -109.697 1.00 82.06 680 GLN A O 1
ATOM 5496 N N . VAL A 1 681 ? 40.095 -8.811 -110.574 1.00 80.94 681 VAL A N 1
ATOM 5497 C CA . VAL A 1 681 ? 40.801 -8.279 -109.391 1.00 80.94 681 VAL A CA 1
ATOM 5498 C C . VAL A 1 681 ? 40.311 -6.867 -109.046 1.00 80.94 681 VAL A C 1
ATOM 5500 O O . VAL A 1 681 ? 40.082 -6.551 -107.880 1.00 80.94 681 VAL A O 1
ATOM 5503 N N . TRP A 1 682 ? 40.045 -6.026 -110.051 1.00 82.88 682 TRP A N 1
ATOM 5504 C CA . TRP A 1 682 ? 39.435 -4.712 -109.833 1.00 82.88 682 TRP A CA 1
ATOM 5505 C C . TRP A 1 682 ? 38.010 -4.808 -109.261 1.00 82.88 682 TRP A C 1
ATOM 5507 O O . TRP A 1 682 ? 37.672 -4.062 -108.342 1.00 82.88 682 TRP A O 1
ATOM 5517 N N . GLN A 1 683 ? 37.177 -5.746 -109.730 1.00 82.31 683 GLN A N 1
ATOM 5518 C CA . GLN A 1 683 ? 35.856 -5.994 -109.131 1.00 82.31 683 GLN A CA 1
ATOM 5519 C C . GLN A 1 683 ? 35.949 -6.519 -107.690 1.00 82.31 683 GLN A C 1
ATOM 5521 O O . GLN A 1 683 ? 35.072 -6.228 -106.878 1.00 82.31 683 GLN A O 1
ATOM 5526 N N . GLU A 1 684 ? 36.981 -7.289 -107.355 1.00 82.50 684 GLU A N 1
ATOM 5527 C CA . GLU A 1 684 ? 37.227 -7.778 -105.995 1.00 82.50 684 GLU A CA 1
ATOM 5528 C C . GLU A 1 684 ? 37.676 -6.641 -105.068 1.00 82.50 684 GLU A C 1
ATOM 5530 O O . GLU A 1 684 ? 37.051 -6.441 -104.026 1.00 82.50 684 GLU A O 1
ATOM 5535 N N . TYR A 1 685 ? 38.595 -5.782 -105.513 1.00 85.19 685 TYR A N 1
ATOM 5536 C CA . TYR A 1 685 ? 38.950 -4.545 -104.808 1.00 85.19 685 TYR A CA 1
ATOM 5537 C C . TYR A 1 685 ? 37.739 -3.613 -104.590 1.00 85.19 685 TYR A C 1
ATOM 5539 O O . TYR A 1 685 ? 37.576 -3.042 -103.511 1.00 85.19 685 TYR A O 1
ATOM 5547 N N . GLN A 1 686 ? 36.829 -3.490 -105.567 1.00 84.25 686 GLN A N 1
ATOM 5548 C CA . GLN A 1 686 ? 35.578 -2.740 -105.379 1.00 84.25 686 GLN A CA 1
ATOM 5549 C C . GLN A 1 686 ? 34.674 -3.379 -104.309 1.00 84.25 686 GLN A C 1
ATOM 5551 O O . GLN A 1 686 ? 34.128 -2.659 -103.470 1.00 84.25 686 GLN A O 1
ATOM 5556 N N . LYS A 1 687 ? 34.546 -4.716 -104.269 1.00 86.81 687 LYS A N 1
ATOM 5557 C CA . LYS A 1 687 ? 33.798 -5.422 -103.206 1.00 86.81 687 LYS A CA 1
ATOM 5558 C C . LYS A 1 687 ? 34.413 -5.171 -101.824 1.00 86.81 687 LYS A C 1
ATOM 5560 O O . LYS A 1 687 ? 33.673 -4.986 -100.861 1.00 86.81 687 LYS A O 1
ATOM 5565 N N . GLU A 1 688 ? 35.739 -5.134 -101.710 1.00 86.25 688 GLU A N 1
ATOM 5566 C CA . GLU A 1 688 ? 36.427 -4.826 -100.449 1.00 86.25 688 GLU A CA 1
ATOM 5567 C C . GLU A 1 688 ? 36.267 -3.361 -100.032 1.00 86.25 688 GLU A C 1
ATOM 5569 O O . GLU A 1 688 ? 35.939 -3.091 -98.877 1.00 86.25 688 GLU A O 1
ATOM 5574 N N . SER A 1 689 ? 36.373 -2.417 -100.972 1.00 86.56 689 SER A N 1
ATOM 5575 C CA . SER A 1 689 ? 36.093 -0.996 -100.723 1.00 86.56 689 SER A CA 1
ATOM 5576 C C . SER A 1 689 ? 34.657 -0.771 -100.221 1.00 86.56 689 SER A C 1
ATOM 5578 O O . SER A 1 689 ? 34.429 0.032 -99.314 1.00 86.56 689 SER A O 1
ATOM 5580 N N . ILE A 1 690 ? 33.685 -1.524 -100.749 1.00 89.75 690 ILE A N 1
ATOM 5581 C CA . ILE A 1 690 ? 32.289 -1.504 -100.285 1.00 89.75 690 ILE A CA 1
ATOM 5582 C C . ILE A 1 690 ? 32.162 -2.074 -98.862 1.00 89.75 690 ILE A C 1
ATOM 5584 O O . ILE A 1 690 ? 31.538 -1.428 -98.020 1.00 89.75 690 ILE A O 1
ATOM 5588 N N . LYS A 1 691 ? 32.792 -3.218 -98.551 1.00 89.94 691 LYS A N 1
ATOM 5589 C CA . LYS A 1 691 ? 32.819 -3.779 -97.181 1.00 89.94 691 LYS A CA 1
ATOM 5590 C C . LYS A 1 691 ? 33.444 -2.803 -96.173 1.00 89.94 691 LYS A C 1
ATOM 5592 O O . LYS A 1 691 ? 32.925 -2.635 -95.068 1.00 89.94 691 LYS A O 1
ATOM 5597 N N . ALA A 1 692 ? 34.536 -2.138 -96.552 1.00 87.38 692 ALA A N 1
ATOM 5598 C CA . ALA A 1 692 ? 35.209 -1.147 -95.715 1.00 87.38 692 ALA A CA 1
ATOM 5599 C C . ALA A 1 692 ? 34.292 0.050 -95.408 1.00 87.38 692 ALA A C 1
ATOM 5601 O O . ALA A 1 692 ? 34.154 0.427 -94.246 1.00 87.38 692 ALA A O 1
ATOM 5602 N N . LYS A 1 693 ? 33.591 0.586 -96.418 1.00 91.44 693 LYS A N 1
ATOM 5603 C CA . LYS A 1 693 ? 32.583 1.647 -96.231 1.00 91.44 693 LYS A CA 1
ATOM 5604 C C . LYS A 1 693 ? 31.449 1.207 -95.306 1.00 91.44 693 LYS A C 1
ATOM 5606 O O . LYS A 1 693 ? 31.228 1.865 -94.300 1.00 91.44 693 LYS A O 1
ATOM 5611 N N . GLN A 1 694 ? 30.847 0.041 -95.548 1.00 91.19 694 GLN A N 1
ATOM 5612 C CA . GLN A 1 694 ? 29.802 -0.528 -94.678 1.00 91.19 694 GLN A CA 1
ATOM 5613 C C . GLN A 1 694 ? 30.256 -0.674 -93.213 1.00 91.19 694 GLN A C 1
ATOM 5615 O O . GLN A 1 694 ? 29.460 -0.512 -92.289 1.00 91.19 694 GLN A O 1
ATOM 5620 N N . THR A 1 695 ? 31.544 -0.950 -92.989 1.00 91.88 695 THR A N 1
ATOM 5621 C CA . THR A 1 695 ? 32.130 -1.040 -91.643 1.00 91.88 695 THR A CA 1
ATOM 5622 C C . THR A 1 695 ? 32.285 0.341 -90.999 1.00 91.88 695 THR A C 1
ATOM 5624 O O . THR A 1 695 ? 31.960 0.506 -89.825 1.00 91.88 695 THR A O 1
ATOM 5627 N N . ILE A 1 696 ? 32.722 1.348 -91.762 1.00 91.44 696 ILE A N 1
ATOM 5628 C CA . ILE A 1 696 ? 32.811 2.749 -91.315 1.00 91.44 696 ILE A CA 1
ATOM 5629 C C . ILE A 1 696 ? 31.415 3.312 -91.009 1.00 91.44 696 ILE A C 1
ATOM 5631 O O . ILE A 1 696 ? 31.230 3.942 -89.967 1.00 91.44 696 ILE A O 1
ATOM 5635 N N . ASP A 1 697 ? 30.422 3.034 -91.856 1.00 91.56 697 ASP A N 1
ATOM 5636 C CA . ASP A 1 697 ? 29.032 3.459 -91.659 1.00 91.56 697 ASP A CA 1
ATOM 5637 C C . ASP A 1 697 ? 28.463 2.872 -90.359 1.00 91.56 697 ASP A C 1
ATOM 5639 O O . ASP A 1 697 ? 27.886 3.600 -89.547 1.00 91.56 697 ASP A O 1
ATOM 5643 N N . LYS A 1 698 ? 28.706 1.578 -90.101 1.00 93.44 698 LYS A N 1
ATOM 5644 C CA . LYS A 1 698 ? 28.311 0.928 -88.846 1.00 93.44 698 LYS A CA 1
ATOM 5645 C C . LYS A 1 698 ? 29.004 1.554 -87.630 1.00 93.44 698 LYS A C 1
ATOM 5647 O O . LYS A 1 698 ? 28.323 1.942 -86.689 1.00 93.44 698 LYS A O 1
ATOM 5652 N N . LEU A 1 699 ? 30.331 1.709 -87.654 1.00 91.88 699 LEU A N 1
ATOM 5653 C CA . LEU A 1 699 ? 31.073 2.336 -86.550 1.00 91.88 699 LEU A CA 1
ATOM 5654 C C . LEU A 1 699 ? 30.618 3.785 -86.296 1.00 91.88 699 LEU A C 1
ATOM 5656 O O . LEU A 1 699 ? 30.635 4.250 -85.156 1.00 91.88 699 LEU A O 1
ATOM 5660 N N . THR A 1 700 ? 30.164 4.490 -87.335 1.00 93.31 700 THR A N 1
ATOM 5661 C CA . THR A 1 700 ? 29.576 5.832 -87.215 1.00 93.31 700 THR A CA 1
ATOM 5662 C C . THR A 1 700 ? 28.213 5.793 -86.510 1.00 93.31 700 THR A C 1
ATOM 5664 O O . THR A 1 700 ? 27.958 6.621 -85.634 1.00 93.31 700 THR A O 1
ATOM 5667 N N . GLN A 1 701 ? 27.362 4.808 -86.823 1.00 92.25 701 GLN A N 1
ATOM 5668 C CA . GLN A 1 701 ? 26.088 4.575 -86.126 1.00 92.25 701 GLN A CA 1
ATOM 5669 C C . GLN A 1 701 ? 26.305 4.169 -84.658 1.00 92.25 701 GLN A C 1
ATOM 5671 O O . GLN A 1 701 ? 25.677 4.747 -83.769 1.00 92.25 701 GLN A O 1
ATOM 5676 N N . ASP A 1 702 ? 27.244 3.257 -84.389 1.00 92.00 702 ASP A N 1
ATOM 5677 C CA . ASP A 1 702 ? 27.613 2.828 -83.034 1.00 92.00 702 ASP A CA 1
ATOM 5678 C C . ASP A 1 702 ? 28.135 4.025 -82.198 1.00 92.00 702 ASP A C 1
ATOM 5680 O O . ASP A 1 702 ? 27.752 4.201 -81.039 1.00 92.00 702 ASP A O 1
ATOM 5684 N N . ASN A 1 703 ? 28.941 4.919 -82.793 1.00 91.94 703 ASN A N 1
ATOM 5685 C CA . ASN A 1 703 ? 29.422 6.147 -82.140 1.00 91.94 703 ASN A CA 1
ATOM 5686 C C . ASN A 1 703 ? 28.285 7.139 -81.825 1.00 91.94 703 ASN A C 1
ATOM 5688 O O . ASN A 1 703 ? 28.278 7.749 -80.753 1.00 91.94 703 ASN A O 1
ATOM 5692 N N . ALA A 1 704 ? 27.317 7.293 -82.735 1.00 91.38 704 ALA A N 1
ATOM 5693 C CA . ALA A 1 704 ? 26.138 8.128 -82.510 1.00 91.38 704 ALA A CA 1
ATOM 5694 C C . ALA A 1 704 ? 25.264 7.574 -81.371 1.00 91.38 704 ALA A C 1
ATOM 5696 O O . ALA A 1 704 ? 24.892 8.325 -80.469 1.00 91.38 704 ALA A O 1
ATOM 5697 N N . TYR A 1 705 ? 25.020 6.260 -81.353 1.00 93.56 705 TYR A N 1
ATOM 5698 C CA . TYR A 1 705 ? 24.288 5.585 -80.279 1.00 93.56 705 TYR A CA 1
ATOM 5699 C C . TYR A 1 705 ? 24.964 5.767 -78.911 1.00 93.56 705 TYR A C 1
ATOM 5701 O O . TYR A 1 705 ? 24.304 6.141 -77.941 1.00 93.56 705 TYR A O 1
ATOM 5709 N N . LEU A 1 706 ? 26.288 5.584 -78.831 1.00 93.50 706 LEU A N 1
ATOM 5710 C CA . LEU A 1 706 ? 27.045 5.790 -77.590 1.00 93.50 706 LEU A CA 1
ATOM 5711 C C . LEU A 1 706 ? 26.968 7.240 -77.084 1.00 93.50 706 LEU A C 1
ATOM 5713 O O . LEU A 1 706 ? 26.840 7.452 -75.880 1.00 93.50 706 LEU A O 1
ATOM 5717 N N . LYS A 1 707 ? 26.968 8.241 -77.975 1.00 93.19 707 LYS A N 1
ATOM 5718 C CA . LYS A 1 707 ? 26.750 9.650 -77.596 1.00 93.19 707 LYS A CA 1
ATOM 5719 C C . LYS A 1 707 ? 25.353 9.893 -77.023 1.00 93.19 707 LYS A C 1
ATOM 5721 O O . LYS A 1 707 ? 25.228 10.614 -76.036 1.00 93.19 707 LYS A O 1
ATOM 5726 N N . THR A 1 708 ? 24.315 9.268 -77.583 1.00 93.31 708 THR A N 1
ATOM 5727 C CA . THR A 1 708 ? 22.961 9.328 -77.010 1.00 93.31 708 THR A CA 1
ATOM 5728 C C . THR A 1 708 ? 22.906 8.669 -75.629 1.00 93.31 708 THR A C 1
ATOM 5730 O O . THR A 1 708 ? 22.328 9.246 -74.714 1.00 93.31 708 THR A O 1
ATOM 5733 N N . GLN A 1 709 ? 23.551 7.513 -75.437 1.00 93.44 709 GLN A N 1
ATOM 5734 C CA . GLN A 1 709 ? 23.601 6.835 -74.132 1.00 93.44 709 GLN A CA 1
ATOM 5735 C C . GLN A 1 709 ? 24.360 7.643 -73.066 1.00 93.44 709 GLN A C 1
ATOM 5737 O O . GLN A 1 709 ? 23.906 7.724 -71.924 1.00 93.44 709 GLN A O 1
ATOM 5742 N N . LEU A 1 710 ? 25.466 8.301 -73.432 1.00 92.62 710 LEU A N 1
ATOM 5743 C CA . LEU A 1 710 ? 26.164 9.238 -72.544 1.00 92.62 710 LEU A CA 1
ATOM 5744 C C . LEU A 1 710 ? 25.263 10.422 -72.166 1.00 92.62 710 LEU A C 1
ATOM 5746 O O . LEU A 1 710 ? 25.068 10.670 -70.983 1.00 92.62 710 LEU A O 1
ATOM 5750 N N . SER A 1 711 ? 24.608 11.065 -73.139 1.00 94.50 711 SER A N 1
ATOM 5751 C CA . SER A 1 711 ? 23.680 12.172 -72.864 1.00 94.50 711 SER A CA 1
ATOM 5752 C C . SER A 1 711 ? 22.504 11.765 -71.965 1.00 94.50 711 SER A C 1
ATOM 5754 O O . SER A 1 711 ? 22.078 12.563 -71.132 1.00 94.50 711 SER A O 1
ATOM 5756 N N . ILE A 1 712 ? 21.978 10.542 -72.101 1.00 93.06 712 ILE A N 1
ATOM 5757 C CA . ILE A 1 712 ? 20.957 10.007 -71.187 1.00 93.06 712 ILE A CA 1
ATOM 5758 C C . ILE A 1 712 ? 21.554 9.848 -69.782 1.00 93.06 712 ILE A C 1
ATOM 5760 O O . ILE A 1 712 ? 20.954 10.309 -68.811 1.00 93.06 712 ILE A O 1
ATOM 5764 N N . THR A 1 713 ? 22.751 9.267 -69.674 1.00 93.19 713 THR A N 1
ATOM 5765 C CA . THR A 1 713 ? 23.460 9.074 -68.398 1.00 93.19 713 THR A CA 1
ATOM 5766 C C . THR A 1 713 ? 23.694 10.404 -67.675 1.00 93.19 713 THR A C 1
ATOM 5768 O O . THR A 1 713 ? 23.371 10.509 -66.493 1.00 93.19 713 THR A O 1
ATOM 5771 N N . ASP A 1 714 ? 24.137 11.443 -68.388 1.00 94.25 714 ASP A N 1
ATOM 5772 C CA . ASP A 1 714 ? 24.332 12.792 -67.843 1.00 94.25 714 ASP A CA 1
ATOM 5773 C C . ASP A 1 714 ? 23.023 13.376 -67.283 1.00 94.25 714 ASP A C 1
ATOM 5775 O O . ASP A 1 714 ? 23.004 13.909 -66.172 1.00 94.25 714 ASP A O 1
ATOM 5779 N N . THR A 1 715 ? 21.897 13.236 -67.999 1.00 93.56 715 THR A N 1
ATOM 5780 C CA . THR A 1 715 ? 20.590 13.714 -67.498 1.00 93.56 715 THR A CA 1
ATOM 5781 C C . THR A 1 715 ? 20.098 12.939 -66.273 1.00 93.56 715 THR A C 1
ATOM 5783 O O . THR A 1 715 ? 19.526 13.536 -65.360 1.00 93.56 715 THR A O 1
ATOM 5786 N N . VAL A 1 716 ? 20.367 11.630 -66.195 1.00 92.75 716 VAL A N 1
ATOM 5787 C CA . VAL A 1 716 ? 20.057 10.805 -65.013 1.00 92.75 716 VAL A CA 1
ATOM 5788 C C . VAL A 1 716 ? 20.952 11.184 -63.829 1.00 92.75 716 VAL A C 1
ATOM 5790 O O . VAL A 1 716 ? 20.471 11.250 -62.697 1.00 92.75 716 VAL A O 1
ATOM 5793 N N . GLN A 1 717 ? 22.226 11.503 -64.066 1.00 93.88 717 GLN A N 1
ATOM 5794 C CA . GLN A 1 717 ? 23.149 11.961 -63.027 1.00 93.88 717 GLN A CA 1
ATOM 5795 C C . GLN A 1 717 ? 22.774 13.355 -62.497 1.00 93.88 717 GLN A C 1
ATOM 5797 O O . GLN A 1 717 ? 22.792 13.573 -61.288 1.00 93.88 717 GLN A O 1
ATOM 5802 N N . GLN A 1 718 ? 22.371 14.287 -63.369 1.00 93.62 718 GLN A N 1
ATOM 5803 C CA . GLN A 1 718 ? 21.866 15.601 -62.949 1.00 93.62 718 GLN A CA 1
ATOM 5804 C C . GLN A 1 718 ? 20.575 15.474 -62.132 1.00 93.62 718 GLN A C 1
ATOM 5806 O O . GLN A 1 718 ? 20.450 16.097 -61.077 1.00 93.62 718 GLN A O 1
ATOM 5811 N N . ARG A 1 719 ? 19.637 14.630 -62.582 1.00 93.69 719 ARG A N 1
ATOM 5812 C CA . ARG A 1 719 ? 18.374 14.386 -61.879 1.00 93.69 719 ARG A CA 1
ATOM 5813 C C . ARG A 1 719 ? 18.588 13.751 -60.503 1.00 93.69 719 ARG A C 1
ATOM 5815 O O . ARG A 1 719 ? 18.078 14.276 -59.520 1.00 93.69 719 ARG A O 1
ATOM 5822 N N . THR A 1 720 ? 19.362 12.670 -60.420 1.00 92.00 720 THR A N 1
ATOM 5823 C CA . THR A 1 720 ? 19.633 12.007 -59.131 1.00 92.00 720 THR A CA 1
ATOM 5824 C C . THR A 1 720 ? 20.453 12.898 -58.193 1.00 92.00 720 THR A C 1
ATOM 5826 O O . THR A 1 720 ? 20.229 12.874 -56.987 1.00 92.00 720 THR A O 1
ATOM 5829 N N . GLY A 1 721 ? 21.326 13.763 -58.724 1.00 93.31 721 GLY A N 1
ATOM 5830 C CA . GLY A 1 721 ? 21.979 14.824 -57.951 1.00 93.31 721 GLY A CA 1
ATOM 5831 C C . GLY A 1 721 ? 20.990 15.815 -57.322 1.00 93.31 721 GLY A C 1
ATOM 5832 O O . GLY A 1 721 ? 21.119 16.131 -56.142 1.00 93.31 721 GLY A O 1
ATOM 5833 N N . ALA A 1 722 ? 19.976 16.262 -58.070 1.00 92.50 722 ALA A N 1
ATOM 5834 C CA . ALA A 1 722 ? 18.930 17.144 -57.546 1.00 92.50 722 ALA A CA 1
ATOM 5835 C C . ALA A 1 722 ? 18.054 16.450 -56.484 1.00 92.50 722 ALA A C 1
ATOM 5837 O O . ALA A 1 722 ? 17.836 17.015 -55.414 1.00 92.50 722 ALA A O 1
ATOM 5838 N N . GLU A 1 723 ? 17.631 15.207 -56.736 1.00 93.88 723 GLU A N 1
ATOM 5839 C CA . GLU A 1 723 ? 16.854 14.389 -55.787 1.00 93.88 723 GLU A CA 1
ATOM 5840 C C . GLU A 1 723 ? 17.632 14.149 -54.468 1.00 93.88 723 GLU A C 1
ATOM 5842 O O . GLU A 1 723 ? 17.045 14.138 -53.386 1.00 93.88 723 GLU A O 1
ATOM 5847 N N . ILE A 1 724 ? 18.969 14.044 -54.524 1.00 93.06 724 ILE A N 1
ATOM 5848 C CA . ILE A 1 724 ? 19.840 13.951 -53.337 1.00 93.06 724 ILE A CA 1
ATOM 5849 C C . ILE A 1 724 ? 19.898 15.267 -52.541 1.00 93.06 724 ILE A C 1
ATOM 5851 O O . ILE A 1 724 ? 19.886 15.220 -51.309 1.00 93.06 724 ILE A O 1
ATOM 5855 N N . GLU A 1 725 ? 19.969 16.436 -53.188 1.00 92.38 725 GLU A N 1
ATOM 5856 C CA . GLU A 1 725 ? 19.964 17.723 -52.467 1.00 92.38 725 GLU A CA 1
ATOM 5857 C C . GLU A 1 725 ? 18.586 18.065 -51.877 1.00 92.38 725 GLU A C 1
ATOM 5859 O O . GLU A 1 725 ? 18.511 18.632 -50.785 1.00 92.38 725 GLU A O 1
ATOM 5864 N N . GLU A 1 726 ? 17.493 17.656 -52.528 1.00 94.44 726 GLU A N 1
ATOM 5865 C CA . GLU A 1 726 ? 16.141 17.785 -51.972 1.00 94.44 726 GLU A CA 1
ATOM 5866 C C . GLU A 1 726 ? 15.975 16.919 -50.710 1.00 94.44 726 GLU A C 1
ATOM 5868 O O . GLU A 1 726 ? 15.625 17.440 -49.648 1.00 94.44 726 GLU A O 1
ATOM 5873 N N . ALA A 1 727 ? 16.383 15.645 -50.754 1.00 91.62 727 ALA A N 1
ATOM 5874 C CA . ALA A 1 727 ? 16.390 14.771 -49.576 1.00 91.62 727 ALA A CA 1
ATOM 5875 C C . ALA A 1 727 ? 17.292 15.298 -48.434 1.00 91.62 727 ALA A C 1
ATOM 5877 O O . ALA A 1 727 ? 16.960 15.172 -47.252 1.00 91.62 727 ALA A O 1
ATOM 5878 N N . ARG A 1 728 ? 18.427 15.942 -48.752 1.00 94.25 728 ARG A N 1
ATOM 5879 C CA . ARG A 1 728 ? 19.280 16.609 -47.746 1.00 94.25 728 ARG A CA 1
ATOM 5880 C C . ARG A 1 728 ? 18.576 17.786 -47.071 1.00 94.25 728 ARG A C 1
ATOM 5882 O O . ARG A 1 728 ? 18.759 17.980 -45.867 1.00 94.25 728 ARG A O 1
ATOM 5889 N N . LYS A 1 729 ? 17.774 18.553 -47.817 1.00 94.50 729 LYS A N 1
ATOM 5890 C CA . LYS A 1 729 ? 16.964 19.656 -47.282 1.00 94.50 729 LYS A CA 1
ATOM 5891 C C . LYS A 1 729 ? 15.858 19.138 -46.360 1.00 94.50 729 LYS A C 1
ATOM 5893 O O . LYS A 1 729 ? 15.728 19.654 -45.251 1.00 94.50 729 LYS A O 1
ATOM 5898 N N . GLU A 1 730 ? 15.136 18.087 -46.748 1.00 94.12 730 GLU A N 1
ATOM 5899 C CA . GLU A 1 730 ? 14.121 17.455 -45.886 1.00 94.12 730 GLU A CA 1
ATOM 5900 C C . GLU A 1 730 ? 14.719 16.963 -44.557 1.00 94.12 730 GLU A C 1
ATOM 5902 O O . GLU A 1 730 ? 14.187 17.252 -43.485 1.00 94.12 730 GLU A O 1
ATOM 5907 N N . VAL A 1 731 ? 15.879 16.295 -44.596 1.00 92.88 731 VAL A N 1
ATOM 5908 C CA . VAL A 1 731 ? 16.589 15.839 -43.386 1.00 92.88 731 VAL A CA 1
ATOM 5909 C C . VAL A 1 731 ? 17.035 17.012 -42.497 1.00 92.88 731 VAL A C 1
ATOM 5911 O O . VAL A 1 731 ? 17.075 16.874 -41.270 1.00 92.88 731 VAL A O 1
ATOM 5914 N N . LEU A 1 732 ? 17.350 18.180 -43.068 1.00 95.06 732 LEU A N 1
ATOM 5915 C CA . LEU A 1 732 ? 17.653 19.389 -42.294 1.00 95.06 732 LEU A CA 1
ATOM 5916 C C . LEU A 1 732 ? 16.398 19.946 -41.600 1.00 95.06 732 LEU A C 1
ATOM 5918 O O . LEU A 1 732 ? 16.455 20.304 -40.422 1.00 95.06 732 LEU A O 1
ATOM 5922 N N . GLU A 1 733 ? 15.267 19.988 -42.304 1.00 94.06 733 GLU A N 1
ATOM 5923 C CA . GLU A 1 733 ? 13.984 20.465 -41.773 1.00 94.06 733 GLU A CA 1
ATOM 5924 C C . GLU A 1 733 ? 13.462 19.542 -40.658 1.00 94.06 733 GLU A C 1
ATOM 5926 O O . GLU A 1 733 ? 13.127 20.024 -39.573 1.00 94.06 733 GLU A O 1
ATOM 5931 N N . GLN A 1 734 ? 13.545 18.220 -40.842 1.00 94.12 734 GLN A N 1
ATOM 5932 C CA . GLN A 1 734 ? 13.239 17.224 -39.805 1.00 94.12 734 GLN A CA 1
ATOM 5933 C C . GLN A 1 734 ? 14.144 17.363 -38.568 1.00 94.12 734 GLN A C 1
ATOM 5935 O O . GLN A 1 734 ? 13.670 17.262 -37.436 1.00 94.12 734 GLN A O 1
ATOM 5940 N N . ARG A 1 735 ? 15.445 17.650 -38.742 1.00 93.19 735 ARG A N 1
ATOM 5941 C CA . ARG A 1 735 ? 16.366 17.920 -37.616 1.00 93.19 735 ARG A CA 1
ATOM 5942 C C . ARG A 1 735 ? 16.007 19.199 -36.857 1.00 93.19 735 ARG A C 1
ATOM 5944 O O . ARG A 1 735 ? 16.103 19.226 -35.629 1.00 93.19 735 ARG A O 1
ATOM 5951 N N . LEU A 1 736 ? 15.588 20.250 -37.562 1.00 93.56 736 LEU A N 1
ATOM 5952 C CA . LEU A 1 736 ? 15.109 21.490 -36.945 1.00 93.56 736 LEU A CA 1
ATOM 5953 C C . LEU A 1 736 ? 13.805 21.266 -36.171 1.00 93.56 736 LEU A C 1
ATOM 5955 O O . LEU A 1 736 ? 13.640 21.820 -35.086 1.00 93.56 736 LEU A O 1
ATOM 5959 N N . GLU A 1 737 ? 12.900 20.433 -36.680 1.00 92.88 737 GLU A N 1
ATOM 5960 C CA . GLU A 1 737 ? 11.667 20.064 -35.985 1.00 92.88 737 GLU A CA 1
ATOM 5961 C C . GLU A 1 737 ? 11.924 19.182 -34.753 1.00 92.88 737 GLU A C 1
ATOM 5963 O O . GLU A 1 737 ? 11.441 19.505 -33.668 1.00 92.88 737 GLU A O 1
ATOM 5968 N N . ALA A 1 738 ? 12.773 18.157 -34.856 1.00 90.38 738 ALA A N 1
ATOM 5969 C CA . ALA A 1 738 ? 13.197 17.350 -33.708 1.00 90.38 738 ALA A CA 1
ATOM 5970 C C . ALA A 1 738 ? 13.836 18.205 -32.591 1.00 90.38 738 ALA A C 1
ATOM 5972 O O . ALA A 1 738 ? 13.609 17.957 -31.406 1.00 90.38 738 ALA A O 1
ATOM 5973 N N . SER A 1 739 ? 14.574 19.260 -32.954 1.00 93.25 739 SER A N 1
ATOM 5974 C CA . SER A 1 739 ? 15.132 20.234 -32.004 1.00 93.25 739 SER A CA 1
ATOM 5975 C C . SER A 1 739 ? 14.048 21.053 -31.277 1.00 93.25 739 SER A C 1
ATOM 5977 O O . SER A 1 739 ? 14.156 21.282 -30.068 1.00 93.25 739 SER A O 1
ATOM 5979 N N . LYS A 1 740 ? 12.956 21.434 -31.964 1.00 94.94 740 LYS A N 1
ATOM 5980 C CA . LYS A 1 740 ? 11.784 22.071 -31.325 1.00 94.94 740 LYS A CA 1
ATOM 5981 C C . LYS A 1 740 ? 11.118 21.115 -30.334 1.00 94.94 740 LYS A C 1
ATOM 5983 O O . LYS A 1 740 ? 10.940 21.485 -29.175 1.00 94.94 740 LYS A O 1
ATOM 5988 N N . TRP A 1 741 ? 10.828 19.882 -30.755 1.00 95.06 741 TRP A N 1
ATOM 5989 C CA . TRP A 1 741 ? 10.217 18.862 -29.895 1.00 95.06 741 TRP A CA 1
ATOM 5990 C C . TRP A 1 741 ? 11.067 18.566 -28.655 1.00 95.06 741 TRP A C 1
ATOM 5992 O O . TRP A 1 741 ? 10.538 18.522 -27.547 1.00 95.06 741 TRP A O 1
ATOM 6002 N N . TYR A 1 742 ? 12.392 18.467 -28.797 1.00 93.69 742 TYR A N 1
ATOM 6003 C CA . TYR A 1 742 ? 13.309 18.319 -27.663 1.00 93.69 742 TYR A CA 1
ATOM 6004 C C . TYR A 1 742 ? 13.224 19.496 -26.673 1.00 93.69 742 TYR A C 1
ATOM 6006 O O . TYR A 1 742 ? 13.203 19.293 -25.456 1.00 93.69 742 TYR A O 1
ATOM 6014 N N . MET A 1 743 ? 13.114 20.732 -27.172 1.00 93.25 743 MET A N 1
ATOM 6015 C CA . MET A 1 743 ? 12.934 21.924 -26.334 1.00 93.25 743 MET A CA 1
ATOM 6016 C C . MET A 1 743 ? 11.572 21.964 -25.622 1.00 93.25 743 MET A C 1
ATOM 6018 O O . MET A 1 743 ? 11.492 22.492 -24.512 1.00 93.25 743 MET A O 1
ATOM 6022 N N . GLU A 1 744 ? 10.513 21.398 -26.204 1.00 93.44 744 GLU A N 1
ATOM 6023 C CA . GLU A 1 744 ? 9.212 21.264 -25.535 1.00 93.44 744 GLU A CA 1
ATOM 6024 C C . GLU A 1 744 ? 9.208 20.142 -24.495 1.00 93.44 744 GLU A C 1
ATOM 6026 O O . GLU A 1 744 ? 8.830 20.385 -23.349 1.00 93.44 744 GLU A O 1
ATOM 6031 N N . VAL A 1 745 ? 9.733 18.958 -24.827 1.00 92.50 745 VAL A N 1
ATOM 6032 C CA . VAL A 1 745 ? 9.924 17.852 -23.870 1.00 92.50 745 VAL A CA 1
ATOM 6033 C C . VAL A 1 745 ? 10.750 18.311 -22.664 1.00 92.50 745 VAL A C 1
ATOM 6035 O O . VAL A 1 745 ? 10.406 17.986 -21.528 1.00 92.50 745 VAL A O 1
ATOM 6038 N N . LYS A 1 746 ? 11.781 19.142 -22.873 1.00 94.75 746 LYS A N 1
ATOM 6039 C CA . LYS A 1 746 ? 12.563 19.744 -21.783 1.00 94.75 746 LYS A CA 1
ATOM 6040 C C . LYS A 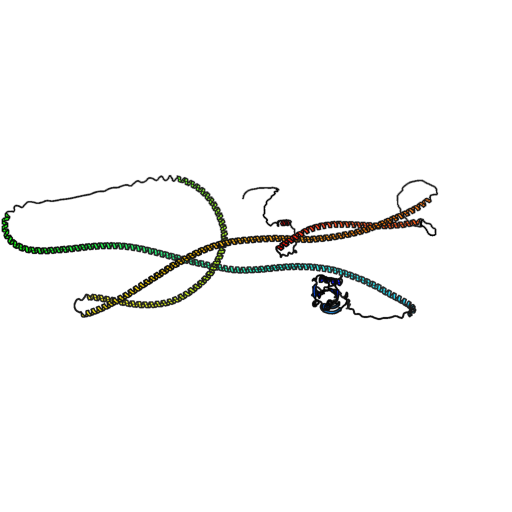1 746 ? 11.713 20.629 -20.858 1.00 94.75 746 LYS A C 1
ATOM 6042 O O . LYS A 1 746 ? 11.842 20.505 -19.641 1.00 94.75 746 LYS A O 1
ATOM 6047 N N . LYS A 1 747 ? 10.828 21.478 -21.402 1.00 94.69 747 LYS A N 1
ATOM 6048 C CA . LYS A 1 747 ? 9.885 22.290 -20.602 1.00 94.69 747 LYS A CA 1
ATOM 6049 C C . LYS A 1 747 ? 8.911 21.405 -19.822 1.00 94.69 747 LYS A C 1
ATOM 6051 O O . LYS A 1 747 ? 8.715 21.624 -18.631 1.00 94.69 747 LYS A O 1
ATOM 6056 N N . TYR A 1 748 ? 8.329 20.391 -20.466 1.00 93.31 748 TYR A N 1
ATOM 6057 C CA . TYR A 1 748 ? 7.388 19.483 -19.807 1.00 93.31 748 TYR A CA 1
ATOM 6058 C C . TYR A 1 748 ? 8.054 18.648 -18.708 1.00 93.31 748 TYR A C 1
ATOM 6060 O O . TYR A 1 748 ? 7.471 18.501 -17.637 1.00 93.31 748 TYR A O 1
ATOM 6068 N N . LYS A 1 749 ? 9.292 18.173 -18.904 1.00 93.31 749 LYS A N 1
ATOM 6069 C CA . LYS A 1 749 ? 10.066 17.488 -17.854 1.00 93.31 749 LYS A CA 1
ATOM 6070 C C . LYS A 1 749 ? 10.293 18.395 -16.638 1.00 93.31 749 LYS A C 1
ATOM 6072 O O . LYS A 1 749 ? 10.126 17.934 -15.513 1.00 93.31 749 LYS A O 1
ATOM 6077 N N . GLN A 1 750 ? 10.592 19.676 -16.865 1.00 91.88 750 GLN A N 1
ATOM 6078 C CA . GLN A 1 750 ? 10.783 20.670 -15.804 1.00 91.88 750 GLN A CA 1
ATOM 6079 C C . GLN A 1 750 ? 9.478 20.974 -15.036 1.00 91.88 750 GLN A C 1
ATOM 6081 O O . GLN A 1 750 ? 9.466 20.953 -13.805 1.00 91.88 750 GLN A O 1
ATOM 6086 N N . LEU A 1 751 ? 8.351 21.122 -15.742 1.00 95.19 751 LEU A N 1
ATOM 6087 C CA . LEU A 1 751 ? 7.025 21.258 -15.122 1.00 95.19 751 LEU A CA 1
ATOM 6088 C C . LEU A 1 751 ? 6.623 20.002 -14.322 1.00 95.19 751 LEU A C 1
ATOM 6090 O O . LEU A 1 751 ? 6.024 20.104 -13.255 1.00 95.19 751 LEU A O 1
ATOM 6094 N N . VAL A 1 752 ? 6.975 18.804 -14.802 1.00 93.06 752 VAL A N 1
ATOM 6095 C CA . VAL A 1 752 ? 6.732 17.542 -14.082 1.00 93.06 752 VAL A CA 1
ATOM 6096 C C . VAL A 1 752 ? 7.570 17.446 -12.802 1.00 93.06 752 VAL A C 1
ATOM 6098 O O . VAL A 1 752 ? 7.065 16.925 -11.808 1.00 93.06 752 VAL A O 1
ATOM 6101 N N . THR A 1 753 ? 8.806 17.958 -12.770 1.00 94.06 753 THR A N 1
ATOM 6102 C CA . THR A 1 753 ? 9.579 18.045 -11.515 1.00 94.06 753 THR A CA 1
ATOM 6103 C C . THR A 1 753 ? 8.953 19.028 -10.524 1.00 94.06 753 THR A C 1
ATOM 6105 O O . THR A 1 753 ? 8.725 18.647 -9.378 1.00 94.06 753 THR A O 1
ATOM 6108 N N . GLU A 1 754 ? 8.541 20.220 -10.969 1.00 94.19 754 GLU A N 1
ATOM 6109 C CA . GLU A 1 754 ? 7.852 21.208 -10.120 1.00 94.19 754 GLU A CA 1
ATOM 6110 C C . GLU A 1 754 ? 6.542 20.648 -9.527 1.00 94.19 754 GLU A C 1
ATOM 6112 O O . GLU A 1 754 ? 6.259 20.817 -8.340 1.00 94.19 754 GLU A O 1
ATOM 6117 N N . LEU A 1 755 ? 5.756 19.913 -10.324 1.00 93.00 755 LEU A N 1
ATOM 6118 C CA . LEU A 1 755 ? 4.526 19.260 -9.861 1.00 93.00 755 LEU A CA 1
ATOM 6119 C C . LEU A 1 755 ? 4.790 18.109 -8.873 1.00 93.00 755 LEU A C 1
ATOM 6121 O O . LEU A 1 755 ? 4.013 17.938 -7.933 1.00 93.00 755 LEU A O 1
ATOM 6125 N N . LYS A 1 756 ? 5.881 17.347 -9.035 1.00 94.44 756 LYS A N 1
ATOM 6126 C CA . LYS A 1 756 ? 6.293 16.310 -8.069 1.00 94.44 756 LYS A CA 1
ATOM 6127 C C . LYS A 1 756 ? 6.691 16.922 -6.726 1.00 94.44 756 LYS A C 1
ATOM 6129 O O . LYS A 1 756 ? 6.183 16.486 -5.697 1.00 94.44 756 LYS A O 1
ATOM 6134 N N . GLU A 1 757 ? 7.534 17.953 -6.732 1.00 93.75 757 GLU A N 1
ATOM 6135 C CA . GLU A 1 757 ? 7.925 18.691 -5.521 1.00 93.75 757 GLU A CA 1
ATOM 6136 C C . GLU A 1 757 ? 6.702 19.296 -4.816 1.00 93.75 757 GLU A C 1
ATOM 6138 O O . GLU A 1 757 ? 6.545 19.178 -3.596 1.00 93.75 757 GLU A O 1
ATOM 6143 N N . ARG A 1 758 ? 5.776 19.875 -5.594 1.00 94.56 758 ARG A N 1
ATOM 6144 C CA . ARG A 1 758 ? 4.510 20.407 -5.081 1.00 94.56 758 ARG A CA 1
ATOM 6145 C C . ARG A 1 758 ? 3.652 19.324 -4.425 1.00 94.56 758 ARG A C 1
ATOM 6147 O O . ARG A 1 758 ? 3.092 19.579 -3.361 1.00 94.56 758 ARG A O 1
ATOM 6154 N N . ASN A 1 759 ? 3.564 18.136 -5.023 1.00 92.94 759 ASN A N 1
ATOM 6155 C CA . ASN A 1 759 ? 2.801 17.020 -4.469 1.00 92.94 759 ASN A CA 1
ATOM 6156 C C . ASN A 1 759 ? 3.425 16.484 -3.170 1.00 92.94 759 ASN A C 1
ATOM 6158 O O . ASN A 1 759 ? 2.718 16.363 -2.176 1.00 92.94 759 ASN A O 1
ATOM 6162 N N . ILE A 1 760 ? 4.748 16.284 -3.127 1.00 94.62 760 ILE A N 1
ATOM 6163 C CA . ILE A 1 760 ? 5.476 15.869 -1.910 1.00 94.62 760 ILE A CA 1
ATOM 6164 C C . ILE A 1 760 ? 5.248 16.875 -0.766 1.00 94.62 760 ILE A C 1
ATOM 6166 O O . ILE A 1 760 ? 5.005 16.488 0.378 1.00 94.62 760 ILE A O 1
ATOM 6170 N N . SER A 1 761 ? 5.255 18.178 -1.069 1.00 93.75 761 SER A N 1
ATOM 6171 C CA . SER A 1 761 ? 4.961 19.229 -0.084 1.00 93.75 761 SER A CA 1
ATOM 6172 C C . SER A 1 761 ? 3.521 19.168 0.450 1.00 93.75 761 SER A C 1
ATOM 6174 O O . SER A 1 761 ? 3.299 19.419 1.636 1.00 93.75 761 SER A O 1
ATOM 6176 N N . LEU A 1 762 ? 2.542 18.825 -0.395 1.00 92.12 762 LEU A N 1
ATOM 6177 C CA . LEU A 1 762 ? 1.137 18.664 0.002 1.00 92.12 762 LEU A CA 1
ATOM 6178 C C . LEU A 1 762 ? 0.897 17.366 0.788 1.00 92.12 762 LEU A C 1
ATOM 6180 O O . LEU A 1 762 ? 0.139 17.374 1.754 1.00 92.12 762 LEU A O 1
ATOM 6184 N N . GLU A 1 763 ? 1.573 16.274 0.432 1.00 93.25 763 GLU A N 1
ATOM 6185 C CA . GLU A 1 763 ? 1.543 15.012 1.180 1.00 93.25 763 GLU A CA 1
ATOM 6186 C C . GLU A 1 763 ? 2.125 15.188 2.590 1.00 93.25 763 GLU A C 1
ATOM 6188 O O . GLU A 1 763 ? 1.502 14.767 3.565 1.00 93.25 763 GLU A O 1
ATOM 6193 N N . ALA A 1 764 ? 3.247 15.905 2.728 1.00 92.19 764 ALA A N 1
ATOM 6194 C CA . ALA A 1 764 ? 3.813 16.255 4.031 1.00 92.19 764 ALA A CA 1
ATOM 6195 C C . ALA A 1 764 ? 2.847 17.104 4.885 1.00 92.19 764 ALA A C 1
ATOM 6197 O O . ALA A 1 764 ? 2.662 16.822 6.069 1.00 92.19 764 ALA A O 1
ATOM 6198 N N . GLN A 1 765 ? 2.176 18.096 4.285 1.00 93.88 765 GLN A N 1
ATOM 6199 C CA . GLN A 1 765 ? 1.150 18.904 4.963 1.00 93.88 765 GLN A CA 1
ATOM 6200 C C . GLN A 1 765 ? -0.070 18.069 5.385 1.00 93.88 765 GLN A C 1
ATOM 6202 O O . GLN A 1 765 ? -0.614 18.283 6.467 1.00 93.88 765 GLN A O 1
ATOM 6207 N N . LEU A 1 766 ? -0.490 17.092 4.574 1.00 90.94 766 LEU A N 1
ATOM 6208 C CA . LEU A 1 766 ? -1.576 16.170 4.921 1.00 90.94 766 LEU A CA 1
ATOM 6209 C C . LEU A 1 766 ? -1.204 15.223 6.071 1.00 90.94 766 LEU A C 1
ATOM 6211 O O . LEU A 1 766 ? -2.070 14.905 6.884 1.00 90.94 766 LEU A O 1
ATOM 6215 N N . VAL A 1 767 ? 0.054 14.784 6.164 1.00 93.12 767 VAL A N 1
ATOM 6216 C CA . VAL A 1 767 ? 0.540 13.964 7.289 1.00 93.12 767 VAL A CA 1
ATOM 6217 C C . VAL A 1 767 ? 0.612 14.788 8.579 1.00 93.12 767 VAL A C 1
ATOM 6219 O O . VAL A 1 767 ? 0.078 14.353 9.595 1.00 93.12 767 VAL A O 1
ATOM 6222 N N . ASP A 1 768 ? 1.180 15.995 8.536 1.00 91.88 768 ASP A N 1
ATOM 6223 C CA . ASP A 1 768 ? 1.225 16.921 9.680 1.00 91.88 768 ASP A CA 1
ATOM 6224 C C . ASP A 1 768 ? -0.183 17.295 10.186 1.00 91.88 768 ASP A C 1
ATOM 6226 O O . ASP A 1 768 ? -0.452 17.259 11.388 1.00 91.88 768 ASP A O 1
ATOM 6230 N N . ALA A 1 769 ? -1.122 17.566 9.272 1.00 88.62 769 ALA A N 1
ATOM 6231 C CA . ALA A 1 769 ? -2.518 17.821 9.621 1.00 88.62 769 ALA A CA 1
ATOM 6232 C C . ALA A 1 769 ? -3.198 16.599 10.268 1.00 88.62 769 ALA A C 1
ATOM 6234 O O . ALA A 1 769 ? -3.941 16.762 11.237 1.00 88.62 769 ALA A O 1
ATOM 6235 N N . ARG A 1 770 ? -2.929 15.378 9.775 1.00 91.06 770 ARG A N 1
ATOM 6236 C CA . ARG A 1 770 ? -3.453 14.135 10.371 1.00 91.06 770 ARG A CA 1
ATOM 6237 C C . ARG A 1 770 ? -2.916 13.911 11.778 1.00 91.06 770 ARG A C 1
ATOM 6239 O O . ARG A 1 770 ? -3.723 13.722 12.684 1.00 91.06 770 ARG A O 1
ATOM 6246 N N . LEU A 1 771 ? -1.602 14.026 11.977 1.00 90.19 771 LEU A N 1
ATOM 6247 C CA . LEU A 1 771 ? -0.970 13.896 13.295 1.00 90.19 771 LEU A CA 1
ATOM 6248 C C . LEU A 1 771 ? -1.588 14.875 14.304 1.00 90.19 771 LEU A C 1
ATOM 6250 O O . LEU A 1 771 ? -2.013 14.457 15.376 1.00 90.19 771 LEU A O 1
ATOM 6254 N N . LYS A 1 772 ? -1.778 16.143 13.921 1.00 89.12 772 LYS A N 1
ATOM 6255 C CA . LYS A 1 772 ? -2.452 17.147 14.766 1.00 89.12 772 LYS A CA 1
ATOM 6256 C C . LYS A 1 772 ? -3.906 16.793 15.088 1.00 89.12 772 LYS A C 1
ATOM 6258 O O . LYS A 1 772 ? -4.363 17.054 16.200 1.00 89.12 772 LYS A O 1
ATOM 6263 N N . THR A 1 773 ? -4.648 16.179 14.160 1.00 87.00 773 THR A N 1
ATOM 6264 C CA . THR A 1 773 ? -5.995 15.666 14.475 1.00 87.00 773 THR A CA 1
ATOM 6265 C C . THR A 1 773 ? -5.966 14.433 15.379 1.00 87.00 773 THR A C 1
ATOM 6267 O O . THR A 1 773 ? -6.821 14.316 16.252 1.00 87.00 773 THR A O 1
ATOM 6270 N N . GLU A 1 774 ? -4.978 13.549 15.236 1.00 87.94 774 GLU A N 1
ATOM 6271 C CA . GLU A 1 774 ? -4.812 12.366 16.086 1.00 87.94 774 GLU A CA 1
ATOM 6272 C C . GLU A 1 774 ? -4.436 12.772 17.523 1.00 87.94 774 GLU A C 1
ATOM 6274 O O . GLU A 1 774 ? -5.108 12.350 18.468 1.00 87.94 774 GLU A O 1
ATOM 6279 N N . GLU A 1 775 ? -3.484 13.694 17.697 1.00 86.25 775 GLU A N 1
ATOM 6280 C CA . GLU A 1 775 ? -3.137 14.331 18.980 1.00 86.25 775 GLU A CA 1
ATOM 6281 C C . GLU A 1 775 ? -4.353 15.010 19.638 1.00 86.25 775 GLU A C 1
ATOM 6283 O O . GLU A 1 775 ? -4.611 14.825 20.834 1.00 86.25 775 GLU A O 1
ATOM 6288 N N . ALA A 1 776 ? -5.154 15.748 18.859 1.00 78.88 776 ALA A N 1
ATOM 6289 C CA . ALA A 1 776 ? -6.391 16.364 19.338 1.00 78.88 776 ALA A CA 1
ATOM 6290 C C . ALA A 1 776 ? -7.438 15.318 19.772 1.00 78.88 776 ALA A C 1
ATOM 6292 O O . ALA A 1 776 ? -8.123 15.512 20.778 1.00 78.88 776 ALA A O 1
ATOM 6293 N N . THR A 1 777 ? -7.550 14.180 19.074 1.00 83.38 777 THR A N 1
ATOM 6294 C CA . THR A 1 777 ? -8.440 13.091 19.516 1.00 83.38 777 THR A CA 1
ATOM 6295 C C . THR A 1 777 ? -7.922 12.373 20.761 1.00 83.38 777 THR A C 1
ATOM 6297 O O . THR A 1 777 ? -8.710 12.120 21.666 1.00 83.38 777 THR A O 1
ATOM 6300 N N . ALA A 1 778 ? -6.615 12.121 20.884 1.00 77.94 778 ALA A N 1
ATOM 6301 C CA . ALA A 1 778 ? -6.028 11.469 22.056 1.00 77.94 778 ALA A CA 1
ATOM 6302 C C . ALA A 1 778 ? -6.138 12.336 23.327 1.00 77.94 778 ALA A C 1
ATOM 6304 O O . ALA A 1 778 ? -6.443 11.834 24.413 1.00 77.94 778 ALA A O 1
ATOM 6305 N N . THR A 1 779 ? -5.951 13.652 23.199 1.00 81.75 779 THR A N 1
ATOM 6306 C CA . THR A 1 779 ? -6.158 14.611 24.300 1.00 81.75 779 THR A CA 1
ATOM 6307 C C . THR A 1 779 ? -7.640 14.774 24.666 1.00 81.75 779 THR A C 1
ATOM 6309 O O . THR A 1 779 ? -7.974 14.909 25.847 1.00 81.75 779 THR A O 1
ATOM 6312 N N . ALA A 1 780 ? -8.556 14.665 23.696 1.00 75.88 780 ALA A N 1
ATOM 6313 C CA . ALA A 1 780 ? -9.994 14.616 23.964 1.00 75.88 780 ALA A CA 1
ATOM 6314 C C . ALA A 1 780 ? -10.422 13.306 24.657 1.00 75.88 780 ALA A C 1
ATOM 6316 O O . ALA A 1 780 ? -11.129 13.356 25.663 1.00 75.88 780 ALA A O 1
ATOM 6317 N N . ASP A 1 781 ? -9.972 12.143 24.177 1.00 72.94 781 ASP A N 1
ATOM 6318 C CA . ASP A 1 781 ? -10.345 10.835 24.733 1.00 72.94 781 ASP A CA 1
ATOM 6319 C C . ASP A 1 781 ? -9.762 10.612 26.139 1.00 72.94 781 ASP A C 1
ATOM 6321 O O . ASP A 1 781 ? -10.459 10.091 27.015 1.00 72.94 781 ASP A O 1
ATOM 6325 N N . THR A 1 782 ? -8.540 11.084 26.419 1.00 75.81 782 THR A N 1
ATOM 6326 C CA . THR A 1 782 ? -7.989 11.098 27.791 1.00 75.81 782 THR A CA 1
ATOM 6327 C C . THR A 1 782 ? -8.801 12.005 28.720 1.00 75.81 782 THR A C 1
ATOM 6329 O O . THR A 1 782 ? -9.191 11.565 29.804 1.00 75.81 782 THR A O 1
ATOM 6332 N N . SER A 1 783 ? -9.168 13.214 28.279 1.00 69.19 783 SER A N 1
ATOM 6333 C CA . SER A 1 783 ? -10.044 14.124 29.039 1.00 69.19 783 SER A CA 1
ATOM 6334 C C . SER A 1 783 ? -11.422 13.504 29.319 1.00 69.19 783 SER A C 1
ATOM 6336 O O . SER A 1 783 ? -11.922 13.549 30.445 1.00 69.19 783 SER A O 1
ATOM 6338 N N . VAL A 1 784 ? -12.027 12.856 28.319 1.00 70.62 784 VAL A N 1
ATOM 6339 C CA . VAL A 1 784 ? -13.290 12.113 28.455 1.00 70.62 784 VAL A CA 1
ATOM 6340 C C . VAL A 1 784 ? -13.141 10.925 29.410 1.00 70.62 784 VAL A C 1
ATOM 6342 O O . VAL A 1 784 ? -14.069 10.644 30.170 1.00 70.62 784 VAL A O 1
ATOM 6345 N N . SER A 1 785 ? -11.995 10.240 29.418 1.00 67.94 785 SER A N 1
ATOM 6346 C CA . SER A 1 785 ? -11.704 9.154 30.361 1.00 67.94 785 SER A CA 1
ATOM 6347 C C . SER A 1 785 ? -11.643 9.660 31.809 1.00 67.94 785 SER A C 1
ATOM 6349 O O . SER A 1 785 ? -12.352 9.131 32.665 1.00 67.94 785 SER A O 1
ATOM 6351 N N . MET A 1 786 ? -10.911 10.752 32.065 1.00 69.62 786 MET A N 1
ATOM 6352 C CA . MET A 1 786 ? -10.830 11.402 33.386 1.00 69.62 786 MET A CA 1
ATOM 6353 C C . MET A 1 786 ? -12.200 11.876 33.900 1.00 69.62 786 MET A C 1
ATOM 6355 O O . MET A 1 786 ? -12.511 11.771 35.084 1.00 69.62 786 MET A O 1
ATOM 6359 N N . LEU A 1 787 ? -13.063 12.364 33.007 1.00 70.12 787 LEU A N 1
ATOM 6360 C CA . LEU A 1 787 ? -14.425 12.756 33.372 1.00 70.12 787 LEU A CA 1
ATOM 6361 C C . LEU A 1 787 ? -15.303 11.521 33.657 1.00 70.12 787 LEU A C 1
ATOM 6363 O O . LEU A 1 787 ? -16.070 11.515 34.621 1.00 70.12 787 LEU A O 1
ATOM 6367 N N . LYS A 1 788 ? -15.146 10.432 32.890 1.00 67.38 788 LYS A N 1
ATOM 6368 C CA . LYS A 1 788 ? -15.820 9.138 33.118 1.00 67.38 788 LYS A CA 1
ATOM 6369 C C . LYS A 1 788 ? -15.376 8.421 34.404 1.00 67.38 788 LYS A C 1
ATOM 6371 O O . LYS A 1 788 ? -16.151 7.597 34.902 1.00 67.38 788 LYS A O 1
ATOM 6376 N N . THR A 1 789 ? -14.182 8.678 34.940 1.00 65.31 789 THR A N 1
ATOM 6377 C CA . THR A 1 789 ? -13.751 8.157 36.252 1.00 65.31 789 THR A CA 1
ATOM 6378 C C . THR A 1 789 ? -14.302 9.006 37.399 1.00 65.31 789 THR A C 1
ATOM 6380 O O . THR A 1 789 ? -14.936 8.447 38.296 1.00 65.31 789 THR A O 1
ATOM 6383 N N . GLU A 1 790 ? -14.194 10.338 37.328 1.00 70.75 790 GLU A N 1
ATOM 6384 C CA . GLU A 1 790 ? -14.762 11.263 38.329 1.00 70.75 790 GLU A CA 1
ATOM 6385 C C . GLU A 1 790 ? -16.275 11.041 38.518 1.00 70.75 790 GLU A C 1
ATOM 6387 O O . GLU A 1 790 ? -16.755 10.880 39.641 1.00 70.75 790 GLU A O 1
ATOM 6392 N N . ILE A 1 791 ? -17.037 10.911 37.424 1.00 70.06 791 ILE A N 1
ATOM 6393 C CA . ILE A 1 791 ? -18.480 10.608 37.477 1.00 70.06 791 ILE A CA 1
ATOM 6394 C C . ILE A 1 791 ? -18.759 9.324 38.282 1.00 70.06 791 ILE A C 1
ATOM 6396 O O . ILE A 1 791 ? -19.675 9.301 39.109 1.00 70.06 791 ILE A O 1
ATOM 6400 N N . ARG A 1 792 ? -17.974 8.255 38.083 1.00 68.81 792 ARG A N 1
ATOM 6401 C CA . ARG A 1 792 ? -18.150 6.984 38.810 1.00 68.81 792 ARG A CA 1
ATOM 6402 C C . ARG A 1 792 ? -17.779 7.107 40.292 1.00 68.81 792 ARG A C 1
ATOM 6404 O O . ARG A 1 792 ? -18.508 6.571 41.129 1.00 68.81 792 ARG A O 1
ATOM 6411 N N . SER A 1 793 ? -16.720 7.853 40.619 1.00 71.94 793 SER A N 1
ATOM 6412 C CA . SER A 1 793 ? -16.341 8.178 42.003 1.00 71.94 793 SER A CA 1
ATOM 6413 C C . SER A 1 793 ? -17.493 8.873 42.743 1.00 71.94 793 SER A C 1
ATOM 6415 O O . SER A 1 793 ? -17.987 8.376 43.761 1.00 71.94 793 SER A O 1
ATOM 6417 N N . LEU A 1 794 ? -18.035 9.941 42.148 1.00 71.50 794 LEU A N 1
ATOM 6418 C CA . LEU A 1 794 ? -19.163 10.707 42.683 1.00 71.50 794 LEU A CA 1
ATOM 6419 C C . LEU A 1 794 ? -20.436 9.854 42.870 1.00 71.50 794 LEU A C 1
ATOM 6421 O O . LEU A 1 794 ? -21.140 9.994 43.875 1.00 71.50 794 LEU A O 1
ATOM 6425 N N . TYR A 1 795 ? -20.736 8.925 41.952 1.00 69.56 795 TYR A N 1
ATOM 6426 C CA . TYR A 1 795 ? -21.842 7.972 42.134 1.00 69.56 795 TYR A CA 1
ATOM 6427 C C . TYR A 1 795 ? -21.611 7.002 43.308 1.00 69.56 795 TYR A C 1
ATOM 6429 O O . TYR A 1 795 ? -22.572 6.656 44.006 1.00 69.56 795 TYR A O 1
ATOM 6437 N N . SER A 1 796 ? -20.365 6.592 43.565 1.00 71.31 796 SER A N 1
ATOM 6438 C CA . SER A 1 796 ? -20.011 5.751 44.716 1.00 71.31 796 SER A CA 1
ATOM 6439 C C . SER A 1 796 ? -20.172 6.507 46.040 1.00 71.31 796 SER A C 1
ATOM 6441 O O . SER A 1 796 ? -20.901 6.048 46.927 1.00 71.31 796 SER A O 1
ATOM 6443 N N . GLU A 1 797 ? -19.629 7.727 46.146 1.00 71.62 797 GLU A N 1
ATOM 6444 C CA . GLU A 1 797 ? -19.818 8.593 47.321 1.00 71.62 797 GLU A CA 1
ATOM 6445 C C . GLU A 1 797 ? -21.306 8.855 47.614 1.00 71.62 797 GLU A C 1
ATOM 6447 O O . GLU A 1 797 ? -21.747 8.836 48.768 1.00 71.62 797 GLU A O 1
ATOM 6452 N N . ARG A 1 798 ? -22.125 9.072 46.575 1.00 74.06 798 ARG A N 1
ATOM 6453 C CA . ARG A 1 798 ? -23.584 9.246 46.692 1.00 74.06 798 ARG A CA 1
ATOM 6454 C C . ARG A 1 798 ? -24.279 7.997 47.243 1.00 74.06 798 ARG A C 1
ATOM 6456 O O . ARG A 1 798 ? -25.219 8.105 48.034 1.00 74.06 798 ARG A O 1
ATOM 6463 N N . LYS A 1 799 ? -23.819 6.806 46.851 1.00 72.75 799 LYS A N 1
ATOM 6464 C CA . LYS A 1 799 ? -24.319 5.511 47.344 1.00 72.75 799 LYS A CA 1
ATOM 6465 C C . LYS A 1 799 ? -23.929 5.289 48.808 1.00 72.75 799 LYS A C 1
ATOM 6467 O O . LYS A 1 799 ? -24.746 4.791 49.586 1.00 72.75 799 LYS A O 1
ATOM 6472 N N . GLU A 1 800 ? -22.725 5.691 49.209 1.00 75.38 800 GLU A N 1
ATOM 6473 C CA . GLU A 1 800 ? -22.253 5.555 50.589 1.00 75.38 800 GLU A CA 1
ATOM 6474 C C . GLU A 1 800 ? -22.868 6.592 51.542 1.00 75.38 800 GLU A C 1
ATOM 6476 O O . GLU A 1 800 ? -23.354 6.226 52.611 1.00 75.38 800 GLU A O 1
ATOM 6481 N N . THR A 1 801 ? -22.953 7.864 51.148 1.00 74.19 801 THR A N 1
ATOM 6482 C CA . THR A 1 801 ? -23.647 8.906 51.933 1.00 74.19 801 THR A CA 1
ATOM 6483 C C . THR A 1 801 ? -25.125 8.562 52.142 1.00 74.19 801 THR A C 1
ATOM 6485 O O . THR A 1 801 ? -25.623 8.661 53.264 1.00 74.19 801 THR A O 1
ATOM 6488 N N . LYS A 1 802 ? -25.815 8.016 51.125 1.00 74.81 802 LYS A N 1
ATOM 6489 C CA . LYS A 1 802 ? -27.171 7.457 51.295 1.00 74.81 802 LYS A CA 1
ATOM 6490 C C . LYS A 1 802 ? -27.203 6.302 52.311 1.00 74.81 802 LYS A C 1
ATOM 6492 O O . LYS A 1 802 ? -28.139 6.229 53.103 1.00 74.81 802 LYS A O 1
ATOM 6497 N N . ARG A 1 803 ? -26.193 5.419 52.337 1.00 76.25 803 ARG A N 1
ATOM 6498 C CA . ARG A 1 803 ? -26.077 4.338 53.342 1.00 76.25 803 ARG A CA 1
ATOM 6499 C C . ARG A 1 803 ? -25.818 4.868 54.760 1.00 76.25 803 ARG A C 1
ATOM 6501 O O . ARG A 1 803 ? -26.412 4.332 55.692 1.00 76.25 803 ARG A O 1
ATOM 6508 N N . LYS A 1 804 ? -24.975 5.894 54.931 1.00 74.69 804 LYS A N 1
ATOM 6509 C CA . LYS A 1 804 ? -24.682 6.535 56.230 1.00 74.69 804 LYS A CA 1
ATOM 6510 C C . LYS A 1 804 ? -25.938 7.194 56.815 1.00 74.69 804 LYS A C 1
ATOM 6512 O O . LYS A 1 804 ? -26.395 6.768 57.874 1.00 74.69 804 LYS A O 1
ATOM 6517 N N . ARG A 1 805 ? -26.609 8.055 56.041 1.00 75.50 805 ARG A N 1
ATOM 6518 C CA . ARG A 1 805 ? -27.889 8.691 56.412 1.00 75.50 805 ARG A CA 1
ATOM 6519 C C . ARG A 1 805 ? -28.976 7.680 56.816 1.00 75.50 805 ARG A C 1
ATOM 6521 O O . ARG A 1 805 ? -29.693 7.895 57.786 1.00 75.50 805 ARG A O 1
ATOM 6528 N N . MET A 1 806 ? -29.079 6.539 56.122 1.00 74.44 806 MET A N 1
ATOM 6529 C CA . MET A 1 806 ? -30.029 5.465 56.478 1.00 74.44 806 MET A CA 1
ATOM 6530 C C . MET A 1 806 ? -29.687 4.726 57.786 1.00 74.44 806 MET A C 1
ATOM 6532 O O . MET A 1 806 ? -30.581 4.127 58.384 1.00 74.44 806 MET A O 1
ATOM 6536 N N . LYS A 1 807 ? -28.424 4.732 58.240 1.00 78.00 807 LYS A N 1
ATOM 6537 C CA . LYS A 1 807 ? -28.038 4.215 59.566 1.00 78.00 807 LYS A CA 1
ATOM 6538 C C . LYS A 1 807 ? -28.342 5.234 60.666 1.00 78.00 807 LYS A C 1
ATOM 6540 O O . LYS A 1 807 ? -28.891 4.853 61.694 1.00 78.00 807 LYS A O 1
ATOM 6545 N N . GLU A 1 808 ? -28.032 6.506 60.426 1.00 74.69 808 GLU A N 1
ATOM 6546 C CA . GLU A 1 808 ? -28.281 7.617 61.357 1.00 74.69 808 GLU A CA 1
ATOM 6547 C C . GLU A 1 808 ? -29.777 7.760 61.676 1.00 74.69 808 GLU A C 1
ATOM 6549 O O . GLU A 1 808 ? -30.155 7.724 62.843 1.00 74.69 808 GLU A O 1
ATOM 6554 N N . VAL A 1 809 ? -30.650 7.787 60.658 1.00 77.00 809 VAL A N 1
ATOM 6555 C CA . VAL A 1 809 ? -32.115 7.855 60.855 1.00 77.00 809 VAL A CA 1
ATOM 6556 C C . VAL A 1 809 ? -32.627 6.700 61.727 1.00 77.00 809 VAL A C 1
ATOM 6558 O O . VAL A 1 809 ? -33.347 6.937 62.693 1.00 77.00 809 VAL A O 1
ATOM 6561 N N . ARG A 1 810 ? -32.185 5.461 61.466 1.00 79.19 810 ARG A N 1
ATOM 6562 C CA . ARG A 1 810 ? -32.551 4.286 62.283 1.00 79.19 810 ARG A CA 1
ATOM 6563 C C . ARG A 1 810 ? -32.032 4.368 63.721 1.00 79.19 810 ARG A C 1
ATOM 6565 O O . ARG A 1 810 ? -32.680 3.854 64.627 1.00 79.19 810 ARG A O 1
ATOM 6572 N N . SER A 1 811 ? -30.869 4.984 63.936 1.00 76.00 811 SER A N 1
ATOM 6573 C CA . SER A 1 811 ? -30.327 5.227 65.278 1.00 76.00 811 SER A CA 1
ATOM 6574 C C . SER A 1 811 ? -31.193 6.229 66.043 1.00 76.00 811 SER A C 1
ATOM 6576 O O . SER A 1 811 ? -31.540 5.984 67.200 1.00 76.00 811 SER A O 1
ATOM 6578 N N . ASN A 1 812 ? -31.608 7.312 65.381 1.00 75.44 812 ASN A N 1
ATOM 6579 C CA . ASN A 1 812 ? -32.445 8.349 65.981 1.00 75.44 812 ASN A CA 1
ATOM 6580 C C . ASN A 1 812 ? -33.839 7.807 66.326 1.00 75.44 812 ASN A C 1
ATOM 6582 O O . ASN A 1 812 ? -34.244 7.932 67.477 1.00 75.44 812 ASN A O 1
ATOM 6586 N N . GLU A 1 813 ? -34.489 7.051 65.431 1.00 78.19 813 GLU A N 1
ATOM 6587 C CA . GLU A 1 813 ? -35.760 6.367 65.734 1.00 78.19 813 GLU A CA 1
ATOM 6588 C C . GLU A 1 813 ? -35.692 5.485 66.999 1.00 78.19 813 GLU A C 1
ATOM 6590 O O . GLU A 1 813 ? -36.666 5.371 67.746 1.00 78.19 813 GLU A O 1
ATOM 6595 N N . VAL A 1 814 ? -34.553 4.832 67.256 1.00 82.69 814 VAL A N 1
ATOM 6596 C CA . VAL A 1 814 ? -34.347 4.000 68.456 1.00 82.69 814 VAL A CA 1
ATOM 6597 C C . VAL A 1 814 ? -34.127 4.852 69.713 1.00 82.69 814 VAL A C 1
ATOM 6599 O O . VAL A 1 814 ? -34.468 4.406 70.812 1.00 82.69 814 VAL A O 1
ATOM 6602 N N . ILE A 1 815 ? -33.586 6.065 69.582 1.00 78.88 815 ILE A N 1
ATOM 6603 C CA . ILE A 1 815 ? -33.477 7.043 70.675 1.00 78.88 815 ILE A CA 1
ATOM 6604 C C . ILE A 1 815 ? -34.858 7.642 70.979 1.00 78.88 815 ILE A C 1
ATOM 6606 O O . ILE A 1 815 ? -35.254 7.650 72.144 1.00 78.88 815 ILE A O 1
ATOM 6610 N N . ASP A 1 816 ? -35.624 8.032 69.958 1.00 79.06 816 ASP A N 1
ATOM 6611 C CA . ASP A 1 816 ? -36.975 8.597 70.089 1.00 79.06 816 ASP A CA 1
ATOM 6612 C C . ASP A 1 816 ? -37.938 7.636 70.790 1.00 79.06 816 ASP A C 1
ATOM 6614 O O . ASP A 1 816 ? -38.589 8.002 71.769 1.00 79.06 816 ASP A O 1
ATOM 6618 N N . ARG A 1 817 ? -37.975 6.365 70.364 1.00 82.50 817 ARG A N 1
ATOM 6619 C CA . ARG A 1 817 ? -38.809 5.330 71.003 1.00 82.50 817 ARG A CA 1
ATOM 6620 C C . ARG A 1 817 ? -38.436 5.115 72.478 1.00 82.50 817 ARG A C 1
ATOM 6622 O O . ARG A 1 817 ? -39.316 4.882 73.302 1.00 82.50 817 ARG A O 1
ATOM 6629 N N . LYS A 1 818 ? -37.149 5.231 72.839 1.00 81.00 818 LYS A N 1
ATOM 6630 C CA . LYS A 1 818 ? -36.680 5.141 74.238 1.00 81.00 818 LYS A CA 1
ATOM 6631 C C . LYS A 1 818 ? -37.021 6.392 75.050 1.00 81.00 818 LYS A C 1
ATOM 6633 O O . LYS A 1 818 ? -37.369 6.272 76.225 1.00 81.00 818 LYS A O 1
ATOM 6638 N N . TYR A 1 819 ? -36.956 7.574 74.441 1.00 80.31 819 TYR A N 1
ATOM 6639 C CA . TYR A 1 819 ? -37.381 8.828 75.059 1.00 80.31 819 TYR A CA 1
ATOM 6640 C C . TYR A 1 819 ? -38.893 8.828 75.340 1.00 80.31 819 TYR A C 1
ATOM 6642 O O . TYR A 1 819 ? -39.298 9.090 76.469 1.00 80.31 819 TYR A O 1
ATOM 6650 N N . LEU A 1 820 ? -39.719 8.435 74.363 1.00 80.56 820 LEU A N 1
ATOM 6651 C CA . LEU A 1 820 ? -41.172 8.295 74.519 1.00 80.56 820 LEU A CA 1
ATOM 6652 C C . LEU A 1 820 ? -41.540 7.292 75.622 1.00 80.56 820 LEU A C 1
ATOM 6654 O O . LEU A 1 820 ? -42.258 7.651 76.552 1.00 80.56 820 LEU A O 1
ATOM 6658 N N . LEU A 1 821 ? -40.979 6.078 75.591 1.00 83.75 821 LEU A N 1
ATOM 6659 C CA . LEU A 1 821 ? -41.268 5.058 76.604 1.00 83.75 821 LEU A CA 1
ATOM 6660 C C . LEU A 1 821 ? -40.863 5.506 78.020 1.00 83.75 821 LEU A C 1
ATOM 6662 O O . LEU A 1 821 ? -41.622 5.324 78.970 1.00 83.75 821 LEU A O 1
ATOM 6666 N N . THR A 1 822 ? -39.692 6.136 78.180 1.00 77.75 822 THR A N 1
ATOM 6667 C CA . THR A 1 822 ? -39.261 6.646 79.498 1.00 77.75 822 THR A CA 1
ATOM 6668 C C . THR A 1 822 ? -40.052 7.871 79.959 1.00 77.75 822 THR A C 1
ATOM 6670 O O . THR A 1 822 ? -40.203 8.061 81.167 1.00 77.75 822 THR A O 1
ATOM 6673 N N . LYS A 1 823 ? -40.618 8.657 79.034 1.00 79.56 823 LYS A N 1
ATOM 6674 C CA . LYS A 1 823 ? -41.581 9.720 79.345 1.00 79.56 823 LYS A CA 1
ATOM 6675 C C . LYS A 1 823 ? -42.897 9.134 79.869 1.00 79.56 823 LYS A C 1
ATOM 6677 O O . LYS A 1 823 ? -43.321 9.519 80.952 1.00 79.56 823 LYS A O 1
ATOM 6682 N N . GLU A 1 824 ? -43.496 8.171 79.168 1.00 83.31 824 GLU A N 1
ATOM 6683 C CA . GLU A 1 824 ? -44.747 7.525 79.600 1.00 83.31 824 GLU A CA 1
ATOM 6684 C C . GLU A 1 824 ? -44.610 6.808 80.951 1.00 83.31 824 GLU A C 1
ATOM 6686 O O . GLU A 1 824 ? -45.511 6.876 81.788 1.00 83.31 824 GLU A O 1
ATOM 6691 N N . MET A 1 825 ? -43.485 6.118 81.181 1.00 78.50 825 MET A N 1
ATOM 6692 C CA . MET A 1 825 ? -43.195 5.495 82.477 1.00 78.50 825 MET A CA 1
ATOM 6693 C C . MET A 1 825 ? -43.095 6.543 83.588 1.00 78.50 825 MET A C 1
ATOM 6695 O O . MET A 1 825 ? -43.670 6.352 84.657 1.00 78.50 825 MET A O 1
ATOM 6699 N N . LEU A 1 826 ? -42.417 7.669 83.335 1.00 78.38 826 LEU A N 1
ATOM 6700 C CA . LEU A 1 826 ? -42.336 8.760 84.302 1.00 78.38 826 LEU A CA 1
ATOM 6701 C C . LEU A 1 826 ? -43.716 9.361 84.597 1.00 78.38 826 LEU A C 1
ATOM 6703 O O . LEU A 1 826 ? -44.031 9.576 85.764 1.00 78.38 826 LEU A O 1
ATOM 6707 N N . GLU A 1 827 ? -44.531 9.615 83.571 1.00 80.12 827 GLU A N 1
ATOM 6708 C CA . GLU A 1 827 ? -45.878 10.175 83.728 1.00 80.12 827 GLU A CA 1
ATOM 6709 C C . GLU A 1 827 ? -46.751 9.264 84.606 1.00 80.12 827 GLU A C 1
ATOM 6711 O O . GLU A 1 827 ? -47.326 9.743 85.586 1.00 80.12 827 GLU A O 1
ATOM 6716 N N . LYS A 1 828 ? -46.736 7.945 84.356 1.00 82.31 828 LYS A N 1
ATOM 6717 C CA . LYS A 1 828 ? -47.421 6.930 85.182 1.00 82.31 828 LYS A CA 1
ATOM 6718 C C . LYS A 1 828 ? -46.949 6.949 86.642 1.00 82.31 828 LYS A C 1
ATOM 6720 O O . LYS A 1 828 ? -47.778 7.099 87.537 1.00 82.31 828 LYS A O 1
ATOM 6725 N N . VAL A 1 829 ? -45.636 6.896 86.895 1.00 77.69 829 VAL A N 1
ATOM 6726 C CA . VAL A 1 829 ? -45.075 6.949 88.264 1.00 77.69 829 VAL A CA 1
ATOM 6727 C C . VAL A 1 829 ? -45.429 8.269 88.968 1.00 77.69 829 VAL A C 1
ATOM 6729 O O . VAL A 1 829 ? -45.742 8.270 90.158 1.00 77.69 829 VAL A O 1
ATOM 6732 N N . THR A 1 830 ? -45.452 9.402 88.254 1.00 75.50 830 THR A N 1
ATOM 6733 C CA . THR A 1 830 ? -45.888 10.681 88.843 1.00 75.50 830 THR A CA 1
ATOM 6734 C C . THR A 1 830 ? -47.390 10.753 89.115 1.00 75.50 830 THR A C 1
ATOM 6736 O O . THR A 1 830 ? -47.776 11.405 90.082 1.00 75.50 830 THR A O 1
ATOM 6739 N N . GLY A 1 831 ? -48.221 10.061 88.329 1.00 78.19 831 GLY A N 1
ATOM 6740 C CA . GLY A 1 831 ? -49.655 9.913 88.584 1.00 78.19 831 GLY A CA 1
ATOM 6741 C C . GLY A 1 831 ? -49.916 9.154 89.885 1.00 78.19 831 GLY A C 1
ATOM 6742 O O . GLY A 1 831 ? -50.493 9.719 90.812 1.00 78.19 831 GLY A O 1
ATOM 6743 N N . SER A 1 832 ? -49.380 7.936 90.011 1.00 74.88 832 SER A N 1
ATOM 6744 C CA . SER A 1 832 ? -49.538 7.124 91.229 1.00 74.88 832 SER A CA 1
ATOM 6745 C C . SER A 1 832 ? -48.922 7.775 92.472 1.00 74.88 832 SER A C 1
ATOM 6747 O O . SER A 1 832 ? -49.464 7.657 93.570 1.00 74.88 832 SER A O 1
ATOM 6749 N N . ARG A 1 833 ? -47.834 8.545 92.320 1.00 77.75 833 ARG A N 1
ATOM 6750 C CA . ARG A 1 833 ? -47.323 9.400 93.402 1.00 77.75 833 ARG A CA 1
ATOM 6751 C C . ARG A 1 833 ? -48.353 10.459 93.823 1.00 77.75 833 ARG A C 1
ATOM 6753 O O . ARG A 1 833 ? -48.574 10.624 95.018 1.00 77.75 833 ARG A O 1
ATOM 6760 N N . ALA A 1 834 ? -48.965 11.173 92.879 1.00 75.12 834 ALA A N 1
ATOM 6761 C CA . ALA A 1 834 ? -49.942 12.225 93.172 1.00 75.12 834 ALA A CA 1
ATOM 6762 C C . ALA A 1 834 ? -51.266 11.681 93.746 1.00 75.12 834 ALA A C 1
ATOM 6764 O O . ALA A 1 834 ? -51.981 12.401 94.439 1.00 75.12 834 ALA A O 1
ATOM 6765 N N . GLU A 1 835 ? -51.601 10.419 93.475 1.00 78.31 835 GLU A N 1
ATOM 6766 C CA . GLU A 1 835 ? -52.701 9.696 94.127 1.00 78.31 835 GLU A CA 1
ATOM 6767 C C . GLU A 1 835 ? -52.357 9.391 95.594 1.00 78.31 835 GLU A C 1
ATOM 6769 O O . GLU A 1 835 ? -53.126 9.733 96.493 1.00 78.31 835 GLU A O 1
ATOM 6774 N N . LEU A 1 836 ? -51.155 8.864 95.858 1.00 74.75 836 LEU A N 1
ATOM 6775 C CA . LEU A 1 836 ? -50.661 8.613 97.217 1.00 74.75 836 LEU A CA 1
ATOM 6776 C C . LEU A 1 836 ? -50.470 9.900 98.040 1.00 74.75 836 LEU A C 1
ATOM 6778 O O . LEU A 1 836 ? -50.699 9.877 99.246 1.00 74.75 836 LEU A O 1
ATOM 6782 N N . GLU A 1 837 ? -50.102 11.029 97.422 1.00 74.31 837 GLU A N 1
ATOM 6783 C CA . GLU A 1 837 ? -50.056 12.341 98.093 1.00 74.31 837 GLU A CA 1
ATOM 6784 C C . GLU A 1 837 ? -51.445 12.767 98.611 1.00 74.31 837 GLU A C 1
ATOM 6786 O O . GLU A 1 837 ? -51.546 13.274 99.729 1.00 74.31 837 GLU A O 1
ATOM 6791 N N . ARG A 1 838 ? -52.524 12.511 97.852 1.00 77.75 838 ARG A N 1
ATOM 6792 C CA . ARG A 1 838 ? -53.909 12.800 98.283 1.00 77.75 838 ARG A CA 1
ATOM 6793 C C . ARG A 1 838 ? -54.369 11.869 99.399 1.00 77.75 838 ARG A C 1
ATOM 6795 O O . ARG A 1 838 ? -54.962 12.339 100.366 1.00 77.75 838 ARG A O 1
ATOM 6802 N N . GLU A 1 839 ? -54.084 10.575 99.279 1.00 76.00 839 GLU A N 1
ATOM 6803 C CA . GLU A 1 839 ? -54.482 9.571 100.273 1.00 76.00 839 GLU A CA 1
ATOM 6804 C C . GLU A 1 839 ? -53.789 9.822 101.622 1.00 76.00 839 GLU A C 1
ATOM 6806 O O . GLU A 1 839 ? -54.431 9.839 102.670 1.00 76.00 839 GLU A O 1
ATOM 6811 N N . ASN A 1 840 ? -52.492 10.139 101.582 1.00 72.94 840 ASN A N 1
ATOM 6812 C CA . ASN A 1 840 ? -51.696 10.543 102.741 1.00 72.94 840 ASN A CA 1
ATOM 6813 C C . ASN A 1 840 ? -52.233 11.850 103.363 1.00 72.94 840 ASN A C 1
ATOM 6815 O O . ASN A 1 840 ? -52.359 11.944 104.579 1.00 72.94 840 ASN A O 1
ATOM 6819 N N . PHE A 1 841 ? -52.649 12.837 102.557 1.00 75.62 841 PHE A N 1
ATOM 6820 C CA . PHE A 1 841 ? -53.306 14.044 103.078 1.00 75.62 841 PHE A CA 1
ATOM 6821 C C . PHE A 1 841 ? -54.661 13.745 103.750 1.00 75.62 841 PHE A C 1
ATOM 6823 O O . PHE A 1 841 ? -54.950 14.309 104.808 1.00 75.62 841 PHE A O 1
ATOM 6830 N N . ARG A 1 842 ? -55.477 12.833 103.194 1.00 78.44 842 ARG A N 1
ATOM 6831 C CA . ARG A 1 842 ? -56.747 12.410 103.814 1.00 78.44 842 ARG A CA 1
ATOM 6832 C C . ARG A 1 842 ? -56.496 11.735 105.165 1.00 78.44 842 ARG A C 1
ATOM 6834 O O . ARG A 1 842 ? -57.032 12.187 106.173 1.00 78.44 842 ARG A O 1
ATOM 6841 N N . LEU A 1 843 ? -55.598 10.749 105.200 1.00 73.75 843 LEU A N 1
ATOM 6842 C CA . LEU A 1 843 ? -55.218 10.010 106.409 1.00 73.75 843 LEU A CA 1
ATOM 6843 C C . LEU A 1 843 ? -54.522 10.890 107.463 1.00 73.75 843 LEU A C 1
ATOM 6845 O O . LEU A 1 843 ? -54.662 10.632 108.656 1.00 73.75 843 LEU A O 1
ATOM 6849 N N . GLN A 1 844 ? -53.802 11.945 107.067 1.00 72.81 844 GLN A N 1
ATOM 6850 C CA . GLN A 1 844 ? -53.292 12.957 108.002 1.00 72.81 844 GLN A CA 1
ATOM 6851 C C . GLN A 1 844 ? -54.417 13.815 108.593 1.00 72.81 844 GLN A C 1
ATOM 6853 O O . GLN A 1 844 ? -54.375 14.128 109.782 1.00 72.81 844 GLN A O 1
ATOM 6858 N N . SER A 1 845 ? -55.429 14.178 107.800 1.00 74.69 845 SER A N 1
ATOM 6859 C CA . SER A 1 845 ? -56.589 14.938 108.284 1.00 74.69 845 SER A CA 1
ATOM 6860 C C . SER A 1 845 ? -57.440 14.108 109.253 1.00 74.69 845 SER A C 1
ATOM 6862 O O . SER A 1 845 ? -57.769 14.581 110.342 1.00 74.69 845 SER A O 1
ATOM 6864 N N . GLU A 1 846 ? -57.692 12.840 108.916 1.00 74.12 846 GLU A N 1
ATOM 6865 C CA . GLU A 1 846 ? -58.353 11.847 109.774 1.00 74.12 846 GLU A CA 1
ATOM 6866 C C . GLU A 1 846 ? -57.572 11.611 111.075 1.00 74.12 846 GLU A C 1
ATOM 6868 O O . GLU A 1 846 ? -58.154 11.667 112.160 1.00 74.12 846 GLU A O 1
ATOM 6873 N N . LEU A 1 847 ? -56.245 11.437 110.997 1.00 74.06 847 LEU A N 1
ATOM 6874 C CA . LEU A 1 847 ? -55.374 11.317 112.169 1.00 74.06 847 LEU A CA 1
ATOM 6875 C C . LEU A 1 847 ? -55.447 12.570 113.053 1.00 74.06 847 LEU A C 1
ATOM 6877 O O . LEU A 1 847 ? -55.568 12.446 114.268 1.00 74.06 847 LEU A O 1
ATOM 6881 N N . LEU A 1 848 ? -55.410 13.771 112.471 1.00 76.88 848 LEU A N 1
ATOM 6882 C CA . LEU A 1 848 ? -55.433 15.040 113.207 1.00 76.88 848 LEU A CA 1
ATOM 6883 C C . LEU A 1 848 ? -56.837 15.378 113.747 1.00 76.88 848 LEU A C 1
ATOM 6885 O O . LEU A 1 848 ? -56.978 16.126 114.717 1.00 76.88 848 LEU A O 1
ATOM 6889 N N . GLU A 1 849 ? -57.903 14.813 113.178 1.00 75.94 849 GLU A N 1
ATOM 6890 C CA . GLU A 1 849 ? -59.230 14.805 113.798 1.00 75.94 849 GLU A CA 1
ATOM 6891 C C . GLU A 1 849 ? -59.327 13.780 114.938 1.00 75.94 849 GLU A C 1
ATOM 6893 O O . GLU A 1 849 ? -59.786 14.134 116.022 1.00 75.94 849 GLU A O 1
ATOM 6898 N N . CYS A 1 850 ? -58.819 12.558 114.764 1.00 69.06 850 CYS A N 1
ATOM 6899 C CA . CYS A 1 850 ? -58.751 11.560 115.835 1.00 69.06 850 CYS A CA 1
ATOM 6900 C C . CYS A 1 850 ? -57.878 12.029 117.006 1.00 69.06 850 CYS A C 1
ATOM 6902 O O . CYS A 1 850 ? -58.241 11.818 118.159 1.00 69.06 850 CYS A O 1
ATOM 6904 N N . GLU A 1 851 ? -56.779 12.743 116.753 1.00 70.94 851 GLU A N 1
ATOM 6905 C CA . GLU A 1 851 ? -55.964 13.371 117.797 1.00 70.94 851 GLU A CA 1
ATOM 6906 C C . GLU A 1 851 ? -56.728 14.477 118.536 1.00 70.94 851 GLU A C 1
ATOM 6908 O O . GLU A 1 851 ? -56.697 14.503 119.768 1.00 70.94 851 GLU A O 1
ATOM 6913 N N . ARG A 1 852 ? -57.506 15.315 117.833 1.00 74.25 852 ARG A N 1
ATOM 6914 C CA . ARG A 1 852 ? -58.408 16.293 118.471 1.00 74.25 852 ARG A CA 1
ATOM 6915 C C . ARG A 1 852 ? -59.510 15.619 119.294 1.00 74.25 852 ARG A C 1
ATOM 6917 O O . ARG A 1 852 ? -59.752 16.051 120.417 1.00 74.25 852 ARG A O 1
ATOM 6924 N N . ARG A 1 853 ? -60.131 14.543 118.795 1.00 70.38 853 ARG A N 1
ATOM 6925 C CA . ARG A 1 853 ? -61.140 13.745 119.523 1.00 70.38 853 ARG A CA 1
ATOM 6926 C C . ARG A 1 853 ? -60.533 13.099 120.779 1.00 70.38 853 ARG A C 1
ATOM 6928 O O . ARG A 1 853 ? -61.071 13.274 121.868 1.00 70.38 853 ARG A O 1
ATOM 6935 N N . CYS A 1 854 ? -59.371 12.452 120.661 1.00 64.75 854 CYS A N 1
ATOM 6936 C CA . CYS A 1 854 ? -58.593 11.916 121.785 1.00 64.75 854 CYS A CA 1
ATOM 6937 C C . CYS A 1 854 ? -58.274 12.985 122.835 1.00 64.75 854 CYS A C 1
ATOM 6939 O O . CYS A 1 854 ? -58.448 12.752 124.028 1.00 64.75 854 CYS A O 1
ATOM 6941 N N . GLN A 1 855 ? -57.788 14.153 122.408 1.00 68.06 855 GLN A N 1
ATOM 6942 C CA . GLN A 1 855 ? -57.360 15.209 123.321 1.00 68.06 855 GLN A CA 1
ATOM 6943 C C . GLN A 1 855 ? -58.549 15.936 123.964 1.00 68.06 855 GLN A C 1
ATOM 6945 O O . GLN A 1 855 ? -58.468 16.291 125.135 1.00 68.06 855 GLN A O 1
ATOM 6950 N N . HIS A 1 856 ? -59.677 16.072 123.262 1.00 70.94 856 HIS A N 1
ATOM 6951 C CA . HIS A 1 856 ? -60.936 16.535 123.845 1.00 70.94 856 HIS A CA 1
ATOM 6952 C C . HIS A 1 856 ? -61.423 15.575 124.942 1.00 70.94 856 HIS A C 1
ATOM 6954 O O . HIS A 1 856 ? -61.563 16.007 126.082 1.00 70.94 856 HIS A O 1
ATOM 6960 N N . MET A 1 857 ? -61.540 14.271 124.653 1.00 65.19 857 MET A N 1
ATOM 6961 C CA . MET A 1 857 ? -61.910 13.252 125.653 1.00 65.19 857 MET A CA 1
ATOM 6962 C C . MET A 1 857 ? -60.930 13.193 126.837 1.00 65.19 857 MET A C 1
ATOM 6964 O O . MET A 1 857 ? -61.339 12.995 127.979 1.00 65.19 857 MET A O 1
ATOM 6968 N N . LYS A 1 858 ? -59.629 13.390 126.591 1.00 62.94 858 LYS A N 1
ATOM 6969 C CA . LYS A 1 858 ? -58.610 13.427 127.650 1.00 62.94 858 LYS A CA 1
ATOM 6970 C C . LYS A 1 858 ? -58.727 14.678 128.529 1.00 62.94 858 LYS A C 1
ATOM 6972 O O . LYS A 1 858 ? -58.515 14.583 129.733 1.00 62.94 858 LYS A O 1
ATOM 6977 N N . ASN A 1 859 ? -59.101 15.822 127.957 1.00 64.69 859 ASN A N 1
ATOM 6978 C CA . ASN A 1 859 ? -59.350 17.055 128.707 1.00 64.69 859 ASN A CA 1
ATOM 6979 C C . ASN A 1 859 ? -60.668 16.990 129.506 1.00 64.69 859 ASN A C 1
ATOM 6981 O O . ASN A 1 859 ? -60.715 17.493 130.624 1.00 64.69 859 ASN A O 1
ATOM 6985 N N . GLU A 1 860 ? -61.710 16.346 128.968 1.00 61.38 860 GLU A N 1
ATOM 6986 C CA . GLU A 1 860 ? -62.958 16.033 129.688 1.00 61.38 860 GLU A CA 1
ATOM 6987 C C . GLU A 1 860 ? -62.668 15.163 130.925 1.00 61.38 860 GLU A C 1
ATOM 6989 O O . GLU A 1 860 ? -63.066 15.505 132.037 1.00 61.38 860 GLU A O 1
ATOM 6994 N N . TYR A 1 861 ? -61.889 14.087 130.749 1.00 59.53 861 TYR A N 1
ATOM 6995 C CA . TYR A 1 861 ? -61.450 13.206 131.837 1.00 59.53 861 TYR A CA 1
ATOM 6996 C C . TYR A 1 861 ? -60.669 13.963 132.927 1.00 59.53 861 TYR A C 1
ATOM 6998 O O . TYR A 1 861 ? -60.968 13.815 134.111 1.00 59.53 861 TYR A O 1
ATOM 7006 N N . VAL A 1 862 ? -59.709 14.817 132.541 1.00 62.19 862 VAL A N 1
ATOM 7007 C CA . VAL A 1 862 ? -58.936 15.637 133.495 1.00 62.19 862 VAL A CA 1
ATOM 7008 C C . VAL A 1 862 ? -59.852 16.573 134.291 1.00 62.19 862 VAL A C 1
ATOM 7010 O O . VAL A 1 862 ? -59.812 16.539 135.521 1.00 62.19 862 VAL A O 1
ATOM 7013 N N . ARG A 1 863 ? -60.748 17.317 133.628 1.00 58.66 863 ARG A N 1
ATOM 7014 C CA . ARG A 1 863 ? -61.716 18.207 134.299 1.00 58.66 863 ARG A CA 1
ATOM 7015 C C . ARG A 1 863 ? -62.591 17.472 135.313 1.00 58.66 863 ARG A C 1
ATOM 7017 O O . ARG A 1 863 ? -62.833 17.991 136.401 1.00 58.66 863 ARG A O 1
ATOM 7024 N N . PHE A 1 864 ? -63.037 16.261 134.977 1.00 54.28 864 PHE A N 1
ATOM 7025 C CA . PHE A 1 864 ? -63.828 15.429 135.882 1.00 54.28 864 PHE A CA 1
ATOM 7026 C C . PHE A 1 864 ? -63.026 15.052 137.141 1.00 54.28 864 PHE A C 1
ATOM 7028 O O . PHE A 1 864 ? -63.525 15.198 138.255 1.00 54.28 864 PHE A O 1
ATOM 7035 N N . THR A 1 865 ? -61.751 14.666 136.988 1.00 55.91 865 THR A N 1
ATOM 7036 C CA . THR A 1 865 ? -60.870 14.366 138.135 1.00 55.91 865 THR A CA 1
ATOM 7037 C C . THR A 1 865 ? -60.516 15.596 138.983 1.00 55.91 865 THR A C 1
ATOM 7039 O O . THR A 1 865 ? -60.455 15.494 140.208 1.00 55.91 865 THR A O 1
ATOM 7042 N N . GLU A 1 866 ? -60.335 16.769 138.369 1.00 54.03 866 GLU A N 1
ATOM 7043 C CA . GLU A 1 866 ? -60.041 18.025 139.076 1.00 54.03 866 GLU A CA 1
ATOM 7044 C C . GLU A 1 866 ? -61.235 18.494 139.927 1.00 54.03 866 GLU A C 1
ATOM 7046 O O . GLU A 1 866 ? -61.053 18.913 141.073 1.00 54.03 866 GLU A O 1
ATOM 7051 N N . MET A 1 867 ? -62.467 18.344 139.425 1.00 50.75 867 MET A N 1
ATOM 7052 C CA . MET A 1 867 ? -63.686 18.660 140.183 1.00 50.75 867 MET A CA 1
ATOM 7053 C C . MET A 1 867 ? -63.882 17.765 141.418 1.00 50.75 867 MET A C 1
ATOM 7055 O O . MET A 1 867 ? -64.359 18.250 142.445 1.00 50.75 867 MET A O 1
ATOM 7059 N N . SER A 1 868 ? -63.492 16.486 141.366 1.00 48.91 868 SER A N 1
ATOM 7060 C CA . SER A 1 868 ? -63.565 15.595 142.537 1.00 48.91 868 SER A CA 1
ATOM 7061 C C . SER A 1 868 ? -62.567 15.964 143.641 1.00 48.91 868 SER A C 1
ATOM 7063 O O . SER A 1 868 ? -62.871 15.775 144.818 1.00 48.91 868 SER A O 1
ATOM 7065 N N . LEU A 1 869 ? -61.399 16.514 143.293 1.00 48.84 869 LEU A N 1
ATOM 7066 C CA . LEU A 1 869 ? -60.371 16.915 144.264 1.00 48.84 869 LEU A CA 1
ATOM 7067 C C . LEU A 1 869 ? -60.744 18.181 145.053 1.00 48.84 869 LEU A C 1
ATOM 7069 O O . LEU A 1 869 ? -60.372 18.304 146.220 1.00 48.84 869 LEU A O 1
ATOM 7073 N N . ALA A 1 870 ? -61.512 19.099 144.458 1.00 46.88 870 ALA A N 1
ATOM 7074 C CA . ALA A 1 870 ? -61.872 20.374 145.085 1.00 46.88 870 ALA A CA 1
ATOM 7075 C C . ALA A 1 870 ? -62.827 20.243 146.294 1.00 46.88 870 ALA A C 1
ATOM 7077 O O . ALA A 1 870 ? -62.761 21.050 147.218 1.00 46.88 870 ALA A O 1
ATOM 7078 N N . ASN A 1 871 ? -63.693 19.222 146.322 1.00 45.28 871 ASN A N 1
ATOM 7079 C CA . ASN A 1 871 ? -64.764 19.084 147.326 1.00 45.28 871 ASN A CA 1
ATOM 7080 C C . ASN A 1 871 ? -64.368 18.330 148.614 1.00 45.28 871 ASN A C 1
ATOM 7082 O O . ASN A 1 871 ? -65.226 18.081 149.458 1.00 45.28 871 ASN A O 1
ATOM 7086 N N . VAL A 1 872 ? -63.093 17.955 148.789 1.00 45.94 872 VAL A N 1
ATOM 7087 C CA . VAL A 1 872 ? -62.629 17.134 149.934 1.00 45.94 872 VAL A CA 1
ATOM 7088 C C . VAL A 1 872 ? -61.735 17.921 150.916 1.00 45.94 872 VAL A C 1
ATOM 7090 O O . VAL A 1 872 ? -61.384 17.416 151.978 1.00 45.94 872 VAL A O 1
ATOM 7093 N N . GLN A 1 873 ? -61.401 19.186 150.624 1.00 40.34 873 GLN A N 1
ATOM 7094 C CA . GLN A 1 873 ? -60.480 20.009 151.432 1.00 40.34 873 GLN A CA 1
ATOM 7095 C C . GLN A 1 873 ? -61.152 21.187 152.172 1.00 40.34 873 GLN A C 1
ATOM 7097 O O . GLN A 1 873 ? -60.592 22.279 152.252 1.00 40.34 873 GLN A O 1
ATOM 7102 N N . SER A 1 874 ? -62.339 20.977 152.755 1.00 38.19 874 SER A N 1
ATOM 7103 C CA . SER A 1 874 ? -63.048 21.992 153.566 1.00 38.19 874 SER A CA 1
ATOM 7104 C C . SER A 1 874 ? -63.271 21.602 155.039 1.00 38.19 874 SER A C 1
ATOM 7106 O O . SER A 1 874 ? -64.155 22.150 155.698 1.00 38.19 874 SER A O 1
ATOM 7108 N N . THR A 1 875 ? -62.475 20.675 155.578 1.00 35.75 875 THR A N 1
ATOM 7109 C CA . THR A 1 875 ? -62.518 20.250 156.991 1.00 35.75 875 THR A CA 1
ATOM 7110 C C . THR A 1 875 ? -61.124 19.853 157.496 1.00 35.75 875 THR A C 1
ATOM 7112 O O . THR A 1 875 ? -60.272 19.448 156.714 1.00 35.75 875 THR A O 1
ATOM 7115 N N . LEU A 1 876 ? -60.904 19.946 158.818 1.00 34.91 876 LEU A N 1
ATOM 7116 C CA . LEU A 1 876 ? -59.677 19.536 159.540 1.00 34.91 876 LEU A CA 1
ATOM 7117 C C . LEU A 1 876 ? -58.389 20.348 159.269 1.00 34.91 876 LEU A C 1
ATOM 7119 O O . LEU A 1 876 ? -57.330 19.837 158.923 1.00 34.91 876 LEU A O 1
ATOM 7123 N N . VAL A 1 877 ? -58.493 21.644 159.568 1.00 31.47 877 VAL A N 1
ATOM 7124 C CA . VAL A 1 877 ? -57.618 22.379 160.511 1.00 31.47 877 VAL A CA 1
ATOM 7125 C C . VAL A 1 877 ? -56.309 21.683 160.960 1.00 31.47 877 VAL A C 1
ATOM 7127 O O . VAL A 1 877 ? -56.328 20.749 161.753 1.00 31.47 877 VAL A O 1
ATOM 7130 N N . ALA A 1 878 ? -55.189 22.305 160.573 1.00 26.20 878 ALA A N 1
ATOM 7131 C CA . ALA A 1 878 ? -53.894 22.410 161.265 1.00 26.20 878 ALA A CA 1
ATOM 7132 C C . ALA A 1 878 ? -53.203 21.160 161.864 1.00 26.20 878 ALA A C 1
ATOM 7134 O O . ALA A 1 878 ? -53.542 20.705 162.957 1.00 26.20 878 ALA A O 1
ATOM 7135 N N . ARG A 1 879 ? -51.998 20.867 161.343 1.00 28.25 879 ARG A N 1
ATOM 7136 C CA . ARG A 1 879 ? -50.735 21.232 162.036 1.00 28.25 879 ARG A CA 1
ATOM 7137 C C . ARG A 1 879 ? -49.481 20.986 161.187 1.00 28.25 879 ARG A C 1
ATOM 7139 O O . ARG A 1 879 ? -49.385 19.941 160.567 1.00 28.25 879 ARG A O 1
ATOM 7146 N N . ASN A 1 880 ? -48.493 21.876 161.362 1.00 30.45 880 ASN A N 1
ATOM 7147 C CA . ASN A 1 880 ? -47.040 21.636 161.246 1.00 30.45 880 ASN A CA 1
ATOM 7148 C C . ASN A 1 880 ? -46.468 21.181 159.873 1.00 30.45 880 ASN A C 1
ATOM 7150 O O . ASN A 1 880 ? -47.147 20.571 159.065 1.00 30.45 880 ASN A O 1
ATOM 7154 N N . SER A 1 881 ? -45.187 21.394 159.548 1.00 26.30 881 SER A N 1
ATOM 7155 C CA . SER A 1 881 ? -44.231 22.441 159.965 1.00 26.30 881 SER A CA 1
ATOM 7156 C C . SER A 1 881 ? -42.967 22.367 159.094 1.00 26.30 881 SER A C 1
ATOM 7158 O O . SER A 1 881 ? -42.487 21.272 158.836 1.00 26.30 881 SER A O 1
ATOM 7160 N N . SER A 1 882 ? -42.368 23.521 158.797 1.00 26.09 882 SER A N 1
ATOM 7161 C CA . SER A 1 882 ? -40.916 23.711 158.619 1.00 26.09 882 SER A CA 1
ATOM 7162 C C . SER A 1 882 ? -40.128 22.875 157.584 1.00 26.09 882 SER A C 1
ATOM 7164 O O . SER A 1 882 ? -39.650 21.787 157.877 1.00 26.09 882 SER A O 1
ATOM 7166 N N . ALA A 1 883 ? -39.744 23.584 156.516 1.00 27.56 883 ALA A N 1
ATOM 7167 C CA . ALA A 1 883 ? -38.351 23.741 156.063 1.00 27.56 883 ALA A CA 1
ATOM 7168 C C . ALA A 1 883 ? -37.639 22.669 155.196 1.00 27.56 883 ALA A C 1
ATOM 7170 O O . ALA A 1 883 ? -37.820 21.466 155.314 1.00 27.56 883 ALA A O 1
ATOM 7171 N N . ASN A 1 884 ? -36.688 23.217 154.425 1.00 28.12 884 ASN A N 1
ATOM 7172 C CA . ASN A 1 884 ? -35.423 22.644 153.952 1.00 28.12 884 ASN A CA 1
ATOM 7173 C C . ASN A 1 884 ? -35.342 21.716 152.712 1.00 28.12 884 ASN A C 1
ATOM 7175 O O . ASN A 1 884 ? -35.395 20.500 152.808 1.00 28.12 884 ASN A O 1
ATOM 7179 N N . ILE A 1 885 ? -34.926 22.361 151.606 1.00 30.00 885 ILE A N 1
ATOM 7180 C CA . ILE A 1 885 ? -33.600 22.182 150.961 1.00 30.00 885 ILE A CA 1
ATOM 7181 C C . ILE A 1 885 ? -33.363 20.973 150.011 1.00 30.00 885 ILE A C 1
ATOM 7183 O O . ILE A 1 885 ? -33.344 19.816 150.401 1.00 30.00 885 ILE A O 1
ATOM 7187 N N . GLU A 1 886 ? -32.983 21.358 148.781 1.00 27.52 886 GLU A N 1
ATOM 7188 C CA . GLU A 1 886 ? -32.097 20.706 147.789 1.00 27.52 886 GLU A CA 1
ATOM 7189 C C . GLU A 1 886 ? -32.556 19.703 146.698 1.00 27.52 886 GLU A C 1
ATOM 7191 O O . GLU A 1 886 ? -33.245 18.717 146.914 1.00 27.52 886 GLU A O 1
ATOM 7196 N N . ARG A 1 887 ? -31.982 19.986 145.509 1.00 29.19 887 ARG A N 1
ATOM 7197 C CA . ARG A 1 887 ? -31.473 19.111 144.427 1.00 29.19 887 ARG A CA 1
ATOM 7198 C C . ARG A 1 887 ? -32.410 18.081 143.778 1.00 29.19 887 ARG A C 1
ATOM 7200 O O . ARG A 1 887 ? -32.626 16.983 144.271 1.00 29.19 887 ARG A O 1
ATOM 7207 N N . SER A 1 888 ? -32.773 18.387 142.530 1.00 28.39 888 SER A N 1
ATOM 7208 C CA . SER A 1 888 ? -33.196 17.402 141.527 1.00 28.39 888 SER A CA 1
ATOM 7209 C C . SER A 1 888 ? -31.988 16.733 140.857 1.00 28.39 888 SER A C 1
ATOM 7211 O O . SER A 1 888 ? -31.007 17.409 140.536 1.00 28.39 888 SER A O 1
ATOM 7213 N N . ALA A 1 889 ? -32.091 15.428 140.596 1.00 25.22 889 ALA A N 1
ATOM 7214 C CA . ALA A 1 889 ? -31.203 14.683 139.711 1.00 25.22 889 ALA A CA 1
ATOM 7215 C C . ALA A 1 889 ? -31.940 13.528 138.996 1.00 25.22 889 ALA A C 1
ATOM 7217 O O . ALA A 1 889 ? -32.969 13.034 139.448 1.00 25.22 889 ALA A O 1
ATOM 7218 N N . MET A 1 890 ? -31.357 13.133 137.864 1.00 25.52 890 MET A N 1
ATOM 7219 C CA . MET A 1 890 ? -31.555 11.923 137.042 1.00 25.52 890 MET A CA 1
ATOM 7220 C C . MET A 1 890 ? -31.685 10.590 137.837 1.00 25.52 890 MET A C 1
ATOM 7222 O O . MET A 1 890 ? -31.175 10.537 138.955 1.00 25.52 890 MET A O 1
ATOM 7226 N N . PRO A 1 891 ? -32.052 9.442 137.207 1.00 49.66 891 PRO A N 1
ATOM 7227 C CA . PRO A 1 891 ? -33.053 9.204 136.140 1.00 49.66 891 PRO A CA 1
ATOM 7228 C C . PRO A 1 891 ? -33.795 7.826 136.248 1.00 49.66 891 PRO A C 1
ATOM 7230 O O . PRO A 1 891 ? -33.448 6.997 137.077 1.00 49.66 891 PRO A O 1
ATOM 7233 N N . ALA A 1 892 ? -34.677 7.531 135.272 1.00 27.72 892 ALA A N 1
ATOM 7234 C CA . ALA A 1 892 ? -35.005 6.190 134.714 1.00 27.72 892 ALA A CA 1
ATOM 7235 C C . ALA A 1 892 ? -35.663 5.077 135.589 1.00 27.72 892 ALA A C 1
ATOM 7237 O O . ALA A 1 892 ? -35.500 5.025 136.798 1.00 27.72 892 ALA A O 1
ATOM 7238 N N . GLY A 1 893 ? -36.347 4.115 134.931 1.00 26.75 893 GLY A N 1
ATOM 7239 C CA . GLY A 1 893 ? -36.607 2.766 135.490 1.00 26.75 893 GLY A CA 1
ATOM 7240 C C . GLY A 1 893 ? -38.033 2.179 135.378 1.00 26.75 893 GLY A C 1
ATOM 7241 O O . GLY A 1 893 ? -38.837 2.359 136.277 1.00 26.75 893 GLY A O 1
ATOM 7242 N N . SER A 1 894 ? -38.301 1.437 134.293 1.00 26.81 894 SER A N 1
ATOM 7243 C CA . SER A 1 894 ? -39.145 0.212 134.172 1.00 26.81 894 SER A CA 1
ATOM 7244 C C . SER A 1 894 ? -40.243 -0.175 135.206 1.00 26.81 894 SER A C 1
ATOM 7246 O O . SER A 1 894 ? -39.898 -0.469 136.342 1.00 26.81 894 SER A O 1
ATOM 7248 N N . ASP A 1 895 ? -41.479 -0.398 134.698 1.00 26.77 895 ASP A N 1
ATOM 7249 C CA . ASP A 1 895 ? -42.279 -1.673 134.702 1.00 26.77 895 ASP A CA 1
ATOM 7250 C C . ASP A 1 895 ? -42.622 -2.405 136.050 1.00 26.77 895 ASP A C 1
ATOM 7252 O O . ASP A 1 895 ? -41.950 -2.163 137.047 1.00 26.77 895 ASP A O 1
ATOM 7256 N N . PRO A 1 896 ? -43.572 -3.383 136.152 1.00 44.09 896 PRO A N 1
ATOM 7257 C CA . PRO A 1 896 ? -44.735 -3.759 135.308 1.00 44.09 896 PRO A CA 1
ATOM 7258 C C . PRO A 1 896 ? -46.111 -3.905 136.044 1.00 44.09 896 PRO A C 1
ATOM 7260 O O . PRO A 1 896 ? -46.176 -4.233 137.223 1.00 44.09 896 PRO A O 1
ATOM 7263 N N . GLY A 1 897 ? -47.226 -3.921 135.282 1.00 31.12 897 GLY A N 1
ATOM 7264 C CA . GLY A 1 897 ? -48.205 -5.041 135.361 1.00 31.12 897 GLY A CA 1
ATOM 7265 C C . GLY A 1 897 ? -49.597 -4.947 136.061 1.00 31.12 897 GLY A C 1
ATOM 7266 O O . GLY A 1 897 ? -49.713 -5.203 137.251 1.00 31.12 897 GLY A O 1
ATOM 7267 N N . LYS A 1 898 ? -50.664 -4.938 135.223 1.00 33.16 898 LYS A N 1
ATOM 7268 C CA . LYS A 1 898 ? -51.939 -5.740 135.287 1.00 33.16 898 LYS A CA 1
ATOM 7269 C C . LYS A 1 898 ? -53.191 -5.358 136.157 1.00 33.16 898 LYS A C 1
ATOM 7271 O O . LYS A 1 898 ? -53.203 -5.590 137.356 1.00 33.16 898 LYS A O 1
ATOM 7276 N N . ARG A 1 899 ? -54.324 -5.174 135.421 1.00 28.77 899 ARG A N 1
ATOM 7277 C CA . ARG A 1 899 ? -55.745 -5.671 135.593 1.00 28.77 899 ARG A CA 1
ATOM 7278 C C . ARG A 1 899 ? -56.864 -4.855 136.324 1.00 28.77 899 ARG A C 1
ATOM 7280 O O . ARG A 1 899 ? -56.783 -4.658 137.525 1.00 28.77 899 ARG A O 1
ATOM 7287 N N . GLY A 1 900 ? -58.004 -4.656 135.613 1.00 30.56 900 GLY A N 1
ATOM 7288 C CA . GLY A 1 900 ? -59.391 -4.336 136.094 1.00 30.56 900 GLY A CA 1
ATOM 7289 C C . GLY A 1 900 ? -59.803 -2.845 135.963 1.00 30.56 900 GLY A C 1
ATOM 7290 O O . GLY A 1 900 ? -58.981 -2.034 136.363 1.00 30.56 900 GLY A O 1
ATOM 7291 N N . TYR A 1 901 ? -60.921 -2.356 135.367 1.00 27.97 901 TYR A N 1
ATOM 7292 C CA . TYR A 1 901 ? -62.324 -2.788 135.055 1.00 27.97 901 TYR A CA 1
ATOM 7293 C C . TYR A 1 901 ? -63.327 -2.814 136.232 1.00 27.97 901 TYR A C 1
ATOM 7295 O O . TYR A 1 901 ? -62.953 -3.450 137.221 1.00 27.97 901 TYR A O 1
ATOM 7303 N N . PRO A 1 902 ? -64.613 -2.319 136.134 1.00 39.94 902 PRO A N 1
ATOM 7304 C CA . PRO A 1 902 ? -65.375 -1.520 135.096 1.00 39.94 902 PRO A CA 1
ATOM 7305 C C . PRO A 1 902 ? -66.308 -0.368 135.709 1.00 39.94 902 PRO A C 1
ATOM 7307 O O . PRO A 1 902 ? -66.174 -0.154 136.906 1.00 39.94 902 PRO A O 1
ATOM 7310 N N . LEU A 1 903 ? -67.305 0.388 135.140 1.00 32.75 903 LEU A N 1
ATOM 7311 C CA . LEU A 1 903 ? -67.791 0.877 133.798 1.00 32.75 903 LEU A CA 1
ATOM 7312 C C . LEU A 1 903 ? -68.975 1.941 133.858 1.00 32.75 903 LEU A C 1
ATOM 7314 O O . LEU A 1 903 ? -70.132 1.555 133.986 1.00 32.75 903 LEU A O 1
ATOM 7318 N N . GLY A 1 904 ? -68.746 3.238 133.562 1.00 34.06 904 GLY A N 1
ATOM 7319 C CA . GLY A 1 904 ? -69.353 4.008 132.433 1.00 34.06 904 GLY A CA 1
ATOM 7320 C C . GLY A 1 904 ? -70.513 5.061 132.491 1.00 34.06 904 GLY A C 1
ATOM 7321 O O . GLY A 1 904 ? -71.642 4.759 132.864 1.00 34.06 904 GLY A O 1
ATOM 7322 N N . SER A 1 905 ? -70.263 6.214 131.818 1.00 33.69 905 SER A N 1
ATOM 7323 C CA . SER A 1 905 ? -71.125 7.203 131.078 1.00 33.69 905 SER A CA 1
ATOM 7324 C C . SER A 1 905 ? -71.685 8.491 131.797 1.00 33.69 905 SER A C 1
ATOM 7326 O O . SER A 1 905 ? -71.439 8.654 132.982 1.00 33.69 905 SER A O 1
ATOM 7328 N N . THR A 1 906 ? -71.943 9.625 131.091 1.00 36.47 906 THR A N 1
ATOM 7329 C CA . THR A 1 906 ? -73.198 10.377 130.665 1.00 36.47 906 THR A CA 1
ATOM 7330 C C . THR A 1 906 ? -74.172 10.944 131.739 1.00 36.47 906 THR A C 1
ATOM 7332 O O . THR A 1 906 ? -74.186 10.460 132.857 1.00 36.47 906 THR A O 1
ATOM 7335 N N . GLY A 1 907 ? -75.049 11.953 131.505 1.00 41.31 907 GLY A N 1
ATOM 7336 C CA . GLY A 1 907 ? -75.226 12.940 130.400 1.00 41.31 907 GLY A CA 1
ATOM 7337 C C . GLY A 1 907 ? -76.701 13.389 130.140 1.00 41.31 907 GLY A C 1
ATOM 7338 O O . GLY A 1 907 ? -77.593 12.555 130.236 1.00 41.31 907 GLY A O 1
ATOM 7339 N N . ALA A 1 908 ? -76.975 14.670 129.798 1.00 30.22 908 ALA A N 1
ATOM 7340 C CA . ALA A 1 908 ? -78.292 15.234 129.364 1.00 30.22 908 ALA A CA 1
ATOM 7341 C C . ALA A 1 908 ? -78.167 16.724 128.917 1.00 30.22 908 ALA A C 1
ATOM 7343 O O . ALA A 1 908 ? -77.247 17.387 129.382 1.00 30.22 908 ALA A O 1
ATOM 7344 N N . SER A 1 909 ? -79.050 17.380 128.135 1.00 32.41 909 SER A N 1
ATOM 7345 C CA . SER A 1 909 ? -80.018 16.990 127.073 1.00 32.41 909 SER A CA 1
ATOM 7346 C C . SER A 1 909 ? -80.402 18.261 126.251 1.00 32.41 909 SER A C 1
ATOM 7348 O O . SER A 1 909 ? -79.999 19.366 126.608 1.00 32.41 909 SER A O 1
ATOM 7350 N N . THR A 1 910 ? -81.120 18.202 125.122 1.00 30.67 910 THR A N 1
ATOM 7351 C CA . THR A 1 910 ? -82.603 18.284 125.082 1.00 30.67 910 THR A CA 1
ATOM 7352 C C . THR A 1 910 ? -83.134 18.022 123.659 1.00 30.67 910 THR A C 1
ATOM 7354 O O . THR A 1 910 ? -82.530 18.457 122.683 1.00 30.67 910 THR A O 1
ATOM 7357 N N . GLY A 1 911 ? -84.281 17.338 123.537 1.00 29.44 911 GLY A N 1
ATOM 7358 C CA . GLY A 1 911 ? -84.925 17.006 122.252 1.00 29.44 911 GLY A CA 1
ATOM 7359 C C . GLY A 1 911 ? -85.996 15.916 122.410 1.00 29.44 911 GLY A C 1
ATOM 7360 O O . GLY A 1 911 ? -85.704 14.738 122.260 1.00 29.44 911 GLY A O 1
ATOM 7361 N N . ASN A 1 912 ? -87.211 16.315 122.795 1.00 31.59 912 ASN A N 1
ATOM 7362 C CA . ASN A 1 912 ? -88.345 15.453 123.200 1.00 31.59 912 ASN A CA 1
ATOM 7363 C C . ASN A 1 912 ? -89.216 15.016 121.979 1.00 31.59 912 ASN A C 1
ATOM 7365 O O . ASN A 1 912 ? -88.969 15.561 120.900 1.00 31.59 912 ASN A O 1
ATOM 7369 N N . PRO A 1 913 ? -90.290 14.182 122.095 1.00 43.53 913 PRO A N 1
ATOM 7370 C CA . PRO A 1 913 ? -90.838 13.483 123.280 1.00 43.53 913 PRO A CA 1
ATOM 7371 C C . PRO A 1 913 ? -91.282 11.999 123.090 1.00 43.53 913 PRO A C 1
ATOM 7373 O O . PRO A 1 913 ? -91.504 11.548 121.970 1.00 43.53 913 PRO A O 1
ATOM 7376 N N . GLY A 1 914 ? -91.573 11.280 124.193 1.00 27.88 914 GLY A N 1
ATOM 7377 C CA . GLY A 1 914 ? -92.460 10.091 124.165 1.00 27.88 914 GLY A CA 1
ATOM 7378 C C . GLY A 1 914 ? -92.323 9.055 125.304 1.00 27.88 914 GLY A C 1
ATOM 7379 O O . GLY A 1 914 ? -91.431 8.224 125.255 1.00 27.88 914 GLY A O 1
ATOM 7380 N N . ASN A 1 915 ? -93.263 9.060 126.262 1.00 30.11 915 ASN A N 1
ATOM 7381 C CA . ASN A 1 915 ? -93.639 7.984 127.213 1.00 30.11 915 ASN A CA 1
ATOM 7382 C C . ASN A 1 915 ? -92.568 7.198 128.031 1.00 30.11 915 ASN A C 1
ATOM 7384 O O . ASN A 1 915 ? -92.060 6.180 127.586 1.00 30.11 915 ASN A O 1
ATOM 7388 N N . THR A 1 916 ? -92.408 7.597 129.309 1.00 30.33 916 THR A N 1
ATOM 7389 C CA . THR A 1 916 ? -92.606 6.783 130.553 1.00 30.33 916 THR A CA 1
ATOM 7390 C C . THR A 1 916 ? -92.017 5.350 130.700 1.00 30.33 916 THR A C 1
ATOM 7392 O O . THR A 1 916 ? -92.335 4.496 129.879 1.00 30.33 916 THR A O 1
ATOM 7395 N N . PRO A 1 917 ? -91.514 4.964 131.898 1.00 43.91 917 PRO A N 1
ATOM 7396 C CA . PRO A 1 917 ? -90.297 5.450 132.575 1.00 43.91 917 PRO A CA 1
ATOM 7397 C C . PRO A 1 917 ? -89.373 4.292 133.073 1.00 43.91 917 PRO A C 1
ATOM 7399 O O . PRO A 1 917 ? -89.843 3.172 133.215 1.00 43.91 917 PRO A O 1
ATOM 7402 N N . ASP A 1 918 ? -88.087 4.554 133.376 1.00 27.80 918 ASP A N 1
ATOM 7403 C CA . ASP A 1 918 ? -87.423 4.141 134.644 1.00 27.80 918 ASP A CA 1
ATOM 7404 C C . ASP A 1 918 ? -85.888 4.388 134.710 1.00 27.80 918 ASP A C 1
ATOM 7406 O O . ASP A 1 918 ? -85.143 4.263 133.743 1.00 27.80 918 ASP A O 1
ATOM 7410 N N . LEU A 1 919 ? -85.477 4.760 135.926 1.00 39.00 919 LEU A N 1
ATOM 7411 C CA . LEU A 1 919 ? -84.169 4.859 136.610 1.00 39.00 919 LEU A CA 1
ATOM 7412 C C . LEU A 1 919 ? -82.907 4.134 136.041 1.00 39.00 919 LEU A C 1
ATOM 7414 O O . LEU A 1 919 ? -82.954 2.926 135.840 1.00 39.00 919 LEU A O 1
ATOM 7418 N N . PHE A 1 920 ? -81.739 4.820 135.957 1.00 38.44 920 PHE A N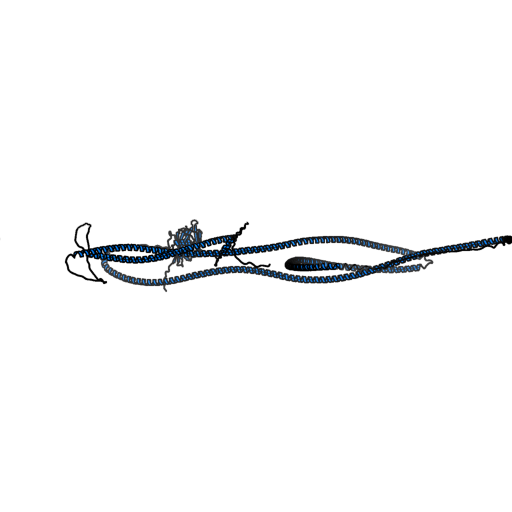 1
ATOM 7419 C CA . PHE A 1 920 ? -80.488 4.562 136.744 1.00 38.44 920 PHE A CA 1
ATOM 7420 C C . PHE A 1 920 ? -79.239 5.404 136.324 1.00 38.44 920 PHE A C 1
ATOM 7422 O O . PHE A 1 920 ? -79.341 6.312 135.502 1.00 38.44 920 PHE A O 1
ATOM 7429 N N . THR A 1 921 ? -78.088 5.180 136.990 1.00 44.41 921 THR A N 1
ATOM 7430 C CA . THR A 1 921 ? -76.895 6.063 137.117 1.00 44.41 921 THR A CA 1
ATOM 7431 C C . THR A 1 921 ? -75.620 5.570 136.406 1.00 44.41 921 THR A C 1
ATOM 7433 O O . THR A 1 921 ? -75.584 4.455 135.897 1.00 44.41 921 THR A O 1
ATOM 7436 N N . LEU A 1 922 ? -74.585 6.427 136.335 1.00 45.78 922 LEU A N 1
ATOM 7437 C CA . LEU A 1 922 ? -73.562 6.428 135.276 1.00 45.78 922 LEU A CA 1
ATOM 7438 C C . LEU A 1 922 ? -72.152 6.880 135.799 1.00 45.78 922 LEU A C 1
ATOM 7440 O O . LEU A 1 922 ? -72.083 7.703 136.712 1.00 45.78 922 LEU A O 1
ATOM 7444 N N . ASP A 1 923 ? -71.051 6.298 135.280 1.00 49.22 923 ASP A N 1
ATOM 7445 C CA . ASP A 1 923 ? -69.691 6.199 135.898 1.00 49.22 923 ASP A CA 1
ATOM 7446 C C . ASP A 1 923 ? -68.456 6.593 135.003 1.00 49.22 923 ASP A C 1
ATOM 7448 O O . ASP A 1 923 ? -68.525 6.723 133.784 1.00 49.22 923 ASP A O 1
ATOM 7452 N N . ALA A 1 924 ? -67.258 6.756 135.579 1.00 56.31 924 ALA A N 1
ATOM 7453 C CA . ALA A 1 924 ? -66.042 7.192 134.881 1.00 56.31 924 ALA A CA 1
ATOM 7454 C C . ALA A 1 924 ? -65.480 6.232 133.797 1.00 56.31 924 ALA A C 1
ATOM 7456 O O . ALA A 1 924 ? -64.906 6.697 132.806 1.00 56.31 924 ALA A O 1
ATOM 7457 N N . GLU A 1 925 ? -65.583 4.902 133.932 1.00 57.28 925 GLU A N 1
ATOM 7458 C CA . GLU A 1 925 ? -64.649 4.011 133.209 1.00 57.28 925 GLU A CA 1
ATOM 7459 C C . GLU A 1 925 ? -64.965 3.758 131.708 1.00 57.28 925 GLU A C 1
ATOM 7461 O O . GLU A 1 925 ? -64.065 3.443 130.922 1.00 57.28 925 GLU A O 1
ATOM 7466 N N . SER A 1 926 ? -66.187 4.021 131.226 1.00 59.56 926 SER A N 1
ATOM 7467 C CA . SER A 1 926 ? -66.477 3.966 129.772 1.00 59.56 926 SER A CA 1
ATOM 7468 C C . SER A 1 926 ? -65.697 5.021 128.978 1.00 59.56 926 SER A C 1
ATOM 7470 O O . SER A 1 926 ? -65.436 4.819 127.789 1.00 59.56 926 SER A O 1
ATOM 7472 N N . ILE A 1 927 ? -65.297 6.127 129.615 1.00 64.06 927 ILE A N 1
ATOM 7473 C CA . ILE A 1 927 ? -64.443 7.140 128.985 1.00 64.06 927 ILE A CA 1
ATOM 7474 C C . ILE A 1 927 ? -63.043 6.561 128.735 1.00 64.06 927 ILE A C 1
ATOM 7476 O O . ILE A 1 927 ? -62.493 6.768 127.651 1.00 64.06 927 ILE A O 1
ATOM 7480 N N . ARG A 1 928 ? -62.490 5.766 129.669 1.00 66.25 928 ARG A N 1
ATOM 7481 C CA . ARG A 1 928 ? -61.164 5.145 129.495 1.00 66.25 928 ARG A CA 1
ATOM 7482 C C . ARG A 1 928 ? -61.161 4.144 128.341 1.00 66.25 928 ARG A C 1
ATOM 7484 O O . ARG A 1 928 ? -60.318 4.255 127.458 1.00 66.25 928 ARG A O 1
ATOM 7491 N N . LEU A 1 929 ? -62.155 3.255 128.280 1.00 70.56 929 LEU A N 1
ATOM 7492 C CA . LEU A 1 929 ? -62.307 2.296 127.176 1.00 70.56 929 LEU A CA 1
ATOM 7493 C C . LEU A 1 929 ? -62.428 2.978 125.804 1.00 70.56 929 LEU A C 1
ATOM 7495 O O . LEU A 1 929 ? -61.845 2.508 124.824 1.00 70.56 929 LEU A O 1
ATOM 7499 N N . LYS A 1 930 ? -63.140 4.112 125.715 1.00 72.75 930 LYS A N 1
ATOM 7500 C CA . LYS A 1 930 ? -63.236 4.850 124.448 1.00 72.75 930 LYS A CA 1
ATOM 7501 C C . LYS A 1 930 ? -61.925 5.551 124.077 1.00 72.75 930 LYS A C 1
ATOM 7503 O O . LYS A 1 930 ? -61.593 5.590 122.895 1.00 72.75 930 LYS A O 1
ATOM 7508 N N . VAL A 1 931 ? -61.158 6.041 125.055 1.00 70.44 931 VAL A N 1
ATOM 7509 C CA . VAL A 1 931 ? -59.797 6.561 124.832 1.00 70.44 931 VAL A CA 1
ATOM 7510 C C . VAL A 1 931 ? -58.851 5.451 124.362 1.00 70.44 931 VAL A C 1
ATOM 7512 O O . VAL A 1 931 ? -58.157 5.657 123.372 1.00 70.44 931 VAL A O 1
ATOM 7515 N N . GLU A 1 932 ? -58.865 4.271 124.991 1.00 74.31 932 GLU A N 1
ATOM 7516 C CA . GLU A 1 932 ? -58.042 3.115 124.594 1.00 74.31 932 GLU A CA 1
ATOM 7517 C C . GLU A 1 932 ? -58.324 2.694 123.136 1.00 74.31 932 GLU A C 1
ATOM 7519 O O . GLU A 1 932 ? -57.399 2.586 122.325 1.00 74.31 932 GLU A O 1
ATOM 7524 N N . SER A 1 933 ? -59.606 2.572 122.767 1.00 77.38 933 SER A N 1
ATOM 7525 C CA . SER A 1 933 ? -60.052 2.309 121.389 1.00 77.38 933 SER A CA 1
ATOM 7526 C C . SER A 1 933 ? -59.537 3.357 120.392 1.00 77.38 933 SER A C 1
ATOM 7528 O O . SER A 1 933 ? -58.960 2.986 119.369 1.00 77.38 933 SER A O 1
ATOM 7530 N N . LEU A 1 934 ? -59.687 4.652 120.697 1.00 73.50 934 LEU A N 1
ATOM 7531 C CA . LEU A 1 934 ? -59.214 5.734 119.826 1.00 73.50 934 LEU A CA 1
ATOM 7532 C C . LEU A 1 934 ? -57.675 5.809 119.760 1.00 73.50 934 LEU A C 1
ATOM 7534 O O . LEU A 1 934 ? -57.127 6.248 118.749 1.00 73.50 934 LEU A O 1
ATOM 7538 N N . THR A 1 935 ? -56.947 5.365 120.793 1.00 73.69 935 THR A N 1
ATOM 7539 C CA . THR A 1 935 ? -55.478 5.261 120.724 1.00 73.69 935 THR A CA 1
ATOM 7540 C C . THR A 1 935 ? -55.003 4.111 119.842 1.00 73.69 935 THR A C 1
ATOM 7542 O O . THR A 1 935 ? -54.050 4.310 119.093 1.00 73.69 935 THR A O 1
ATOM 7545 N N . ALA A 1 936 ? -55.684 2.961 119.847 1.00 75.00 936 ALA A N 1
ATOM 7546 C CA . ALA A 1 936 ? -55.376 1.863 118.928 1.00 75.00 936 ALA A CA 1
ATOM 7547 C C . ALA A 1 936 ? -55.657 2.255 117.464 1.00 75.00 936 ALA A C 1
ATOM 7549 O O . ALA A 1 936 ? -54.838 1.997 116.584 1.00 75.00 936 ALA A O 1
ATOM 7550 N N . GLU A 1 937 ? -56.767 2.956 117.214 1.00 72.25 937 GLU A N 1
ATOM 7551 C CA . GLU A 1 937 ? -57.117 3.530 115.907 1.00 72.25 937 GLU A CA 1
ATOM 7552 C C . GLU A 1 937 ? -56.058 4.553 115.442 1.00 72.25 937 GLU A C 1
ATOM 7554 O O . GLU A 1 937 ? -55.515 4.440 114.343 1.00 72.25 937 GLU A O 1
ATOM 7559 N N . ARG A 1 938 ? -55.643 5.474 116.325 1.00 73.81 938 ARG A N 1
ATOM 7560 C CA . ARG A 1 938 ? -54.544 6.428 116.082 1.00 73.81 938 ARG A CA 1
ATOM 7561 C C . ARG A 1 938 ? -53.214 5.738 115.753 1.00 73.81 938 ARG A C 1
ATOM 7563 O O . ARG A 1 938 ? -52.459 6.245 114.923 1.00 73.81 938 ARG A O 1
ATOM 7570 N N . GLU A 1 939 ? -52.887 4.624 116.405 1.00 76.06 939 GLU A N 1
ATOM 7571 C CA . GLU A 1 939 ? -51.663 3.863 116.123 1.00 76.06 939 GLU A CA 1
ATOM 7572 C C . GLU A 1 939 ? -51.750 3.075 114.813 1.00 76.06 939 GLU A C 1
ATOM 7574 O O . GLU A 1 939 ? -50.774 3.059 114.061 1.00 76.06 939 GLU A O 1
ATOM 7579 N N . PHE A 1 940 ? -52.918 2.521 114.476 1.00 79.00 940 PHE A N 1
ATOM 7580 C CA . PHE A 1 940 ? -53.173 1.924 113.165 1.00 79.00 940 PHE A CA 1
ATOM 7581 C C . PHE A 1 940 ? -52.977 2.955 112.042 1.00 79.00 940 PHE A C 1
ATOM 7583 O O . PHE A 1 940 ? -52.096 2.773 111.198 1.00 79.00 940 PHE A O 1
ATOM 7590 N N . SER A 1 941 ? -53.682 4.093 112.092 1.00 72.06 941 SER A N 1
ATOM 7591 C CA . SER A 1 941 ? -53.535 5.170 111.102 1.00 72.06 941 SER A CA 1
ATOM 7592 C C . SER A 1 941 ? -52.106 5.721 111.052 1.00 72.06 941 SER A C 1
ATOM 7594 O O . SER A 1 941 ? -51.623 6.087 109.982 1.00 72.06 941 SER A O 1
ATOM 7596 N N . ARG A 1 942 ? -51.378 5.765 112.177 1.00 73.44 942 ARG A N 1
ATOM 7597 C CA . ARG A 1 942 ? -49.959 6.163 112.200 1.00 73.44 942 ARG A CA 1
ATOM 7598 C C . ARG A 1 942 ? -49.059 5.152 111.484 1.00 73.44 942 ARG A C 1
ATOM 7600 O O . ARG A 1 942 ? -48.158 5.570 110.757 1.00 73.44 942 ARG A O 1
ATOM 7607 N N . ASN A 1 943 ? -49.281 3.856 111.678 1.00 81.00 943 ASN A N 1
ATOM 7608 C CA . ASN A 1 943 ? -48.503 2.799 111.029 1.00 81.00 943 ASN A CA 1
ATOM 7609 C C . ASN A 1 943 ? -48.795 2.727 109.522 1.00 81.00 943 ASN A C 1
ATOM 7611 O O . ASN A 1 943 ? -47.868 2.588 108.722 1.00 81.00 943 ASN A O 1
ATOM 7615 N N . GLU A 1 944 ? -50.051 2.920 109.119 1.00 76.38 944 GLU A N 1
ATOM 7616 C CA . GLU A 1 944 ? -50.447 3.011 107.712 1.00 76.38 944 GLU A CA 1
ATOM 7617 C C . GLU A 1 944 ? -49.848 4.251 107.025 1.00 76.38 944 GLU A C 1
ATOM 7619 O O . GLU A 1 944 ? -49.216 4.125 105.974 1.00 76.38 944 GLU A O 1
ATOM 7624 N N . ASN A 1 945 ? -49.899 5.426 107.668 1.00 73.31 945 ASN A N 1
ATOM 7625 C CA . ASN A 1 945 ? -49.197 6.628 107.196 1.00 73.31 945 ASN A CA 1
ATOM 7626 C C . ASN A 1 945 ? -47.676 6.404 107.050 1.00 73.31 945 ASN A C 1
ATOM 7628 O O . ASN A 1 945 ? -47.073 6.887 106.091 1.00 73.31 945 ASN A O 1
ATOM 7632 N N . GLN A 1 946 ? -47.031 5.652 107.955 1.00 78.25 946 GLN A N 1
ATOM 7633 C CA . GLN A 1 946 ? -45.611 5.298 107.807 1.00 78.25 946 GLN A CA 1
ATOM 7634 C C . GLN A 1 946 ? -45.353 4.378 106.605 1.00 78.25 946 GLN A C 1
ATOM 7636 O O . GLN A 1 946 ? -44.359 4.568 105.902 1.00 78.25 946 GLN A O 1
ATOM 7641 N N . LEU A 1 947 ? -46.226 3.400 106.345 1.00 80.25 947 LEU A N 1
ATOM 7642 C CA . LEU A 1 947 ? -46.102 2.500 105.195 1.00 80.25 947 LEU A CA 1
ATOM 7643 C C . LEU A 1 947 ? -46.315 3.245 103.868 1.00 80.25 947 LEU A C 1
ATOM 7645 O O . LEU A 1 947 ? -45.538 3.064 102.929 1.00 80.25 947 LEU A O 1
ATOM 7649 N N . LEU A 1 948 ? -47.318 4.124 103.807 1.00 76.06 948 LEU A N 1
ATOM 7650 C CA . LEU A 1 948 ? -47.563 5.005 102.663 1.00 76.06 948 LEU A CA 1
ATOM 7651 C C . LEU A 1 948 ? -46.393 5.964 102.430 1.00 76.06 948 LEU A C 1
ATOM 7653 O O . LEU A 1 948 ? -45.998 6.162 101.284 1.00 76.06 948 LEU A O 1
ATOM 7657 N N . LYS A 1 949 ? -45.783 6.499 103.495 1.00 77.06 949 LYS A N 1
ATOM 7658 C CA . LYS A 1 949 ? -44.595 7.353 103.380 1.00 77.06 949 LYS A CA 1
ATOM 7659 C C . LYS A 1 949 ? -43.391 6.609 102.788 1.00 77.06 949 LYS A C 1
ATOM 7661 O O . LYS A 1 949 ? -42.742 7.156 101.907 1.00 77.06 949 LYS A O 1
ATOM 7666 N N . ARG A 1 950 ? -43.143 5.349 103.174 1.00 81.06 950 ARG A N 1
ATOM 7667 C CA . ARG A 1 950 ? -42.078 4.527 102.557 1.00 81.06 950 ARG A CA 1
ATOM 7668 C C . ARG A 1 950 ? -42.321 4.305 101.060 1.00 81.06 950 ARG A C 1
ATOM 7670 O O . ARG A 1 950 ? -41.440 4.606 100.263 1.00 81.06 950 ARG A O 1
ATOM 7677 N N . LYS A 1 951 ? -43.537 3.895 100.672 1.00 79.69 951 LYS A N 1
ATOM 7678 C CA . LYS A 1 951 ? -43.928 3.742 99.254 1.00 79.69 951 LYS A CA 1
ATOM 7679 C C . LYS A 1 951 ? -43.809 5.051 98.465 1.00 79.69 951 LYS A C 1
ATOM 7681 O O . LYS A 1 951 ? -43.427 5.051 97.298 1.00 79.69 951 LYS A O 1
ATOM 7686 N N . PHE A 1 952 ? -44.134 6.175 99.099 1.00 78.75 952 PHE A N 1
ATOM 7687 C CA . PHE A 1 952 ? -43.980 7.503 98.518 1.00 78.75 952 PHE A CA 1
ATOM 7688 C C . PHE A 1 952 ? -42.506 7.870 98.290 1.00 78.75 952 PHE A C 1
ATOM 7690 O O . PHE A 1 952 ? -42.162 8.347 97.208 1.00 78.75 952 PHE A O 1
ATOM 7697 N N . ASP A 1 953 ? -41.632 7.612 99.265 1.00 79.06 953 ASP A N 1
ATOM 7698 C CA . ASP A 1 953 ? -40.192 7.855 99.146 1.00 79.06 953 ASP A CA 1
ATOM 7699 C C . ASP A 1 953 ? -39.563 6.940 98.068 1.00 79.06 953 ASP A C 1
ATOM 7701 O O . ASP A 1 953 ? -38.764 7.402 97.251 1.00 79.06 953 ASP A O 1
ATOM 7705 N N . GLU A 1 954 ? -39.987 5.673 97.980 1.00 82.19 954 GLU A N 1
ATOM 7706 C CA . GLU A 1 954 ? -39.622 4.721 96.915 1.00 82.19 954 GLU A CA 1
ATOM 7707 C C . GLU A 1 954 ? -40.006 5.243 95.516 1.00 82.19 954 GLU A C 1
ATOM 7709 O O . GLU A 1 954 ? -39.134 5.419 94.659 1.00 82.19 954 GLU A O 1
ATOM 7714 N N . LEU A 1 955 ? -41.281 5.590 95.296 1.00 80.25 955 LEU A N 1
ATOM 7715 C CA . LEU A 1 955 ? -41.768 6.139 94.020 1.00 80.25 955 LEU A CA 1
ATOM 7716 C C . LEU A 1 955 ? -41.168 7.518 93.700 1.00 80.25 955 LEU A C 1
ATOM 7718 O O . LEU A 1 955 ? -40.986 7.867 92.533 1.00 80.25 955 LEU A O 1
ATOM 7722 N N . SER A 1 956 ? -40.820 8.314 94.715 1.00 78.06 956 SER A N 1
ATOM 7723 C CA . SER A 1 956 ? -40.104 9.580 94.537 1.00 78.06 956 SER A CA 1
ATOM 7724 C C . SER A 1 956 ? -38.682 9.350 94.013 1.00 78.06 956 SER A C 1
ATOM 7726 O O . SER A 1 956 ? -38.254 10.038 93.081 1.00 78.06 956 SER A O 1
ATOM 7728 N N . ASN A 1 957 ? -37.973 8.354 94.551 1.00 82.75 957 ASN A N 1
ATOM 7729 C CA . ASN A 1 957 ? -36.647 7.953 94.079 1.00 82.75 957 ASN A CA 1
ATOM 7730 C C . ASN A 1 957 ? -36.697 7.364 92.658 1.00 82.75 957 ASN A C 1
ATOM 7732 O O . ASN A 1 957 ? -35.868 7.725 91.817 1.00 82.75 957 ASN A O 1
ATOM 7736 N N . GLU A 1 958 ? -37.695 6.532 92.344 1.00 81.81 958 GLU A N 1
ATOM 7737 C CA . GLU A 1 958 ? -37.897 6.009 90.988 1.00 81.81 958 GLU A CA 1
ATOM 7738 C C . GLU A 1 958 ? -38.217 7.134 89.988 1.00 81.81 958 GLU A C 1
ATOM 7740 O O . GLU A 1 958 ? -37.553 7.250 88.955 1.00 81.81 958 GLU A O 1
ATOM 7745 N N . ALA A 1 959 ? -39.137 8.045 90.325 1.00 74.38 959 ALA A N 1
ATOM 7746 C CA . ALA A 1 959 ? -39.433 9.223 89.509 1.00 74.38 959 ALA A CA 1
ATOM 7747 C C . ALA A 1 959 ? -38.191 10.106 89.292 1.00 74.38 959 ALA A C 1
ATOM 7749 O O . ALA A 1 959 ? -38.003 10.657 88.205 1.00 74.38 959 ALA A O 1
ATOM 7750 N N . GLN A 1 960 ? -37.317 10.248 90.293 1.00 81.31 960 GLN A N 1
ATOM 7751 C CA . GLN A 1 960 ? -36.062 10.993 90.171 1.00 81.31 960 GLN A CA 1
ATOM 7752 C C . GLN A 1 960 ? -35.044 10.271 89.270 1.00 81.31 960 GLN A C 1
ATOM 7754 O O . GLN A 1 960 ? -34.402 10.918 88.434 1.00 81.31 960 GLN A O 1
ATOM 7759 N N . SER A 1 961 ? -34.950 8.941 89.359 1.00 83.00 961 SER A N 1
ATOM 7760 C CA . SER A 1 961 ? -34.141 8.109 88.459 1.00 83.00 961 SER A CA 1
ATOM 7761 C C . SER A 1 961 ? -34.616 8.222 87.004 1.00 83.00 961 SER A C 1
ATOM 7763 O O . SER A 1 961 ? -33.819 8.548 86.114 1.00 83.00 961 SER A O 1
ATOM 7765 N N . LEU A 1 962 ? -35.926 8.073 86.768 1.00 81.19 962 LEU A N 1
ATOM 7766 C CA . LEU A 1 962 ? -36.567 8.231 85.460 1.00 81.19 962 LEU A CA 1
ATOM 7767 C C . LEU A 1 962 ? -36.390 9.652 84.905 1.00 81.19 962 LEU A C 1
ATOM 7769 O O . LEU A 1 962 ? -35.977 9.796 83.758 1.00 81.19 962 LEU A O 1
ATOM 7773 N N . ARG A 1 963 ? -36.566 10.708 85.715 1.00 80.69 963 ARG A N 1
ATOM 7774 C CA . ARG A 1 963 ? -36.260 12.105 85.327 1.00 80.69 963 ARG A CA 1
ATOM 7775 C C . ARG A 1 963 ? -34.797 12.291 84.921 1.00 80.69 963 ARG A C 1
ATOM 7777 O O . ARG A 1 963 ? -34.519 13.010 83.960 1.00 80.69 963 ARG A O 1
ATOM 7784 N N . SER A 1 964 ? -33.854 11.646 85.615 1.00 82.00 964 SER A N 1
ATOM 7785 C CA . SER A 1 964 ? -32.429 11.704 85.254 1.00 82.00 964 SER A CA 1
ATOM 7786 C C . SER A 1 964 ? -32.146 11.008 83.916 1.00 82.00 964 SER A C 1
ATOM 7788 O O . SER A 1 964 ? -31.360 11.509 83.110 1.00 82.00 964 SER A O 1
ATOM 7790 N N . SER A 1 965 ? -32.823 9.887 83.653 1.00 80.38 965 SER A N 1
ATOM 7791 C CA . SER A 1 965 ? -32.709 9.119 82.412 1.00 80.38 965 SER A CA 1
ATOM 7792 C C . SER A 1 965 ? -33.358 9.849 81.238 1.00 80.38 965 SER A C 1
ATOM 7794 O O . SER A 1 965 ? -32.729 9.984 80.191 1.00 80.38 965 SER A O 1
ATOM 7796 N N . LEU A 1 966 ? -34.547 10.424 81.434 1.00 80.62 966 LEU A N 1
ATOM 7797 C CA . LEU A 1 966 ? -35.241 11.248 80.447 1.00 80.62 966 LEU A CA 1
ATOM 7798 C C . LEU A 1 966 ? -34.374 12.437 80.011 1.00 80.62 966 LEU A C 1
ATOM 7800 O O . LEU A 1 966 ? -34.185 12.641 78.815 1.00 80.62 966 LEU A O 1
ATOM 7804 N N . ARG A 1 967 ? -33.749 13.157 80.958 1.00 81.31 967 ARG A N 1
ATOM 7805 C CA . ARG A 1 967 ? -32.788 14.235 80.647 1.00 81.31 967 ARG A CA 1
ATOM 7806 C C . ARG A 1 967 ? -31.587 13.735 79.832 1.00 81.31 967 ARG A C 1
ATOM 7808 O O . ARG A 1 967 ? -31.184 14.411 78.892 1.00 81.31 967 ARG A O 1
ATOM 7815 N N . LYS A 1 968 ? -31.036 12.554 80.149 1.00 81.94 968 LYS A N 1
ATOM 7816 C CA . LYS A 1 968 ? -29.927 11.931 79.391 1.00 81.94 968 LYS A CA 1
ATOM 7817 C C . LYS A 1 968 ? -30.337 11.499 77.977 1.00 81.94 968 LYS A C 1
ATOM 7819 O O . LYS A 1 968 ? -29.496 11.525 77.082 1.00 81.94 968 LYS A O 1
ATOM 7824 N N . PHE A 1 969 ? -31.589 11.094 77.759 1.00 78.94 969 PHE A N 1
ATOM 7825 C CA . PHE A 1 969 ? -32.108 10.821 76.415 1.00 78.94 969 PHE A CA 1
ATOM 7826 C C . PHE A 1 969 ? -32.403 12.117 75.652 1.00 78.94 969 PHE A C 1
ATOM 7828 O O . PHE A 1 969 ? -32.033 12.218 74.489 1.00 78.94 969 PHE A O 1
ATOM 7835 N N . GLN A 1 970 ? -32.955 13.136 76.314 1.00 79.31 970 GLN A N 1
ATOM 7836 C CA . GLN A 1 970 ? -33.253 14.440 75.719 1.00 79.31 970 GLN A CA 1
ATOM 7837 C C . GLN A 1 970 ? -31.990 15.171 75.234 1.00 79.31 970 GLN A C 1
ATOM 7839 O O . GLN A 1 970 ? -31.987 15.708 74.130 1.00 79.31 970 GLN A O 1
ATOM 7844 N N . THR A 1 971 ? -30.894 15.160 76.004 1.00 81.38 971 THR A N 1
ATOM 7845 C CA . THR A 1 971 ? -29.624 15.764 75.554 1.00 81.38 971 THR A CA 1
ATOM 7846 C C . THR A 1 971 ? -28.966 14.976 74.423 1.00 81.38 971 THR A C 1
ATOM 7848 O O . THR A 1 971 ? -28.385 15.584 73.527 1.00 81.38 971 THR A O 1
ATOM 7851 N N . LYS A 1 972 ? -29.090 13.640 74.412 1.00 80.50 972 LYS A N 1
ATOM 7852 C CA . LYS A 1 972 ? -28.633 12.800 73.292 1.00 80.50 972 LYS A CA 1
ATOM 7853 C C . LYS A 1 972 ? -29.448 13.034 72.022 1.00 80.50 972 LYS A C 1
ATOM 7855 O O . LYS A 1 972 ? -28.855 13.129 70.954 1.00 80.50 972 LYS A O 1
ATOM 7860 N N . LEU A 1 973 ? -30.767 13.178 72.139 1.00 78.25 973 LEU A N 1
ATOM 7861 C CA . LEU A 1 973 ? -31.639 13.523 71.020 1.00 78.25 973 LEU A CA 1
ATOM 7862 C C . LEU A 1 973 ? -31.263 14.897 70.449 1.00 78.25 973 LEU A C 1
ATOM 7864 O O . LEU A 1 973 ? -30.938 14.991 69.273 1.00 78.25 973 LEU A O 1
ATOM 7868 N N . GLN A 1 974 ? -31.144 15.927 71.293 1.00 79.94 974 GLN A N 1
ATOM 7869 C CA . GLN A 1 974 ? -30.732 17.272 70.864 1.00 79.94 974 GLN A CA 1
ATOM 7870 C C . GLN A 1 974 ? -29.309 17.361 70.289 1.00 79.94 974 GLN A C 1
ATOM 7872 O O . GLN A 1 974 ? -28.996 18.341 69.610 1.00 79.94 974 GLN A O 1
ATOM 7877 N N . ALA A 1 975 ? -28.431 16.395 70.575 1.00 79.00 975 ALA A N 1
ATOM 7878 C CA . ALA A 1 975 ? -27.141 16.261 69.902 1.00 79.00 975 ALA A CA 1
ATOM 7879 C C . ALA A 1 975 ? -27.319 15.613 68.518 1.00 79.00 975 ALA A C 1
ATOM 7881 O O . ALA A 1 975 ? -26.924 16.202 67.513 1.00 79.00 975 ALA A O 1
ATOM 7882 N N . ALA A 1 976 ? -28.012 14.473 68.457 1.00 73.06 976 ALA A N 1
ATOM 7883 C CA . ALA A 1 976 ? -28.289 13.745 67.220 1.00 73.06 976 ALA A CA 1
ATOM 7884 C C . ALA A 1 976 ? -29.129 14.553 66.208 1.00 73.06 976 ALA A C 1
ATOM 7886 O O . ALA A 1 976 ? -28.953 14.400 65.002 1.00 73.06 976 ALA A O 1
ATOM 7887 N N . GLU A 1 977 ? -30.008 15.450 66.665 1.00 76.12 977 GLU A N 1
ATOM 7888 C CA . GLU A 1 977 ? -30.743 16.409 65.825 1.00 76.12 977 GLU A CA 1
ATOM 7889 C C . GLU A 1 977 ? -29.812 17.432 65.153 1.00 76.12 977 GLU A C 1
ATOM 7891 O O . GLU A 1 977 ? -30.030 17.794 63.994 1.00 76.12 977 GLU A O 1
ATOM 7896 N N . ARG A 1 978 ? -28.760 17.891 65.849 1.00 79.25 978 ARG A N 1
ATOM 7897 C CA . ARG A 1 978 ? -27.754 18.815 65.289 1.00 79.25 978 ARG A CA 1
ATOM 7898 C C . ARG A 1 978 ? -26.854 18.091 64.300 1.00 79.25 978 ARG A C 1
ATOM 7900 O O . ARG A 1 978 ? -26.730 18.543 63.169 1.00 79.25 978 ARG A O 1
ATOM 7907 N N . GLU A 1 979 ? -26.324 16.932 64.686 1.00 76.50 979 GLU A N 1
ATOM 7908 C CA . GLU A 1 979 ? -25.515 16.081 63.806 1.00 76.50 979 GLU A CA 1
ATOM 7909 C C . GLU A 1 979 ? -26.285 15.720 62.527 1.00 76.50 979 GLU A C 1
ATOM 7911 O O . GLU A 1 979 ? -25.761 15.865 61.424 1.00 76.50 979 GLU A O 1
ATOM 7916 N N . LEU A 1 980 ? -27.570 15.360 62.643 1.00 74.56 980 LEU A N 1
ATOM 7917 C CA . LEU A 1 980 ? -28.443 15.105 61.497 1.00 74.56 980 LEU A CA 1
ATOM 7918 C C . LEU A 1 980 ? -28.680 16.370 60.652 1.00 74.56 980 LEU A C 1
ATOM 7920 O O . LEU A 1 980 ? -28.748 16.278 59.425 1.00 74.56 980 LEU A O 1
ATOM 7924 N N . LYS A 1 981 ? -28.809 17.556 61.256 1.00 77.12 981 LYS A N 1
ATOM 7925 C CA . LYS A 1 981 ? -28.958 18.828 60.526 1.00 77.12 981 LYS A CA 1
ATOM 7926 C C . LYS A 1 981 ? -27.696 19.168 59.728 1.00 77.12 981 LYS A C 1
ATOM 7928 O O . LYS A 1 981 ? -27.799 19.463 58.534 1.00 77.12 981 LYS A O 1
ATOM 7933 N N . ASP A 1 982 ? -26.528 19.043 60.347 1.00 76.25 982 ASP A N 1
ATOM 7934 C CA . ASP A 1 982 ? -25.233 19.330 59.729 1.00 76.25 982 ASP A CA 1
ATOM 7935 C C . ASP A 1 982 ? -24.898 18.290 58.644 1.00 76.25 982 ASP A C 1
ATOM 7937 O O . ASP A 1 982 ? -24.498 18.654 57.535 1.00 76.25 982 ASP A O 1
ATOM 7941 N N . HIS A 1 983 ? -25.192 17.004 58.883 1.00 74.19 983 HIS A N 1
ATOM 7942 C CA . HIS A 1 983 ? -25.086 15.949 57.870 1.00 74.19 983 HIS A CA 1
ATOM 7943 C C . HIS A 1 983 ? -26.042 16.197 56.692 1.00 74.19 983 HIS A C 1
ATOM 7945 O O . HIS A 1 983 ? -25.644 16.061 55.535 1.00 74.19 983 HIS A O 1
ATOM 7951 N N . ASN A 1 984 ? -27.290 16.618 56.935 1.00 74.31 984 ASN A N 1
ATOM 7952 C CA . ASN A 1 984 ? -28.215 16.990 55.858 1.00 74.31 984 ASN A CA 1
ATOM 7953 C C . ASN A 1 984 ? -27.702 18.195 55.046 1.00 74.31 984 ASN A C 1
ATOM 7955 O O . ASN A 1 984 ? -27.865 18.212 53.824 1.00 74.31 984 ASN A O 1
ATOM 7959 N N . GLN A 1 985 ? -27.051 19.178 55.679 1.00 77.12 985 GLN A N 1
ATOM 7960 C CA . GLN A 1 985 ? -26.424 20.306 54.982 1.00 77.12 985 GLN A CA 1
ATOM 7961 C C . GLN A 1 985 ? -25.214 19.859 54.142 1.00 77.12 985 GLN A C 1
ATOM 7963 O O . GLN A 1 985 ? -25.110 20.238 52.973 1.00 77.12 985 GLN A O 1
ATOM 7968 N N . PHE A 1 986 ? -24.354 18.989 54.679 1.00 73.44 986 PHE A N 1
ATOM 7969 C CA . PHE A 1 986 ? -23.235 18.382 53.949 1.00 73.44 986 PHE A CA 1
ATOM 7970 C C . PHE A 1 986 ? -23.709 17.549 52.745 1.00 73.44 986 PHE A C 1
ATOM 7972 O O . PHE A 1 986 ? -23.229 17.737 51.624 1.00 73.44 986 PHE A O 1
ATOM 7979 N N . VAL A 1 987 ? -24.717 16.690 52.938 1.00 70.69 987 VAL A N 1
ATOM 7980 C CA . VAL A 1 987 ? -25.341 15.899 51.865 1.00 70.69 987 VAL A CA 1
ATOM 7981 C C . VAL A 1 987 ? -25.972 16.803 50.809 1.00 70.69 987 VAL A C 1
ATOM 7983 O O . VAL A 1 987 ? -25.799 16.537 49.623 1.00 70.69 987 VAL A O 1
ATOM 7986 N N . ARG A 1 988 ? -26.630 17.907 51.191 1.00 72.94 988 ARG A N 1
ATOM 7987 C CA . ARG A 1 988 ? -27.177 18.885 50.235 1.00 72.94 988 ARG A CA 1
ATOM 7988 C C . ARG A 1 988 ? -26.076 19.535 49.389 1.00 72.94 988 ARG A C 1
ATOM 7990 O O . ARG A 1 988 ? -26.259 19.685 48.183 1.00 72.94 988 ARG A O 1
ATOM 7997 N N . LEU A 1 989 ? -24.924 19.865 49.978 1.00 74.44 989 LEU A N 1
ATOM 7998 C CA . LEU A 1 989 ? -23.769 20.416 49.254 1.00 74.44 989 LEU A CA 1
ATOM 7999 C C . LEU A 1 989 ? -23.133 19.390 48.298 1.00 74.44 989 LEU A C 1
ATOM 8001 O O . LEU A 1 989 ? -22.905 19.713 47.130 1.00 74.44 989 LEU A O 1
ATOM 8005 N N . LYS A 1 990 ? -22.914 18.143 48.739 1.00 70.44 990 LYS A N 1
ATOM 8006 C CA . LYS A 1 990 ? -22.472 17.043 47.857 1.00 70.44 990 LYS A CA 1
ATOM 8007 C C . LYS A 1 990 ? -23.491 16.777 46.739 1.00 70.44 990 LYS A C 1
ATOM 8009 O O . LYS A 1 990 ? -23.098 16.654 45.586 1.00 70.44 990 LYS A O 1
ATOM 8014 N N . GLN A 1 991 ? -24.794 16.795 47.025 1.00 69.62 991 GLN A N 1
ATOM 8015 C CA . GLN A 1 991 ? -25.849 16.577 46.028 1.00 69.62 991 GLN A CA 1
ATOM 8016 C C . GLN A 1 991 ? -25.956 17.712 44.994 1.00 69.62 991 GLN A C 1
ATOM 8018 O O . GLN A 1 991 ? -26.230 17.437 43.826 1.00 69.62 991 GLN A O 1
ATOM 8023 N N . MET A 1 992 ? -25.657 18.961 45.370 1.00 69.44 992 MET A N 1
ATOM 8024 C CA . MET A 1 992 ? -25.485 20.061 44.409 1.00 69.44 992 MET A CA 1
ATOM 8025 C C . MET A 1 992 ? -24.259 19.850 43.504 1.00 69.44 992 MET A C 1
ATOM 8027 O O . MET A 1 992 ? -24.346 20.109 42.303 1.00 69.44 992 MET A O 1
ATOM 8031 N N . ARG A 1 993 ? -23.138 19.330 44.037 1.00 67.38 993 ARG A N 1
ATOM 8032 C CA . ARG A 1 993 ? -21.977 18.934 43.214 1.00 67.38 993 ARG A CA 1
ATOM 8033 C C . ARG A 1 993 ? -22.332 17.791 42.258 1.00 67.38 993 ARG A C 1
ATOM 8035 O O . ARG A 1 993 ? -22.061 17.920 41.070 1.00 67.38 993 ARG A O 1
ATOM 8042 N N . TYR A 1 994 ? -23.013 16.742 42.733 1.00 63.69 994 TYR A N 1
ATOM 8043 C CA . TYR A 1 994 ? -23.471 15.634 41.885 1.00 63.69 994 TYR A CA 1
ATOM 8044 C C . TYR A 1 994 ? -24.394 16.120 40.761 1.00 63.69 994 TYR A C 1
ATOM 8046 O O . TYR A 1 994 ? -24.155 15.777 39.614 1.00 63.69 994 TYR A O 1
ATOM 8054 N N . SER A 1 995 ? -25.379 16.982 41.041 1.00 63.75 995 SER A N 1
ATOM 8055 C CA . SER A 1 995 ? -26.273 17.504 39.993 1.00 63.75 995 SER A CA 1
ATOM 8056 C C . SER A 1 995 ? -25.546 18.386 38.966 1.00 63.75 995 SER A C 1
ATOM 8058 O O . SER A 1 995 ? -25.925 18.416 37.794 1.00 63.75 995 SER A O 1
ATOM 8060 N N . ARG A 1 996 ? -24.469 19.081 39.363 1.00 66.69 996 ARG A N 1
ATOM 8061 C CA . ARG A 1 996 ? -23.594 19.795 38.419 1.00 66.69 996 ARG A CA 1
ATOM 8062 C C . ARG A 1 996 ? -22.777 18.818 37.564 1.00 66.69 996 ARG A C 1
ATOM 8064 O O . ARG A 1 996 ? -22.693 19.025 36.359 1.00 66.69 996 ARG A O 1
ATOM 8071 N N . ALA A 1 997 ? -22.243 17.750 38.158 1.00 62.06 997 ALA A N 1
ATOM 8072 C CA . ALA A 1 997 ? -21.522 16.698 37.439 1.00 62.06 997 ALA A CA 1
ATOM 8073 C C . ALA A 1 997 ? -22.432 15.916 36.472 1.00 62.06 997 ALA A C 1
ATOM 8075 O O . ALA A 1 997 ? -22.048 15.714 35.329 1.00 62.06 997 ALA A O 1
ATOM 8076 N N . GLU A 1 998 ? -23.661 15.567 36.872 1.00 57.19 998 GLU A N 1
ATOM 8077 C CA . GLU A 1 998 ? -24.679 14.938 36.010 1.00 57.19 998 GLU A CA 1
ATOM 8078 C C . GLU A 1 998 ? -25.001 15.807 34.782 1.00 57.19 998 GLU A C 1
ATOM 8080 O O . GLU A 1 998 ? -25.095 15.296 33.669 1.00 57.19 998 GLU A O 1
ATOM 8085 N N . LYS A 1 999 ? -25.115 17.132 34.953 1.00 64.06 999 LYS A N 1
ATOM 8086 C CA . LYS A 1 999 ? -25.355 18.067 33.839 1.00 64.06 999 LYS A CA 1
ATOM 8087 C C . LYS A 1 999 ? -24.158 18.189 32.895 1.00 64.06 999 LYS A C 1
ATOM 8089 O O . LYS A 1 999 ? -24.353 18.241 31.684 1.00 64.06 999 LYS A O 1
ATOM 8094 N N . VAL A 1 1000 ? -22.934 18.208 33.428 1.00 60.50 1000 VAL A N 1
ATOM 8095 C CA . VAL A 1 1000 ? -21.704 18.195 32.615 1.00 60.50 1000 VAL A CA 1
ATOM 8096 C C . VAL A 1 1000 ? -21.568 16.862 31.871 1.00 60.50 1000 VAL A C 1
ATOM 8098 O O . VAL A 1 1000 ? -21.309 16.867 30.672 1.00 60.50 1000 VAL A O 1
ATOM 8101 N N . ALA A 1 1001 ? -21.837 15.735 32.535 1.00 57.66 1001 ALA A N 1
ATOM 8102 C CA . ALA A 1 1001 ? -21.853 14.406 31.931 1.00 57.66 1001 ALA A CA 1
ATOM 8103 C C . ALA A 1 1001 ? -22.851 14.315 30.768 1.00 57.66 1001 ALA A C 1
ATOM 8105 O O . ALA A 1 1001 ? -22.474 13.888 29.683 1.00 57.66 1001 ALA A O 1
ATOM 8106 N N . ALA A 1 1002 ? -24.090 14.779 30.961 1.00 56.31 1002 ALA A N 1
ATOM 8107 C CA . ALA A 1 1002 ? -25.117 14.777 29.921 1.00 56.31 1002 ALA A CA 1
ATOM 8108 C C . ALA A 1 1002 ? -24.765 15.690 28.730 1.00 56.31 1002 ALA A C 1
ATOM 8110 O O . ALA A 1 1002 ? -25.016 15.323 27.584 1.00 56.31 1002 ALA A O 1
ATOM 8111 N N . PHE A 1 1003 ? -24.146 16.852 28.973 1.00 61.94 1003 PHE A N 1
ATOM 8112 C CA . PHE A 1 1003 ? -23.662 17.737 27.906 1.00 61.94 1003 PHE A CA 1
ATOM 8113 C C . PHE A 1 1003 ? -22.516 17.104 27.098 1.00 61.94 1003 PHE A C 1
ATOM 8115 O O . PHE A 1 1003 ? -22.503 17.181 25.870 1.00 61.94 1003 PHE A O 1
ATOM 8122 N N . LEU A 1 1004 ? -21.581 16.434 27.776 1.00 59.19 1004 LEU A N 1
ATOM 8123 C CA . LEU A 1 1004 ? -20.495 15.696 27.130 1.00 59.19 1004 LEU A CA 1
ATOM 8124 C C . LEU A 1 1004 ? -21.023 14.490 26.349 1.00 59.19 1004 LEU A C 1
ATOM 8126 O O . LEU A 1 1004 ? -20.605 14.277 25.219 1.00 59.19 1004 LEU A O 1
ATOM 8130 N N . GLU A 1 1005 ? -21.969 13.730 26.903 1.00 57.12 1005 GLU A N 1
ATOM 8131 C CA . GLU A 1 1005 ? -22.602 12.594 26.224 1.00 57.12 1005 GLU A CA 1
ATOM 8132 C C . GLU A 1 1005 ? -23.394 13.041 24.985 1.00 57.12 1005 GLU A C 1
ATOM 8134 O O . GLU A 1 1005 ? -23.317 12.388 23.945 1.00 57.12 1005 GLU A O 1
ATOM 8139 N N . TYR A 1 1006 ? -24.086 14.184 25.061 1.00 63.97 1006 TYR A N 1
ATOM 8140 C CA . TYR A 1 1006 ? -24.719 14.831 23.910 1.00 63.97 1006 TYR A CA 1
ATOM 8141 C C . TYR A 1 1006 ? -23.684 15.160 22.822 1.00 63.97 1006 TYR A C 1
ATOM 8143 O O . TYR A 1 1006 ? -23.834 14.709 21.689 1.00 63.97 1006 TYR A O 1
ATOM 8151 N N . LYS A 1 1007 ? -22.589 15.852 23.172 1.00 59.66 1007 LYS A N 1
ATOM 8152 C CA . LYS A 1 1007 ? -21.516 16.199 22.220 1.00 59.66 1007 LYS A CA 1
ATOM 8153 C C . LYS A 1 1007 ? -20.789 14.971 21.653 1.00 59.66 1007 LYS A C 1
ATOM 8155 O O . LYS A 1 1007 ? -20.376 14.987 20.497 1.00 59.66 1007 LYS A O 1
ATOM 8160 N N . LEU A 1 1008 ? -20.667 13.889 22.423 1.00 54.06 1008 LEU A N 1
ATOM 8161 C CA . LEU A 1 1008 ? -20.051 12.640 21.964 1.00 54.06 1008 LEU A CA 1
ATOM 8162 C C . LEU A 1 1008 ? -20.982 11.877 21.004 1.00 54.06 1008 LEU A C 1
ATOM 8164 O O . LEU A 1 1008 ? -20.509 11.358 19.998 1.00 54.06 1008 LEU A O 1
ATOM 8168 N N . LYS A 1 1009 ? -22.301 11.884 21.242 1.00 58.34 1009 LYS A N 1
ATOM 8169 C CA . LYS A 1 1009 ? -23.313 11.352 20.307 1.00 58.34 1009 LYS A CA 1
ATOM 8170 C C . LYS A 1 1009 ? -23.416 12.170 19.017 1.00 58.34 1009 LYS A C 1
ATOM 8172 O O . LYS A 1 1009 ? -23.570 11.587 17.950 1.00 58.34 1009 LYS A O 1
ATOM 8177 N N . GLU A 1 1010 ? -23.279 13.492 19.109 1.00 61.59 1010 GLU A N 1
ATOM 8178 C CA . GLU A 1 1010 ? -23.208 14.414 17.965 1.00 61.59 1010 GLU A CA 1
ATOM 8179 C C . GLU A 1 1010 ? -21.976 14.137 17.080 1.00 61.59 1010 GLU A C 1
ATOM 8181 O O . GLU A 1 1010 ? -22.062 14.247 15.861 1.00 61.59 1010 GLU A O 1
ATOM 8186 N N . ALA A 1 1011 ? -20.855 13.702 17.673 1.00 56.78 1011 ALA A N 1
ATOM 8187 C CA . ALA A 1 1011 ? -19.642 13.315 16.947 1.00 56.78 1011 ALA A CA 1
ATOM 8188 C C . ALA A 1 1011 ? -19.622 11.846 16.461 1.00 56.78 1011 ALA A C 1
ATOM 8190 O O . ALA A 1 1011 ? -19.063 11.558 15.404 1.00 56.78 1011 ALA A O 1
ATOM 8191 N N . LYS A 1 1012 ? -20.179 10.899 17.233 1.00 50.09 1012 LYS A N 1
ATOM 8192 C CA . LYS A 1 1012 ? -20.189 9.447 16.950 1.00 50.09 1012 LYS A CA 1
ATOM 8193 C C . LYS A 1 1012 ? -21.500 8.806 17.466 1.00 50.09 1012 LYS A C 1
ATOM 8195 O O . LYS A 1 1012 ? -21.553 8.388 18.625 1.00 50.09 1012 LYS A O 1
ATOM 8200 N N . PRO A 1 1013 ? -22.553 8.659 16.636 1.00 55.25 1013 PRO A N 1
ATOM 8201 C CA . PRO A 1 1013 ? -23.907 8.341 17.119 1.00 55.25 1013 PRO A CA 1
ATOM 8202 C C . PRO A 1 1013 ? -24.119 6.919 17.676 1.00 55.25 1013 PRO A C 1
ATOM 8204 O O . PRO A 1 1013 ? -25.067 6.706 18.428 1.00 55.25 1013 PRO A O 1
ATOM 8207 N N . ASN A 1 1014 ? -23.253 5.949 17.351 1.00 47.16 1014 ASN A N 1
ATOM 8208 C CA . ASN A 1 1014 ? -23.503 4.520 17.614 1.00 47.16 1014 ASN A CA 1
ATOM 8209 C C . ASN A 1 1014 ? -22.792 3.933 18.857 1.00 47.16 1014 ASN A C 1
ATOM 8211 O O . ASN A 1 1014 ? -22.807 2.717 19.046 1.00 47.16 1014 ASN A O 1
ATOM 8215 N N . ILE A 1 1015 ? -22.160 4.745 19.714 1.00 51.31 1015 ILE A N 1
ATOM 8216 C CA . ILE A 1 1015 ? -21.434 4.233 20.895 1.00 51.31 1015 ILE A CA 1
ATOM 8217 C C . ILE A 1 1015 ? -22.373 4.107 22.105 1.00 51.31 1015 ILE A C 1
ATOM 8219 O O . ILE A 1 1015 ? -22.792 5.103 22.697 1.00 51.31 1015 ILE A O 1
ATOM 8223 N N . ARG A 1 1016 ? -22.653 2.867 22.524 1.00 42.88 1016 ARG A N 1
ATOM 8224 C CA . ARG A 1 1016 ? -23.353 2.552 23.781 1.00 42.88 1016 ARG A CA 1
ATOM 8225 C C . ARG A 1 1016 ? -22.325 2.394 24.906 1.00 42.88 1016 ARG A C 1
ATOM 8227 O O . ARG A 1 1016 ? -21.495 1.494 24.855 1.00 42.88 1016 ARG A O 1
ATOM 8234 N N . ILE A 1 1017 ? -22.360 3.276 25.903 1.00 48.09 1017 ILE A N 1
ATOM 8235 C CA . ILE A 1 1017 ? -21.412 3.259 27.028 1.00 48.09 1017 ILE A CA 1
ATOM 8236 C C . ILE A 1 1017 ? -21.921 2.297 28.105 1.00 48.09 1017 ILE A C 1
ATOM 8238 O O . ILE A 1 1017 ? -23.018 2.491 28.628 1.00 48.09 1017 ILE A O 1
ATOM 8242 N N . ASP A 1 1018 ? -21.115 1.297 28.464 1.00 37.16 1018 ASP A N 1
ATOM 8243 C CA . ASP A 1 1018 ? -21.333 0.500 29.674 1.00 37.16 1018 ASP A CA 1
ATOM 8244 C C . ASP A 1 1018 ? -20.592 1.131 30.867 1.00 37.16 1018 ASP A C 1
ATOM 8246 O O . ASP A 1 1018 ? -19.446 1.584 30.768 1.00 37.16 1018 ASP A O 1
ATOM 8250 N N . TYR A 1 1019 ? -21.270 1.204 32.010 1.00 43.78 1019 TYR A N 1
ATOM 8251 C CA . TYR A 1 1019 ? -20.785 1.895 33.204 1.00 43.78 1019 TYR A CA 1
ATOM 8252 C C . TYR A 1 1019 ? -20.209 0.937 34.258 1.00 43.78 1019 TYR A C 1
ATOM 8254 O O . TYR A 1 1019 ? -19.600 1.414 35.217 1.00 43.78 1019 TYR A O 1
ATOM 8262 N N . SER A 1 1020 ? -20.363 -0.380 34.078 1.00 36.31 1020 SER A N 1
ATOM 8263 C CA . SER A 1 1020 ? -20.161 -1.414 35.107 1.00 36.31 1020 SER A CA 1
ATOM 8264 C C . SER A 1 1020 ? -18.708 -1.683 35.536 1.00 36.31 1020 SER A C 1
ATOM 8266 O O . SER A 1 1020 ? -18.497 -2.116 36.667 1.00 36.31 1020 SER A O 1
ATOM 8268 N N . GLN A 1 1021 ? -17.713 -1.409 34.685 1.00 38.06 1021 GLN A N 1
ATOM 8269 C CA . GLN A 1 1021 ? -16.323 -1.866 34.861 1.00 38.06 1021 GLN A CA 1
ATOM 8270 C C . GLN A 1 1021 ? -15.302 -0.732 35.125 1.00 38.06 1021 GLN A C 1
ATOM 8272 O O . GLN A 1 1021 ? -14.511 -0.418 34.243 1.00 38.06 1021 GLN A O 1
ATOM 8277 N N . ILE A 1 1022 ? -15.275 -0.108 36.313 1.00 39.47 1022 ILE A N 1
ATOM 8278 C CA . ILE A 1 1022 ? -14.095 0.665 36.781 1.00 39.47 1022 ILE A CA 1
ATOM 8279 C C . ILE A 1 1022 ? -13.899 0.497 38.293 1.00 39.47 1022 ILE A C 1
ATOM 8281 O O . ILE A 1 1022 ? -14.841 0.652 39.072 1.00 39.47 1022 ILE A O 1
ATOM 8285 N N . SER A 1 1023 ? -12.649 0.247 38.684 1.00 30.95 1023 SER A N 1
ATOM 8286 C CA . SER A 1 1023 ? -12.139 0.271 40.055 1.00 30.95 1023 SER A CA 1
ATOM 8287 C C . SER A 1 1023 ? -11.380 1.569 40.381 1.00 30.95 1023 SER A C 1
ATOM 8289 O O . SER A 1 1023 ? -11.032 2.349 39.501 1.00 30.95 1023 SER A O 1
ATOM 8291 N N . THR A 1 1024 ? -11.144 1.755 41.679 1.00 34.00 1024 THR A N 1
ATOM 8292 C CA . THR A 1 1024 ? -10.163 2.630 42.356 1.00 34.00 1024 THR A CA 1
ATOM 8293 C C . THR A 1 1024 ? -8.852 2.901 41.575 1.00 34.00 1024 THR A C 1
ATOM 8295 O O . THR A 1 1024 ? -8.417 2.048 40.808 1.00 34.00 1024 THR A O 1
ATOM 8298 N N . GLU A 1 1025 ? -8.150 4.039 41.740 1.00 28.45 1025 GLU A N 1
ATOM 8299 C CA . GLU A 1 1025 ? -8.054 4.912 42.935 1.00 28.45 1025 GLU A CA 1
ATOM 8300 C C . GLU A 1 1025 ? -7.499 6.346 42.659 1.00 28.45 1025 GLU A C 1
ATOM 8302 O O . GLU A 1 1025 ? -6.947 6.598 41.591 1.00 28.45 1025 GLU A O 1
ATOM 8307 N N . ILE A 1 1026 ? -7.554 7.229 43.679 1.00 38.78 1026 ILE A N 1
ATOM 8308 C CA . ILE A 1 1026 ? -6.801 8.511 43.854 1.00 38.78 1026 ILE A CA 1
ATOM 8309 C C . ILE A 1 1026 ? -7.330 9.768 43.091 1.00 38.78 1026 ILE A C 1
ATOM 8311 O O . ILE A 1 1026 ? -8.253 9.695 42.284 1.00 38.78 1026 ILE A O 1
ATOM 8315 N N . GLU A 1 1027 ? -6.880 10.961 43.519 1.00 27.66 1027 GLU A N 1
ATOM 8316 C CA . GLU A 1 1027 ? -7.653 12.219 43.615 1.00 27.66 1027 GLU A CA 1
ATOM 8317 C C . GLU A 1 1027 ? -7.368 13.308 42.545 1.00 27.66 1027 GLU A C 1
ATOM 8319 O O . GLU A 1 1027 ? -6.346 13.304 41.860 1.00 27.66 1027 GLU A O 1
ATOM 8324 N N . CYS A 1 1028 ? -8.266 14.302 42.437 1.00 31.42 1028 CYS A N 1
ATOM 8325 C CA . CYS A 1 1028 ? -8.217 15.376 41.431 1.00 31.42 1028 CYS A CA 1
ATOM 8326 C C . CYS A 1 1028 ? -7.539 16.679 41.918 1.00 31.42 1028 CYS A C 1
ATOM 8328 O O . CYS A 1 1028 ? -7.944 17.275 42.916 1.00 31.42 1028 CYS A O 1
ATOM 8330 N N . SER A 1 1029 ? -6.585 17.193 41.129 1.00 33.59 1029 SER A N 1
ATOM 8331 C CA . SER A 1 1029 ? -5.963 18.521 41.299 1.00 33.59 1029 SER A CA 1
ATOM 8332 C C . SER A 1 1029 ? -6.927 19.678 40.980 1.00 33.59 1029 SER A C 1
ATOM 8334 O O . SER A 1 1029 ? -7.767 19.588 40.082 1.00 33.59 1029 SER A O 1
ATOM 8336 N N . THR A 1 1030 ? -6.759 20.817 41.661 1.00 38.56 1030 THR A N 1
ATOM 8337 C CA . THR A 1 1030 ? -7.515 22.064 41.428 1.00 38.56 1030 THR A CA 1
ATOM 8338 C C . THR A 1 1030 ? -7.247 22.721 40.069 1.00 38.56 1030 THR A C 1
ATOM 8340 O O . THR A 1 1030 ? -8.032 23.569 39.644 1.00 38.56 1030 THR A O 1
ATOM 8343 N N . GLN A 1 1031 ? -6.188 22.323 39.357 1.00 40.25 1031 GLN A N 1
ATOM 8344 C CA . GLN A 1 1031 ? -5.797 22.901 38.063 1.00 40.25 1031 GLN A CA 1
ATOM 8345 C C . GLN A 1 1031 ? -6.842 22.683 36.952 1.00 40.25 1031 GLN A C 1
ATOM 8347 O O . GLN A 1 1031 ? -6.988 23.537 36.077 1.00 40.25 1031 GLN A O 1
ATOM 8352 N N . LEU A 1 1032 ? -7.627 21.597 37.007 1.00 39.69 1032 LEU A N 1
ATOM 8353 C CA . LEU A 1 1032 ? -8.624 21.272 35.973 1.00 39.69 1032 LEU A CA 1
ATOM 8354 C C . LEU A 1 1032 ? -9.756 22.319 35.872 1.00 39.69 1032 LEU A C 1
ATOM 8356 O O . LEU A 1 1032 ? -10.365 22.484 34.817 1.00 39.69 1032 LEU A O 1
ATOM 8360 N N . LEU A 1 1033 ? -10.022 23.060 36.956 1.00 43.12 1033 LEU A N 1
ATOM 8361 C CA . LEU A 1 1033 ? -11.019 24.137 36.980 1.00 43.12 1033 LEU A CA 1
ATOM 8362 C C . LEU A 1 1033 ? -10.526 25.453 36.359 1.00 43.12 1033 LEU A C 1
ATOM 8364 O O . LEU A 1 1033 ? -11.363 26.292 36.034 1.00 43.12 1033 LEU A O 1
ATOM 8368 N N . ALA A 1 1034 ? -9.214 25.633 36.177 1.00 37.75 1034 ALA A N 1
ATOM 8369 C CA . ALA A 1 1034 ? -8.664 26.782 35.456 1.00 37.75 1034 ALA A CA 1
ATOM 8370 C C . ALA A 1 1034 ? -8.742 26.563 33.936 1.00 37.75 1034 ALA A C 1
ATOM 8372 O O . ALA A 1 1034 ? -9.295 27.394 33.222 1.00 37.75 1034 ALA A O 1
ATOM 8373 N N . ALA A 1 1035 ? -8.295 25.396 33.456 1.00 37.72 1035 ALA A N 1
ATOM 8374 C CA . ALA A 1 1035 ? -8.275 25.061 32.027 1.00 37.72 1035 ALA A CA 1
ATOM 8375 C C . ALA A 1 1035 ? -9.661 25.145 31.350 1.00 37.72 1035 ALA A C 1
ATOM 8377 O O . ALA A 1 1035 ? -9.767 25.513 30.184 1.00 37.72 1035 ALA A O 1
ATOM 8378 N N . LEU A 1 1036 ? -10.741 24.861 32.089 1.00 38.53 1036 LEU A N 1
ATOM 8379 C CA . LEU A 1 1036 ? -12.120 24.966 31.593 1.00 38.53 1036 LEU A CA 1
ATOM 8380 C C . LEU A 1 1036 ? -12.633 26.407 31.398 1.00 38.53 1036 LEU A C 1
ATOM 8382 O O . LEU A 1 1036 ? -13.738 26.574 30.883 1.00 38.53 1036 LEU A O 1
ATOM 8386 N N . HIS A 1 1037 ? -11.873 27.434 31.790 1.00 42.66 1037 HIS A N 1
ATOM 8387 C CA . HIS A 1 1037 ? -12.219 28.834 31.531 1.00 42.66 1037 HIS A CA 1
ATOM 8388 C C . HIS A 1 1037 ? -11.657 29.338 30.188 1.00 42.66 1037 HIS A C 1
ATOM 8390 O O . HIS A 1 1037 ? -12.333 30.082 29.479 1.00 42.66 1037 HIS A O 1
ATOM 8396 N N . ASP A 1 1038 ? -10.459 28.892 29.798 1.00 37.44 1038 ASP A N 1
ATOM 8397 C CA . ASP A 1 1038 ? -9.730 29.448 28.645 1.00 37.44 1038 ASP A CA 1
ATOM 8398 C C . ASP A 1 1038 ? -10.172 28.867 27.287 1.00 37.44 1038 ASP A C 1
ATOM 8400 O O . ASP A 1 1038 ? -9.963 29.479 26.241 1.00 37.44 1038 ASP A O 1
ATOM 8404 N N . VAL A 1 1039 ? -10.853 27.714 27.279 1.00 37.28 1039 VAL A N 1
ATOM 8405 C CA . VAL A 1 1039 ? -11.346 27.053 26.049 1.00 37.28 1039 VAL A CA 1
ATOM 8406 C C . VAL A 1 1039 ? -12.549 27.785 25.415 1.00 37.28 1039 VAL A C 1
ATOM 8408 O O . VAL A 1 1039 ? -12.909 27.529 24.268 1.00 37.28 1039 VAL A O 1
ATOM 8411 N N . ALA A 1 1040 ? -13.161 28.751 26.108 1.00 34.19 1040 ALA A N 1
ATOM 8412 C CA . ALA A 1 1040 ? -14.345 29.488 25.646 1.00 34.19 1040 ALA A CA 1
ATOM 8413 C C . ALA A 1 1040 ? -14.038 30.694 24.716 1.00 34.19 1040 ALA A C 1
ATOM 8415 O O . ALA A 1 1040 ? -14.800 31.660 24.694 1.00 34.19 1040 ALA A O 1
ATOM 8416 N N . GLY A 1 1041 ? -12.920 30.670 23.974 1.00 35.53 1041 GLY A N 1
ATOM 8417 C CA . GLY A 1 1041 ? -12.271 31.884 23.449 1.00 35.53 1041 GLY A CA 1
ATOM 8418 C C . GLY A 1 1041 ? -11.893 31.940 21.960 1.00 35.53 1041 GLY A C 1
ATOM 8419 O O . GLY A 1 1041 ? -10.915 32.613 21.645 1.00 35.53 1041 GLY A O 1
ATOM 8420 N N . VAL A 1 1042 ? -12.604 31.276 21.031 1.00 34.19 1042 VAL A N 1
ATOM 8421 C CA . VAL A 1 1042 ? -12.278 31.346 19.580 1.00 34.19 1042 VAL A CA 1
ATOM 8422 C C . VAL A 1 1042 ? -13.504 31.549 18.669 1.00 34.19 1042 VAL A C 1
ATOM 8424 O O . VAL A 1 1042 ? -14.001 30.608 18.059 1.00 34.19 1042 VAL A O 1
ATOM 8427 N N . ILE A 1 1043 ? -13.938 32.806 18.508 1.00 30.44 1043 ILE A N 1
ATOM 8428 C CA . ILE A 1 1043 ? -14.602 33.328 17.292 1.00 30.44 1043 ILE A CA 1
ATOM 8429 C C . ILE A 1 1043 ? -14.024 34.740 17.042 1.00 30.44 1043 ILE A C 1
ATOM 8431 O O . ILE A 1 1043 ? -13.934 35.514 17.996 1.00 30.44 1043 ILE A O 1
ATOM 8435 N N . PRO A 1 1044 ? -13.585 35.098 15.817 1.00 41.84 1044 PRO A N 1
ATOM 8436 C CA . PRO A 1 1044 ? -12.813 36.322 15.593 1.00 41.84 1044 PRO A CA 1
ATOM 8437 C C . PRO A 1 1044 ? -13.680 37.563 15.325 1.00 41.84 1044 PRO A C 1
ATOM 8439 O O . PRO A 1 1044 ? -14.551 37.547 14.457 1.00 41.84 1044 PRO A O 1
ATOM 8442 N N . THR A 1 1045 ? -13.350 38.687 15.969 1.00 28.52 1045 THR A N 1
ATOM 8443 C CA . THR A 1 1045 ? -13.818 40.027 15.566 1.00 28.52 1045 THR A CA 1
ATOM 8444 C C . THR A 1 1045 ? -12.699 41.060 15.643 1.00 28.52 1045 THR A C 1
ATOM 8446 O O . THR A 1 1045 ? -12.087 41.263 16.689 1.00 28.52 1045 THR A O 1
ATOM 8449 N N . THR A 1 1046 ? -12.468 41.748 14.529 1.00 30.66 1046 THR A N 1
ATOM 8450 C CA . THR A 1 1046 ? -11.534 42.870 14.384 1.00 30.66 1046 THR A CA 1
ATOM 8451 C C . THR A 1 1046 ? -12.065 44.158 15.019 1.00 30.66 1046 THR A C 1
ATOM 8453 O O . THR A 1 1046 ? -13.112 44.641 14.595 1.00 30.66 1046 THR A O 1
ATOM 8456 N N . ALA A 1 1047 ? -11.301 44.779 15.921 1.00 29.73 1047 ALA A N 1
ATOM 8457 C CA . ALA A 1 1047 ? -11.280 46.232 16.146 1.00 29.73 1047 ALA A CA 1
ATOM 8458 C C . ALA A 1 1047 ? -10.074 46.616 17.024 1.00 29.73 1047 ALA A C 1
ATOM 8460 O O . ALA A 1 1047 ? -9.638 45.830 17.862 1.00 29.73 1047 ALA A O 1
ATOM 8461 N N . ALA A 1 1048 ? -9.548 47.829 16.857 1.00 31.02 1048 ALA A N 1
ATOM 8462 C CA . ALA A 1 1048 ? -8.539 48.398 17.752 1.00 31.02 1048 ALA A CA 1
ATOM 8463 C C . ALA A 1 1048 ? -9.194 49.306 18.805 1.00 31.02 1048 ALA A C 1
ATOM 8465 O O . ALA A 1 1048 ? -10.194 49.940 18.495 1.00 31.02 1048 ALA A O 1
ATOM 8466 N N . PHE A 1 1049 ? -8.589 49.433 19.992 1.00 28.23 1049 PHE A N 1
ATOM 8467 C CA . PHE A 1 1049 ? -8.230 50.724 20.616 1.00 28.23 1049 PHE A CA 1
ATOM 8468 C C . PHE A 1 1049 ? -7.359 50.480 21.877 1.00 28.23 1049 PHE A C 1
ATOM 8470 O O . PHE A 1 1049 ? -7.653 49.550 22.629 1.00 28.23 1049 PHE A O 1
ATOM 8477 N N . PRO A 1 1050 ? -6.282 51.255 22.135 1.00 43.59 1050 PRO A N 1
ATOM 8478 C CA . PRO A 1 1050 ? -5.367 50.985 23.250 1.00 43.59 1050 PRO A CA 1
ATOM 8479 C C . PRO A 1 1050 ? -5.606 51.874 24.483 1.00 43.59 1050 PRO A C 1
ATOM 8481 O O . PRO A 1 1050 ? -5.651 53.097 24.371 1.00 43.59 1050 PRO A O 1
ATOM 8484 N N . LEU A 1 1051 ? -5.609 51.281 25.683 1.00 29.39 1051 LEU A N 1
ATOM 8485 C CA . LEU A 1 1051 ? -5.438 52.006 26.951 1.00 29.39 1051 LEU A CA 1
ATOM 8486 C C . LEU A 1 1051 ? -4.530 51.236 27.922 1.00 29.39 1051 LEU A C 1
ATOM 8488 O O . LEU A 1 1051 ? -4.780 50.080 28.252 1.00 29.39 1051 LEU A O 1
ATOM 8492 N N . LYS A 1 1052 ? -3.488 51.915 28.419 1.00 34.00 1052 LYS A N 1
ATOM 8493 C CA . LYS A 1 1052 ? -2.773 51.531 29.650 1.00 34.00 1052 LYS A CA 1
ATOM 8494 C C . LYS A 1 1052 ? -3.602 51.980 30.863 1.00 34.00 1052 LYS A C 1
ATOM 8496 O O . LYS A 1 1052 ? -4.351 52.951 30.760 1.00 34.00 1052 LYS A O 1
ATOM 8501 N N . PRO A 1 1053 ? -3.368 51.387 32.041 1.00 39.75 1053 PRO A N 1
ATOM 8502 C CA . PRO A 1 1053 ? -2.649 52.199 33.027 1.00 39.75 1053 PRO A CA 1
ATOM 8503 C C . PRO A 1 1053 ? -1.421 51.500 33.629 1.00 39.75 1053 PRO A C 1
ATOM 8505 O O . PRO A 1 1053 ? -1.248 50.287 33.555 1.00 39.75 1053 PRO A O 1
ATOM 8508 N N . VAL A 1 1054 ? -0.539 52.309 34.216 1.00 30.33 1054 VAL A N 1
ATOM 8509 C CA . VAL A 1 1054 ? 0.699 51.877 34.879 1.00 30.33 1054 VAL A CA 1
ATOM 8510 C C . VAL A 1 1054 ? 0.446 51.660 36.368 1.00 30.33 1054 VAL A C 1
ATOM 8512 O O . VAL A 1 1054 ? -0.042 52.570 37.030 1.00 30.33 1054 VAL A O 1
ATOM 8515 N N . ILE A 1 1055 ? 0.917 50.538 36.922 1.00 30.39 1055 ILE A N 1
ATOM 8516 C CA . ILE A 1 1055 ? 1.309 50.457 38.336 1.00 30.39 1055 ILE A CA 1
ATOM 8517 C C . ILE A 1 1055 ? 2.718 49.859 38.416 1.00 30.39 1055 ILE A C 1
ATOM 8519 O O . ILE A 1 1055 ? 2.987 48.788 37.878 1.00 30.39 1055 ILE A O 1
ATOM 8523 N N . ARG A 1 1056 ? 3.628 50.574 39.087 1.00 29.84 1056 ARG A N 1
ATOM 8524 C CA . ARG A 1 1056 ? 4.952 50.072 39.485 1.00 29.84 1056 ARG A CA 1
ATOM 8525 C C . ARG A 1 1056 ? 4.829 49.327 40.813 1.00 29.84 1056 ARG A C 1
ATOM 8527 O O . ARG A 1 1056 ? 4.313 49.910 41.760 1.00 29.84 1056 ARG A O 1
ATOM 8534 N N . ILE A 1 1057 ? 5.473 48.169 40.936 1.00 31.11 1057 ILE A N 1
ATOM 8535 C CA . ILE A 1 1057 ? 6.181 47.788 42.170 1.00 31.11 1057 ILE A CA 1
ATOM 8536 C C . ILE A 1 1057 ? 7.591 47.344 41.762 1.00 31.11 1057 ILE A C 1
ATOM 8538 O O . ILE A 1 1057 ? 7.790 46.802 40.677 1.00 31.11 1057 ILE A O 1
ATOM 8542 N N . SER A 1 1058 ? 8.584 47.669 42.584 1.00 30.17 1058 SER A N 1
ATOM 8543 C CA . SER A 1 1058 ? 10.009 47.521 42.286 1.00 30.17 1058 SER A CA 1
ATOM 8544 C C . SER A 1 1058 ? 10.683 46.470 43.167 1.00 30.17 1058 SER A C 1
ATOM 8546 O O . SER A 1 1058 ? 10.367 46.380 44.353 1.00 30.17 1058 SER A O 1
ATOM 8548 N N . LYS A 1 1059 ? 11.694 45.777 42.614 1.00 30.58 1059 LYS A N 1
ATOM 8549 C CA . LYS A 1 1059 ? 13.037 45.645 43.222 1.00 30.58 1059 LYS A CA 1
ATOM 8550 C C . LYS A 1 1059 ? 14.044 44.903 42.320 1.00 30.58 1059 LYS A C 1
ATOM 8552 O O . LYS A 1 1059 ? 13.741 43.834 41.818 1.00 30.58 1059 LYS A O 1
ATOM 8557 N N . THR A 1 1060 ? 15.206 45.545 42.134 1.00 30.55 1060 THR A N 1
ATOM 8558 C CA . THR A 1 1060 ? 16.605 45.039 42.233 1.00 30.55 1060 THR A CA 1
ATOM 8559 C C . THR A 1 1060 ? 16.918 43.558 41.922 1.00 30.55 1060 THR A C 1
ATOM 8561 O O . THR A 1 1060 ? 16.233 42.686 42.437 1.00 30.55 1060 THR A O 1
ATOM 8564 N N . SER A 1 1061 ? 18.024 43.200 41.247 1.00 31.81 1061 SER A N 1
ATOM 8565 C CA . SER A 1 1061 ? 19.312 43.920 41.074 1.00 31.81 1061 SER A CA 1
ATOM 8566 C C . SER A 1 1061 ? 20.098 43.543 39.794 1.00 31.81 1061 SER A C 1
ATOM 8568 O O . SER A 1 1061 ? 19.680 42.681 39.031 1.00 31.81 1061 SER A O 1
ATOM 8570 N N . SER A 1 1062 ? 21.288 44.152 39.641 1.00 33.53 1062 SER A N 1
ATOM 8571 C CA . SER A 1 1062 ? 22.467 43.654 38.893 1.00 33.53 1062 SER A CA 1
ATOM 8572 C C . SER A 1 1062 ? 22.358 43.447 37.370 1.00 33.53 1062 SER A C 1
ATOM 8574 O O . SER A 1 1062 ? 22.301 42.329 36.869 1.00 33.53 1062 SER A O 1
ATOM 8576 N N . GLN A 1 1063 ? 22.483 44.562 36.646 1.00 33.34 1063 GLN A N 1
ATOM 8577 C CA . GLN A 1 1063 ? 23.398 44.686 35.494 1.00 33.34 1063 GLN A CA 1
ATOM 8578 C C . GLN A 1 1063 ? 24.864 44.806 35.993 1.00 33.34 1063 GLN A C 1
ATOM 8580 O O . GLN A 1 1063 ? 25.043 45.075 37.186 1.00 33.34 1063 GLN A O 1
ATOM 8585 N N . PRO A 1 1064 ? 25.887 44.820 35.112 1.00 49.31 1064 PRO A N 1
ATOM 8586 C CA . PRO A 1 1064 ? 25.982 44.241 33.763 1.00 49.31 1064 PRO A CA 1
ATOM 8587 C C . PRO A 1 1064 ? 27.250 43.363 33.607 1.00 49.31 1064 PRO A C 1
ATOM 8589 O O . PRO A 1 1064 ? 28.076 43.307 34.510 1.00 49.31 1064 PRO A O 1
ATOM 8592 N N . ASP A 1 1065 ? 27.478 42.802 32.416 1.00 33.97 1065 ASP A N 1
ATOM 8593 C CA . ASP A 1 1065 ? 28.772 43.024 31.750 1.00 33.97 1065 ASP A CA 1
ATOM 8594 C C . ASP A 1 1065 ? 28.610 43.011 30.215 1.00 33.97 1065 ASP A C 1
ATOM 8596 O O . ASP A 1 1065 ? 27.495 42.830 29.716 1.00 33.97 1065 ASP A O 1
ATOM 8600 N N . THR A 1 1066 ? 29.677 43.306 29.469 1.00 37.06 1066 THR A N 1
ATOM 8601 C CA . THR A 1 1066 ? 29.619 43.685 28.044 1.00 37.06 1066 THR A CA 1
ATOM 8602 C C . THR A 1 1066 ? 30.484 42.825 27.108 1.00 37.06 1066 THR A C 1
ATOM 8604 O O . THR A 1 1066 ? 31.379 42.117 27.554 1.00 37.06 1066 THR A O 1
ATOM 8607 N N . LEU A 1 1067 ? 30.244 43.013 25.797 1.00 37.44 1067 LEU A N 1
ATOM 8608 C CA . LEU A 1 1067 ? 31.096 42.721 24.625 1.00 37.44 1067 LEU A CA 1
ATOM 8609 C C . LEU A 1 1067 ? 30.915 41.406 23.834 1.00 37.44 1067 LEU A C 1
ATOM 8611 O O . LEU A 1 1067 ? 30.767 40.311 24.362 1.00 37.44 1067 LEU A O 1
ATOM 8615 N N . THR A 1 1068 ? 31.102 41.603 22.519 1.00 38.84 1068 THR A N 1
ATOM 8616 C CA . THR A 1 1068 ? 31.418 40.667 21.417 1.00 38.84 1068 THR A CA 1
ATOM 8617 C C . THR A 1 1068 ? 30.367 39.679 20.888 1.00 38.84 1068 THR A C 1
ATOM 8619 O O . THR A 1 1068 ? 29.909 38.796 21.602 1.00 38.84 1068 THR A O 1
ATOM 8622 N N . THR A 1 1069 ? 30.149 39.816 19.564 1.00 37.47 1069 THR A N 1
ATOM 8623 C CA . THR A 1 1069 ? 29.524 38.904 18.573 1.00 37.47 1069 THR A CA 1
ATOM 8624 C C . THR A 1 1069 ? 28.103 38.426 18.842 1.00 37.47 1069 THR A C 1
ATOM 8626 O O . THR A 1 1069 ? 27.947 37.404 19.539 1.00 37.47 1069 THR A O 1
#

pLDDT: mean 73.77, std 19.61, range [25.22, 95.94]

Foldseek 3Di:
DDDDDDPDAFAEWEKEFEWAAAPPQQWIKWWQWCDDPLHQAIGGFMDTDDPPDANVVRRQVRNCQAWNKGFPDWAFFEWEWEAEPPDSYIYIYTYTYDHGIDDDTDHDNTTDIDIDHPVGPPVVRHFPCCVVCVVCVSVSWGWYKYFYHHDRHGTPDMDIDTDPDYDSTDPDDDDDDDDDDDDDDDDPDPCPPVCVVVVVVVVVVVVVVVVVVVVVVVVVVVVVVVVVVVVVVVVVVVVVVVVVVVVVVVVVVVVVVVVVVVVVVVVVVVVVVVVVVVVVVVVVVVVVVVVVVVVVVVVVVVVVVVVVVVVVVVVVVVVVVVVVVVVVVVVVVVVVVVVVVVVVVVVVVVVVVVVVVVVVVVVVVVVVVVVVVVVVVVVVVVVVVVVVVVVVVVVVVVVVVVVVVVVVVVVVVVVVVVVVVVVVVVVVVVVVVVVVVVVVVVVVVVVVVVVVVVPPVPDPPDDDDDDDDYDYDYDYYDYDEYDEDDDDDDDDDDPPPPVVVPVVPVVVVVVVVVVVVVVVVVVVVVVVVVVVVCVVVVVVVVVVVVVVVVVVVVVVVVVVVVVVVVVVVVVVVVVVVVVVVVVVVVVVVVVVVVVVVVVVVVVVVVVVVVVVVVVVVVVVVVVVVVVVVVVVVVVVVVVVVVVVVVVVVPDDDDDDPPVVVVVVVVVVVVVVVVVVVVVVVVVVVVVVVVVVVVVVVVVVVVVVVVVVVVVVVVVVVVVVVVVVVVVVVVVVVVVVVVVVVVVVVVVVVVVVVVVVVVVVVVVVVVVVVVVVVVVVVVVVVVVVVVLLVVLLVLVVVLVVLVVVLVVLVVVLVVLVVVLVVLVVVLVVLVVVLVVLVVVLVVLVVVLVVLVVVLVVLVVVLVVVVVVVVVPPPPDDDDDDDDDDDDDDDDDDDDDDYDDDDDDFDDDDDDDDDDDDDDDDDTDDHPSVVVSVVSVVVSVVSVVVSVVSVVVSVVSVVVSVVSVVVSVVSVVVSVVSVVVSVVSVVVSVVSVVVSVVSVVVVVVVVVVVCVVPVPDDDDSPDDDDDDDDDPVVVVVVVVVVDDDDDDDDDDDDDDDDDDDDDDDDDDDDD